Protein AF-A0A182YNG9-F1 (afdb_monomer)

Sequence (936 aa):
MVVNIVKRPISIPPRRCTACRLWKGPTIVCRMPEPAGVVHKLYMERELPPKVAEVARMQGEDPDRKSLMIEELRDMIYEKGDCIPHRVDDDYLIKFLRARFWNVLHAYNLMVRYYSFRESNPEFYENVNPMSLRSLGDDDIISISPYRDQEGRRVICFKFGKWRPNKIPIVDLFRATMLLLEVGSLEPQSQVLGGVGIMDLEGLTLNHAWNLTPTVAQKMLALLATSMPLRTSQIHIVNQGWVFDTVFQIFKPLLTEKMRQRLFFHGTDRASLHKYIDPEALPERYGGTKPEYPYTYWLEHLSRVEQVVDELQQLGSDDLFLCRFLYCCDWDVQEAYGRIVKLIKLKEANPEWFFHKPIATYGELLNRNVKFALKHRDKRGRRVFVTRLGAIDFSNMAVTDLANLDDIWFELLLDELETLENGVTCLIDLSGYSLKSFRFLTPNNIRIGSAKTDLLPLKNIEFHVVNSSVFMNAAIAILYPMLSKKIKDQVRFHYSNWDSLHEYIQPEILPEEYGGTAGKQFDFESIHAQVLDRPNEFDRLLTNDSTPLNSPRKIFGKTATLDNNAMLEYEMNKNLDVKFREKADKELGETGGELTYTKIRQLRQQLNIYNENHQRALGCRRDDSFLLRFLRAKKFDVEKAFKMMQKYYKMKEEYPEIFKVSPPSEMKFMLEMQIQTMLPKKDEHGRQIYLFRVEKCDPYKIPVDYVFRSNVLALEDAVRSPETQIGGLVVLLDMAGLGFAHARYLSPHLAKKTVEVVQEAFPLRFKAFHVLHEPFYFDAILAVLKPFLKDKIRRRIHLHGNSISSLHKYVSKDLLPAEYGGNLGPFDNTEWRQTILDNEQYFIDLETYNHLSESCYQLGPSNGGDGDAESIDSLQFGDTETEDSEFDEDDRRVLSPKRNARSIQNIEEIFLKNGYDGMALSVSGTDLEKEVEELK

Foldseek 3Di:
DLPPPDDDPDPDPDDPDPVVPQPCDPDDDDDDDDPPPQDLDQQLDPDDDPLLVVLLVLLVPDPVCLVVLLVVLVLCCLLVVLADDLDSDSLVLVLLCLLRSNPSLSSNLLQSLQRVLCVVCVLLQAPLRLVVLLVCLVLPQKAWQSFAFPSRATEIEGALLSDDCVVDPVSSVSNVLVLVLLSLSSRPSQSNPFHEYEYECANPDVVSLVNLALVNLVSVCCSQPRHGSGHHQAYEYEQDDPVVVSNVVSNVVVDDPVNLVRYHYQRHNLVSVCVPGPLCRDDVVSVHDDHGDGRVVSSVVLVVDVVSVVSSVSSNDDPLVLCLLCLLVVNPSVNSSVLVVLLLVLCVVCVLLEQADFLVVCVVVLVLVQWFWFPDAFPQLAIEIEGEQLSDPLPPDDLSSVSHVVNLHLVLLSVDPSCQVRNHEYEYECPNHDPSCVVCVDLVNLVSVLSNVVSRSHNDYAYEYEQDDPVVVVVCVVSVVSHDPRHNVRYDYDYPPLVVVCVIGPQCRDAVVSVHDVYHDDPSVVGCCSRVVPRVVVVVVNVPDSDPSPPLPPSDDDDVPVSVLLVVLVVLVVPPDPVLCVLLCVPQVNPDPVLLVVLLSLLVSVLSVVLVVDPFRQLADRRSSVLSLLSLLRSSPSVLSNQLQVLQLVCCVVPVLQQAQDQLVVLVVVLVLLQWAFQPDAFPLLAIEIEGACLSVPLVVDPLSSVRNVVNLVLVVQSSRSSNSSSFYEYEYECVNVDPSCCVCQDLVNLLSVQCCVNRHRSTHYQAYEYEQDDPCVVVSCVSNVVNDDPNHVVRYHYQRHPLVSVCVPGPLCRDEVVSVHDPYHRDRVVVSVVSNVCSVVSVVRSVSSVVSPVVPPPDDDDDDDDDDDDDDDDDDDDDDDDDDDDDDSVPPPDDDDDDPPSPVVVVVVVVVPDDDDDDDDDDDDDPVPVVVVVD

Mean predicted aligned error: 20.25 Å

Structure (mmCIF, N/CA/C/O backbone):
data_AF-A0A182YNG9-F1
#
_entry.id   AF-A0A182YNG9-F1
#
loop_
_atom_site.group_PDB
_atom_site.id
_atom_site.type_symbol
_atom_site.label_atom_id
_atom_site.label_alt_id
_atom_site.label_comp_id
_atom_site.label_asym_id
_atom_site.label_entity_id
_atom_site.label_seq_id
_atom_site.pdbx_PDB_ins_code
_atom_site.Cartn_x
_atom_site.Cartn_y
_atom_site.Cartn_z
_atom_site.occupancy
_atom_site.B_iso_or_equiv
_atom_site.auth_seq_id
_atom_site.auth_comp_id
_atom_site.auth_asym_id
_atom_site.auth_atom_id
_atom_site.pdbx_PDB_model_num
ATOM 1 N N . MET A 1 1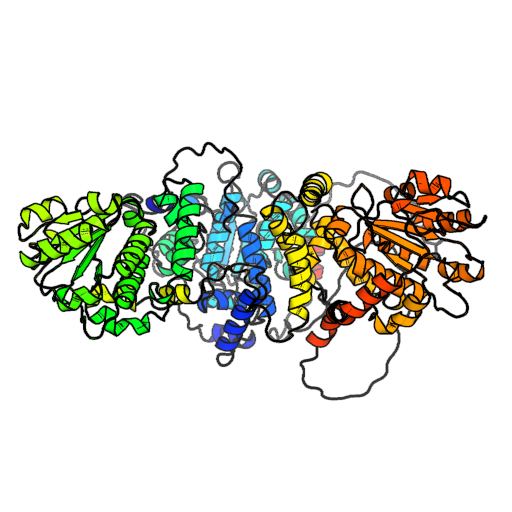 ? -12.418 -0.463 -0.986 1.00 29.84 1 MET A N 1
ATOM 2 C CA . MET A 1 1 ? -12.750 -1.423 0.089 1.00 29.84 1 MET A CA 1
ATOM 3 C C . MET A 1 1 ? -14.038 -2.225 -0.130 1.00 29.84 1 MET A C 1
ATOM 5 O O . MET A 1 1 ? -14.119 -3.318 0.400 1.00 29.84 1 MET A O 1
ATOM 9 N N . VAL A 1 2 ? -15.007 -1.807 -0.962 1.00 24.53 2 VAL A N 1
ATOM 10 C CA . VAL A 1 2 ? -16.306 -2.518 -1.081 1.00 24.53 2 VAL A CA 1
ATOM 11 C C . VAL A 1 2 ? -16.378 -3.631 -2.154 1.00 24.53 2 VAL A C 1
ATOM 13 O O . VAL A 1 2 ? -17.450 -3.955 -2.651 1.00 24.53 2 VAL A O 1
ATOM 16 N N . VAL A 1 3 ? -15.246 -4.226 -2.547 1.00 23.05 3 VAL A N 1
ATOM 17 C CA . VAL A 1 3 ? -15.197 -5.278 -3.595 1.00 23.05 3 VAL A CA 1
ATOM 18 C C . VAL A 1 3 ? -14.594 -6.603 -3.088 1.00 23.05 3 VAL A C 1
ATOM 20 O O . VAL A 1 3 ? -14.726 -7.628 -3.750 1.00 23.05 3 VAL A O 1
ATOM 23 N N . ASN A 1 4 ? -14.041 -6.641 -1.872 1.00 29.25 4 ASN A N 1
ATOM 24 C CA . ASN A 1 4 ? -13.097 -7.692 -1.462 1.00 29.25 4 ASN A CA 1
ATOM 25 C C . ASN A 1 4 ? -13.706 -8.898 -0.706 1.00 29.25 4 ASN A C 1
ATOM 27 O O . ASN A 1 4 ? -12.969 -9.749 -0.226 1.00 29.25 4 ASN A O 1
ATOM 31 N N . ILE A 1 5 ? -15.038 -9.027 -0.591 1.00 30.75 5 ILE A N 1
ATOM 32 C CA . ILE A 1 5 ? -15.673 -10.134 0.177 1.00 30.75 5 ILE A CA 1
ATOM 33 C C . ILE A 1 5 ? -16.412 -11.145 -0.724 1.00 30.75 5 ILE A C 1
ATOM 35 O O . ILE A 1 5 ? -17.148 -12.006 -0.254 1.00 30.75 5 ILE A O 1
ATOM 39 N N . VAL A 1 6 ? -16.240 -11.117 -2.049 1.00 29.89 6 VAL A N 1
ATOM 40 C CA . VAL A 1 6 ? -17.023 -12.012 -2.922 1.00 29.89 6 VAL A CA 1
ATOM 41 C C . VAL A 1 6 ? -16.148 -12.677 -3.972 1.00 29.89 6 VAL A C 1
ATOM 43 O O . VAL A 1 6 ? -15.907 -12.086 -5.020 1.00 29.89 6 VAL A O 1
ATOM 46 N N . LYS A 1 7 ? -15.723 -13.926 -3.697 1.00 27.70 7 LYS A N 1
ATOM 47 C CA . LYS A 1 7 ? -15.691 -15.068 -4.651 1.00 27.70 7 LYS A CA 1
ATOM 48 C C . LYS A 1 7 ? -14.935 -16.296 -4.109 1.00 27.70 7 LYS A C 1
ATOM 50 O O . LYS A 1 7 ? -13.948 -16.731 -4.689 1.00 27.70 7 LYS A O 1
ATOM 55 N N . ARG A 1 8 ? -15.447 -16.940 -3.057 1.00 24.31 8 ARG A N 1
ATOM 56 C CA . ARG A 1 8 ? -15.381 -18.409 -2.888 1.00 24.31 8 ARG A CA 1
ATOM 57 C C . ARG A 1 8 ? -16.640 -18.850 -2.136 1.00 24.31 8 ARG A C 1
ATOM 59 O O . ARG A 1 8 ? -16.998 -18.167 -1.180 1.00 24.31 8 ARG A O 1
ATOM 66 N N . PRO A 1 9 ? -17.317 -19.949 -2.515 1.00 24.89 9 PRO A N 1
ATOM 67 C CA . PRO A 1 9 ? -18.336 -20.544 -1.663 1.00 24.89 9 PRO A CA 1
ATOM 68 C C . PRO A 1 9 ? -17.604 -21.187 -0.483 1.00 24.89 9 PRO A C 1
ATOM 70 O O . PRO A 1 9 ? -17.240 -22.359 -0.517 1.00 24.89 9 PRO A O 1
ATOM 73 N N . ILE A 1 10 ? -17.290 -20.387 0.532 1.00 25.64 10 ILE A N 1
ATOM 74 C CA . ILE A 1 10 ? -16.818 -20.899 1.811 1.00 25.64 10 ILE A CA 1
ATOM 75 C C . ILE A 1 10 ? -18.084 -21.161 2.612 1.00 25.64 10 ILE A C 1
ATOM 77 O O . ILE A 1 10 ? -18.797 -20.237 2.990 1.00 25.64 10 ILE A O 1
ATOM 81 N N . SER A 1 11 ? -18.382 -22.434 2.848 1.00 23.53 11 SER A N 1
ATOM 82 C CA . SER A 1 11 ? -19.302 -22.836 3.904 1.00 23.53 11 SER A CA 1
ATOM 83 C C . SER A 1 11 ? -18.689 -22.413 5.243 1.00 23.53 11 SER A C 1
ATOM 85 O O . SER A 1 11 ? -17.934 -23.171 5.853 1.00 23.53 11 SER A O 1
ATOM 87 N N . ILE A 1 12 ? -18.941 -21.178 5.669 1.00 27.12 12 ILE A N 1
ATOM 88 C CA . ILE A 1 12 ? -18.580 -20.707 7.005 1.00 27.12 12 ILE A CA 1
ATOM 89 C C . ILE A 1 12 ? -19.693 -21.206 7.937 1.00 27.12 12 ILE A C 1
ATOM 91 O O . ILE A 1 12 ? -20.836 -20.770 7.795 1.00 27.12 12 ILE A O 1
ATOM 95 N N . PRO A 1 13 ? -19.430 -22.151 8.860 1.00 23.25 13 PRO A N 1
ATOM 96 C CA . PRO A 1 13 ? -20.416 -22.494 9.875 1.00 23.25 13 PRO A CA 1
ATOM 97 C C . PRO A 1 13 ? -20.643 -21.270 10.778 1.00 23.25 13 PRO A C 1
ATOM 99 O O . PRO A 1 13 ? -19.710 -20.488 10.972 1.00 23.25 13 PRO A O 1
ATOM 102 N N . PRO A 1 14 ? -21.840 -21.101 11.366 1.00 25.50 14 PRO A N 1
ATOM 103 C CA . PRO A 1 14 ? -22.202 -19.913 12.132 1.00 25.50 14 PRO A CA 1
ATOM 104 C C . PRO A 1 14 ? -21.339 -19.825 13.395 1.00 25.50 14 PRO A C 1
ATOM 106 O O . PRO A 1 14 ? -21.654 -20.411 14.432 1.00 25.50 14 PRO A O 1
ATOM 109 N N . ARG A 1 15 ? -20.211 -19.115 13.322 1.00 29.69 15 ARG A N 1
ATOM 110 C CA . ARG A 1 15 ? -19.395 -18.777 14.487 1.00 29.69 15 ARG A CA 1
ATOM 111 C C . ARG A 1 15 ? -19.736 -17.353 14.898 1.00 29.69 15 ARG A C 1
ATOM 113 O O . ARG A 1 15 ? -19.457 -16.395 14.191 1.00 29.69 15 ARG A O 1
ATOM 120 N N . ARG A 1 16 ? -20.414 -17.269 16.046 1.00 30.42 16 ARG A N 1
ATOM 121 C CA . ARG A 1 16 ? -20.733 -16.048 16.793 1.00 30.42 16 ARG A CA 1
ATOM 122 C C . ARG A 1 16 ? -19.498 -15.146 16.885 1.00 30.42 16 ARG A C 1
ATOM 124 O O . ARG A 1 16 ? -18.426 -15.654 17.201 1.00 30.42 16 ARG A O 1
ATOM 131 N N . CYS A 1 17 ? -19.694 -13.843 16.670 1.00 32.06 17 CYS A N 1
ATOM 132 C CA . CYS A 1 17 ? -18.722 -12.784 16.944 1.00 32.06 17 CYS A CA 1
ATOM 133 C C . CYS A 1 17 ? -17.983 -13.064 18.264 1.00 32.06 17 CYS A C 1
ATOM 135 O O . CYS A 1 17 ? -18.598 -13.141 19.334 1.00 32.06 17 CYS A O 1
ATOM 137 N N . THR A 1 18 ? -16.672 -13.287 18.178 1.00 36.84 18 THR A N 1
ATOM 138 C CA . THR A 1 18 ? -15.826 -13.639 19.320 1.00 36.84 18 THR A CA 1
ATOM 139 C C . THR A 1 18 ? -15.627 -12.448 20.259 1.00 36.84 18 THR A C 1
ATOM 141 O O . THR A 1 18 ? -15.507 -12.679 21.458 1.00 36.84 18 THR A O 1
ATOM 144 N N . ALA A 1 19 ? -15.723 -11.196 19.783 1.00 34.38 19 ALA A N 1
ATOM 145 C CA . ALA A 1 19 ? -15.534 -9.975 20.584 1.00 34.38 19 ALA A CA 1
ATOM 146 C C . ALA A 1 19 ? -16.368 -9.947 21.886 1.00 34.38 19 ALA A C 1
ATOM 148 O O . ALA A 1 19 ? -15.853 -9.600 22.947 1.00 34.38 19 ALA A O 1
ATOM 149 N N . CYS A 1 20 ? -17.625 -10.411 21.856 1.00 32.03 20 CYS A N 1
ATOM 150 C CA . CYS A 1 20 ? -18.547 -10.307 22.998 1.00 32.03 20 CYS A CA 1
ATOM 151 C C . CYS A 1 20 ? -18.305 -11.297 24.151 1.00 32.03 20 CYS A C 1
ATOM 153 O O . CYS A 1 20 ? -18.803 -11.076 25.254 1.00 32.03 20 CYS A O 1
ATOM 155 N N . ARG A 1 21 ? -17.599 -12.417 23.938 1.00 28.55 21 ARG A N 1
ATOM 156 C CA . ARG A 1 21 ? -17.377 -13.428 25.000 1.00 28.55 21 ARG A CA 1
ATOM 157 C C . ARG A 1 21 ? -16.018 -13.314 25.689 1.00 28.55 21 ARG A C 1
ATOM 159 O O . ARG A 1 21 ? -15.783 -14.033 26.655 1.00 28.55 21 ARG A O 1
ATOM 166 N N . LEU A 1 22 ? -15.127 -12.448 25.208 1.00 36.59 22 LEU A N 1
ATOM 167 C CA . LEU A 1 22 ? -13.686 -12.599 25.436 1.00 36.59 22 LEU A CA 1
ATOM 168 C C . LEU A 1 22 ? -13.155 -12.155 26.809 1.00 36.59 22 LEU A C 1
ATOM 170 O O . LEU A 1 22 ? -12.019 -12.508 27.114 1.00 36.59 22 LEU A O 1
ATOM 174 N N . TRP A 1 23 ? -13.950 -11.485 27.659 1.00 36.72 23 TRP A N 1
ATOM 175 C CA . TRP A 1 23 ? -13.466 -11.002 28.971 1.00 36.72 23 TRP A CA 1
ATOM 176 C C . TRP A 1 23 ? -14.405 -11.178 30.171 1.00 36.72 23 TRP A C 1
ATOM 178 O O . TRP A 1 23 ? -13.985 -10.966 31.307 1.00 36.72 23 TRP A O 1
ATOM 188 N N . LYS A 1 24 ? -15.638 -11.665 29.981 1.00 29.47 24 LYS A N 1
ATOM 189 C CA . LYS A 1 24 ? -16.451 -12.180 31.100 1.00 29.47 24 LYS A CA 1
ATOM 190 C C . LYS A 1 24 ? -16.098 -13.651 31.357 1.00 29.47 24 LYS A C 1
ATOM 192 O O . LYS A 1 24 ? -16.909 -14.546 31.137 1.00 29.47 24 LYS A O 1
ATOM 197 N N . GLY A 1 25 ? -14.858 -13.902 31.781 1.00 26.81 25 GLY A N 1
ATOM 198 C CA . GLY A 1 25 ? -14.504 -15.142 32.481 1.00 26.81 25 GLY A CA 1
ATOM 199 C C . GLY A 1 25 ? -15.162 -15.168 33.868 1.00 26.81 25 GLY A C 1
ATOM 200 O O . GLY A 1 25 ? -15.510 -14.101 34.381 1.00 26.81 25 GLY A O 1
ATOM 201 N N . PRO A 1 26 ? -15.391 -16.353 34.463 1.00 25.14 26 PRO A N 1
ATOM 202 C CA . PRO A 1 26 ? -16.179 -16.487 35.680 1.00 25.14 26 PRO A CA 1
ATOM 203 C C . PRO A 1 26 ? -15.590 -15.613 36.786 1.00 25.14 26 PRO A C 1
ATOM 205 O O . PRO A 1 26 ? -14.388 -15.619 37.049 1.00 25.14 26 PRO A O 1
ATOM 208 N N . THR A 1 27 ? -16.472 -14.855 37.429 1.00 30.27 27 THR A N 1
ATOM 209 C CA . THR A 1 27 ? -16.233 -14.239 38.729 1.00 30.27 27 THR A CA 1
ATOM 210 C C . THR A 1 27 ? -15.546 -15.280 39.621 1.00 30.27 27 THR A C 1
ATOM 212 O O . THR A 1 27 ? -16.015 -16.413 39.675 1.00 30.27 27 THR A O 1
ATOM 215 N N . ILE A 1 28 ? -14.461 -14.879 40.295 1.00 30.25 28 ILE A N 1
ATOM 216 C CA . ILE A 1 28 ? -13.488 -15.678 41.078 1.00 30.25 28 ILE A CA 1
ATOM 217 C C . ILE A 1 28 ? -12.159 -15.896 40.319 1.00 30.25 28 ILE A C 1
ATOM 219 O O . ILE A 1 28 ? -11.772 -17.005 39.964 1.00 30.25 28 ILE A O 1
ATOM 223 N N . VAL A 1 29 ? -11.399 -14.810 40.136 1.00 31.89 29 VAL A N 1
ATOM 224 C CA . VAL A 1 29 ? -9.932 -14.897 40.046 1.00 31.89 29 VAL A CA 1
ATOM 225 C C . VAL A 1 29 ? -9.408 -14.805 41.479 1.00 31.89 29 VAL A C 1
ATOM 227 O O . VAL A 1 29 ? -9.686 -13.824 42.174 1.00 31.89 29 VAL A O 1
ATOM 230 N N . CYS A 1 30 ? -8.698 -15.834 41.949 1.00 31.09 30 CYS A N 1
ATOM 231 C CA . CYS A 1 30 ? -7.940 -15.763 43.198 1.00 31.09 30 CYS A CA 1
ATOM 232 C C . CYS A 1 30 ? -6.981 -14.571 43.119 1.00 31.09 30 CYS A C 1
ATOM 234 O O . CYS A 1 30 ? -6.041 -14.585 42.331 1.00 31.09 30 CYS A O 1
ATOM 236 N N . ARG A 1 31 ? -7.239 -13.537 43.927 1.00 39.44 31 ARG A N 1
ATOM 237 C CA . ARG A 1 31 ? -6.380 -12.357 44.058 1.00 39.44 31 ARG A CA 1
ATOM 238 C C . ARG A 1 31 ? -5.012 -12.814 44.567 1.00 39.44 31 ARG A C 1
ATOM 240 O O . ARG A 1 31 ? -4.895 -13.152 45.743 1.00 39.44 31 ARG A O 1
ATOM 247 N N . MET A 1 32 ? -3.990 -12.839 43.713 1.00 43.56 32 MET A N 1
ATOM 248 C CA . MET A 1 32 ? -2.617 -12.924 44.207 1.00 43.56 32 MET A CA 1
ATOM 249 C C . MET A 1 32 ? -2.262 -11.548 44.787 1.00 43.56 32 MET A C 1
ATOM 251 O O . MET A 1 32 ? -2.434 -10.549 44.087 1.00 43.56 32 MET A O 1
ATOM 255 N N . PRO A 1 33 ? -1.842 -11.443 46.059 1.00 48.72 33 PRO A N 1
ATOM 256 C CA . PRO A 1 33 ? -1.437 -10.161 46.620 1.00 48.72 33 PRO A CA 1
ATOM 257 C C . PRO A 1 33 ? -0.265 -9.589 45.810 1.00 48.72 33 PRO A C 1
ATOM 259 O O . PRO A 1 33 ? 0.671 -10.317 45.465 1.00 48.72 33 PRO A O 1
ATOM 262 N N . GLU A 1 34 ? -0.341 -8.298 45.472 1.00 53.59 34 GLU A N 1
ATOM 263 C CA . GLU A 1 34 ? 0.772 -7.591 44.839 1.00 53.59 34 GLU A CA 1
ATOM 264 C C . GLU A 1 34 ? 1.970 -7.583 45.808 1.00 53.59 34 GLU A C 1
ATOM 266 O O . GLU A 1 34 ? 1.801 -7.270 46.992 1.00 53.59 34 GLU A O 1
ATOM 271 N N . PRO A 1 35 ? 3.177 -7.949 45.347 1.00 55.41 35 PRO A N 1
ATOM 272 C CA . PRO A 1 35 ? 4.380 -7.891 46.165 1.00 55.41 35 PRO A CA 1
ATOM 273 C C . PRO A 1 35 ? 4.626 -6.456 46.646 1.00 55.41 35 PRO A C 1
ATOM 275 O O . PRO A 1 35 ? 4.629 -5.516 45.848 1.00 55.41 35 PRO A O 1
ATOM 278 N N . ALA A 1 36 ? 4.853 -6.276 47.948 1.00 50.25 36 ALA A N 1
ATOM 279 C CA . ALA A 1 36 ? 5.094 -4.958 48.526 1.00 50.25 36 ALA A CA 1
ATOM 280 C C . ALA A 1 36 ? 6.293 -4.265 47.845 1.00 50.25 36 ALA A C 1
ATOM 282 O O . ALA A 1 36 ? 7.410 -4.778 47.864 1.00 50.25 36 ALA A O 1
ATOM 283 N N . GLY A 1 37 ? 6.054 -3.092 47.248 1.00 53.91 37 GLY A N 1
ATOM 284 C CA . GLY A 1 37 ? 7.093 -2.256 46.634 1.00 53.91 37 GLY A CA 1
ATOM 285 C C . GLY A 1 37 ? 7.400 -2.528 45.155 1.00 53.91 37 GLY A C 1
ATOM 286 O O . GLY A 1 37 ? 8.284 -1.867 44.611 1.00 53.91 37 GLY A O 1
ATOM 287 N N . VAL A 1 38 ? 6.690 -3.441 44.480 1.00 55.53 38 VAL A N 1
ATOM 288 C CA . VAL A 1 38 ? 6.876 -3.701 43.039 1.00 55.53 38 VAL A CA 1
ATOM 289 C C . VAL A 1 38 ? 5.636 -3.301 42.255 1.00 55.53 38 VAL A C 1
ATOM 291 O O . VAL A 1 38 ? 4.613 -3.974 42.298 1.00 55.53 38 VAL A O 1
ATOM 294 N N . VAL A 1 39 ? 5.742 -2.204 41.502 1.00 55.56 39 VAL A N 1
ATOM 295 C CA . VAL A 1 39 ? 4.630 -1.667 40.713 1.00 55.56 39 VAL A CA 1
ATOM 296 C C . VAL A 1 39 ? 4.897 -1.899 39.229 1.00 55.56 39 VAL A C 1
ATOM 298 O O . VAL A 1 39 ? 5.771 -1.268 38.638 1.00 55.56 39 VAL A O 1
ATOM 301 N N . HIS A 1 40 ? 4.102 -2.759 38.593 1.00 62.50 40 HIS A N 1
ATOM 302 C CA . HIS A 1 40 ? 4.078 -2.919 37.134 1.00 62.50 40 HIS A CA 1
ATOM 303 C C . HIS A 1 40 ? 3.325 -1.746 36.465 1.00 62.50 40 HIS A C 1
ATOM 305 O O . HIS A 1 40 ? 2.454 -1.963 35.631 1.00 62.50 40 HIS A O 1
ATOM 311 N N . LYS A 1 41 ? 3.616 -0.489 36.846 1.00 64.88 41 LYS A N 1
ATOM 312 C CA . LYS A 1 41 ? 2.898 0.697 36.342 1.00 64.88 41 LYS A CA 1
ATOM 313 C C . LYS A 1 41 ? 3.355 1.007 34.920 1.00 64.88 41 LYS A C 1
ATOM 315 O O . LYS A 1 41 ? 4.551 1.225 34.711 1.00 64.88 41 LYS A O 1
ATOM 320 N N . LEU A 1 42 ? 2.433 1.066 33.961 1.00 69.38 42 LEU A N 1
ATOM 321 C CA . LEU A 1 42 ? 2.672 1.755 32.690 1.00 69.38 42 LEU A CA 1
ATOM 322 C C . LEU A 1 42 ? 2.596 3.263 32.930 1.00 69.38 42 LEU A C 1
ATOM 324 O O . LEU A 1 42 ? 1.625 3.761 33.501 1.00 69.38 42 LEU A O 1
ATOM 328 N N . TYR A 1 43 ? 3.635 3.990 32.538 1.00 72.38 43 TYR A N 1
ATOM 329 C CA . TYR A 1 43 ? 3.650 5.441 32.650 1.00 72.38 43 TYR A CA 1
ATOM 330 C C . TYR A 1 43 ? 2.887 6.046 31.468 1.00 72.38 43 TYR A C 1
ATOM 332 O O . TYR A 1 43 ? 3.445 6.240 30.395 1.00 72.38 43 TYR A O 1
ATOM 340 N N . MET A 1 44 ? 1.593 6.295 31.658 1.00 74.19 44 MET A N 1
ATOM 341 C CA . MET A 1 44 ? 0.692 6.806 30.611 1.00 74.19 44 MET A CA 1
ATOM 342 C C . MET A 1 44 ? 0.502 8.331 30.672 1.00 74.19 44 MET A C 1
ATOM 344 O O . MET A 1 44 ? -0.274 8.894 29.905 1.00 74.19 44 MET A O 1
ATOM 348 N N . GLU A 1 45 ? 1.186 9.013 31.595 1.00 75.94 45 GLU A N 1
ATOM 349 C CA . GLU A 1 45 ? 1.148 10.473 31.700 1.00 75.94 45 GLU A CA 1
ATOM 350 C C . GLU A 1 45 ? 1.814 11.104 30.465 1.00 75.94 45 GLU A C 1
ATOM 352 O O . GLU A 1 45 ? 2.879 10.668 30.024 1.00 75.94 45 GLU A O 1
ATOM 357 N N . ARG A 1 46 ? 1.173 12.134 29.892 1.00 74.12 46 ARG A N 1
ATOM 358 C CA . ARG A 1 46 ? 1.664 12.820 28.683 1.00 74.12 46 ARG A CA 1
ATOM 359 C C . ARG A 1 46 ? 2.961 13.595 28.923 1.00 74.12 46 ARG A C 1
ATOM 361 O O . ARG A 1 46 ? 3.772 13.720 28.003 1.00 74.12 46 ARG A O 1
ATOM 368 N N . GLU A 1 47 ? 3.142 14.129 30.128 1.00 81.69 47 GLU A N 1
ATOM 369 C CA . GLU A 1 47 ? 4.360 14.838 30.511 1.00 81.69 47 GLU A CA 1
ATOM 370 C C . GLU A 1 47 ? 5.510 13.852 30.702 1.00 81.69 47 GLU A C 1
ATOM 372 O O . GLU A 1 47 ? 5.369 12.829 31.360 1.00 81.69 47 GLU A O 1
ATOM 377 N N . LEU A 1 48 ? 6.663 14.141 30.103 1.00 88.00 48 LEU A N 1
ATOM 378 C CA . LEU A 1 48 ? 7.838 13.286 30.234 1.00 88.00 48 LEU A CA 1
ATOM 379 C C . LEU A 1 48 ? 8.595 13.621 31.527 1.00 88.00 48 LEU A C 1
ATOM 381 O O . LEU A 1 48 ? 8.760 14.804 31.838 1.00 88.00 48 LEU A O 1
ATOM 385 N N . PRO A 1 49 ? 9.166 12.622 32.233 1.00 88.94 49 PRO A N 1
ATOM 386 C CA . PRO A 1 49 ? 10.077 12.891 33.339 1.00 88.94 49 PRO A CA 1
ATOM 387 C C . PRO A 1 49 ? 11.224 13.817 32.891 1.00 88.94 49 PRO A C 1
ATOM 389 O O . PRO A 1 49 ? 11.704 13.653 31.767 1.00 88.94 49 PRO A O 1
ATOM 392 N N . PRO A 1 50 ? 11.740 14.733 33.734 1.00 90.12 50 PRO A N 1
ATOM 393 C CA . PRO A 1 50 ? 12.666 15.786 33.295 1.00 90.12 50 PRO A CA 1
ATOM 394 C C . PRO A 1 50 ? 13.890 15.294 32.504 1.00 90.12 50 PRO A C 1
ATOM 396 O O . PRO A 1 50 ? 14.211 15.852 31.457 1.00 90.12 50 PRO A O 1
ATOM 399 N N . LYS A 1 51 ? 14.531 14.199 32.947 1.00 89.06 51 LYS A N 1
ATOM 400 C CA . LYS A 1 51 ? 15.667 13.578 32.234 1.00 89.06 51 LYS A CA 1
ATOM 401 C C . LYS A 1 51 ? 15.260 13.063 30.844 1.00 89.06 51 LYS A C 1
ATOM 403 O O . LYS A 1 51 ? 16.032 13.155 29.900 1.00 89.06 51 LYS A O 1
ATOM 408 N N . VAL A 1 52 ? 14.046 12.533 30.713 1.00 91.25 52 VAL A N 1
ATOM 409 C CA . VAL A 1 52 ? 13.511 11.984 29.458 1.00 91.25 52 VAL A CA 1
ATOM 410 C C . VAL A 1 52 ? 13.059 13.100 28.522 1.00 91.25 52 VAL A C 1
ATOM 412 O O . VAL A 1 52 ? 13.296 13.013 27.322 1.00 91.25 52 VAL A O 1
ATOM 415 N N . ALA A 1 53 ? 12.465 14.165 29.062 1.00 90.56 53 ALA A N 1
ATOM 416 C CA . ALA A 1 53 ? 12.101 15.356 28.302 1.00 90.56 53 ALA A CA 1
ATOM 417 C C . ALA A 1 53 ? 13.331 16.004 27.647 1.00 90.56 53 ALA A C 1
ATOM 419 O O . ALA A 1 53 ? 13.258 16.430 26.500 1.00 90.56 53 ALA A O 1
ATOM 420 N N . GLU A 1 54 ? 14.470 16.033 28.344 1.00 90.88 54 GLU A N 1
ATOM 421 C CA . GLU A 1 54 ? 15.729 16.527 27.776 1.00 90.88 54 GLU A CA 1
ATOM 422 C C . GLU A 1 54 ? 16.212 15.658 26.607 1.00 90.88 54 GLU A C 1
ATOM 424 O O . GLU A 1 54 ? 16.569 16.169 25.548 1.00 90.88 54 GLU A O 1
ATOM 429 N N . VAL A 1 55 ? 16.146 14.331 26.758 1.00 91.31 55 VAL A N 1
ATOM 430 C CA . VAL A 1 55 ? 16.465 13.395 25.670 1.00 91.31 55 VAL A CA 1
ATOM 431 C C . VAL A 1 55 ? 15.522 13.579 24.480 1.00 91.31 55 VAL A C 1
ATOM 433 O O . VAL A 1 55 ? 15.980 13.557 23.341 1.00 91.31 55 VAL A O 1
ATOM 436 N N . ALA A 1 56 ? 14.228 13.798 24.725 1.00 90.56 56 ALA A N 1
ATOM 437 C CA . ALA A 1 56 ? 13.253 14.073 23.675 1.00 90.56 56 ALA A CA 1
ATOM 438 C C . ALA A 1 56 ? 13.591 15.363 22.910 1.00 90.56 56 ALA A C 1
ATOM 440 O O . ALA A 1 56 ? 13.582 15.355 21.680 1.00 90.56 56 ALA A O 1
ATOM 441 N N . ARG A 1 57 ? 13.974 16.440 23.613 1.00 88.62 57 ARG A N 1
ATOM 442 C CA . ARG A 1 57 ? 14.410 17.702 22.988 1.00 88.62 57 ARG A CA 1
ATOM 443 C C . ARG A 1 57 ? 15.663 17.521 22.134 1.00 88.62 57 ARG A C 1
ATOM 445 O O . ARG A 1 57 ? 15.692 17.984 20.999 1.00 88.62 57 ARG A O 1
ATOM 452 N N . MET A 1 58 ? 16.664 16.786 22.626 1.00 85.75 58 MET A N 1
ATOM 453 C CA . MET A 1 58 ? 17.860 16.444 21.835 1.00 85.75 58 MET A CA 1
ATOM 454 C C . MET A 1 58 ? 17.532 15.604 20.590 1.00 85.75 58 MET A C 1
ATOM 456 O O . MET A 1 58 ? 18.272 15.630 19.613 1.00 85.75 58 MET A O 1
ATOM 460 N N . GLN A 1 59 ? 16.420 14.870 20.620 1.00 88.19 59 GLN A N 1
ATOM 461 C CA . GLN A 1 59 ? 15.886 14.081 19.510 1.00 88.19 59 GLN A CA 1
ATOM 462 C C . GLN A 1 59 ? 14.908 14.867 18.618 1.00 88.19 59 GLN A C 1
ATOM 464 O O . GLN A 1 59 ? 14.197 14.256 17.822 1.00 88.19 59 GLN A O 1
ATOM 469 N N . GLY A 1 60 ? 14.840 16.194 18.756 1.00 84.62 60 GLY A N 1
ATOM 470 C CA . GLY A 1 60 ? 14.018 17.058 17.909 1.00 84.62 60 GLY A CA 1
ATOM 471 C C . GLY A 1 60 ? 12.585 17.290 18.394 1.00 84.62 60 GLY A C 1
ATOM 472 O O . GLY A 1 60 ? 11.808 17.890 17.657 1.00 84.62 60 GLY A O 1
ATOM 473 N N . GLU A 1 61 ? 12.209 16.854 19.606 1.00 89.25 61 GLU A N 1
ATOM 474 C CA . GLU A 1 61 ? 10.906 17.210 20.189 1.00 89.25 61 GLU A CA 1
ATOM 475 C C . GLU A 1 61 ? 10.904 18.681 20.620 1.00 89.25 61 GLU A C 1
ATOM 477 O O . GLU A 1 61 ? 11.300 19.021 21.737 1.00 89.25 61 GLU A O 1
ATOM 482 N N . ASP A 1 62 ? 10.452 19.544 19.716 1.00 82.75 62 ASP A N 1
ATOM 483 C CA . ASP A 1 62 ? 10.285 20.978 19.932 1.00 82.75 62 ASP A CA 1
ATOM 484 C C . ASP A 1 62 ? 8.804 21.303 20.221 1.00 82.75 62 ASP A C 1
ATOM 486 O O . ASP A 1 62 ? 7.958 21.106 19.340 1.00 82.75 62 ASP A O 1
ATOM 490 N N . PRO A 1 63 ? 8.458 21.791 21.430 1.00 78.81 63 PRO A N 1
ATOM 491 C CA . PRO A 1 63 ? 7.087 22.152 21.787 1.00 78.81 63 PRO A CA 1
ATOM 492 C C . PRO A 1 63 ? 6.424 23.139 20.819 1.00 78.81 63 PRO A C 1
ATOM 494 O O . PRO A 1 63 ? 5.223 23.015 20.581 1.00 78.81 63 PRO A O 1
ATOM 497 N N . ASP A 1 64 ? 7.189 24.061 20.230 1.00 78.38 64 ASP A N 1
ATOM 498 C CA . ASP A 1 64 ? 6.651 25.114 19.361 1.00 78.38 64 ASP A CA 1
ATOM 499 C C . ASP A 1 64 ? 6.334 24.593 17.951 1.00 78.38 64 ASP A C 1
ATOM 501 O O . ASP A 1 64 ? 5.455 25.112 17.262 1.00 78.38 64 ASP A O 1
ATOM 505 N N . ARG A 1 65 ? 7.024 23.531 17.518 1.00 73.75 65 ARG A N 1
ATOM 506 C CA . ARG A 1 65 ? 6.851 22.912 16.190 1.00 73.75 65 ARG A CA 1
ATOM 507 C C . ARG A 1 65 ? 6.034 21.628 16.222 1.00 73.75 65 ARG A C 1
ATOM 509 O O . ARG A 1 65 ? 5.616 21.147 15.172 1.00 73.75 65 ARG A O 1
ATOM 516 N N . LYS A 1 66 ? 5.772 21.086 17.410 1.00 81.88 66 LYS A N 1
ATOM 517 C CA . LYS A 1 66 ? 5.077 19.813 17.620 1.00 81.88 66 LYS A CA 1
ATOM 518 C C . LYS A 1 66 ? 3.768 19.706 16.841 1.00 81.88 66 LYS A C 1
ATOM 520 O O . LYS A 1 66 ? 3.604 18.753 16.085 1.00 81.88 66 LYS A O 1
ATOM 525 N N . SER A 1 67 ? 2.871 20.681 16.987 1.00 73.38 67 SER A N 1
ATOM 526 C CA . SER A 1 67 ? 1.575 20.666 16.297 1.00 73.38 67 SER A CA 1
ATOM 527 C C . SER A 1 67 ? 1.735 20.718 14.778 1.00 73.38 67 SER A C 1
ATOM 529 O O . SER A 1 67 ? 1.078 19.960 14.076 1.00 73.38 67 SER A O 1
ATOM 531 N N . LEU A 1 68 ? 2.663 21.541 14.274 1.00 69.44 68 LEU A N 1
ATOM 532 C CA . LEU A 1 68 ? 2.947 21.641 12.841 1.00 69.44 68 LEU A CA 1
ATOM 533 C C . LEU A 1 68 ? 3.408 20.295 12.265 1.00 69.44 68 LEU A C 1
ATOM 535 O O . LEU A 1 68 ? 2.889 19.856 11.251 1.00 69.44 68 LEU A O 1
ATOM 539 N N . MET A 1 69 ? 4.337 19.610 12.930 1.00 71.88 69 MET A N 1
ATOM 540 C CA . MET A 1 69 ? 4.893 18.340 12.439 1.00 71.88 69 MET A CA 1
ATOM 541 C C . MET A 1 69 ? 3.885 17.183 12.503 1.00 71.88 69 MET A C 1
ATOM 543 O O . MET A 1 69 ? 3.958 16.246 11.708 1.00 71.88 69 MET A O 1
ATOM 547 N N . ILE A 1 70 ? 2.944 17.238 13.451 1.00 76.62 70 ILE A N 1
ATOM 548 C CA . ILE A 1 70 ? 1.817 16.301 13.523 1.00 76.62 70 ILE A CA 1
ATOM 549 C C . ILE A 1 70 ? 0.865 16.530 12.346 1.00 76.62 70 ILE A C 1
ATOM 551 O O . ILE A 1 70 ? 0.493 15.556 11.690 1.00 76.62 70 ILE A O 1
ATOM 555 N N . GLU A 1 71 ? 0.515 17.788 12.052 1.00 68.38 71 GLU A N 1
ATOM 556 C CA . GLU A 1 71 ? -0.288 18.127 10.869 1.00 68.38 71 GLU A CA 1
ATOM 557 C C . GLU A 1 71 ? 0.427 17.724 9.577 1.00 68.38 71 GLU A C 1
ATOM 559 O O . GLU A 1 71 ? -0.163 17.031 8.761 1.00 68.38 71 GLU A O 1
ATOM 564 N N . GLU A 1 72 ? 1.723 18.016 9.425 1.00 69.88 72 GLU A N 1
ATOM 565 C CA . GLU A 1 72 ? 2.504 17.605 8.247 1.00 69.88 72 GLU A CA 1
ATOM 566 C C . GLU A 1 72 ? 2.506 16.079 8.050 1.00 69.88 72 GLU A C 1
ATOM 568 O O . GLU A 1 72 ? 2.419 15.589 6.922 1.00 69.88 72 GLU A O 1
ATOM 573 N N . LEU A 1 73 ? 2.590 15.297 9.134 1.00 79.50 73 LEU A N 1
ATOM 574 C CA . LEU A 1 73 ? 2.475 13.840 9.050 1.00 79.50 73 LEU A CA 1
ATOM 575 C C . LEU A 1 73 ? 1.064 13.417 8.625 1.00 79.50 73 LEU A C 1
ATOM 577 O O . LEU A 1 73 ? 0.922 12.504 7.811 1.00 79.50 73 LEU A O 1
ATOM 581 N N . ARG A 1 74 ? 0.028 14.064 9.163 1.00 81.56 74 ARG A N 1
ATOM 582 C CA . ARG A 1 74 ? -1.373 13.795 8.816 1.00 81.56 74 ARG A CA 1
ATOM 583 C C . ARG A 1 74 ? -1.661 14.119 7.352 1.00 81.56 74 ARG A C 1
ATOM 585 O O . ARG A 1 74 ? -2.244 13.284 6.660 1.00 81.56 74 ARG A O 1
ATOM 592 N N . ASP A 1 75 ? -1.185 15.261 6.877 1.00 62.50 75 ASP A N 1
ATOM 593 C CA . ASP A 1 75 ? -1.264 15.677 5.480 1.00 62.50 75 ASP A CA 1
ATOM 594 C C . ASP A 1 75 ? -0.533 14.672 4.592 1.00 62.50 75 ASP A C 1
ATOM 596 O O . ASP A 1 75 ? -1.103 14.182 3.624 1.00 62.50 75 ASP A O 1
ATOM 600 N N . MET A 1 76 ? 0.673 14.236 4.972 1.00 69.25 76 MET A N 1
ATOM 601 C CA . MET A 1 76 ? 1.417 13.236 4.204 1.00 69.25 76 MET A CA 1
ATOM 602 C C . MET A 1 76 ? 0.696 11.881 4.128 1.00 69.25 76 MET A C 1
ATOM 604 O O . MET A 1 76 ? 0.726 11.233 3.079 1.00 69.25 76 MET A O 1
ATOM 608 N N . ILE A 1 77 ? 0.039 11.450 5.212 1.00 71.19 77 ILE A N 1
ATOM 609 C CA . ILE A 1 77 ? -0.814 10.250 5.227 1.00 71.19 77 ILE A CA 1
ATOM 610 C C . ILE A 1 77 ? -1.949 10.395 4.214 1.00 71.19 77 ILE A C 1
ATOM 612 O O . ILE A 1 77 ? -2.194 9.471 3.435 1.00 71.19 77 ILE A O 1
ATOM 616 N N . TYR A 1 78 ? -2.609 11.551 4.207 1.00 57.00 78 TYR A N 1
ATOM 617 C CA . TYR A 1 78 ? -3.729 11.839 3.319 1.00 57.00 78 TYR A CA 1
ATOM 618 C C . TYR A 1 78 ? -3.302 11.957 1.848 1.00 57.00 78 TYR A C 1
ATOM 620 O O . TYR A 1 78 ? -3.875 11.292 0.987 1.00 57.00 78 TYR A O 1
ATOM 628 N N . GLU A 1 79 ? -2.279 12.761 1.561 1.00 53.88 79 GLU A N 1
ATOM 629 C CA . GLU A 1 79 ? -1.806 13.069 0.208 1.00 53.88 79 GLU A CA 1
ATOM 630 C C . GLU A 1 79 ? -1.242 11.842 -0.508 1.00 53.88 79 GLU A C 1
ATOM 632 O O . GLU A 1 79 ? -1.488 11.640 -1.698 1.00 53.88 79 GLU A O 1
ATOM 637 N N . LYS A 1 80 ? -0.465 11.013 0.200 1.00 62.03 80 LYS A N 1
ATOM 638 C CA . LYS A 1 80 ? 0.212 9.866 -0.417 1.00 62.03 80 LYS A CA 1
ATOM 639 C C . LYS A 1 80 ? -0.643 8.603 -0.430 1.00 62.03 80 LYS A C 1
ATOM 641 O O . LYS A 1 80 ? -0.553 7.829 -1.380 1.00 62.03 80 LYS A O 1
ATOM 646 N N . GLY A 1 81 ? -1.450 8.368 0.607 1.00 58.06 81 GLY A N 1
ATOM 647 C CA . GLY A 1 81 ? -2.385 7.240 0.661 1.00 58.06 81 GLY A CA 1
ATOM 648 C C . GLY A 1 81 ? -1.748 5.841 0.588 1.00 58.06 81 GLY A C 1
ATOM 649 O O . GLY A 1 81 ? -2.422 4.884 0.194 1.00 58.06 81 GLY A O 1
ATOM 650 N N . ASP A 1 82 ? -0.464 5.683 0.946 1.00 64.38 82 ASP A N 1
ATOM 651 C CA . ASP A 1 82 ? 0.217 4.374 0.882 1.00 64.38 82 ASP A CA 1
ATOM 652 C C . ASP A 1 82 ? -0.196 3.427 2.015 1.00 64.38 82 ASP A C 1
ATOM 654 O O . ASP A 1 82 ? 0.004 2.216 1.918 1.00 64.38 82 ASP A O 1
ATOM 658 N N . CYS A 1 83 ? -0.786 3.962 3.081 1.00 64.88 83 CYS A N 1
ATOM 659 C CA . CYS A 1 83 ? -1.433 3.202 4.141 1.00 64.88 83 CYS A CA 1
ATOM 660 C C . CYS A 1 83 ? -2.758 3.864 4.531 1.00 64.88 83 CYS A C 1
ATOM 662 O O . CYS A 1 83 ? -2.988 5.036 4.243 1.00 64.88 83 CYS A O 1
ATOM 664 N N . ILE A 1 84 ? -3.639 3.097 5.178 1.00 68.25 84 ILE A N 1
ATOM 665 C CA . ILE A 1 84 ? -4.893 3.610 5.741 1.00 68.25 84 ILE A CA 1
ATOM 666 C C . ILE A 1 84 ? -4.835 3.364 7.246 1.00 68.25 84 ILE A C 1
ATOM 668 O O . ILE A 1 84 ? -5.154 2.260 7.697 1.00 68.25 84 ILE A O 1
ATOM 672 N N . PRO A 1 85 ? -4.364 4.348 8.030 1.00 72.44 85 PRO A N 1
ATOM 673 C CA . PRO A 1 85 ? -4.304 4.185 9.463 1.00 72.44 85 PRO A CA 1
ATOM 674 C C . PRO A 1 85 ? -5.691 4.063 10.089 1.00 72.44 85 PRO A C 1
ATOM 676 O O . PRO A 1 85 ? -6.604 4.798 9.730 1.00 72.44 85 PRO A O 1
ATOM 679 N N . HIS A 1 86 ? -5.838 3.176 11.075 1.00 67.25 86 HIS A N 1
ATOM 680 C CA . HIS A 1 86 ? -7.068 3.088 11.874 1.00 67.25 86 HIS A CA 1
ATOM 681 C C . HIS A 1 86 ? -7.226 4.290 12.823 1.00 67.25 86 HIS A C 1
ATOM 683 O O . HIS A 1 86 ? -8.324 4.564 13.300 1.00 67.25 86 HIS A O 1
ATOM 689 N N . ARG A 1 87 ? -6.135 5.027 13.077 1.00 71.38 87 ARG A N 1
ATOM 690 C CA . ARG A 1 87 ? -6.091 6.247 13.887 1.00 71.38 87 ARG A CA 1
ATOM 691 C C . ARG A 1 87 ? -5.118 7.264 13.303 1.00 71.38 87 ARG A C 1
ATOM 693 O O . ARG A 1 87 ? -4.063 6.894 12.793 1.00 71.38 87 ARG A O 1
ATOM 700 N N . VAL A 1 88 ? -5.466 8.543 13.439 1.00 74.81 88 VAL A N 1
ATOM 701 C CA . VAL A 1 88 ? -4.647 9.701 13.021 1.00 74.81 88 VAL A CA 1
ATOM 702 C C . VAL A 1 88 ? -4.714 10.866 14.022 1.00 74.81 88 VAL A C 1
ATOM 704 O O . VAL A 1 88 ? -4.435 12.017 13.680 1.00 74.81 88 VAL A O 1
ATOM 707 N N . ASP A 1 89 ? -5.118 10.594 15.265 1.00 83.06 89 ASP A N 1
ATOM 708 C CA . ASP A 1 89 ? -5.030 11.583 16.343 1.00 83.06 89 ASP A CA 1
ATOM 709 C C . ASP A 1 89 ? -3.592 11.788 16.824 1.00 83.06 89 ASP A C 1
ATOM 711 O O . ASP A 1 89 ? -2.722 10.943 16.612 1.00 83.06 89 ASP A O 1
ATOM 715 N N . ASP A 1 90 ? -3.359 12.921 17.482 1.00 85.75 90 ASP A N 1
ATOM 716 C CA . ASP A 1 90 ? -2.030 13.392 17.866 1.00 85.75 90 ASP A CA 1
ATOM 717 C C . ASP A 1 90 ? -1.244 12.360 18.678 1.00 85.75 90 ASP A C 1
ATOM 719 O O . ASP A 1 90 ? -0.099 12.071 18.339 1.00 85.75 90 ASP A O 1
ATOM 723 N N . ASP A 1 91 ? -1.849 11.750 19.702 1.00 84.25 91 ASP A N 1
ATOM 724 C CA . ASP A 1 91 ? -1.170 10.757 20.545 1.00 84.25 91 ASP A CA 1
ATOM 725 C C . ASP A 1 91 ? -0.716 9.543 19.716 1.00 84.25 91 ASP A C 1
ATOM 727 O O . ASP A 1 91 ? 0.393 9.028 19.901 1.00 84.25 91 ASP A O 1
ATOM 731 N N . TYR A 1 92 ? -1.542 9.119 18.754 1.00 86.88 92 TYR A N 1
ATOM 732 C CA . TYR A 1 92 ? -1.209 8.030 17.841 1.00 86.88 92 TYR A CA 1
ATOM 733 C C . TYR A 1 92 ? -0.131 8.415 16.822 1.00 86.88 92 TYR A C 1
ATOM 735 O O . TYR A 1 92 ? 0.726 7.595 16.504 1.00 86.88 92 TYR A O 1
ATOM 743 N N . LEU A 1 93 ? -0.126 9.643 16.305 1.00 91.38 93 LEU A N 1
ATOM 744 C CA . LEU A 1 93 ? 0.895 10.106 15.357 1.00 91.38 93 LEU A CA 1
ATOM 745 C C . LEU A 1 93 ? 2.248 10.347 16.049 1.00 91.38 93 LEU A C 1
ATOM 747 O O . LEU A 1 93 ? 3.305 9.998 15.510 1.00 91.38 93 LEU A O 1
ATOM 751 N N . ILE A 1 94 ? 2.227 10.856 17.283 1.00 93.62 94 ILE A N 1
ATOM 752 C CA . ILE A 1 94 ? 3.417 11.161 18.087 1.00 93.62 94 ILE A CA 1
ATOM 753 C C . ILE A 1 94 ? 4.300 9.928 18.301 1.00 93.62 94 ILE A C 1
ATOM 755 O O . ILE A 1 94 ? 5.523 10.066 18.248 1.00 93.62 94 ILE A O 1
ATOM 759 N N . LYS A 1 95 ? 3.747 8.719 18.494 1.00 93.19 95 LYS A N 1
ATOM 760 C CA . LYS A 1 95 ? 4.597 7.521 18.672 1.00 93.19 95 LYS A CA 1
ATOM 761 C C . LYS A 1 95 ? 5.458 7.225 17.439 1.00 93.19 95 LYS A C 1
ATOM 763 O O . LYS A 1 95 ? 6.605 6.807 17.588 1.00 93.19 95 LYS A O 1
ATOM 768 N N . PHE A 1 96 ? 4.963 7.509 16.232 1.00 95.25 96 PHE A N 1
ATOM 769 C CA . PHE A 1 96 ? 5.743 7.359 14.998 1.00 95.25 96 PHE A CA 1
ATOM 770 C C . PHE A 1 96 ? 6.783 8.472 14.848 1.00 95.25 96 PHE A C 1
ATOM 772 O O . PHE A 1 96 ? 7.929 8.181 14.499 1.00 95.25 96 PHE A O 1
ATOM 779 N N . LEU A 1 97 ? 6.415 9.717 15.173 1.00 94.94 97 LEU A N 1
ATOM 780 C CA . LEU A 1 97 ? 7.330 10.865 15.161 1.00 94.94 97 LEU A CA 1
ATOM 781 C C . LEU A 1 97 ? 8.486 10.670 16.147 1.00 94.94 97 LEU A C 1
ATOM 783 O O . LEU A 1 97 ? 9.648 10.722 15.750 1.00 94.94 97 LEU A O 1
ATOM 787 N N . ARG A 1 98 ? 8.200 10.342 17.410 1.00 94.69 98 ARG A N 1
ATOM 788 C CA . ARG A 1 98 ? 9.226 10.064 18.431 1.00 94.69 98 ARG A CA 1
ATOM 789 C C . ARG A 1 98 ? 10.118 8.887 18.051 1.00 94.69 98 ARG A C 1
ATOM 791 O O . ARG A 1 98 ? 11.337 8.967 18.196 1.00 94.69 98 ARG A O 1
ATOM 798 N N . ALA A 1 99 ? 9.547 7.822 17.484 1.00 92.31 99 ALA A N 1
ATOM 799 C CA . ALA A 1 99 ? 10.325 6.682 17.000 1.00 92.31 99 ALA A CA 1
ATOM 800 C C . ALA A 1 99 ? 11.285 7.041 15.848 1.00 92.31 99 ALA A C 1
ATOM 802 O O . ALA A 1 99 ? 12.169 6.239 15.523 1.00 92.31 99 ALA A O 1
ATOM 803 N N . ARG A 1 100 ? 11.120 8.211 15.219 1.00 92.44 100 ARG A N 1
ATOM 804 C CA . ARG A 1 100 ? 11.939 8.717 14.110 1.00 92.44 100 ARG A CA 1
ATOM 805 C C . ARG A 1 100 ? 12.472 10.128 14.344 1.00 92.44 100 ARG A C 1
ATOM 807 O O . ARG A 1 100 ? 12.748 10.828 13.377 1.00 92.44 100 ARG A O 1
ATOM 814 N N . PHE A 1 101 ? 12.673 10.507 15.607 1.00 91.38 101 PHE A N 1
ATOM 815 C CA . PHE A 1 101 ? 13.323 11.772 15.980 1.00 91.38 101 PHE A CA 1
ATOM 816 C C . PHE A 1 101 ? 12.663 12.992 15.340 1.00 91.38 101 PHE A C 1
ATOM 818 O O . PHE A 1 101 ? 13.326 13.886 14.824 1.00 91.38 101 PHE A O 1
ATOM 825 N N . TRP A 1 102 ? 11.332 12.961 15.290 1.00 89.19 102 TRP A N 1
ATOM 826 C CA . TRP A 1 102 ? 10.509 13.994 14.677 1.00 89.19 102 TRP A CA 1
ATOM 827 C C . TRP A 1 102 ? 10.776 14.208 13.180 1.00 89.19 102 TRP A C 1
ATOM 829 O O . TRP A 1 102 ? 10.254 15.139 12.591 1.00 89.19 102 TRP A O 1
ATOM 839 N N . ASN A 1 103 ? 11.485 13.313 12.489 1.00 88.44 103 ASN A N 1
ATOM 840 C CA . ASN A 1 103 ? 11.540 13.352 11.031 1.00 88.44 103 ASN A CA 1
ATOM 841 C C . ASN A 1 103 ? 10.206 12.851 10.448 1.00 88.44 103 ASN A C 1
ATOM 843 O O . ASN A 1 103 ? 9.918 11.651 10.467 1.00 88.44 103 ASN A O 1
ATOM 847 N N . VAL A 1 104 ? 9.399 13.780 9.925 1.00 79.75 104 VAL A N 1
ATOM 848 C CA . VAL A 1 104 ? 8.039 13.525 9.419 1.00 79.75 104 VAL A CA 1
ATOM 849 C C . VAL A 1 104 ? 8.028 12.474 8.307 1.00 79.75 104 VAL A C 1
ATOM 851 O O . VAL A 1 104 ? 7.240 11.529 8.359 1.00 79.75 104 VAL A O 1
ATOM 854 N N . LEU A 1 105 ? 8.941 12.572 7.335 1.00 79.31 105 LEU A N 1
ATOM 855 C CA . LEU A 1 105 ? 9.019 11.618 6.227 1.00 79.31 105 LEU A CA 1
ATOM 856 C C . LEU A 1 105 ? 9.366 10.207 6.720 1.00 79.31 105 LEU A C 1
ATOM 858 O O . LEU A 1 105 ? 8.743 9.227 6.311 1.00 79.31 105 LEU A O 1
ATOM 862 N N . HIS A 1 106 ? 10.333 10.086 7.629 1.00 85.75 106 HIS A N 1
ATOM 863 C CA . HIS A 1 106 ? 10.700 8.797 8.211 1.00 85.75 106 HIS A CA 1
ATOM 864 C C . HIS A 1 106 ? 9.591 8.223 9.100 1.00 85.75 106 HIS A C 1
ATOM 866 O O . HIS A 1 106 ? 9.414 7.001 9.131 1.00 85.75 106 HIS A O 1
ATOM 872 N N . ALA A 1 107 ? 8.839 9.071 9.806 1.00 89.81 107 ALA A N 1
ATOM 873 C CA . ALA A 1 107 ? 7.677 8.669 10.595 1.00 89.81 107 ALA A CA 1
ATOM 874 C C . ALA A 1 107 ? 6.549 8.134 9.702 1.00 89.81 107 ALA A C 1
ATOM 876 O O . ALA A 1 107 ? 6.025 7.051 9.974 1.00 89.81 107 ALA A O 1
ATOM 877 N N . TYR A 1 108 ? 6.248 8.819 8.595 1.00 88.25 108 TYR A N 1
ATOM 878 C CA . TYR A 1 108 ? 5.318 8.346 7.565 1.00 88.25 108 TYR A CA 1
ATOM 879 C C . TYR A 1 108 ? 5.744 6.979 7.016 1.00 88.25 108 TYR A C 1
ATOM 881 O O . TYR A 1 108 ? 4.977 6.019 7.029 1.00 88.25 108 TYR A O 1
ATOM 889 N N . ASN A 1 109 ? 7.008 6.851 6.622 1.00 84.56 109 ASN A N 1
ATOM 890 C CA . ASN A 1 109 ? 7.581 5.609 6.109 1.00 84.56 109 ASN A CA 1
ATOM 891 C C . ASN A 1 109 ? 7.509 4.448 7.120 1.00 84.56 109 ASN A C 1
ATOM 893 O O . ASN A 1 109 ? 7.177 3.310 6.776 1.00 84.56 109 ASN A O 1
ATOM 897 N N . LEU A 1 110 ? 7.787 4.718 8.401 1.00 90.81 110 LEU A N 1
ATOM 898 C CA . LEU A 1 110 ? 7.568 3.751 9.478 1.00 90.81 110 LEU A CA 1
ATOM 899 C C . LEU A 1 110 ? 6.095 3.345 9.577 1.00 90.81 110 LEU A C 1
ATOM 901 O O . LEU A 1 110 ? 5.812 2.157 9.707 1.00 90.81 110 LEU A O 1
ATOM 905 N N . MET A 1 111 ? 5.169 4.298 9.483 1.00 91.94 111 MET A N 1
ATOM 906 C CA . MET A 1 111 ? 3.737 4.018 9.524 1.00 91.94 111 MET A CA 1
ATOM 907 C C . MET A 1 111 ? 3.298 3.130 8.357 1.00 91.94 111 MET A C 1
ATOM 909 O O . MET A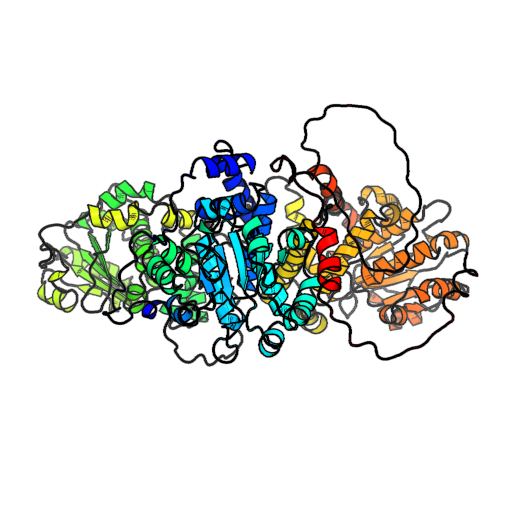 1 111 ? 2.612 2.133 8.574 1.00 91.94 111 MET A O 1
ATOM 913 N N . VAL A 1 112 ? 3.757 3.411 7.136 1.00 83.25 112 VAL A N 1
ATOM 914 C CA . VAL A 1 112 ? 3.490 2.567 5.960 1.00 83.25 112 VAL A CA 1
ATOM 915 C C . VAL A 1 112 ? 3.993 1.141 6.180 1.00 83.25 112 VAL A C 1
ATOM 917 O O . VAL A 1 112 ? 3.252 0.186 5.933 1.00 83.25 112 VAL A O 1
ATOM 920 N N . ARG A 1 113 ? 5.220 0.969 6.692 1.00 86.69 113 ARG A N 1
ATOM 921 C CA . ARG A 1 113 ? 5.766 -0.362 7.014 1.00 86.69 113 ARG A CA 1
ATOM 922 C C . ARG A 1 113 ? 4.962 -1.076 8.092 1.00 86.69 113 ARG A C 1
ATOM 924 O O . ARG A 1 113 ? 4.662 -2.252 7.917 1.00 86.69 113 ARG A O 1
ATOM 931 N N . TYR A 1 114 ? 4.599 -0.374 9.160 1.00 90.62 114 TYR A N 1
ATOM 932 C CA . TYR A 1 114 ? 3.789 -0.903 10.255 1.00 90.62 114 TYR A CA 1
ATOM 933 C C . TYR A 1 114 ? 2.443 -1.445 9.749 1.00 90.62 114 TYR A C 1
ATOM 935 O O . TYR A 1 114 ? 2.123 -2.612 9.976 1.00 90.62 114 TYR A O 1
ATOM 943 N N . TYR A 1 115 ? 1.692 -0.651 8.978 1.00 83.19 115 TYR A N 1
ATOM 944 C CA . TYR A 1 115 ? 0.404 -1.092 8.432 1.00 83.19 115 TYR A CA 1
ATOM 945 C C . TYR A 1 115 ? 0.551 -2.188 7.380 1.00 83.19 115 TYR A C 1
ATOM 947 O O . TYR A 1 115 ? -0.218 -3.143 7.394 1.00 83.19 115 TYR A O 1
ATOM 955 N N . SER A 1 116 ? 1.575 -2.125 6.528 1.00 82.81 116 SER A N 1
ATOM 956 C CA . SER A 1 116 ? 1.840 -3.192 5.555 1.00 82.81 116 SER A CA 1
ATOM 957 C C . SER A 1 116 ? 2.204 -4.514 6.239 1.00 82.81 116 SER A C 1
ATOM 959 O O . SER A 1 116 ? 1.783 -5.585 5.795 1.00 82.81 116 SER A O 1
ATOM 961 N N . PHE A 1 117 ? 2.981 -4.458 7.328 1.00 85.38 117 PHE A N 1
ATOM 962 C CA . PHE A 1 117 ? 3.305 -5.625 8.145 1.00 85.38 117 PHE A CA 1
ATOM 963 C C . PHE A 1 117 ? 2.041 -6.199 8.784 1.00 85.38 117 PHE A C 1
ATOM 965 O O . PHE A 1 117 ? 1.839 -7.410 8.728 1.00 85.38 117 PHE A O 1
ATOM 972 N N . ARG A 1 118 ? 1.159 -5.349 9.313 1.00 82.06 118 ARG A N 1
ATOM 973 C CA . ARG A 1 118 ? -0.130 -5.771 9.868 1.00 82.06 118 ARG A CA 1
ATOM 974 C C . ARG A 1 118 ? -1.036 -6.430 8.826 1.00 82.06 118 ARG A C 1
ATOM 976 O O . ARG A 1 118 ? -1.497 -7.543 9.052 1.00 82.06 118 ARG A O 1
ATOM 983 N N . GLU A 1 119 ? -1.222 -5.798 7.667 1.00 77.94 119 GLU A N 1
ATOM 984 C CA . GLU A 1 119 ? -2.025 -6.329 6.552 1.00 77.94 119 GLU A CA 1
ATOM 985 C C . GLU A 1 119 ? -1.478 -7.666 6.020 1.00 77.94 119 GLU A C 1
ATOM 987 O O . GLU A 1 119 ? -2.243 -8.543 5.627 1.00 77.94 119 GLU A O 1
ATOM 992 N N . SER A 1 120 ? -0.152 -7.843 6.018 1.00 80.62 120 SER A N 1
ATOM 993 C CA . SER A 1 120 ? 0.500 -9.066 5.521 1.00 80.62 120 SER A CA 1
ATOM 994 C C . SER A 1 120 ? 0.577 -10.195 6.553 1.00 80.62 120 SER A C 1
ATOM 996 O O . SER A 1 120 ? 0.956 -11.310 6.196 1.00 80.62 120 SER A O 1
ATOM 998 N N . ASN A 1 121 ? 0.274 -9.912 7.823 1.00 81.88 121 ASN A N 1
ATOM 999 C CA . ASN A 1 121 ? 0.341 -10.873 8.925 1.00 81.88 121 ASN A CA 1
ATOM 1000 C C . ASN A 1 121 ? -0.912 -10.785 9.818 1.00 81.88 121 ASN A C 1
ATOM 1002 O O . ASN A 1 121 ? -0.780 -10.596 11.034 1.00 81.88 121 ASN A O 1
ATOM 1006 N N . PRO A 1 122 ? -2.129 -10.898 9.249 1.00 76.50 122 PRO A N 1
ATOM 1007 C CA . PRO A 1 122 ? -3.371 -10.739 10.005 1.00 76.50 122 PRO A CA 1
ATOM 1008 C C . PRO A 1 122 ? -3.473 -11.735 11.166 1.00 76.50 122 PRO A C 1
ATOM 1010 O O . PRO A 1 122 ? -4.043 -11.417 12.209 1.00 76.50 122 PRO A O 1
ATOM 1013 N N . GLU A 1 123 ? -2.823 -12.900 11.065 1.00 76.81 123 GLU A N 1
ATOM 1014 C CA . GLU A 1 123 ? -2.795 -13.913 12.116 1.00 76.81 123 GLU A CA 1
ATOM 1015 C C . GLU A 1 123 ? -2.179 -13.425 13.436 1.00 76.81 123 GLU A C 1
ATOM 1017 O O . GLU A 1 123 ? -2.429 -14.037 14.477 1.00 76.81 123 GLU A O 1
ATOM 1022 N N . PHE A 1 124 ? -1.397 -12.340 13.419 1.00 81.56 124 PHE A N 1
ATOM 1023 C CA . PHE A 1 124 ? -0.814 -11.728 14.617 1.00 81.56 124 PHE A CA 1
ATOM 1024 C C . PHE A 1 124 ? -1.756 -10.764 15.341 1.00 81.56 124 PHE A C 1
ATOM 1026 O O . PHE A 1 124 ? -1.462 -10.419 16.482 1.00 81.56 124 PHE A O 1
ATOM 1033 N N . TYR A 1 125 ? -2.859 -10.357 14.708 1.00 70.56 125 TYR A N 1
ATOM 1034 C CA . TYR A 1 125 ? -3.785 -9.329 15.202 1.00 70.56 125 TYR A CA 1
ATOM 1035 C C . TYR A 1 125 ? -5.217 -9.865 15.357 1.00 70.56 125 TYR A C 1
ATOM 1037 O O . TYR A 1 125 ? -5.934 -9.471 16.276 1.00 70.56 125 TYR A O 1
ATOM 1045 N N . GLU A 1 126 ? -5.633 -10.812 14.514 1.00 58.56 126 GLU A N 1
ATOM 1046 C CA . GLU A 1 126 ? -6.956 -11.429 14.583 1.00 58.56 126 GLU A CA 1
ATOM 1047 C C . GLU A 1 126 ? -7.125 -12.292 15.842 1.00 58.56 126 GLU A C 1
ATOM 1049 O O . GLU A 1 126 ? -6.337 -13.202 16.113 1.00 58.56 126 GLU A O 1
ATOM 1054 N N . ASN A 1 127 ? -8.219 -12.060 16.578 1.00 50.94 127 ASN A N 1
ATOM 1055 C CA . ASN A 1 127 ? -8.612 -12.835 17.762 1.00 50.94 127 ASN A CA 1
ATOM 1056 C C . ASN A 1 127 ? -7.534 -12.901 18.867 1.00 50.94 127 ASN A C 1
ATOM 1058 O O . ASN A 1 127 ? -7.505 -13.862 19.643 1.00 50.94 127 ASN A O 1
ATOM 1062 N N . VAL A 1 128 ? -6.653 -11.898 18.960 1.00 55.34 128 VAL A N 1
ATOM 1063 C CA . VAL A 1 128 ? -5.651 -11.826 20.031 1.00 55.34 128 VAL A CA 1
ATOM 1064 C C . VAL A 1 128 ? -6.351 -11.573 21.362 1.00 55.34 128 VAL A C 1
ATOM 1066 O O . VAL A 1 128 ? -6.882 -10.495 21.614 1.00 55.34 128 VAL A O 1
ATOM 1069 N N . ASN A 1 129 ? -6.338 -12.578 22.234 1.00 57.34 129 ASN A N 1
ATOM 1070 C CA . ASN A 1 129 ? -6.811 -12.458 23.604 1.00 57.34 129 ASN A CA 1
ATOM 1071 C C . ASN A 1 129 ? -5.606 -12.495 24.564 1.00 57.34 129 ASN A C 1
ATOM 1073 O O . ASN A 1 129 ? -4.963 -13.538 24.689 1.00 57.34 129 ASN A O 1
ATOM 1077 N N . PRO A 1 130 ? -5.302 -11.407 25.293 1.00 60.69 130 PRO A N 1
ATOM 1078 C CA . PRO A 1 130 ? -4.262 -11.404 26.324 1.00 60.69 130 PRO A CA 1
ATOM 1079 C C . PRO A 1 130 ? -4.378 -12.564 27.331 1.00 60.69 130 PRO A C 1
ATOM 1081 O O . PRO A 1 130 ? -3.366 -13.127 27.741 1.00 60.69 130 PRO A O 1
ATOM 1084 N N . MET A 1 131 ? -5.598 -13.006 27.663 1.00 58.19 131 MET A N 1
ATOM 1085 C CA . MET A 1 131 ? -5.829 -14.169 28.528 1.00 58.19 131 MET A CA 1
ATOM 1086 C C . MET A 1 131 ? -5.537 -15.506 27.841 1.00 58.19 131 MET A C 1
ATOM 1088 O O . MET A 1 131 ? -5.103 -16.439 28.515 1.00 58.19 131 MET A O 1
ATOM 1092 N N . SER A 1 132 ? -5.724 -15.627 26.520 1.00 58.84 132 SER A N 1
ATOM 1093 C CA . SER A 1 132 ? -5.311 -16.840 25.791 1.00 58.84 132 SER A CA 1
ATOM 1094 C C . SER A 1 132 ? -3.792 -16.947 25.660 1.00 58.84 132 SER A C 1
ATOM 1096 O O . SER A 1 132 ? -3.280 -18.028 25.395 1.00 58.84 132 SER A O 1
ATOM 1098 N N . LEU A 1 133 ? -3.074 -15.843 25.875 1.00 65.50 133 LEU A N 1
ATOM 1099 C CA . LEU A 1 133 ? -1.613 -15.780 25.894 1.00 65.50 133 LEU A CA 1
ATOM 1100 C C . LEU A 1 133 ? -1.026 -15.980 27.301 1.00 65.50 133 LEU A C 1
ATOM 1102 O O . LEU A 1 133 ? 0.193 -16.007 27.453 1.00 65.50 133 LEU A O 1
ATOM 1106 N N . ARG A 1 134 ? -1.864 -16.186 28.330 1.00 69.25 134 ARG A N 1
ATOM 1107 C CA . ARG A 1 134 ? -1.426 -16.417 29.717 1.00 69.25 134 ARG A CA 1
ATOM 1108 C C . ARG A 1 134 ? -0.431 -17.573 29.834 1.00 69.25 134 ARG A C 1
ATOM 1110 O O . ARG A 1 134 ? 0.543 -17.456 30.571 1.00 69.25 134 ARG A O 1
ATOM 1117 N N . SER A 1 135 ? -0.624 -18.640 29.056 1.00 69.81 135 SER A N 1
ATOM 1118 C CA . SER A 1 135 ? 0.250 -19.818 29.075 1.00 69.81 135 SER A CA 1
ATOM 1119 C C . SER A 1 135 ? 1.707 -19.504 28.727 1.00 69.81 135 SER A C 1
ATOM 1121 O O . SER A 1 135 ? 2.593 -20.215 29.182 1.00 69.81 135 SER A O 1
ATOM 1123 N N . LEU A 1 136 ? 1.977 -18.445 27.953 1.00 73.00 136 LEU A N 1
ATOM 1124 C CA . LEU A 1 136 ? 3.344 -17.994 27.657 1.00 73.00 136 LEU A CA 1
ATOM 1125 C C . LEU A 1 136 ? 4.045 -17.419 28.891 1.00 73.00 136 LEU A C 1
ATOM 1127 O O . LEU A 1 136 ? 5.258 -17.568 29.033 1.00 73.00 136 LEU A O 1
ATOM 1131 N N . GLY A 1 137 ? 3.278 -16.772 29.769 1.00 67.81 137 GLY A N 1
ATOM 1132 C CA . GLY A 1 137 ? 3.750 -16.294 31.063 1.00 67.81 137 GLY A CA 1
ATOM 1133 C C . GLY A 1 137 ? 3.852 -17.403 32.099 1.00 67.81 137 GLY A C 1
ATOM 1134 O O . GLY A 1 137 ? 4.849 -17.466 32.808 1.00 67.81 137 GLY A O 1
ATOM 1135 N N . ASP A 1 138 ? 2.851 -18.287 32.163 1.00 74.19 138 ASP A N 1
ATOM 1136 C CA . ASP A 1 138 ? 2.851 -19.433 33.084 1.00 74.19 138 ASP A CA 1
ATOM 1137 C C . ASP A 1 138 ? 4.026 -20.390 32.790 1.00 74.19 138 ASP A C 1
ATOM 1139 O O . ASP A 1 138 ? 4.640 -20.919 33.715 1.00 74.19 138 ASP A O 1
ATOM 1143 N N . ASP A 1 139 ? 4.380 -20.575 31.511 1.00 82.12 139 ASP A N 1
ATOM 1144 C CA . ASP A 1 139 ? 5.541 -21.371 31.082 1.00 82.12 139 ASP A CA 1
ATOM 1145 C C . ASP A 1 139 ? 6.875 -20.581 31.143 1.00 82.12 139 ASP A C 1
ATOM 1147 O O . ASP A 1 139 ? 7.922 -21.115 30.766 1.00 82.12 139 ASP A O 1
ATOM 1151 N N . ASP A 1 140 ? 6.858 -19.328 31.621 1.00 83.00 140 ASP A N 1
ATOM 1152 C CA . ASP A 1 140 ? 8.019 -18.434 31.768 1.00 83.00 140 ASP A CA 1
ATOM 1153 C C . ASP A 1 140 ? 8.822 -18.250 30.464 1.00 83.00 140 ASP A C 1
ATOM 1155 O O . ASP A 1 140 ? 10.052 -18.284 30.455 1.00 83.00 140 ASP A O 1
ATOM 1159 N N . ILE A 1 141 ? 8.130 -18.106 29.327 1.00 88.50 141 ILE A N 1
ATOM 1160 C CA . ILE A 1 141 ? 8.765 -17.939 28.007 1.00 88.50 141 ILE A CA 1
ATOM 1161 C C . ILE A 1 141 ? 9.082 -16.469 27.735 1.00 88.50 141 ILE A C 1
ATOM 1163 O O . ILE A 1 141 ? 10.123 -16.156 27.158 1.00 88.50 141 ILE A O 1
ATOM 1167 N N . ILE A 1 142 ? 8.189 -15.567 28.142 1.00 87.19 142 ILE A N 1
ATOM 1168 C CA . ILE A 1 142 ? 8.373 -14.122 28.019 1.00 87.19 142 ILE A CA 1
ATOM 1169 C C . ILE A 1 142 ? 8.103 -13.486 29.375 1.00 87.19 142 ILE A C 1
ATOM 1171 O O . ILE A 1 142 ? 7.082 -13.766 30.000 1.00 87.19 142 ILE A O 1
ATOM 1175 N N . SER A 1 143 ? 8.994 -12.601 29.808 1.00 84.00 143 SER A N 1
ATOM 1176 C CA . SER A 1 143 ? 8.826 -11.826 31.036 1.00 84.00 143 SER A CA 1
ATOM 1177 C C . SER A 1 143 ? 9.162 -10.363 30.790 1.00 84.00 143 SER A C 1
ATOM 1179 O O . SER A 1 143 ? 10.158 -10.050 30.137 1.00 84.00 143 SER A O 1
ATOM 1181 N N . ILE A 1 144 ? 8.363 -9.463 31.355 1.00 81.88 144 ILE A N 1
ATOM 1182 C CA . ILE A 1 144 ? 8.678 -8.036 31.378 1.00 81.88 144 ILE A CA 1
ATOM 1183 C C . ILE A 1 144 ? 9.175 -7.701 32.767 1.00 81.88 144 ILE A C 1
ATOM 1185 O O . ILE A 1 144 ? 8.474 -7.944 33.749 1.00 81.88 144 ILE A O 1
ATOM 1189 N N . SER A 1 145 ? 10.367 -7.124 32.842 1.00 83.19 145 SER A N 1
ATOM 1190 C CA . SER A 1 145 ? 10.874 -6.639 34.113 1.00 83.19 145 SER A CA 1
ATOM 1191 C C . SER A 1 145 ? 9.986 -5.486 34.606 1.00 83.19 145 SER A C 1
ATOM 1193 O O . SER A 1 145 ? 9.769 -4.518 33.863 1.00 83.19 145 SER A O 1
ATOM 1195 N N . PRO A 1 146 ? 9.480 -5.527 35.853 1.00 77.75 146 PRO A N 1
ATOM 1196 C CA . PRO A 1 146 ? 8.875 -4.344 36.463 1.00 77.75 146 PRO A CA 1
ATOM 1197 C C . PRO A 1 146 ? 9.913 -3.236 36.676 1.00 77.75 146 PRO A C 1
ATOM 1199 O O . PRO A 1 146 ? 9.555 -2.075 36.864 1.00 77.75 146 PRO A O 1
ATOM 1202 N N . TYR A 1 147 ? 11.195 -3.596 36.624 1.00 83.38 147 TYR A N 1
ATOM 1203 C CA . TYR A 1 147 ? 12.326 -2.704 36.761 1.00 83.38 147 TYR A CA 1
ATOM 1204 C C . TYR A 1 147 ? 12.748 -2.156 35.402 1.00 83.38 147 TYR A C 1
ATOM 1206 O O . TYR A 1 147 ? 12.662 -2.821 34.367 1.00 83.38 147 TYR A O 1
ATOM 1214 N N . ARG A 1 148 ? 13.215 -0.914 35.424 1.00 87.31 148 ARG A N 1
ATOM 1215 C CA . ARG A 1 148 ? 13.854 -0.275 34.279 1.00 87.31 148 ARG A CA 1
ATOM 1216 C C . ARG A 1 148 ? 15.356 -0.350 34.454 1.00 87.31 148 ARG A C 1
ATOM 1218 O O . ARG A 1 148 ? 15.834 -0.421 35.584 1.00 87.31 148 ARG A O 1
ATOM 1225 N N . ASP A 1 149 ? 16.077 -0.300 33.347 1.00 91.00 149 ASP A N 1
ATOM 1226 C CA . ASP A 1 149 ? 17.522 -0.129 33.415 1.00 91.00 149 ASP A CA 1
ATOM 1227 C C . ASP A 1 149 ? 17.913 1.275 33.908 1.00 91.00 149 ASP A C 1
ATOM 1229 O O . ASP A 1 149 ? 17.063 2.141 34.138 1.00 91.00 149 ASP A O 1
ATOM 1233 N N . GLN A 1 150 ? 19.214 1.509 34.049 1.00 91.12 150 GLN A N 1
ATOM 1234 C CA . GLN A 1 150 ? 19.772 2.766 34.547 1.00 91.12 150 GLN A CA 1
ATOM 1235 C C . GLN A 1 150 ? 19.431 4.001 33.686 1.00 91.12 150 GLN A C 1
ATOM 1237 O O . GLN A 1 150 ? 19.518 5.133 34.165 1.00 91.12 150 GLN A O 1
ATOM 1242 N N . GLU A 1 151 ? 18.999 3.808 32.435 1.00 89.50 151 GLU A N 1
ATOM 1243 C CA . GLU A 1 151 ? 18.528 4.890 31.563 1.00 89.50 151 GLU A CA 1
ATOM 1244 C C . GLU A 1 151 ? 17.005 5.046 31.569 1.00 89.50 151 GLU A C 1
ATOM 1246 O O . GLU A 1 151 ? 16.477 5.974 30.961 1.00 89.50 151 GLU A O 1
ATOM 1251 N N . GLY A 1 152 ? 16.280 4.187 32.287 1.00 88.88 152 GLY A N 1
ATOM 1252 C CA . GLY A 1 152 ? 14.824 4.208 32.357 1.00 88.88 152 GLY A CA 1
ATOM 1253 C C . GLY A 1 152 ? 14.141 3.414 31.239 1.00 88.88 152 GLY A C 1
ATOM 1254 O O . GLY A 1 152 ? 12.936 3.578 31.023 1.00 88.88 152 GLY A O 1
ATOM 1255 N N . ARG A 1 153 ? 14.863 2.552 30.519 1.00 91.31 153 ARG A N 1
ATOM 1256 C CA . ARG A 1 153 ? 14.314 1.719 29.436 1.00 91.31 153 ARG A CA 1
ATOM 1257 C C . ARG A 1 153 ? 13.645 0.470 30.001 1.00 91.31 153 ARG A C 1
ATOM 1259 O O . ARG A 1 153 ? 14.071 -0.079 31.018 1.00 91.31 153 ARG A O 1
ATOM 1266 N N . ARG A 1 154 ? 12.587 0.008 29.332 1.00 88.88 154 ARG A N 1
ATOM 1267 C CA . ARG A 1 154 ? 11.931 -1.268 29.662 1.00 88.88 154 ARG A CA 1
ATOM 1268 C C . ARG A 1 154 ? 12.832 -2.433 29.274 1.00 88.88 154 ARG A C 1
ATOM 1270 O O . ARG A 1 154 ? 13.365 -2.440 28.166 1.00 88.88 154 ARG A O 1
ATOM 1277 N N . VAL A 1 155 ? 12.936 -3.425 30.155 1.00 90.00 155 VAL A N 1
ATOM 1278 C CA . VAL A 1 155 ? 13.664 -4.671 29.893 1.00 90.00 155 VAL A CA 1
ATOM 1279 C C . VAL A 1 155 ? 12.662 -5.797 29.644 1.00 90.00 155 VAL A C 1
ATOM 1281 O O . VAL A 1 155 ? 11.839 -6.109 30.508 1.00 90.00 155 VAL A O 1
ATOM 1284 N N . ILE A 1 156 ? 12.727 -6.396 28.456 1.00 89.62 156 ILE A N 1
ATOM 1285 C CA . ILE A 1 156 ? 11.914 -7.549 28.054 1.00 89.62 156 ILE A CA 1
ATOM 1286 C C . ILE A 1 156 ? 12.842 -8.748 27.908 1.00 89.62 156 ILE A C 1
ATOM 1288 O O . ILE A 1 156 ? 13.826 -8.676 27.174 1.00 89.62 156 ILE A O 1
ATOM 1292 N N . CYS A 1 157 ? 12.523 -9.856 28.570 1.00 91.19 157 CYS A N 1
ATOM 1293 C CA . CYS A 1 157 ? 13.306 -11.083 28.485 1.00 91.19 157 CYS A CA 1
ATOM 1294 C C . CYS A 1 157 ? 12.531 -12.167 27.730 1.00 91.19 157 CYS A C 1
ATOM 1296 O O . CYS A 1 157 ? 11.368 -12.437 28.037 1.00 91.19 157 CYS A O 1
ATOM 1298 N N . PHE A 1 158 ? 13.202 -12.814 26.781 1.00 92.06 158 PHE A N 1
ATOM 1299 C CA . PHE A 1 158 ? 12.715 -13.956 26.014 1.00 92.06 158 PHE A CA 1
ATOM 1300 C C . PHE A 1 158 ? 13.555 -15.184 26.361 1.00 92.06 158 PHE A C 1
ATOM 1302 O O . PHE A 1 158 ? 14.766 -15.182 26.154 1.00 92.06 158 PHE A O 1
ATOM 1309 N N . LYS A 1 159 ? 12.918 -16.240 26.865 1.00 92.88 159 LYS A N 1
ATOM 1310 C CA . LYS A 1 159 ? 13.561 -17.477 27.332 1.00 92.88 159 LYS A CA 1
ATOM 1311 C C . LYS A 1 159 ? 13.242 -18.619 26.374 1.00 92.88 159 LYS A C 1
ATOM 1313 O O . LYS A 1 159 ? 12.357 -19.445 26.610 1.00 92.88 159 LYS A O 1
ATOM 1318 N N . PHE A 1 160 ? 13.963 -18.678 25.258 1.00 90.81 160 PHE A N 1
ATOM 1319 C CA . PHE A 1 160 ? 13.618 -19.574 24.148 1.00 90.81 160 PHE A CA 1
ATOM 1320 C C . PHE A 1 160 ? 13.741 -21.063 24.487 1.00 90.81 160 PHE A C 1
ATOM 1322 O O . PHE A 1 160 ? 13.029 -21.872 23.899 1.00 90.81 160 PHE A O 1
ATOM 1329 N N . GLY A 1 161 ? 14.580 -21.463 25.447 1.00 89.62 161 GLY A N 1
ATOM 1330 C CA . GLY A 1 161 ? 14.653 -22.869 25.860 1.00 89.62 161 GLY A CA 1
ATOM 1331 C C . GLY A 1 161 ? 13.462 -23.360 26.686 1.00 89.62 161 GLY A C 1
ATOM 1332 O O . GLY A 1 161 ? 13.283 -24.574 26.841 1.00 89.62 161 GLY A O 1
ATOM 1333 N N . LYS A 1 162 ? 12.621 -22.450 27.196 1.00 91.00 162 LYS A N 1
ATOM 1334 C CA . LYS A 1 162 ? 11.349 -22.779 27.863 1.00 91.00 162 LYS A CA 1
ATOM 1335 C C . LYS A 1 162 ? 10.211 -22.983 26.870 1.00 91.00 162 LYS A C 1
ATOM 1337 O O . LYS A 1 162 ? 9.264 -23.706 27.169 1.00 91.00 162 LYS A O 1
ATOM 1342 N N . TRP A 1 163 ? 10.331 -22.420 25.670 1.00 91.50 163 TRP A N 1
ATOM 1343 C CA . TRP A 1 163 ? 9.356 -22.621 24.612 1.00 91.50 163 TRP A CA 1
ATOM 1344 C C . TRP A 1 163 ? 9.291 -24.098 24.201 1.00 91.50 163 TRP A C 1
ATOM 1346 O O . TRP A 1 163 ? 10.292 -24.811 24.121 1.00 91.50 163 TRP A O 1
ATOM 1356 N N . ARG A 1 164 ? 8.072 -24.591 23.985 1.00 89.56 164 ARG A N 1
ATOM 1357 C CA . ARG A 1 164 ? 7.797 -25.953 23.521 1.00 89.56 164 ARG A CA 1
ATOM 1358 C C . ARG A 1 164 ? 6.976 -25.847 22.234 1.00 89.56 164 ARG A C 1
ATOM 1360 O O . ARG A 1 164 ? 5.754 -25.731 22.339 1.00 89.56 164 ARG A O 1
ATOM 1367 N N . PRO A 1 165 ? 7.602 -25.910 21.040 1.00 87.25 165 PRO A N 1
ATOM 1368 C CA . PRO A 1 165 ? 6.920 -25.666 19.761 1.00 87.25 165 PRO A CA 1
ATOM 1369 C C . PRO A 1 165 ? 5.678 -26.536 19.522 1.00 87.25 165 PRO A C 1
ATOM 1371 O O . PRO A 1 165 ? 4.714 -26.090 18.913 1.00 87.25 165 PRO A O 1
ATOM 1374 N N . ASN A 1 166 ? 5.668 -27.762 20.059 1.00 85.19 166 ASN A N 1
ATOM 1375 C CA . ASN A 1 166 ? 4.538 -28.691 19.936 1.00 85.19 166 ASN A CA 1
ATOM 1376 C C . ASN A 1 166 ? 3.324 -28.304 20.804 1.00 85.19 166 ASN A C 1
ATOM 1378 O O . ASN A 1 166 ? 2.223 -28.781 20.550 1.00 85.19 166 ASN A O 1
ATOM 1382 N N . LYS A 1 167 ? 3.527 -27.493 21.851 1.00 86.12 167 LYS A N 1
ATOM 1383 C CA . LYS A 1 167 ? 2.472 -27.005 22.758 1.00 86.12 167 LYS A CA 1
ATOM 1384 C C . LYS A 1 167 ? 2.036 -25.592 22.378 1.00 86.12 167 LYS A C 1
ATOM 1386 O O . LYS A 1 167 ? 0.853 -25.286 22.429 1.00 86.12 167 LYS A O 1
ATOM 1391 N N . ILE A 1 168 ? 3.002 -24.746 22.028 1.00 85.56 168 ILE A N 1
ATOM 1392 C CA . ILE A 1 168 ? 2.800 -23.327 21.745 1.00 85.56 168 ILE A CA 1
ATOM 1393 C C . ILE A 1 168 ? 3.341 -23.048 20.341 1.00 85.56 168 ILE A C 1
ATOM 1395 O O . ILE A 1 168 ? 4.561 -23.017 20.159 1.00 85.56 168 ILE A O 1
ATOM 1399 N N . PRO A 1 169 ? 2.466 -22.851 19.344 1.00 87.75 169 PRO A N 1
ATOM 1400 C CA . PRO A 1 169 ? 2.874 -22.465 18.002 1.00 87.75 169 PRO A CA 1
ATOM 1401 C C . PRO A 1 169 ? 3.670 -21.157 18.001 1.00 87.75 169 PRO A C 1
ATOM 1403 O O . PRO A 1 169 ? 3.401 -20.243 18.778 1.00 87.75 169 PRO A O 1
ATOM 1406 N N . ILE A 1 170 ? 4.608 -21.016 17.062 1.00 88.56 170 ILE A N 1
ATOM 1407 C CA . ILE A 1 170 ? 5.408 -19.788 16.933 1.00 88.56 170 ILE A CA 1
ATOM 1408 C C . ILE A 1 170 ? 4.552 -18.539 16.667 1.00 88.56 170 ILE A C 1
ATOM 1410 O O . ILE A 1 170 ? 4.924 -17.435 17.054 1.00 88.56 170 ILE A O 1
ATOM 1414 N N . VAL A 1 171 ? 3.375 -18.710 16.054 1.00 86.62 171 VAL A N 1
ATOM 1415 C CA . VAL A 1 171 ? 2.417 -17.620 15.829 1.00 86.62 171 VAL A CA 1
ATOM 1416 C C . VAL A 1 171 ? 1.966 -16.983 17.148 1.00 86.62 171 VAL A C 1
ATOM 1418 O O . VAL A 1 171 ? 1.783 -15.773 17.203 1.00 86.62 171 VAL A O 1
ATOM 1421 N N . ASP A 1 172 ? 1.859 -17.764 18.227 1.00 85.00 172 ASP A N 1
ATOM 1422 C CA . ASP A 1 172 ? 1.442 -17.256 19.535 1.00 85.00 172 ASP A CA 1
ATOM 1423 C C . ASP A 1 172 ? 2.571 -16.473 20.215 1.00 85.00 172 ASP A C 1
ATOM 1425 O O . ASP A 1 172 ? 2.303 -15.489 20.904 1.00 85.00 172 ASP A O 1
ATOM 1429 N N . LEU A 1 173 ? 3.839 -16.820 19.944 1.00 87.31 173 LEU A N 1
ATOM 1430 C CA . LEU A 1 173 ? 4.982 -15.984 20.331 1.00 87.31 173 LEU A CA 1
ATOM 1431 C C . LEU A 1 173 ? 4.953 -14.636 19.614 1.00 87.31 173 LEU A C 1
ATOM 1433 O O . LEU A 1 173 ? 5.205 -13.609 20.244 1.00 87.31 173 LEU A O 1
ATOM 1437 N N . PHE A 1 174 ? 4.619 -14.620 18.320 1.00 89.00 174 PHE A N 1
ATOM 1438 C CA . PHE A 1 174 ? 4.450 -13.373 17.577 1.00 89.00 174 PHE A CA 1
ATOM 1439 C C . PHE A 1 174 ? 3.278 -12.549 18.106 1.00 89.00 174 PHE A C 1
ATOM 1441 O O . PHE A 1 174 ? 3.470 -11.366 18.352 1.00 89.00 174 PHE A O 1
ATOM 1448 N N . ARG A 1 175 ? 2.111 -13.153 18.366 1.00 84.06 175 ARG A N 1
ATOM 1449 C CA . ARG A 1 175 ? 0.951 -12.467 18.970 1.00 84.06 175 ARG A CA 1
ATOM 1450 C C . ARG A 1 175 ? 1.290 -11.832 20.312 1.00 84.06 175 ARG A C 1
ATOM 1452 O O . ARG A 1 175 ? 0.970 -10.669 20.536 1.00 84.06 175 ARG A O 1
ATOM 1459 N N . ALA A 1 176 ? 1.968 -12.569 21.190 1.00 81.00 176 ALA A N 1
ATOM 1460 C CA . ALA A 1 176 ? 2.394 -12.025 22.472 1.00 81.00 176 ALA A CA 1
ATOM 1461 C C . ALA A 1 176 ? 3.427 -10.919 22.298 1.00 81.00 176 ALA A C 1
ATOM 1463 O O . ALA A 1 176 ? 3.249 -9.843 22.850 1.00 81.00 176 ALA A O 1
ATOM 1464 N N . THR A 1 177 ? 4.458 -11.127 21.478 1.00 86.56 177 THR A N 1
ATOM 1465 C CA . THR A 1 177 ? 5.461 -10.089 21.193 1.00 86.56 177 THR A CA 1
ATOM 1466 C C . THR A 1 177 ? 4.812 -8.832 20.626 1.00 86.56 177 THR A C 1
ATOM 1468 O O . THR A 1 177 ? 5.155 -7.722 21.020 1.00 86.56 177 THR A O 1
ATOM 1471 N N . MET A 1 178 ? 3.828 -9.000 19.749 1.00 85.00 178 MET A N 1
ATOM 1472 C CA . MET A 1 178 ? 3.088 -7.901 19.157 1.00 85.00 178 MET A CA 1
ATOM 1473 C C . MET A 1 178 ? 2.291 -7.126 20.193 1.00 85.00 178 MET A C 1
ATOM 1475 O O . MET A 1 178 ? 2.464 -5.917 20.304 1.00 85.00 178 MET A O 1
ATOM 1479 N N . LEU A 1 179 ? 1.510 -7.828 21.013 1.00 79.44 179 LEU A N 1
ATOM 1480 C CA . LEU A 1 179 ? 0.790 -7.245 22.141 1.00 79.44 179 LEU A CA 1
ATOM 1481 C C . LEU A 1 179 ? 1.730 -6.447 23.063 1.00 79.44 179 LEU A C 1
ATOM 1483 O O . LEU A 1 179 ? 1.422 -5.317 23.431 1.00 79.44 179 LEU A O 1
ATOM 1487 N N . LEU A 1 180 ? 2.894 -7.008 23.407 1.00 81.88 180 LEU A N 1
ATOM 1488 C CA . LEU A 1 180 ? 3.894 -6.354 24.259 1.00 81.88 180 LEU A CA 1
ATOM 1489 C C . LEU A 1 180 ? 4.390 -5.039 23.663 1.00 81.88 180 LEU A C 1
ATOM 1491 O O . LEU A 1 180 ? 4.488 -4.035 24.367 1.00 81.88 180 LEU A O 1
ATOM 1495 N N . LEU A 1 181 ? 4.728 -5.059 22.376 1.00 87.12 181 LEU A N 1
ATOM 1496 C CA . LEU A 1 181 ? 5.281 -3.906 21.679 1.00 87.12 181 LEU A CA 1
ATOM 1497 C C . LEU A 1 181 ? 4.211 -2.838 21.417 1.00 87.12 181 LEU A C 1
ATOM 1499 O O . LEU A 1 181 ? 4.512 -1.657 21.548 1.00 87.12 181 LEU A O 1
ATOM 1503 N N . GLU A 1 182 ? 2.965 -3.217 21.126 1.00 83.50 182 GLU A N 1
ATOM 1504 C CA . GLU A 1 182 ? 1.854 -2.262 21.001 1.00 83.50 182 GLU A CA 1
ATOM 1505 C C . GLU A 1 182 ? 1.616 -1.523 22.312 1.00 83.50 182 GLU A C 1
ATOM 1507 O O . GLU A 1 182 ? 1.661 -0.295 22.345 1.00 83.50 182 GLU A O 1
ATOM 1512 N N . VAL A 1 183 ? 1.477 -2.265 23.410 1.00 80.62 183 VAL A N 1
ATOM 1513 C CA . VAL A 1 183 ? 1.280 -1.691 24.745 1.00 80.62 183 VAL A CA 1
ATOM 1514 C C . VAL A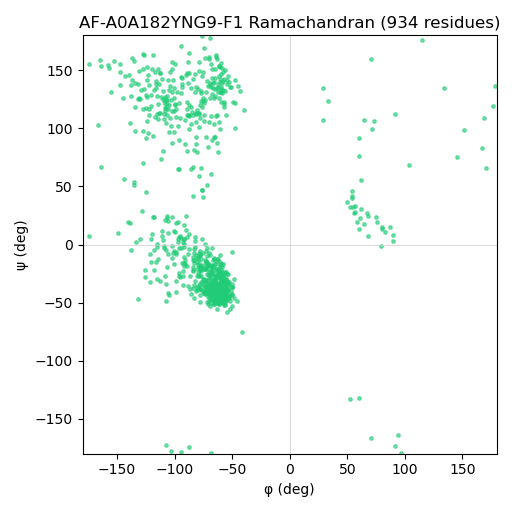 1 183 ? 2.482 -0.848 25.165 1.00 80.62 183 VAL A C 1
ATOM 1516 O O . VAL A 1 183 ? 2.321 0.262 25.667 1.00 80.62 183 VAL A O 1
ATOM 1519 N N . GLY A 1 184 ? 3.700 -1.340 24.923 1.00 84.25 184 GLY A N 1
ATOM 1520 C CA . GLY A 1 184 ? 4.923 -0.587 25.189 1.00 84.25 184 GLY A CA 1
ATOM 1521 C C . GLY A 1 184 ? 4.996 0.721 24.397 1.00 84.25 184 GLY A C 1
ATOM 1522 O O . GLY A 1 184 ? 5.536 1.703 24.901 1.00 84.25 184 GLY A O 1
ATOM 1523 N N . SER A 1 185 ? 4.424 0.760 23.187 1.00 88.44 185 SER A N 1
ATOM 1524 C CA . SER A 1 185 ? 4.404 1.955 22.334 1.00 88.44 185 SER A CA 1
ATOM 1525 C C . SER A 1 185 ? 3.471 3.048 22.844 1.00 88.44 185 SER A C 1
ATOM 1527 O O . SER A 1 185 ? 3.603 4.192 22.416 1.00 88.44 185 SER A O 1
ATOM 1529 N N . LEU A 1 186 ? 2.563 2.731 23.771 1.00 84.69 186 LEU A N 1
ATOM 1530 C CA . LEU A 1 186 ? 1.668 3.715 24.380 1.00 84.69 186 LEU A CA 1
ATOM 1531 C C . LEU A 1 186 ? 2.356 4.552 25.461 1.00 84.69 186 LEU A C 1
ATOM 1533 O O . LEU A 1 186 ? 1.903 5.650 25.756 1.00 84.69 186 LEU A O 1
ATOM 1537 N N . GLU A 1 187 ? 3.456 4.060 26.034 1.00 87.38 187 GLU A N 1
ATOM 1538 C CA . GLU A 1 187 ? 4.177 4.728 27.117 1.00 87.38 187 GLU A CA 1
ATOM 1539 C C . GLU A 1 187 ? 5.111 5.821 26.553 1.00 87.38 187 GLU A C 1
ATOM 1541 O O . GLU A 1 187 ? 6.117 5.485 25.915 1.00 87.38 187 GLU A O 1
ATOM 1546 N N . PRO A 1 188 ? 4.862 7.125 26.814 1.00 90.31 188 PRO A N 1
ATOM 1547 C CA . PRO A 1 188 ? 5.654 8.229 26.257 1.00 90.31 188 PRO A CA 1
ATOM 1548 C C . PRO A 1 188 ? 7.156 8.107 26.520 1.00 90.31 188 PRO A C 1
ATOM 1550 O O . PRO A 1 188 ? 7.977 8.347 25.635 1.00 90.31 188 PRO A O 1
ATOM 1553 N N . GLN A 1 189 ? 7.530 7.653 27.717 1.00 90.81 189 GLN A N 1
ATOM 1554 C CA . GLN A 1 189 ? 8.927 7.407 28.062 1.00 90.81 189 GLN A CA 1
ATOM 1555 C C . GLN A 1 189 ? 9.568 6.324 27.175 1.00 90.81 189 GLN A C 1
ATOM 1557 O O . GLN A 1 189 ? 10.715 6.475 26.758 1.00 90.81 189 GLN A O 1
ATOM 1562 N N . SER A 1 190 ? 8.840 5.253 26.852 1.00 91.12 190 SER A N 1
ATOM 1563 C CA . SER A 1 190 ? 9.333 4.172 25.987 1.00 91.12 190 SER A CA 1
ATOM 1564 C C . SER A 1 190 ? 9.392 4.587 24.513 1.00 91.12 190 SER A C 1
ATOM 1566 O O . SER A 1 190 ? 10.306 4.166 23.805 1.00 91.12 190 SER A O 1
ATOM 1568 N N . GLN A 1 191 ? 8.504 5.479 24.058 1.00 93.44 191 GLN A N 1
ATOM 1569 C CA . GLN A 1 191 ? 8.595 6.094 22.724 1.00 93.44 191 GLN A CA 1
ATOM 1570 C C . GLN A 1 191 ? 9.916 6.872 22.553 1.00 93.44 191 GLN A C 1
ATOM 1572 O O . GLN A 1 191 ? 10.550 6.803 21.498 1.00 93.44 191 GLN A O 1
ATOM 1577 N N . VAL A 1 192 ? 10.354 7.573 23.608 1.00 92.69 192 VAL A N 1
ATOM 1578 C CA . VAL A 1 192 ? 11.577 8.395 23.612 1.00 92.69 192 VAL A CA 1
ATOM 1579 C C . VAL A 1 192 ? 12.840 7.590 23.898 1.00 92.69 192 VAL A C 1
ATOM 1581 O O . VAL A 1 192 ? 13.873 7.887 23.317 1.00 92.69 192 VAL A O 1
ATOM 1584 N N . LEU A 1 193 ? 12.823 6.590 24.778 1.00 92.44 193 LEU A N 1
ATOM 1585 C CA . LEU A 1 193 ? 14.050 5.880 25.185 1.00 92.44 193 LEU A CA 1
ATOM 1586 C C . LEU A 1 193 ? 14.249 4.526 24.493 1.00 92.44 193 LEU A C 1
ATOM 1588 O O . LEU A 1 193 ? 15.355 3.975 24.509 1.00 92.44 193 LEU A O 1
ATOM 1592 N N . GLY A 1 194 ? 13.188 3.981 23.898 1.00 91.31 194 GLY A N 1
ATOM 1593 C CA . GLY A 1 194 ? 13.168 2.619 23.384 1.00 91.31 194 GLY A CA 1
ATOM 1594 C C . GLY A 1 194 ? 13.173 1.550 24.483 1.00 91.31 194 GLY A C 1
ATOM 1595 O O . GLY A 1 194 ? 12.953 1.826 25.665 1.00 91.31 194 GLY A O 1
ATOM 1596 N N . GLY A 1 195 ? 13.434 0.308 24.078 1.00 91.56 195 GLY A N 1
ATOM 1597 C CA . GLY A 1 195 ? 13.473 -0.865 24.955 1.00 91.56 195 GLY A CA 1
ATOM 1598 C C . GLY A 1 195 ? 14.770 -1.668 24.854 1.00 91.56 195 GLY A C 1
ATOM 1599 O O . GLY A 1 195 ? 15.537 -1.533 23.898 1.00 91.56 195 GLY A O 1
ATOM 1600 N N . VAL A 1 196 ? 15.001 -2.518 25.852 1.00 93.88 196 VAL A N 1
ATOM 1601 C CA . VAL A 1 196 ? 16.118 -3.466 25.926 1.00 93.88 196 VAL A CA 1
ATOM 1602 C C . VAL A 1 196 ? 15.564 -4.889 25.888 1.00 93.88 196 VAL A C 1
ATOM 1604 O O . VAL A 1 196 ? 14.672 -5.233 26.663 1.00 93.88 196 VAL A O 1
ATOM 1607 N N . GLY A 1 197 ? 16.087 -5.714 24.984 1.00 93.69 197 GLY A N 1
ATOM 1608 C CA . GLY A 1 197 ? 15.750 -7.133 24.888 1.00 93.69 197 GLY A CA 1
ATOM 1609 C C . GLY A 1 197 ? 16.842 -8.008 25.494 1.00 93.69 197 GLY A C 1
ATOM 1610 O O . GLY A 1 197 ? 18.007 -7.852 25.144 1.00 93.69 197 GLY A O 1
ATOM 1611 N N . ILE A 1 198 ? 16.487 -8.959 26.354 1.00 95.19 198 ILE A N 1
ATOM 1612 C CA . ILE A 1 198 ? 17.375 -10.038 26.800 1.00 95.19 198 ILE A CA 1
ATOM 1613 C C . ILE A 1 198 ? 16.890 -11.336 26.157 1.00 95.19 198 ILE A C 1
ATOM 1615 O O . ILE A 1 198 ? 15.773 -11.781 26.404 1.00 95.19 198 ILE A O 1
ATOM 1619 N N . MET A 1 199 ? 17.726 -11.939 25.323 1.00 94.69 199 MET A N 1
ATOM 1620 C CA . MET A 1 199 ? 17.480 -13.213 24.660 1.00 94.69 199 MET A CA 1
ATOM 1621 C C . MET A 1 199 ? 18.245 -14.298 25.417 1.00 94.69 199 MET A C 1
ATOM 1623 O O . MET A 1 199 ? 19.448 -14.484 25.228 1.00 94.69 199 MET A O 1
ATOM 1627 N N . ASP A 1 200 ? 17.543 -14.990 26.304 1.00 95.06 200 ASP A N 1
ATOM 1628 C CA . ASP A 1 200 ? 18.068 -16.110 27.070 1.00 95.06 200 ASP A CA 1
ATOM 1629 C C . ASP A 1 200 ? 17.904 -17.409 26.281 1.00 95.06 200 ASP A C 1
ATOM 1631 O O . ASP A 1 200 ? 16.792 -17.891 26.024 1.00 95.06 200 ASP A O 1
ATOM 1635 N N . LEU A 1 201 ? 19.042 -17.951 25.855 1.00 94.31 201 LEU A N 1
ATOM 1636 C CA . LEU A 1 201 ? 19.127 -19.139 25.013 1.00 94.31 201 LEU A CA 1
ATOM 1637 C C . LEU A 1 201 ? 19.468 -20.405 25.809 1.00 94.31 201 LEU A C 1
ATOM 1639 O O . LEU A 1 201 ? 19.726 -21.452 25.208 1.00 94.31 201 LEU A O 1
ATOM 1643 N N . GLU A 1 202 ? 19.414 -20.349 27.144 1.00 94.31 202 GLU A N 1
ATOM 1644 C CA . GLU A 1 202 ? 19.561 -21.534 27.986 1.00 94.31 202 GLU A CA 1
ATOM 1645 C C . GLU A 1 202 ? 18.504 -22.581 27.607 1.00 94.31 202 GLU A C 1
ATOM 1647 O O . GLU A 1 202 ? 17.305 -22.308 27.632 1.00 94.31 202 GLU A O 1
ATOM 1652 N N . GLY A 1 203 ? 18.938 -23.793 27.245 1.00 92.19 203 GLY A N 1
ATOM 1653 C CA . GLY A 1 203 ? 18.043 -24.880 26.834 1.00 92.19 203 GLY A CA 1
ATOM 1654 C C . GLY A 1 203 ? 17.545 -24.800 25.383 1.00 92.19 203 GLY A C 1
ATOM 1655 O O . GLY A 1 203 ? 16.585 -25.490 25.030 1.00 92.19 203 GLY A O 1
ATOM 1656 N N . LEU A 1 204 ? 18.161 -23.976 24.527 1.00 90.44 204 LEU A N 1
ATOM 1657 C CA . LEU A 1 204 ? 17.885 -23.974 23.089 1.00 90.44 204 LEU A CA 1
ATOM 1658 C C . LEU A 1 204 ? 18.272 -25.328 22.453 1.00 90.44 204 LEU A C 1
ATOM 1660 O O . LEU A 1 204 ? 19.347 -25.862 22.708 1.00 90.44 204 LEU A O 1
ATOM 1664 N N . THR A 1 205 ? 17.401 -25.885 21.605 1.00 90.44 205 THR A N 1
ATOM 1665 C CA . THR A 1 205 ? 17.598 -27.193 20.954 1.00 90.44 205 THR A CA 1
ATOM 1666 C C . THR A 1 205 ? 17.435 -27.084 19.439 1.00 90.44 205 THR A C 1
ATOM 1668 O O . THR A 1 205 ? 16.838 -26.126 18.945 1.00 90.44 205 THR A O 1
ATOM 1671 N N . LEU A 1 206 ? 17.897 -28.091 18.687 1.00 86.12 206 LEU A N 1
ATOM 1672 C CA . LEU A 1 206 ? 17.684 -28.158 17.233 1.00 86.12 206 LEU A CA 1
ATOM 1673 C C . LEU A 1 206 ? 16.197 -28.125 16.840 1.00 86.12 206 LEU A C 1
ATOM 1675 O O . LEU A 1 206 ? 15.858 -27.602 15.783 1.00 86.12 206 LEU A O 1
ATOM 1679 N N . ASN A 1 207 ? 15.296 -28.612 17.701 1.00 86.69 207 ASN A N 1
ATOM 1680 C CA . ASN A 1 207 ? 13.856 -28.510 17.458 1.00 86.69 207 ASN A CA 1
ATOM 1681 C C . ASN A 1 207 ? 13.381 -27.044 17.430 1.00 86.69 207 ASN A C 1
ATOM 1683 O O . ASN A 1 207 ? 12.510 -26.690 16.640 1.00 86.69 207 ASN A O 1
ATOM 1687 N N . HIS A 1 208 ? 13.974 -26.167 18.248 1.00 88.88 208 HIS A N 1
ATOM 1688 C CA . HIS A 1 208 ? 13.700 -24.728 18.172 1.00 88.88 208 HIS A CA 1
ATOM 1689 C C . HIS A 1 208 ? 14.231 -24.144 16.858 1.00 88.88 208 HIS A C 1
ATOM 1691 O O . HIS A 1 208 ? 13.496 -23.435 16.175 1.00 88.88 208 HIS A O 1
ATOM 1697 N N . ALA A 1 209 ? 15.461 -24.500 16.466 1.00 84.31 209 ALA A N 1
ATOM 1698 C CA . ALA A 1 209 ? 16.070 -24.044 15.214 1.00 84.31 209 ALA A CA 1
ATOM 1699 C C . ALA A 1 209 ? 15.242 -24.436 13.977 1.00 84.31 209 ALA A C 1
ATOM 1701 O O . ALA A 1 209 ? 15.064 -23.621 13.078 1.00 84.31 209 ALA A O 1
ATOM 1702 N N . TRP A 1 210 ? 14.645 -25.634 13.965 1.00 84.12 210 TRP A N 1
ATOM 1703 C CA . TRP A 1 210 ? 13.785 -26.099 12.868 1.00 84.12 210 TRP A CA 1
ATOM 1704 C C . TRP A 1 210 ? 12.527 -25.240 12.655 1.00 84.12 210 TRP A C 1
ATOM 1706 O O . TRP A 1 210 ? 11.986 -25.180 11.554 1.00 84.12 210 TRP A O 1
ATOM 1716 N N . ASN A 1 211 ? 12.068 -24.544 13.699 1.00 85.50 211 ASN A N 1
ATOM 1717 C CA . ASN A 1 211 ? 10.932 -23.625 13.619 1.00 85.50 211 ASN A CA 1
ATOM 1718 C C . ASN A 1 211 ? 11.346 -22.187 13.229 1.00 85.50 211 ASN A C 1
ATOM 1720 O O . ASN A 1 211 ? 10.480 -21.360 12.941 1.00 85.50 211 ASN A O 1
ATOM 1724 N N . LEU A 1 212 ? 12.648 -21.878 13.178 1.00 85.06 212 LEU A N 1
ATOM 1725 C CA . LEU A 1 212 ? 13.201 -20.565 12.821 1.00 85.06 212 LEU A CA 1
ATOM 1726 C C . LEU A 1 212 ? 13.586 -20.505 11.336 1.00 85.06 212 LEU A C 1
ATOM 1728 O O . LEU A 1 212 ? 14.748 -20.361 10.974 1.00 85.06 212 LEU A O 1
ATOM 1732 N N . THR A 1 213 ? 12.593 -20.611 10.455 1.00 87.00 213 THR A N 1
ATOM 1733 C CA . THR A 1 213 ? 12.798 -20.449 9.002 1.00 87.00 213 THR A CA 1
ATOM 1734 C C . THR A 1 213 ? 13.266 -19.025 8.639 1.00 87.00 213 THR A C 1
ATOM 1736 O O . THR A 1 213 ? 13.016 -18.093 9.407 1.00 87.00 213 THR A O 1
ATOM 1739 N N . PRO A 1 214 ? 13.858 -18.791 7.449 1.00 84.00 214 PRO A N 1
ATOM 1740 C CA . PRO A 1 214 ? 14.219 -17.440 7.004 1.00 84.00 214 PRO A CA 1
ATOM 1741 C C . PRO A 1 214 ? 13.051 -16.444 7.047 1.00 84.00 214 PRO A C 1
ATOM 1743 O O . PRO A 1 214 ? 13.225 -15.309 7.481 1.00 84.00 214 PRO A O 1
ATOM 1746 N N . THR A 1 215 ? 11.836 -16.875 6.689 1.00 86.00 215 THR A N 1
ATOM 1747 C CA . THR A 1 215 ? 10.623 -16.047 6.784 1.00 86.00 215 THR A CA 1
ATOM 1748 C C . THR A 1 215 ? 10.314 -15.656 8.229 1.00 86.00 215 THR A C 1
ATOM 1750 O O . THR A 1 215 ? 9.977 -14.508 8.506 1.00 86.00 215 THR A O 1
ATOM 1753 N N . VAL A 1 216 ? 10.448 -16.590 9.174 1.00 89.62 216 VAL A N 1
ATOM 1754 C CA . VAL A 1 216 ? 10.275 -16.312 10.608 1.00 89.62 216 VAL A CA 1
ATOM 1755 C C . VAL A 1 216 ? 11.343 -15.335 11.101 1.00 89.62 216 VAL A C 1
ATOM 1757 O O . VAL A 1 216 ? 11.003 -14.364 11.773 1.00 89.62 216 VAL A O 1
ATOM 1760 N N . ALA A 1 217 ? 12.609 -15.542 10.729 1.00 86.94 217 ALA A N 1
ATOM 1761 C CA . ALA A 1 217 ? 13.710 -14.653 11.094 1.00 86.94 217 ALA A CA 1
ATOM 1762 C C . ALA A 1 217 ? 13.500 -13.226 10.556 1.00 86.94 217 ALA A C 1
ATOM 1764 O O . ALA A 1 217 ? 13.692 -12.258 11.292 1.00 86.94 217 ALA A O 1
ATOM 1765 N N . GLN A 1 218 ? 13.013 -13.084 9.318 1.00 87.44 218 GLN A N 1
ATOM 1766 C CA . GLN A 1 218 ? 12.629 -11.791 8.741 1.00 87.44 218 GLN A CA 1
ATOM 1767 C C . GLN A 1 218 ? 11.501 -11.118 9.530 1.00 87.44 218 GLN A C 1
ATOM 1769 O O . GLN A 1 218 ? 11.607 -9.931 9.831 1.00 87.44 218 GLN A O 1
ATOM 1774 N N . LYS A 1 219 ? 10.448 -11.856 9.916 1.00 91.31 219 LYS A N 1
ATOM 1775 C CA . LYS A 1 219 ? 9.360 -11.311 10.751 1.00 91.31 219 LYS A CA 1
ATOM 1776 C C . LYS A 1 219 ? 9.870 -10.877 12.132 1.00 91.31 219 LYS A C 1
ATOM 1778 O O . LYS A 1 219 ? 9.509 -9.800 12.597 1.00 91.31 219 LYS A O 1
ATOM 1783 N N . MET A 1 220 ? 10.743 -11.662 12.772 1.00 90.06 220 MET A N 1
ATOM 1784 C CA . MET A 1 220 ? 11.371 -11.286 14.049 1.00 90.06 220 MET A CA 1
ATOM 1785 C C . MET A 1 220 ? 12.203 -10.007 13.911 1.00 90.06 220 MET A C 1
ATOM 1787 O O . MET A 1 220 ? 12.060 -9.090 14.717 1.00 90.06 220 MET A O 1
ATOM 1791 N N . LEU A 1 221 ? 13.026 -9.910 12.863 1.00 86.62 221 LEU A N 1
ATOM 1792 C CA . LEU A 1 221 ? 13.822 -8.715 12.597 1.00 86.62 221 LEU A CA 1
ATOM 1793 C C . LEU A 1 221 ? 12.935 -7.499 12.308 1.00 86.62 221 LEU A C 1
ATOM 1795 O O . LEU A 1 221 ? 13.214 -6.410 12.802 1.00 86.62 221 LEU A O 1
ATOM 1799 N N . ALA A 1 222 ? 11.844 -7.684 11.564 1.00 86.81 222 ALA A N 1
ATOM 1800 C CA . ALA A 1 222 ? 10.888 -6.623 11.278 1.00 86.81 222 ALA A CA 1
ATOM 1801 C C . ALA A 1 222 ? 10.307 -6.019 12.566 1.00 86.81 222 ALA A C 1
ATOM 1803 O O . ALA A 1 222 ? 10.303 -4.794 12.710 1.00 86.81 222 ALA A O 1
ATOM 1804 N N . LEU A 1 223 ? 9.910 -6.857 13.533 1.00 87.50 223 LEU A N 1
ATOM 1805 C CA . LEU A 1 223 ? 9.416 -6.406 14.841 1.00 87.50 223 LEU A CA 1
ATOM 1806 C C . LEU A 1 223 ? 10.484 -5.698 15.679 1.00 87.50 223 LEU A C 1
ATOM 1808 O O . LEU A 1 223 ? 10.181 -4.717 16.353 1.00 87.50 223 LEU A O 1
ATOM 1812 N N . LEU A 1 224 ? 11.732 -6.168 15.625 1.00 83.50 224 LEU A N 1
ATOM 1813 C CA . LEU A 1 224 ? 12.840 -5.596 16.396 1.00 83.50 224 LEU A CA 1
ATOM 1814 C C . LEU A 1 224 ? 13.401 -4.297 15.799 1.00 83.50 224 LEU A C 1
ATOM 1816 O O . LEU A 1 224 ? 14.088 -3.563 16.511 1.00 83.50 224 LEU A O 1
ATOM 1820 N N . ALA A 1 225 ? 13.175 -4.028 14.509 1.00 76.56 225 ALA A N 1
ATOM 1821 C CA . ALA A 1 225 ? 13.969 -3.049 13.766 1.00 76.56 225 ALA A CA 1
ATOM 1822 C C . ALA A 1 225 ? 13.165 -2.038 12.943 1.00 76.56 225 ALA A C 1
ATOM 1824 O O . ALA A 1 225 ? 13.483 -0.847 12.960 1.00 76.56 225 ALA A O 1
ATOM 1825 N N . THR A 1 226 ? 12.177 -2.495 12.169 1.00 81.12 226 THR A N 1
ATOM 1826 C CA . THR A 1 226 ? 11.672 -1.714 11.023 1.00 81.12 226 THR A CA 1
ATOM 1827 C C . THR A 1 226 ? 10.175 -1.465 11.033 1.00 81.12 226 THR A C 1
ATOM 1829 O O . THR A 1 226 ? 9.740 -0.519 10.383 1.00 81.12 226 THR A O 1
ATOM 1832 N N . SER A 1 227 ? 9.396 -2.280 11.744 1.00 86.81 227 SER A N 1
ATOM 1833 C CA . SER A 1 227 ? 7.936 -2.304 11.601 1.00 86.81 227 SER A CA 1
ATOM 1834 C C . SER A 1 227 ? 7.180 -1.864 12.847 1.00 86.81 227 SER A C 1
ATOM 1836 O O . SER A 1 227 ? 5.966 -1.793 12.774 1.00 86.81 227 SER A O 1
ATOM 1838 N N . MET A 1 228 ? 7.854 -1.532 13.956 1.00 90.44 228 MET A N 1
ATOM 1839 C CA . MET A 1 228 ? 7.202 -1.064 15.186 1.00 90.44 228 MET A CA 1
ATOM 1840 C C . MET A 1 228 ? 7.479 0.414 15.486 1.00 90.44 228 MET A C 1
ATOM 1842 O O . MET A 1 228 ? 8.621 0.856 15.324 1.00 90.44 228 MET A O 1
ATOM 1846 N N . PRO A 1 229 ? 6.490 1.175 16.006 1.00 91.50 229 PRO A N 1
ATOM 1847 C CA . PRO A 1 229 ? 6.674 2.533 16.531 1.00 91.50 229 PRO A CA 1
ATOM 1848 C C . PRO A 1 229 ? 7.364 2.535 17.910 1.00 91.50 229 PRO A C 1
ATOM 1850 O O . PRO A 1 229 ? 7.004 3.277 18.818 1.00 91.50 229 PRO A O 1
ATOM 1853 N N . LEU A 1 230 ? 8.371 1.677 18.065 1.00 88.62 230 LEU A N 1
ATOM 1854 C CA . LEU A 1 230 ? 9.258 1.569 19.213 1.00 88.62 230 LEU A CA 1
ATOM 1855 C C . LEU A 1 230 ? 10.674 1.327 18.709 1.00 88.62 230 LEU A C 1
ATOM 1857 O O . LEU A 1 230 ? 10.894 0.646 17.707 1.00 88.62 230 LEU A O 1
ATOM 1861 N N . ARG A 1 231 ? 11.654 1.870 19.426 1.00 88.38 231 ARG A N 1
ATOM 1862 C CA . ARG A 1 231 ? 13.065 1.655 19.113 1.00 88.38 231 ARG A CA 1
ATOM 1863 C C . ARG A 1 231 ? 13.623 0.550 19.998 1.00 88.38 231 ARG A C 1
ATOM 1865 O O . ARG A 1 231 ? 13.470 0.598 21.214 1.00 88.38 231 ARG A O 1
ATOM 1872 N N . THR A 1 232 ? 14.321 -0.409 19.402 1.00 89.62 232 THR A N 1
ATOM 1873 C CA . THR A 1 232 ? 15.151 -1.345 20.166 1.00 89.62 232 THR A CA 1
ATOM 1874 C C . THR A 1 232 ? 16.515 -0.712 20.397 1.00 89.62 232 THR A C 1
ATOM 1876 O O . THR A 1 232 ? 17.258 -0.459 19.445 1.00 89.62 232 THR A O 1
ATOM 1879 N N . SER A 1 233 ? 16.821 -0.428 21.659 1.00 91.44 233 SER A N 1
ATOM 1880 C CA . SER A 1 233 ? 18.046 0.249 22.078 1.00 91.44 233 SER A CA 1
ATOM 1881 C C . SER A 1 233 ? 19.208 -0.731 22.202 1.00 91.44 233 SER A C 1
ATOM 1883 O O . SER A 1 233 ? 20.290 -0.439 21.700 1.00 91.44 233 SER A O 1
ATOM 1885 N N . GLN A 1 234 ? 18.996 -1.889 22.835 1.00 93.31 234 GLN A N 1
ATOM 1886 C CA . GLN A 1 234 ? 20.009 -2.943 22.997 1.00 93.31 234 GLN A CA 1
ATOM 1887 C C . GLN A 1 234 ? 19.352 -4.331 22.998 1.00 93.31 234 GLN A C 1
ATOM 1889 O O . GLN A 1 234 ? 18.214 -4.483 23.448 1.00 93.31 234 GLN A O 1
ATOM 1894 N N . ILE A 1 235 ? 20.069 -5.336 22.498 1.00 94.81 235 ILE A N 1
ATOM 1895 C CA . ILE A 1 235 ? 19.697 -6.752 22.522 1.00 94.81 235 ILE A CA 1
ATOM 1896 C C . ILE A 1 235 ? 20.865 -7.537 23.124 1.00 94.81 235 ILE A C 1
ATOM 1898 O O . ILE A 1 235 ? 21.948 -7.591 22.547 1.00 94.81 235 ILE A O 1
ATOM 1902 N N . HIS A 1 236 ? 20.639 -8.176 24.265 1.00 96.69 236 HIS A N 1
ATOM 1903 C CA . HIS A 1 236 ? 21.634 -8.968 24.982 1.00 96.69 236 HIS A CA 1
ATOM 1904 C C . HIS A 1 236 ? 21.340 -10.451 24.823 1.00 96.69 236 HIS A C 1
ATOM 1906 O O . HIS A 1 236 ? 20.277 -10.916 25.220 1.00 96.69 236 HIS A O 1
ATOM 1912 N N . ILE A 1 237 ? 22.281 -11.204 24.270 1.00 95.88 237 ILE A N 1
ATOM 1913 C CA . ILE A 1 237 ? 22.196 -12.654 24.114 1.00 95.88 237 ILE A CA 1
ATOM 1914 C C . ILE A 1 237 ? 22.997 -13.298 25.244 1.00 95.88 237 ILE A C 1
ATOM 1916 O O . ILE A 1 237 ? 24.201 -13.061 25.392 1.00 95.88 237 ILE A O 1
ATOM 1920 N N . VAL A 1 238 ? 22.306 -14.094 26.057 1.00 96.50 238 VAL A N 1
ATOM 1921 C CA . VAL A 1 238 ? 22.864 -14.782 27.225 1.00 96.50 238 VAL A CA 1
ATOM 1922 C C . VAL A 1 238 ? 22.616 -16.281 27.115 1.00 96.50 238 VAL A C 1
ATOM 1924 O O . VAL A 1 238 ? 21.649 -16.729 26.499 1.00 96.50 238 VAL A O 1
ATOM 1927 N N . ASN A 1 239 ? 23.492 -17.062 27.740 1.00 95.12 239 ASN A N 1
ATOM 1928 C CA . ASN A 1 239 ? 23.419 -18.522 27.808 1.00 95.12 239 ASN A CA 1
ATOM 1929 C C . ASN A 1 239 ? 23.364 -19.215 26.437 1.00 95.12 239 ASN A C 1
ATOM 1931 O O . ASN A 1 239 ? 22.811 -20.308 26.316 1.00 95.12 239 ASN A O 1
ATOM 1935 N N . GLN A 1 240 ? 23.929 -18.601 25.396 1.00 91.69 240 GLN A N 1
ATOM 1936 C CA . GLN A 1 240 ? 23.996 -19.225 24.082 1.00 91.69 240 GLN A CA 1
ATOM 1937 C C . GLN A 1 240 ? 24.963 -20.420 24.082 1.00 91.69 240 GLN A C 1
ATOM 1939 O O . GLN A 1 240 ? 26.113 -20.296 24.497 1.00 91.69 240 GLN A O 1
ATOM 1944 N N . GLY A 1 241 ? 24.474 -21.584 23.644 1.00 87.94 241 GLY A N 1
ATOM 1945 C CA . GLY A 1 241 ? 25.264 -22.807 23.440 1.00 87.94 241 GLY A CA 1
ATOM 1946 C C . GLY A 1 241 ? 25.481 -23.113 21.955 1.00 87.94 241 GLY A C 1
ATOM 1947 O O . GLY A 1 241 ? 25.073 -22.333 21.106 1.00 87.94 241 GLY A O 1
ATOM 1948 N N . TRP A 1 242 ? 26.044 -24.278 21.621 1.00 84.25 242 TRP A N 1
ATOM 1949 C CA . TRP A 1 242 ? 26.425 -24.640 20.239 1.00 84.25 242 TRP A CA 1
ATOM 1950 C C . TRP A 1 242 ? 25.284 -24.555 19.198 1.00 84.25 242 TRP A C 1
ATOM 1952 O O . TRP A 1 242 ? 25.516 -24.259 18.030 1.00 84.25 242 TRP A O 1
ATOM 1962 N N . VAL A 1 243 ? 24.025 -24.780 19.603 1.00 85.75 243 VAL A N 1
ATOM 1963 C CA . VAL A 1 243 ? 22.854 -24.677 18.704 1.00 85.75 243 VAL A CA 1
ATOM 1964 C C . VAL A 1 243 ? 22.656 -23.244 18.194 1.00 85.75 243 VAL A C 1
ATOM 1966 O O . VAL A 1 243 ? 22.100 -23.043 17.112 1.00 85.75 243 VAL A O 1
ATOM 1969 N N . PHE A 1 244 ? 23.105 -22.243 18.956 1.00 87.94 244 PHE A N 1
ATOM 1970 C CA . PHE A 1 244 ? 22.994 -20.839 18.577 1.00 87.94 244 PHE A CA 1
ATOM 1971 C C . PHE A 1 244 ? 23.656 -20.561 17.232 1.00 87.94 244 PHE A C 1
ATOM 1973 O O . PHE A 1 244 ? 23.066 -19.836 16.443 1.00 87.94 244 PHE A O 1
ATOM 1980 N N . ASP A 1 245 ? 24.797 -21.179 16.927 1.00 83.88 245 ASP A N 1
ATOM 1981 C CA . ASP A 1 245 ? 25.504 -20.931 15.668 1.00 83.88 245 ASP A CA 1
ATOM 1982 C C . ASP A 1 245 ? 24.632 -21.293 14.464 1.00 83.88 245 ASP A C 1
ATOM 1984 O O . ASP A 1 245 ? 24.535 -20.527 13.508 1.00 83.88 245 ASP A O 1
ATOM 1988 N N . THR A 1 246 ? 23.888 -22.401 14.552 1.00 80.12 246 THR A N 1
ATOM 1989 C CA . THR A 1 246 ? 22.933 -22.809 13.508 1.00 80.12 246 THR A CA 1
ATOM 1990 C C . THR A 1 246 ? 21.838 -21.760 13.310 1.00 80.12 246 THR A C 1
ATOM 1992 O O . THR A 1 246 ? 21.499 -21.419 12.180 1.00 80.12 246 THR A O 1
ATOM 1995 N N . VAL A 1 247 ? 21.294 -21.220 14.403 1.00 83.56 247 VAL A N 1
ATOM 1996 C CA . VAL A 1 247 ? 20.257 -20.180 14.349 1.00 83.56 247 VAL A CA 1
ATOM 1997 C C . VAL A 1 247 ? 20.835 -18.858 13.844 1.00 83.56 247 VAL A C 1
ATOM 1999 O O . VAL A 1 247 ? 20.229 -18.195 13.005 1.00 83.56 247 VAL A O 1
ATOM 2002 N N . PHE A 1 248 ? 22.019 -18.474 14.311 1.00 86.06 248 PHE A N 1
ATOM 2003 C CA . PHE A 1 248 ? 22.640 -17.200 13.987 1.00 86.06 248 PHE A CA 1
ATOM 2004 C C . PHE A 1 248 ? 23.011 -17.098 12.512 1.00 86.06 248 PHE A C 1
ATOM 2006 O O . PHE A 1 248 ? 22.848 -16.023 11.947 1.00 86.06 248 PHE A O 1
ATOM 2013 N N . GLN A 1 249 ? 23.405 -18.191 11.850 1.00 83.06 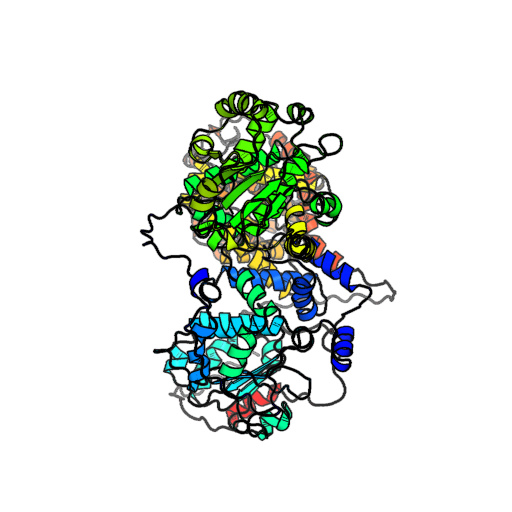249 GLN A N 1
ATOM 2014 C CA . GLN A 1 249 ? 23.649 -18.181 10.399 1.00 83.06 249 GLN A CA 1
ATOM 2015 C C . GLN A 1 249 ? 22.405 -17.805 9.578 1.00 83.06 249 GLN A C 1
ATOM 2017 O O . GLN A 1 249 ? 22.540 -17.238 8.498 1.00 83.06 249 GLN A O 1
ATOM 2022 N N . ILE A 1 250 ? 21.195 -18.051 10.093 1.00 83.25 250 ILE A N 1
ATOM 2023 C CA . ILE A 1 250 ? 19.938 -17.632 9.447 1.00 83.25 250 ILE A CA 1
ATOM 2024 C C . ILE A 1 250 ? 19.736 -16.117 9.596 1.00 83.25 250 ILE A C 1
ATOM 2026 O O . ILE A 1 250 ? 19.281 -15.455 8.666 1.00 83.25 250 ILE A O 1
ATOM 2030 N N . PHE A 1 251 ? 20.095 -15.556 10.755 1.00 81.88 251 PHE A N 1
ATOM 2031 C CA . PHE A 1 251 ? 19.968 -14.122 11.029 1.00 81.88 251 PHE A CA 1
ATOM 2032 C C . PHE A 1 251 ? 21.097 -13.294 10.413 1.00 81.88 251 PHE A C 1
ATOM 2034 O O . PHE A 1 251 ? 20.831 -12.204 9.921 1.00 81.88 251 PHE A O 1
ATOM 2041 N N . LYS A 1 252 ? 22.336 -13.797 10.402 1.00 83.62 252 LYS A N 1
ATOM 2042 C CA . LYS A 1 252 ? 23.550 -13.100 9.950 1.00 83.62 252 LYS A CA 1
ATOM 2043 C C . LYS A 1 252 ? 23.388 -12.351 8.615 1.00 83.62 252 LYS A C 1
ATOM 2045 O O . LYS A 1 252 ? 23.730 -11.167 8.603 1.00 83.62 252 LYS A O 1
ATOM 2050 N N . PRO A 1 253 ? 22.836 -12.943 7.533 1.00 83.69 253 PRO A N 1
ATOM 2051 C CA . PRO A 1 253 ? 22.654 -12.229 6.264 1.00 83.69 253 PRO A CA 1
ATOM 2052 C C . PRO A 1 253 ? 21.566 -11.144 6.314 1.00 83.69 253 PRO A C 1
ATOM 2054 O O . PRO A 1 253 ? 21.522 -10.285 5.442 1.00 83.69 253 PRO A O 1
ATOM 2057 N N . LEU A 1 254 ? 20.686 -11.165 7.318 1.00 79.06 254 LEU A N 1
ATOM 2058 C CA . LEU A 1 254 ? 19.599 -10.198 7.491 1.00 79.06 254 LEU A CA 1
ATOM 2059 C C . LEU A 1 254 ? 19.995 -9.016 8.398 1.00 79.06 254 LEU A C 1
ATOM 2061 O O . LEU A 1 254 ? 19.294 -8.006 8.426 1.00 79.06 254 LEU A O 1
ATOM 2065 N N . LEU A 1 255 ? 21.083 -9.127 9.171 1.00 79.81 255 LEU A N 1
ATOM 2066 C CA . LEU A 1 255 ? 21.491 -8.113 10.150 1.00 79.81 255 LEU A CA 1
ATOM 2067 C C . LEU A 1 255 ? 22.226 -6.941 9.490 1.00 79.81 255 LEU A C 1
ATOM 2069 O O . LEU A 1 255 ? 23.358 -7.095 9.027 1.00 79.81 255 LEU A O 1
ATOM 2073 N N . THR A 1 256 ? 21.620 -5.754 9.559 1.00 77.94 256 THR A N 1
ATOM 2074 C CA . THR A 1 256 ? 22.265 -4.479 9.212 1.00 77.94 256 THR A CA 1
ATOM 2075 C C . THR A 1 256 ? 23.338 -4.097 10.233 1.00 77.94 256 THR A C 1
ATOM 2077 O O . THR A 1 256 ? 23.290 -4.540 11.383 1.00 77.94 256 THR A O 1
ATOM 2080 N N . GLU A 1 257 ? 24.269 -3.219 9.858 1.00 78.06 257 GLU A N 1
ATOM 2081 C CA . GLU A 1 257 ? 25.336 -2.757 10.759 1.00 78.06 257 GLU A CA 1
ATOM 2082 C C . GLU A 1 257 ? 24.778 -2.110 12.038 1.00 78.06 257 GLU A C 1
ATOM 2084 O O . GLU A 1 257 ? 25.144 -2.477 13.154 1.00 78.06 257 GLU A O 1
ATOM 2089 N N . LYS A 1 258 ? 23.750 -1.264 11.900 1.00 72.62 258 LYS A N 1
ATOM 2090 C CA . LYS A 1 258 ? 23.026 -0.677 13.038 1.00 72.62 258 LYS A CA 1
ATOM 2091 C C . LYS A 1 258 ? 22.422 -1.729 13.974 1.00 72.62 258 LYS A C 1
ATOM 2093 O O . LYS A 1 258 ? 22.336 -1.497 15.178 1.00 72.62 258 LYS A O 1
ATOM 2098 N N . MET A 1 259 ? 21.982 -2.874 13.447 1.00 80.88 259 MET A N 1
ATOM 2099 C CA . MET A 1 259 ? 21.489 -3.973 14.280 1.00 80.88 259 MET A CA 1
ATOM 2100 C C . MET A 1 259 ? 22.637 -4.720 14.964 1.00 80.88 259 MET A C 1
ATOM 2102 O O . MET A 1 259 ? 22.525 -5.043 16.144 1.00 80.88 259 MET A O 1
ATOM 2106 N N . ARG A 1 260 ? 23.756 -4.949 14.265 1.00 84.12 260 ARG A N 1
ATOM 2107 C CA . ARG A 1 260 ? 24.958 -5.582 14.838 1.00 84.12 260 ARG A CA 1
ATOM 2108 C C . ARG A 1 260 ? 25.510 -4.776 16.011 1.00 84.12 260 ARG A C 1
ATOM 2110 O O . ARG A 1 260 ? 25.806 -5.355 17.048 1.00 84.12 260 ARG A O 1
ATOM 2117 N N . GLN A 1 261 ? 25.525 -3.449 15.905 1.00 86.31 261 GLN A N 1
ATOM 2118 C CA . GLN A 1 261 ? 25.950 -2.545 16.983 1.00 86.31 261 GLN A CA 1
ATOM 2119 C C . GLN A 1 261 ? 25.048 -2.581 18.226 1.00 86.31 261 GLN A C 1
ATOM 2121 O O . GLN A 1 261 ? 25.444 -2.120 19.296 1.00 86.31 261 GLN A O 1
ATOM 2126 N N . ARG A 1 262 ? 23.832 -3.122 18.100 1.00 89.31 262 ARG A N 1
ATOM 2127 C CA . ARG A 1 262 ? 22.873 -3.277 19.203 1.00 89.31 262 ARG A CA 1
ATOM 2128 C C . ARG A 1 262 ? 22.881 -4.680 19.802 1.00 89.31 262 ARG A C 1
ATOM 2130 O O . ARG A 1 262 ? 22.211 -4.878 20.810 1.00 89.31 262 ARG A O 1
ATOM 2137 N N . LEU A 1 263 ? 23.586 -5.635 19.193 1.00 92.31 263 LEU A N 1
ATOM 2138 C CA . LEU A 1 263 ? 23.649 -7.029 19.625 1.00 92.31 263 LEU A CA 1
ATOM 2139 C C . LEU A 1 263 ? 24.889 -7.263 20.492 1.00 92.31 263 LEU A C 1
ATOM 2141 O O . LEU A 1 263 ? 26.020 -7.081 20.048 1.00 92.31 263 LEU A O 1
ATOM 2145 N N . PHE A 1 264 ? 24.675 -7.719 21.723 1.00 94.56 264 PHE A N 1
ATOM 2146 C CA . PHE A 1 264 ? 25.735 -8.002 22.688 1.00 94.56 264 PHE A CA 1
ATOM 2147 C C . PHE A 1 264 ? 25.689 -9.467 23.112 1.00 94.56 264 PHE A C 1
ATOM 2149 O O . PHE A 1 264 ? 24.644 -9.972 23.513 1.00 94.56 264 PHE A O 1
ATOM 2156 N N . PHE A 1 265 ? 26.828 -10.152 23.034 1.00 94.31 265 PHE A N 1
ATOM 2157 C CA . PHE A 1 265 ? 26.951 -11.576 23.342 1.00 94.31 265 PHE A CA 1
ATOM 2158 C C . PHE A 1 265 ? 27.685 -11.770 24.662 1.00 94.31 265 PHE A C 1
ATOM 2160 O O . PHE A 1 265 ? 28.812 -11.302 24.823 1.00 94.31 265 PHE A O 1
ATOM 2167 N N . HIS A 1 266 ? 27.064 -12.486 25.597 1.00 95.12 266 HIS A N 1
ATOM 2168 C CA . HIS A 1 266 ? 27.608 -12.638 26.949 1.00 95.12 266 HIS A CA 1
ATOM 2169 C C . HIS A 1 266 ? 27.948 -14.084 27.313 1.00 95.12 266 HIS A C 1
ATOM 2171 O O . HIS A 1 266 ? 28.757 -14.311 28.209 1.00 95.12 266 HIS A O 1
ATOM 2177 N N . GLY A 1 267 ? 27.360 -15.079 26.639 1.00 91.88 267 GLY A N 1
ATOM 2178 C CA . GLY A 1 267 ? 27.532 -16.471 27.047 1.00 91.88 267 GLY A CA 1
ATOM 2179 C C . GLY A 1 267 ? 27.003 -16.648 28.468 1.00 91.88 267 GLY A C 1
ATOM 2180 O O . GLY A 1 267 ? 25.920 -16.165 28.808 1.00 91.88 267 GLY A O 1
ATOM 2181 N N . THR A 1 268 ? 27.785 -17.294 29.324 1.00 92.31 268 THR A N 1
ATOM 2182 C CA . THR A 1 268 ? 27.475 -17.443 30.754 1.00 92.31 268 THR A CA 1
ATOM 2183 C C . THR A 1 268 ? 28.081 -16.336 31.630 1.00 92.31 268 THR A C 1
ATOM 2185 O O . THR A 1 268 ? 27.814 -16.305 32.830 1.00 92.31 268 THR A O 1
ATOM 2188 N N . ASP A 1 269 ? 28.839 -15.390 31.060 1.00 93.44 269 ASP A N 1
ATOM 2189 C CA . ASP A 1 269 ? 29.494 -14.309 31.806 1.00 93.44 269 ASP A CA 1
ATOM 2190 C C . ASP A 1 269 ? 28.508 -13.183 32.162 1.00 93.44 269 ASP A C 1
ATOM 2192 O O . ASP A 1 269 ? 28.185 -12.308 31.352 1.00 93.44 269 ASP A O 1
ATOM 2196 N N . ARG A 1 270 ? 28.038 -13.177 33.414 1.00 93.94 270 ARG A N 1
ATOM 2197 C CA . ARG A 1 270 ? 27.157 -12.119 33.936 1.00 93.94 270 ARG A CA 1
ATOM 2198 C C . ARG A 1 270 ? 27.871 -10.789 34.133 1.00 93.94 270 ARG A C 1
ATOM 2200 O O . ARG A 1 270 ? 27.248 -9.756 33.914 1.00 93.94 270 ARG A O 1
ATOM 2207 N N . ALA A 1 271 ? 29.170 -10.789 34.433 1.00 94.31 271 ALA A N 1
ATOM 2208 C CA . ALA A 1 271 ? 29.929 -9.547 34.551 1.00 94.31 271 ALA A CA 1
ATOM 2209 C C . ALA A 1 271 ? 30.001 -8.809 33.204 1.00 94.31 271 ALA A C 1
ATOM 2211 O O . ALA A 1 271 ? 30.025 -7.580 33.172 1.00 94.31 271 ALA A O 1
ATOM 2212 N N . SER A 1 272 ? 29.986 -9.538 32.080 1.00 96.06 272 SER A N 1
ATOM 2213 C CA . SER A 1 272 ? 29.837 -8.952 30.742 1.00 96.06 272 SER A CA 1
ATOM 2214 C C . SER A 1 272 ? 28.483 -8.258 30.559 1.00 96.06 272 SER A C 1
ATOM 2216 O O . SER A 1 272 ? 28.453 -7.124 30.085 1.00 96.06 272 SER A O 1
ATOM 2218 N N . LEU A 1 273 ? 27.378 -8.889 30.975 1.00 95.31 273 LEU A N 1
ATOM 2219 C CA . LEU A 1 273 ? 26.038 -8.286 30.925 1.00 95.31 273 LEU A CA 1
ATOM 2220 C C . LEU A 1 273 ? 25.945 -7.038 31.818 1.00 95.31 273 LEU A C 1
ATOM 2222 O O . LEU A 1 273 ? 25.415 -6.010 31.395 1.00 95.31 273 LEU A O 1
ATOM 2226 N N . HIS A 1 274 ? 26.530 -7.093 33.017 1.00 95.25 274 HIS A N 1
ATOM 2227 C CA . HIS A 1 274 ? 26.501 -6.002 34.002 1.00 95.25 274 HIS A CA 1
ATOM 2228 C C . HIS A 1 274 ? 27.264 -4.743 33.579 1.00 95.25 274 HIS A C 1
ATOM 2230 O O . HIS A 1 274 ? 27.075 -3.682 34.164 1.00 95.25 274 HIS A O 1
ATOM 2236 N N . LYS A 1 275 ? 28.090 -4.815 32.527 1.00 94.88 275 LYS A N 1
ATOM 2237 C CA . LYS A 1 275 ? 28.679 -3.617 31.898 1.00 94.88 275 LYS A CA 1
ATOM 2238 C C . LYS A 1 275 ? 27.637 -2.756 31.183 1.00 94.88 275 LYS A C 1
ATOM 2240 O O . LYS A 1 275 ? 27.905 -1.582 30.940 1.00 94.88 275 LYS A O 1
ATOM 2245 N N . TYR A 1 276 ? 26.500 -3.345 30.812 1.00 94.12 276 TYR A N 1
ATOM 2246 C CA . TYR A 1 276 ? 25.456 -2.701 30.018 1.00 94.12 276 TYR A CA 1
ATOM 2247 C C . TYR A 1 276 ? 24.164 -2.474 30.795 1.00 94.12 276 TYR A C 1
ATOM 2249 O O . TYR A 1 276 ? 23.476 -1.495 30.516 1.00 94.12 276 TYR A O 1
ATOM 2257 N N . ILE A 1 277 ? 23.830 -3.347 31.748 1.00 93.88 277 ILE A N 1
ATOM 2258 C CA . ILE A 1 277 ? 22.622 -3.236 32.572 1.00 93.88 277 ILE A CA 1
ATOM 2259 C C . ILE A 1 277 ? 23.015 -3.377 34.040 1.00 93.88 277 ILE A C 1
ATOM 2261 O O . ILE A 1 277 ? 23.631 -4.373 34.415 1.00 93.88 277 ILE A O 1
ATOM 2265 N N . ASP A 1 278 ? 22.641 -2.399 34.864 1.00 92.94 278 ASP A N 1
ATOM 2266 C CA . ASP A 1 278 ? 22.916 -2.431 36.303 1.00 92.94 278 ASP A CA 1
ATOM 2267 C C . ASP A 1 278 ? 22.292 -3.686 36.962 1.00 92.94 278 ASP A C 1
ATOM 2269 O O . ASP A 1 278 ? 21.117 -3.981 36.709 1.00 92.94 278 ASP A O 1
ATOM 2273 N N . PRO A 1 279 ? 23.028 -4.432 37.813 1.00 92.81 279 PRO A N 1
ATOM 2274 C CA . PRO A 1 279 ? 22.470 -5.522 38.614 1.00 92.81 279 PRO A CA 1
ATOM 2275 C C . PRO A 1 279 ? 21.179 -5.169 39.373 1.00 92.81 279 PRO A C 1
ATOM 2277 O O . PRO A 1 279 ? 20.335 -6.045 39.568 1.00 92.81 279 PRO A O 1
ATOM 2280 N N . GLU A 1 280 ? 20.972 -3.911 39.775 1.00 88.81 280 GLU A N 1
ATOM 2281 C CA . GLU A 1 280 ? 19.727 -3.472 40.426 1.00 88.81 280 GLU A CA 1
ATOM 2282 C C . GLU A 1 280 ? 18.496 -3.469 39.507 1.00 88.81 280 GLU A C 1
ATOM 2284 O O . GLU A 1 280 ? 17.363 -3.480 39.997 1.00 88.81 280 GLU A O 1
ATOM 2289 N N . ALA A 1 281 ? 18.698 -3.477 38.190 1.00 86.25 281 ALA A N 1
ATOM 2290 C CA . ALA A 1 281 ? 17.642 -3.543 37.181 1.00 86.25 281 ALA A CA 1
ATOM 2291 C C . ALA A 1 281 ? 17.352 -4.975 36.697 1.00 86.25 281 ALA A C 1
ATOM 2293 O O . ALA A 1 281 ? 16.450 -5.184 35.877 1.00 86.25 281 ALA A O 1
ATOM 2294 N N . LEU A 1 282 ? 18.111 -5.962 37.184 1.00 89.75 282 LEU A N 1
ATOM 2295 C CA . LEU A 1 282 ? 18.058 -7.345 36.725 1.00 89.75 282 LEU A CA 1
ATOM 2296 C C . LEU A 1 282 ? 17.518 -8.307 37.799 1.00 89.75 282 LEU A C 1
ATOM 2298 O O . LEU A 1 282 ? 17.787 -8.142 38.992 1.00 89.75 282 LEU A O 1
ATOM 2302 N N . PRO A 1 283 ? 16.813 -9.369 37.373 1.00 88.44 283 PRO A N 1
ATOM 2303 C CA . PRO A 1 283 ? 16.540 -10.527 38.213 1.00 88.44 283 PRO A CA 1
ATOM 2304 C C . PRO A 1 283 ? 17.810 -11.263 38.675 1.00 88.44 283 PRO A C 1
ATOM 2306 O O . PRO A 1 283 ? 18.811 -11.300 37.951 1.00 88.44 283 PRO A O 1
ATOM 2309 N N . GLU A 1 284 ? 17.735 -11.958 39.815 1.00 89.44 284 GLU A N 1
ATOM 2310 C CA . GLU A 1 284 ? 18.819 -12.806 40.359 1.00 89.44 284 GLU A CA 1
ATOM 2311 C C . GLU A 1 284 ? 19.398 -13.799 39.334 1.00 89.44 284 GLU A C 1
ATOM 2313 O O . GLU A 1 284 ? 20.610 -13.997 39.264 1.00 89.44 284 GLU A O 1
ATOM 2318 N N . ARG A 1 285 ? 18.558 -14.367 38.456 1.00 88.69 285 ARG A N 1
ATOM 2319 C CA . ARG A 1 285 ? 18.972 -15.286 37.375 1.00 88.69 285 ARG A CA 1
ATOM 2320 C C . ARG A 1 285 ? 20.030 -14.691 36.436 1.00 88.69 285 ARG A C 1
ATOM 2322 O O . ARG A 1 285 ? 20.903 -15.400 35.925 1.00 88.69 285 ARG A O 1
ATOM 2329 N N . TYR A 1 286 ? 19.965 -13.384 36.205 1.00 92.19 286 TYR A N 1
ATOM 2330 C CA . TYR A 1 286 ? 20.919 -12.648 35.376 1.00 92.19 286 TYR A CA 1
ATOM 2331 C C . TYR A 1 286 ? 22.009 -11.974 36.223 1.00 92.19 286 TYR A C 1
ATOM 2333 O O . TYR A 1 286 ? 22.694 -11.070 35.752 1.00 92.19 286 TYR A O 1
ATOM 2341 N N . GLY A 1 287 ? 22.205 -12.441 37.462 1.00 90.38 287 GLY A N 1
ATOM 2342 C CA . GLY A 1 287 ? 23.182 -11.920 38.416 1.00 90.38 287 GLY A CA 1
ATOM 2343 C C . GLY A 1 287 ? 22.771 -10.594 39.059 1.00 90.38 287 GLY A C 1
ATOM 2344 O O . GLY A 1 287 ? 23.641 -9.867 39.524 1.00 90.38 287 GLY A O 1
ATOM 2345 N N . GLY A 1 288 ? 21.482 -10.248 39.020 1.00 90.50 288 GLY A N 1
ATOM 2346 C CA . GLY A 1 288 ? 20.955 -9.030 39.626 1.00 90.50 288 GLY A CA 1
ATOM 2347 C C . GLY A 1 288 ? 20.555 -9.183 41.094 1.00 90.50 288 GLY A C 1
ATOM 2348 O O . GLY A 1 288 ? 20.770 -10.227 41.708 1.00 90.50 288 GLY A O 1
ATOM 2349 N N . THR A 1 289 ? 19.964 -8.130 41.659 1.00 86.56 289 THR A N 1
ATOM 2350 C CA . THR A 1 289 ? 19.575 -8.060 43.084 1.00 86.56 289 THR A CA 1
ATOM 2351 C C . THR A 1 289 ? 18.066 -8.113 43.313 1.00 86.56 289 THR A C 1
ATOM 2353 O O . THR A 1 289 ? 17.611 -8.046 44.457 1.00 86.56 289 THR A O 1
ATOM 2356 N N . LYS A 1 290 ? 17.268 -8.190 42.241 1.00 80.31 290 LYS A N 1
ATOM 2357 C CA . LYS A 1 290 ? 15.806 -8.160 42.322 1.00 80.31 290 LYS A CA 1
ATOM 2358 C C . LYS A 1 290 ? 15.184 -9.546 42.122 1.00 80.31 290 LYS A C 1
ATOM 2360 O O . LYS A 1 290 ? 15.698 -10.343 41.336 1.00 80.31 290 LYS A O 1
ATOM 2365 N N . PRO A 1 291 ? 14.040 -9.830 42.767 1.00 77.94 291 PRO A N 1
ATOM 2366 C CA . PRO A 1 291 ? 13.282 -11.045 42.495 1.00 77.94 291 PRO A CA 1
ATOM 2367 C C . PRO A 1 291 ? 12.669 -11.024 41.088 1.00 77.94 291 PRO A C 1
ATOM 2369 O O . PRO A 1 291 ? 12.340 -9.973 40.533 1.00 77.94 291 PRO A O 1
ATOM 2372 N N . GLU A 1 292 ? 12.505 -12.213 40.515 1.00 75.31 292 GLU A N 1
ATOM 2373 C CA . GLU A 1 292 ? 11.822 -12.422 39.240 1.00 75.31 292 GLU A CA 1
ATOM 2374 C C . GLU A 1 292 ? 10.301 -12.447 39.451 1.00 75.31 292 GLU A C 1
ATOM 2376 O O . GLU A 1 292 ? 9.814 -13.089 40.384 1.00 75.31 292 GLU A O 1
ATOM 2381 N N . TYR A 1 293 ? 9.546 -11.766 38.582 1.00 73.62 293 TYR A N 1
ATOM 2382 C CA . TYR A 1 293 ? 8.083 -11.750 38.645 1.00 73.62 293 TYR A CA 1
ATOM 2383 C C . TYR A 1 293 ? 7.455 -12.449 37.444 1.00 73.62 293 TYR A C 1
ATOM 2385 O O . TYR A 1 293 ? 7.884 -12.219 36.310 1.00 73.62 293 TYR A O 1
ATOM 2393 N N . PRO A 1 294 ? 6.404 -13.258 37.670 1.00 66.75 294 PRO A N 1
ATOM 2394 C CA . PRO A 1 294 ? 5.627 -13.831 36.587 1.00 66.75 294 PRO A CA 1
ATOM 2395 C C . PRO A 1 294 ? 4.989 -12.747 35.720 1.00 66.75 294 PRO A C 1
ATOM 2397 O O . PRO A 1 294 ? 4.404 -11.782 36.218 1.00 66.75 294 PRO A O 1
ATOM 2400 N N . TYR A 1 295 ? 5.005 -12.975 34.410 1.00 69.06 295 TYR A N 1
ATOM 2401 C CA . TYR A 1 295 ? 4.345 -12.124 33.420 1.00 69.06 295 TYR A CA 1
ATOM 2402 C C . TYR A 1 295 ? 2.838 -11.931 33.674 1.00 69.06 295 TYR A C 1
ATOM 2404 O O . TYR A 1 295 ? 2.261 -10.920 33.274 1.00 69.06 295 TYR A O 1
ATOM 2412 N N . THR A 1 296 ? 2.191 -12.859 34.386 1.00 63.78 296 THR A N 1
ATOM 2413 C CA . THR A 1 296 ? 0.764 -12.781 34.730 1.00 63.78 296 THR A CA 1
ATOM 2414 C C . THR A 1 296 ? 0.403 -11.528 35.523 1.00 63.78 296 THR A C 1
ATOM 2416 O O . THR A 1 296 ? -0.677 -10.990 35.307 1.00 63.78 296 THR A O 1
ATOM 2419 N N . TYR A 1 297 ? 1.298 -11.011 36.373 1.00 68.44 297 TYR A N 1
ATOM 2420 C CA . TYR A 1 297 ? 1.065 -9.748 37.085 1.00 68.44 297 TYR A CA 1
ATOM 2421 C C . TYR A 1 297 ? 0.939 -8.569 36.121 1.00 68.44 297 TYR A C 1
ATOM 2423 O O . TYR A 1 297 ? 0.075 -7.710 36.286 1.00 68.44 297 TYR A O 1
ATOM 2431 N N . TRP A 1 298 ? 1.776 -8.552 35.085 1.00 70.75 298 TRP A N 1
ATOM 2432 C CA . TRP A 1 298 ? 1.718 -7.528 34.054 1.00 70.75 298 TRP A CA 1
ATOM 2433 C C . TRP A 1 298 ? 0.445 -7.658 33.209 1.00 70.75 298 TRP A C 1
ATOM 2435 O O . TRP A 1 298 ? -0.253 -6.665 33.029 1.00 70.75 298 TRP A O 1
ATOM 2445 N N . LEU A 1 299 ? 0.080 -8.872 32.774 1.00 64.62 299 LEU A N 1
ATOM 2446 C CA . LEU A 1 299 ? -1.180 -9.127 32.054 1.00 64.62 299 LEU A CA 1
ATOM 2447 C C . LEU A 1 299 ? -2.423 -8.721 32.857 1.00 64.62 299 LEU A C 1
ATOM 2449 O O . LEU A 1 299 ? -3.326 -8.080 32.318 1.00 64.62 299 LEU A O 1
ATOM 2453 N N . GLU A 1 300 ? -2.481 -9.084 34.140 1.00 65.31 300 GLU A N 1
ATOM 2454 C CA . GLU A 1 300 ? -3.590 -8.700 35.017 1.00 65.31 300 GLU A CA 1
ATOM 2455 C C . GLU A 1 300 ? -3.667 -7.184 35.179 1.00 65.31 300 GLU A C 1
ATOM 2457 O O . GLU A 1 300 ? -4.764 -6.629 35.154 1.00 65.31 300 GLU A O 1
ATOM 2462 N N . HIS A 1 301 ? -2.527 -6.500 35.299 1.00 66.94 301 HIS A N 1
ATOM 2463 C CA . HIS A 1 301 ? -2.500 -5.043 35.341 1.00 66.94 301 HIS A CA 1
ATOM 2464 C C . HIS A 1 301 ? -3.012 -4.429 34.032 1.00 66.94 301 HIS A C 1
ATOM 2466 O O . HIS A 1 301 ? -3.881 -3.563 34.082 1.00 66.94 301 HIS A O 1
ATOM 2472 N N . LEU A 1 302 ? -2.558 -4.915 32.870 1.00 63.75 302 LEU A N 1
ATOM 2473 C CA . LEU A 1 302 ? -3.031 -4.428 31.569 1.00 63.75 302 LEU A CA 1
ATOM 2474 C C . LEU A 1 302 ? -4.542 -4.527 31.411 1.00 63.75 302 LEU A C 1
ATOM 2476 O O . LEU A 1 302 ? -5.167 -3.591 30.924 1.00 63.75 302 LEU A O 1
ATOM 2480 N N . SER A 1 303 ? -5.132 -5.640 31.855 1.00 58.62 303 SER A N 1
ATOM 2481 C CA . SER A 1 303 ? -6.582 -5.846 31.778 1.00 58.62 303 SER A CA 1
ATOM 2482 C C . SER A 1 303 ? -7.396 -4.829 32.591 1.00 58.62 303 SER A C 1
ATOM 2484 O O . SER A 1 303 ? -8.610 -4.749 32.427 1.00 58.62 303 SER A O 1
ATOM 2486 N N . ARG A 1 304 ? -6.741 -4.055 33.468 1.00 61.06 304 ARG A N 1
ATOM 2487 C CA . ARG A 1 304 ? -7.349 -3.013 34.307 1.00 61.06 304 ARG A CA 1
ATOM 2488 C C . ARG A 1 304 ? -7.126 -1.594 33.768 1.00 61.06 304 ARG A C 1
ATOM 2490 O O . ARG A 1 304 ? -7.687 -0.664 34.336 1.00 61.06 304 ARG A O 1
ATOM 2497 N N . VAL A 1 305 ? -6.313 -1.407 32.722 1.00 59.75 305 VAL A N 1
ATOM 2498 C CA . VAL A 1 305 ? -6.030 -0.087 32.134 1.00 59.75 305 VAL A CA 1
ATOM 2499 C C . VAL A 1 305 ? -6.943 0.131 30.926 1.00 59.75 305 VAL A C 1
ATOM 2501 O O . VAL A 1 305 ? -6.675 -0.387 29.847 1.00 59.75 305 VAL A O 1
ATOM 2504 N N . GLU A 1 306 ? -8.008 0.913 31.109 1.00 60.88 306 GLU A N 1
ATOM 2505 C CA . GLU A 1 306 ? -9.048 1.175 30.095 1.00 60.88 306 GLU A CA 1
ATOM 2506 C C . GLU A 1 306 ? -8.461 1.646 28.755 1.00 60.88 306 GLU A C 1
ATOM 2508 O O . GLU A 1 306 ? -8.691 1.012 27.734 1.00 60.88 306 GLU A O 1
ATOM 2513 N N . GLN A 1 307 ? -7.548 2.623 28.775 1.00 63.03 307 GLN A N 1
ATOM 2514 C CA . GLN A 1 307 ? -6.872 3.125 27.570 1.00 63.03 307 GLN A CA 1
ATOM 2515 C C . GLN A 1 307 ? -6.115 2.038 26.779 1.00 63.03 307 GLN A C 1
ATOM 2517 O O . GLN A 1 307 ? -6.037 2.098 25.554 1.00 63.03 307 GLN A O 1
ATOM 2522 N N . VAL A 1 308 ? -5.532 1.049 27.467 1.00 63.59 308 VAL A N 1
ATOM 2523 C CA . VAL A 1 308 ? -4.841 -0.079 26.820 1.00 63.59 308 VAL A CA 1
ATOM 2524 C C . VAL A 1 308 ? -5.860 -1.032 26.200 1.00 63.59 308 VAL A C 1
ATOM 2526 O O . VAL A 1 308 ? -5.643 -1.533 25.099 1.00 63.59 308 VAL A O 1
ATOM 2529 N N . VAL A 1 309 ? -6.971 -1.280 26.894 1.00 57.81 309 VAL A N 1
ATOM 2530 C CA . VAL A 1 309 ? -8.067 -2.119 26.396 1.00 57.81 309 VAL A CA 1
ATOM 2531 C C . VAL A 1 309 ? -8.691 -1.498 25.145 1.00 57.81 309 VAL A C 1
ATOM 2533 O O . VAL A 1 309 ? -8.867 -2.209 24.156 1.00 57.81 309 VAL A O 1
ATOM 2536 N N . ASP A 1 310 ? -8.942 -0.191 25.156 1.00 60.28 310 ASP A N 1
ATOM 2537 C CA . ASP A 1 310 ? -9.518 0.541 24.026 1.00 60.28 310 ASP A CA 1
ATOM 2538 C C . ASP A 1 310 ? -8.588 0.526 22.806 1.00 60.28 310 ASP A C 1
ATOM 2540 O O . ASP A 1 310 ? -9.035 0.244 21.694 1.00 60.28 310 ASP A O 1
ATOM 2544 N N . GLU A 1 311 ? -7.280 0.742 23.000 1.00 63.97 311 GLU A N 1
ATOM 2545 C CA . GLU A 1 311 ? -6.300 0.650 21.906 1.00 63.97 311 GLU A CA 1
ATOM 2546 C C . GLU A 1 311 ? -6.269 -0.745 21.279 1.00 63.97 311 GLU A C 1
ATOM 2548 O O . GLU A 1 311 ? -6.298 -0.900 20.060 1.00 63.97 311 GLU A O 1
ATOM 2553 N N . LEU A 1 312 ? -6.250 -1.791 22.105 1.00 59.19 312 LEU A N 1
ATOM 2554 C CA . LEU A 1 312 ? -6.211 -3.166 21.608 1.00 59.19 312 LEU A CA 1
ATOM 2555 C C . LEU A 1 312 ? -7.499 -3.563 20.878 1.00 59.19 312 LEU A C 1
ATOM 2557 O O . LEU A 1 312 ? -7.436 -4.348 19.932 1.00 59.19 312 LEU A O 1
ATOM 2561 N N . GLN A 1 313 ? -8.650 -3.010 21.269 1.00 56.94 313 GLN A N 1
ATOM 2562 C CA . GLN A 1 313 ? -9.906 -3.192 20.538 1.00 56.94 313 GLN A CA 1
ATOM 2563 C C . GLN A 1 313 ? -9.870 -2.502 19.170 1.00 56.94 313 GLN A C 1
ATOM 2565 O O . GLN A 1 313 ? -10.267 -3.108 18.178 1.00 56.94 313 GLN A O 1
ATOM 2570 N N . GLN A 1 314 ? -9.333 -1.282 19.090 1.00 56.25 314 GLN A N 1
ATOM 2571 C CA . GLN A 1 314 ? -9.207 -0.529 17.833 1.00 56.25 314 GLN A CA 1
ATOM 2572 C C . GLN A 1 314 ? -8.157 -1.131 16.874 1.00 56.25 314 GLN A C 1
ATOM 2574 O O . GLN A 1 314 ? -8.246 -0.970 15.653 1.00 56.25 314 GLN A O 1
ATOM 2579 N N . LEU A 1 315 ? -7.184 -1.882 17.403 1.00 54.16 315 LEU A N 1
ATOM 2580 C CA . LEU A 1 315 ? -6.198 -2.645 16.629 1.00 54.16 315 LEU A CA 1
ATOM 2581 C C . LEU A 1 315 ? -6.771 -3.922 15.985 1.00 54.16 315 LEU A C 1
ATOM 2583 O O . LEU A 1 315 ? -6.203 -4.418 15.009 1.00 54.16 315 LEU A O 1
ATOM 2587 N N . GLY A 1 316 ? -7.890 -4.451 16.485 1.00 48.38 316 GLY A N 1
ATOM 2588 C CA . GLY A 1 316 ? -8.622 -5.567 15.885 1.00 48.38 316 GLY A CA 1
ATOM 2589 C C . GLY A 1 316 ? -9.499 -5.082 14.735 1.00 48.38 316 GLY A C 1
ATOM 2590 O O . GLY A 1 316 ? -10.692 -4.869 14.908 1.00 48.38 316 GLY A O 1
ATOM 2591 N N . SER A 1 317 ? -8.900 -4.866 13.563 1.00 41.88 317 SER A N 1
ATOM 2592 C CA . SER A 1 317 ? -9.612 -4.450 12.349 1.00 41.88 317 SER A CA 1
ATOM 2593 C C . SER A 1 317 ? -10.540 -5.543 11.836 1.00 41.88 317 SER A C 1
ATOM 2595 O O . SER A 1 317 ? -10.158 -6.312 10.959 1.00 41.88 317 SER A O 1
ATOM 2597 N N . ASP A 1 318 ? -11.772 -5.528 12.309 1.00 43.94 318 ASP A N 1
ATOM 2598 C CA . ASP A 1 318 ? -12.897 -5.656 11.403 1.00 43.94 318 ASP A CA 1
ATOM 2599 C C . ASP A 1 318 ? -13.525 -4.260 11.327 1.00 43.94 318 ASP A C 1
ATOM 2601 O O . ASP A 1 318 ? -13.811 -3.673 12.369 1.00 43.94 318 ASP A O 1
ATOM 2605 N N . ASP A 1 319 ? -13.663 -3.682 10.126 1.00 54.72 319 ASP A N 1
ATOM 2606 C CA . ASP A 1 319 ? -14.298 -2.371 9.916 1.00 54.72 319 ASP A CA 1
ATOM 2607 C C . ASP A 1 319 ? -15.630 -2.334 10.683 1.00 54.72 319 ASP A C 1
ATOM 2609 O O . ASP A 1 319 ? -16.625 -2.886 10.211 1.00 54.72 319 ASP A O 1
ATOM 2613 N N . LEU A 1 320 ? -15.667 -1.701 11.863 1.00 51.31 320 LEU A N 1
ATOM 2614 C CA . LEU A 1 320 ? -16.842 -1.705 12.743 1.00 51.31 320 LEU A CA 1
ATOM 2615 C C . LEU A 1 320 ? -18.073 -1.207 11.982 1.00 51.31 320 LEU A C 1
ATOM 2617 O O . LEU A 1 320 ? -19.152 -1.790 12.069 1.00 51.31 320 LEU A O 1
ATOM 2621 N N . PHE A 1 321 ? -17.864 -0.211 11.120 1.00 58.31 321 PHE A N 1
ATOM 2622 C CA . PHE A 1 321 ? -18.837 0.256 10.145 1.00 58.31 321 PHE A CA 1
ATOM 2623 C C . PHE A 1 321 ? -19.401 -0.883 9.277 1.00 58.31 321 PHE A C 1
ATOM 2625 O O . PHE A 1 321 ? -20.611 -1.088 9.254 1.00 58.31 321 PHE A O 1
ATOM 2632 N N . LEU A 1 322 ? -18.553 -1.657 8.592 1.00 54.00 322 LEU A N 1
ATOM 2633 C CA . LEU A 1 322 ? -18.977 -2.757 7.720 1.00 54.00 322 LEU A CA 1
ATOM 2634 C C . LEU A 1 322 ? -19.621 -3.901 8.516 1.00 54.00 322 LEU A C 1
ATOM 2636 O O . LEU A 1 322 ? -20.634 -4.458 8.086 1.00 54.00 322 LEU A O 1
ATOM 2640 N N . CYS A 1 323 ? -19.077 -4.216 9.691 1.00 57.12 323 CYS A N 1
ATOM 2641 C CA . CYS A 1 323 ? -19.612 -5.227 10.595 1.00 57.12 323 CYS A CA 1
ATOM 2642 C C . CYS A 1 323 ? -21.026 -4.904 11.060 1.00 57.12 323 CYS A C 1
ATOM 2644 O O . CYS A 1 323 ? -21.850 -5.816 11.087 1.00 57.12 323 CYS A O 1
ATOM 2646 N N . ARG A 1 324 ? -21.353 -3.636 11.348 1.00 70.75 324 ARG A N 1
ATOM 2647 C CA . ARG A 1 324 ? -22.729 -3.222 11.678 1.00 70.75 324 ARG A CA 1
ATOM 2648 C C . ARG A 1 324 ? -23.701 -3.636 10.557 1.00 70.75 324 ARG A C 1
ATOM 2650 O O . ARG A 1 324 ? -24.740 -4.245 10.822 1.00 70.75 324 ARG A O 1
ATOM 2657 N N . PHE A 1 325 ? -23.346 -3.384 9.291 1.00 73.19 325 PHE A N 1
ATOM 2658 C CA . PHE A 1 325 ? -24.190 -3.737 8.138 1.00 73.19 325 PHE A CA 1
ATOM 2659 C C . PHE A 1 325 ? -24.252 -5.241 7.870 1.00 73.19 325 PHE A C 1
ATOM 2661 O O . PHE A 1 325 ? -25.346 -5.766 7.667 1.00 73.19 325 PHE A O 1
ATOM 2668 N N . LEU A 1 326 ? -23.117 -5.942 7.905 1.00 66.12 326 LEU A N 1
ATOM 2669 C CA . LEU A 1 326 ? -23.078 -7.397 7.738 1.00 66.12 326 LEU A CA 1
ATOM 2670 C C . LEU A 1 326 ? -23.891 -8.091 8.828 1.00 66.12 326 LEU A C 1
ATOM 2672 O O . LEU A 1 326 ? -24.714 -8.949 8.531 1.00 66.12 326 LEU A O 1
ATOM 2676 N N . TYR A 1 327 ? -23.732 -7.670 10.079 1.00 69.25 327 TYR A N 1
ATOM 2677 C CA . TYR A 1 327 ? -24.461 -8.239 11.200 1.00 69.25 327 TYR A CA 1
ATOM 2678 C C . TYR A 1 327 ? -25.976 -8.060 11.047 1.00 69.25 327 TYR A C 1
ATOM 2680 O O . TYR A 1 327 ? -26.725 -9.014 11.257 1.00 69.25 327 TYR A O 1
ATOM 2688 N N . CYS A 1 328 ? -26.443 -6.867 10.652 1.00 75.50 328 CYS A N 1
ATOM 2689 C CA . CYS A 1 328 ? -27.878 -6.608 10.497 1.00 75.50 328 CYS A CA 1
ATOM 2690 C C . CYS A 1 328 ? -28.516 -7.307 9.285 1.00 75.50 328 CYS A C 1
ATOM 2692 O O . CYS A 1 328 ? -29.733 -7.469 9.271 1.00 75.50 328 CYS A O 1
ATOM 2694 N N . CYS A 1 329 ? -27.710 -7.732 8.308 1.00 76.81 329 CYS A N 1
ATOM 2695 C CA . CYS A 1 329 ? -28.151 -8.477 7.125 1.00 76.81 329 CYS A CA 1
ATOM 2696 C C . CYS A 1 329 ? -27.851 -9.983 7.246 1.00 76.81 329 CYS A C 1
ATOM 2698 O O . CYS A 1 329 ? -27.673 -10.652 6.238 1.00 76.81 329 CYS A O 1
ATOM 2700 N N . ASP A 1 330 ? -27.709 -10.511 8.469 1.00 75.44 330 ASP A N 1
ATOM 2701 C CA . ASP A 1 330 ? -27.385 -11.923 8.737 1.00 75.44 330 ASP A CA 1
ATOM 2702 C C . ASP A 1 330 ? -26.171 -12.445 7.940 1.00 75.44 330 ASP A C 1
ATOM 2704 O O . ASP A 1 330 ? -26.105 -13.604 7.533 1.00 75.44 330 ASP A O 1
ATOM 2708 N N . TRP A 1 331 ? -25.177 -11.572 7.770 1.00 69.00 331 TRP A N 1
ATOM 2709 C CA . TRP A 1 331 ? -23.950 -11.773 6.999 1.00 69.00 331 TRP A CA 1
ATOM 2710 C C . TRP A 1 331 ? -24.158 -11.974 5.489 1.00 69.00 331 TRP A C 1
ATOM 2712 O O . TRP A 1 331 ? -23.231 -12.393 4.792 1.00 69.00 331 TRP A O 1
ATOM 2722 N N . ASP A 1 332 ? -25.324 -11.607 4.950 1.00 70.88 332 ASP A N 1
ATOM 2723 C CA . ASP A 1 332 ? -25.531 -11.460 3.511 1.00 70.88 332 ASP A CA 1
ATOM 2724 C C . ASP A 1 332 ? -24.772 -10.228 2.996 1.00 70.88 332 ASP A C 1
ATOM 2726 O O . ASP A 1 332 ? -25.146 -9.068 3.194 1.00 70.88 332 ASP A O 1
ATOM 2730 N N . VAL A 1 333 ? -23.664 -10.504 2.314 1.00 56.09 333 VAL A N 1
ATOM 2731 C CA . VAL A 1 333 ? -22.747 -9.497 1.776 1.00 56.09 333 VAL A CA 1
ATOM 2732 C C . VAL A 1 333 ? -23.406 -8.640 0.691 1.00 56.09 333 VAL A C 1
ATOM 2734 O O . VAL A 1 333 ? -23.115 -7.448 0.597 1.00 56.09 333 VAL A O 1
ATOM 2737 N N . GLN A 1 334 ? -24.282 -9.216 -0.139 1.00 63.88 334 GLN A N 1
ATOM 2738 C CA . GLN A 1 334 ? -24.937 -8.481 -1.228 1.00 63.88 334 GLN A CA 1
ATOM 2739 C C . GLN A 1 334 ? -26.009 -7.543 -0.684 1.00 63.88 334 GLN A C 1
ATOM 2741 O O . GLN A 1 334 ? -26.109 -6.395 -1.124 1.00 63.88 334 GLN A O 1
ATOM 2746 N N . GLU A 1 335 ? -26.776 -8.006 0.300 1.00 77.94 335 GLU A N 1
ATOM 2747 C CA . GLU A 1 335 ? -27.761 -7.179 0.988 1.00 77.94 335 GLU A CA 1
ATOM 2748 C C . GLU A 1 335 ? -27.085 -6.038 1.758 1.00 77.94 335 GLU A C 1
ATOM 2750 O O . GLU A 1 335 ? -27.456 -4.872 1.576 1.00 77.94 335 GLU A O 1
ATOM 2755 N N . ALA A 1 336 ? -26.036 -6.345 2.530 1.00 68.31 336 ALA A N 1
ATOM 2756 C CA . ALA A 1 336 ? -25.251 -5.352 3.260 1.00 68.31 336 ALA A CA 1
ATOM 2757 C C . ALA A 1 336 ? -24.654 -4.300 2.314 1.00 68.31 336 ALA A C 1
ATOM 2759 O O . ALA A 1 336 ? -24.808 -3.098 2.544 1.00 68.31 336 ALA A O 1
ATOM 2760 N N . TYR A 1 337 ? -24.052 -4.730 1.199 1.00 65.50 337 TYR A N 1
ATOM 2761 C CA . TYR A 1 337 ? -23.529 -3.822 0.179 1.00 65.50 337 TYR A CA 1
ATOM 2762 C C . TYR A 1 337 ? -24.619 -2.929 -0.417 1.00 65.50 337 TYR A C 1
ATOM 2764 O O . TYR A 1 337 ? -24.468 -1.706 -0.483 1.00 65.50 337 TYR A O 1
ATOM 2772 N N . GLY A 1 338 ? -25.743 -3.524 -0.820 1.00 73.62 338 GLY A N 1
ATOM 2773 C CA . GLY A 1 338 ? -26.874 -2.793 -1.380 1.00 73.62 338 GLY A CA 1
ATOM 2774 C C . GLY A 1 338 ? -27.428 -1.745 -0.414 1.00 73.62 338 GLY A C 1
ATOM 2775 O O . GLY A 1 338 ? -27.803 -0.650 -0.844 1.00 73.62 338 GLY A O 1
ATOM 2776 N N . ARG A 1 339 ? -27.450 -2.045 0.888 1.00 83.75 339 ARG A N 1
ATOM 2777 C CA . ARG A 1 339 ? -27.875 -1.118 1.946 1.00 83.75 339 ARG A CA 1
ATOM 2778 C C . ARG A 1 339 ? -26.889 0.036 2.125 1.00 83.75 339 ARG A C 1
ATOM 2780 O O . ARG A 1 339 ? -27.323 1.186 2.129 1.00 83.75 339 ARG A O 1
ATOM 2787 N N . ILE A 1 340 ? -25.585 -0.249 2.165 1.00 76.50 340 ILE A N 1
ATOM 2788 C CA . ILE A 1 340 ? -24.520 0.767 2.250 1.00 76.50 340 ILE A CA 1
ATOM 2789 C C . ILE A 1 340 ? -24.587 1.725 1.056 1.00 76.50 340 ILE A C 1
ATOM 2791 O O . ILE A 1 340 ? -24.617 2.940 1.236 1.00 76.50 340 ILE A O 1
ATOM 2795 N N . VAL A 1 341 ? -24.681 1.201 -0.170 1.00 68.75 341 VAL A N 1
ATOM 2796 C CA . VAL A 1 341 ? -24.765 2.029 -1.387 1.00 68.75 341 VAL A CA 1
ATOM 2797 C C . VAL A 1 341 ? -26.000 2.931 -1.365 1.00 68.75 341 VAL A C 1
ATOM 2799 O O . VAL A 1 341 ? -25.919 4.095 -1.757 1.00 68.75 341 VAL A O 1
ATOM 2802 N N . LYS A 1 342 ? -27.150 2.422 -0.906 1.00 82.50 342 LYS A N 1
ATOM 2803 C CA . LYS A 1 342 ? -28.372 3.230 -0.761 1.00 82.50 342 LYS A CA 1
ATOM 2804 C C . LYS A 1 342 ? -28.203 4.333 0.282 1.00 82.50 342 LYS A C 1
ATOM 2806 O O . LYS A 1 342 ? -28.660 5.444 0.034 1.00 82.50 342 LYS A O 1
ATOM 2811 N N . LEU A 1 343 ? -27.538 4.048 1.402 1.00 81.88 343 LEU A N 1
ATOM 2812 C CA . LEU A 1 343 ? -27.276 5.032 2.453 1.00 81.88 343 LEU A CA 1
ATOM 2813 C C . LEU A 1 343 ? -26.344 6.146 1.965 1.00 81.88 343 LEU A C 1
ATOM 2815 O O . LEU A 1 343 ? -26.651 7.317 2.165 1.00 81.88 343 LEU A O 1
ATOM 2819 N N . ILE A 1 344 ? -25.267 5.794 1.257 1.00 72.25 344 ILE A N 1
ATOM 2820 C CA . ILE A 1 344 ? -24.333 6.767 0.667 1.00 72.25 344 ILE A CA 1
ATOM 2821 C C . ILE A 1 344 ? -25.062 7.674 -0.327 1.00 72.25 344 ILE A C 1
ATOM 2823 O O . ILE A 1 344 ? -24.998 8.891 -0.198 1.00 72.25 344 ILE A O 1
ATOM 2827 N N . LYS A 1 345 ? -25.837 7.102 -1.258 1.00 76.75 345 LYS A N 1
ATOM 2828 C CA . LYS A 1 345 ? -26.623 7.891 -2.224 1.00 76.75 345 LYS A CA 1
ATOM 2829 C C . LYS A 1 345 ? -27.656 8.794 -1.549 1.00 76.75 345 LYS A C 1
ATOM 2831 O O . LYS A 1 345 ? -27.909 9.897 -2.024 1.00 76.75 345 LYS A O 1
ATOM 2836 N N . LEU A 1 346 ? -28.274 8.329 -0.459 1.00 84.38 346 LEU A N 1
ATOM 2837 C CA . LEU A 1 346 ? -29.219 9.134 0.315 1.00 84.38 346 LEU A CA 1
ATOM 2838 C C . LEU A 1 346 ? -28.515 10.325 0.981 1.00 84.38 346 LEU A C 1
ATOM 2840 O O . LEU A 1 346 ? -29.064 11.426 0.950 1.00 84.38 346 LEU A O 1
ATOM 2844 N N . LYS A 1 347 ? -27.307 10.107 1.522 1.00 82.00 347 LYS A N 1
ATOM 2845 C CA . LYS A 1 347 ? -26.451 11.144 2.116 1.00 82.00 347 LYS A CA 1
ATOM 2846 C C . LYS A 1 347 ? -25.977 12.162 1.086 1.00 82.00 347 LYS A C 1
ATOM 2848 O O . LYS A 1 347 ? -26.145 13.352 1.312 1.00 82.00 347 LYS A O 1
ATOM 2853 N N . GLU A 1 348 ? -25.476 11.714 -0.063 1.00 75.44 348 GLU A N 1
ATOM 2854 C CA . GLU A 1 348 ? -25.053 12.596 -1.162 1.00 75.44 348 GLU A CA 1
ATOM 2855 C C . GLU A 1 348 ? -26.194 13.490 -1.666 1.00 75.44 348 GLU A C 1
ATOM 2857 O O . GLU A 1 348 ? -25.981 14.661 -1.967 1.00 75.44 348 GLU A O 1
ATOM 2862 N N . ALA A 1 349 ? -27.414 12.951 -1.748 1.00 85.00 349 ALA A N 1
ATOM 2863 C CA . ALA A 1 349 ? -28.571 13.694 -2.235 1.00 85.00 349 ALA A CA 1
ATOM 2864 C C . ALA A 1 349 ? -29.190 14.651 -1.197 1.00 85.00 349 ALA A C 1
ATOM 2866 O O . ALA A 1 349 ? -29.950 15.530 -1.595 1.00 85.00 349 ALA A O 1
ATOM 2867 N N . ASN A 1 350 ? -28.927 14.459 0.103 1.00 87.94 350 ASN A N 1
ATOM 2868 C CA . ASN A 1 350 ? -29.548 15.223 1.198 1.00 87.94 350 ASN A CA 1
ATOM 2869 C C . ASN A 1 350 ? -28.542 15.467 2.348 1.00 87.94 350 ASN A C 1
ATOM 2871 O O . ASN A 1 350 ? -28.792 15.031 3.475 1.00 87.94 350 ASN A O 1
ATOM 2875 N N . PRO A 1 351 ? -27.375 16.087 2.098 1.00 83.75 351 PRO A N 1
ATOM 2876 C CA . PRO A 1 351 ? -26.285 16.176 3.075 1.00 83.75 351 PRO A CA 1
ATOM 2877 C C . PRO A 1 351 ? -26.688 16.868 4.386 1.00 83.75 351 PRO A C 1
ATOM 2879 O O . PRO A 1 351 ? -26.237 16.471 5.456 1.00 83.75 351 PRO A O 1
ATOM 2882 N N . GLU A 1 352 ? -27.594 17.843 4.331 1.00 87.62 352 GLU A N 1
ATOM 2883 C CA . GLU A 1 352 ? -28.123 18.568 5.488 1.00 87.62 352 GLU A CA 1
ATOM 2884 C C . GLU A 1 352 ? -28.916 17.677 6.459 1.00 87.62 352 GLU A C 1
ATOM 2886 O O . GLU A 1 352 ? -29.017 17.988 7.644 1.00 87.62 352 GLU A O 1
ATOM 2891 N N . TRP A 1 353 ? -29.447 16.544 5.985 1.00 89.94 353 TRP A N 1
ATOM 2892 C CA . TRP A 1 353 ? -30.153 15.564 6.816 1.00 89.94 353 TRP A CA 1
ATOM 2893 C C . TRP A 1 353 ? -29.219 14.679 7.638 1.00 89.94 353 TRP A C 1
ATOM 2895 O O . TRP A 1 353 ? -29.713 13.927 8.480 1.00 89.94 353 TRP A O 1
ATOM 2905 N N . PHE A 1 354 ? -27.906 14.739 7.405 1.00 87.06 354 PHE A N 1
ATOM 2906 C CA . PHE A 1 354 ? -26.898 13.930 8.090 1.00 87.06 354 PHE A CA 1
ATOM 2907 C C . PHE A 1 354 ? -25.970 14.801 8.932 1.00 87.06 354 PHE A C 1
ATOM 2909 O O . PHE A 1 354 ? -25.780 15.974 8.620 1.00 87.06 354 PHE A O 1
ATOM 2916 N N . PHE A 1 355 ? -25.420 14.261 10.019 1.00 81.44 355 PHE A N 1
ATOM 2917 C CA . PHE A 1 355 ? -24.421 14.944 10.852 1.00 81.44 355 PHE A CA 1
ATOM 2918 C C . PHE A 1 355 ? -23.279 15.532 9.995 1.00 81.44 355 PHE A C 1
ATOM 2920 O O . PHE A 1 355 ? -22.652 14.808 9.219 1.00 81.44 355 PHE A O 1
ATOM 2927 N N . HIS A 1 356 ? -23.060 16.850 10.091 1.00 76.62 356 HIS A N 1
ATOM 2928 C CA . HIS A 1 356 ? -22.193 17.605 9.166 1.00 76.62 356 HIS A CA 1
ATOM 2929 C C . HIS A 1 356 ? -21.482 18.818 9.801 1.00 76.62 356 HIS A C 1
ATOM 2931 O O . HIS A 1 356 ? -20.903 19.637 9.087 1.00 76.62 356 HIS A O 1
ATOM 2937 N N . LYS A 1 357 ? -21.527 18.968 11.131 1.00 78.19 357 LYS A N 1
ATOM 2938 C CA . LYS A 1 357 ? -20.827 20.026 11.882 1.00 78.19 357 LYS A CA 1
ATOM 2939 C C . LYS A 1 357 ? -20.156 19.439 13.125 1.00 78.19 357 LYS A C 1
ATOM 2941 O O . LYS A 1 357 ? -20.622 18.402 13.586 1.00 78.19 357 LYS A O 1
ATOM 2946 N N . PRO A 1 358 ? -19.125 20.091 13.697 1.00 76.69 358 PRO A N 1
ATOM 2947 C CA . PRO A 1 358 ? -18.499 19.632 14.934 1.00 76.69 358 PRO A CA 1
ATOM 2948 C C . PRO A 1 358 ? -19.524 19.409 16.043 1.00 76.69 358 PRO A C 1
ATOM 2950 O O . PRO A 1 358 ? -20.448 20.215 16.190 1.00 76.69 358 PRO A O 1
ATOM 2953 N N . ILE A 1 359 ? -19.377 18.353 16.839 1.00 79.00 359 ILE A N 1
ATOM 2954 C CA . ILE A 1 359 ? -20.360 17.968 17.864 1.00 79.00 359 ILE A CA 1
ATOM 2955 C C . ILE A 1 359 ? -20.601 19.082 18.886 1.00 79.00 359 ILE A C 1
ATOM 2957 O O . ILE A 1 359 ? -21.735 19.297 19.316 1.00 79.00 359 ILE A O 1
ATOM 2961 N N . ALA A 1 360 ? -19.573 19.886 19.173 1.00 76.94 360 ALA A N 1
ATOM 2962 C CA . ALA A 1 360 ? -19.673 21.077 20.014 1.00 76.94 360 ALA A CA 1
ATOM 2963 C C . ALA A 1 360 ? -20.737 22.082 19.521 1.00 76.94 360 ALA A C 1
ATOM 2965 O O . ALA A 1 360 ? -21.363 22.770 20.326 1.00 76.94 360 ALA A O 1
ATOM 2966 N N . THR A 1 361 ? -21.004 22.139 18.211 1.00 81.00 361 THR A N 1
ATOM 2967 C CA . THR A 1 361 ? -22.033 23.023 17.631 1.00 81.00 361 THR A CA 1
ATOM 2968 C C . THR A 1 361 ? -23.463 22.576 17.945 1.00 81.00 361 THR A C 1
ATOM 2970 O O . THR A 1 361 ? -24.383 23.388 17.866 1.00 81.00 361 THR A O 1
ATOM 2973 N N . TYR A 1 362 ? -23.661 21.318 18.351 1.00 82.44 362 TYR A N 1
ATOM 2974 C CA . TYR A 1 362 ? -24.966 20.762 18.717 1.00 82.44 362 TYR A CA 1
ATOM 2975 C C . TYR A 1 362 ? -25.269 20.872 20.218 1.00 82.44 362 TYR A C 1
ATOM 2977 O O . TYR A 1 362 ? -26.342 20.448 20.644 1.00 82.44 362 TYR A O 1
ATOM 2985 N N . GLY A 1 363 ? -24.385 21.469 21.028 1.00 82.69 363 GLY A N 1
ATOM 2986 C CA . GLY A 1 363 ? -24.565 21.576 22.483 1.00 82.69 363 GLY A CA 1
ATOM 2987 C C . GLY A 1 363 ? -25.887 22.237 22.895 1.00 82.69 363 GLY A C 1
ATOM 2988 O O . GLY A 1 363 ? -26.585 21.731 23.772 1.00 82.69 363 GLY A O 1
ATOM 2989 N N . GLU A 1 364 ? -26.298 23.317 22.217 1.00 81.81 364 GLU A N 1
ATOM 2990 C CA . GLU A 1 364 ? -27.598 23.958 22.481 1.00 81.81 364 GLU A CA 1
ATOM 2991 C C . GLU A 1 364 ? -28.780 23.035 22.131 1.00 81.81 364 GLU A C 1
ATOM 2993 O O . GLU A 1 364 ? -29.782 23.009 22.844 1.00 81.81 364 GLU A O 1
ATOM 2998 N N . LEU A 1 365 ? -28.662 22.249 21.055 1.00 83.25 365 LEU A N 1
ATOM 2999 C CA . LEU A 1 365 ? -29.698 21.310 20.616 1.00 83.25 365 LEU A CA 1
ATOM 3000 C C . LEU A 1 365 ? -29.821 20.113 21.569 1.00 83.25 365 LEU A C 1
ATOM 3002 O O . LEU A 1 365 ? -30.939 19.700 21.879 1.00 83.25 365 LEU A O 1
ATOM 3006 N N . LEU A 1 366 ? -28.698 19.591 22.067 1.00 84.69 366 LEU A N 1
ATOM 3007 C CA . LEU A 1 366 ? -28.663 18.523 23.071 1.00 84.69 366 LEU A CA 1
ATOM 3008 C C . LEU A 1 366 ? -29.291 18.994 24.389 1.00 84.69 366 LEU A C 1
ATOM 3010 O O . LEU A 1 366 ? -30.182 18.326 24.906 1.00 84.69 366 LEU A O 1
ATOM 3014 N N . ASN A 1 367 ? -28.959 20.208 24.846 1.00 85.44 367 ASN A N 1
ATOM 3015 C CA . ASN A 1 367 ? -29.502 20.805 26.075 1.00 85.44 367 ASN A CA 1
ATOM 3016 C C . ASN A 1 367 ? -31.028 21.002 26.079 1.00 85.44 367 ASN A C 1
ATOM 3018 O O . ASN A 1 367 ? -31.622 21.215 27.136 1.00 85.44 367 ASN A O 1
ATOM 3022 N N . ARG A 1 368 ? -31.685 20.915 24.917 1.00 85.69 368 ARG A N 1
ATOM 3023 C CA . ARG A 1 368 ? -33.152 20.951 24.811 1.00 85.69 368 ARG A CA 1
ATOM 3024 C C . ARG A 1 368 ? -33.812 19.616 25.155 1.00 85.69 368 ARG A C 1
ATOM 3026 O O . ARG A 1 368 ? -35.034 19.573 25.257 1.00 85.69 368 ARG A O 1
ATOM 3033 N N . ASN A 1 369 ? -33.040 18.543 25.356 1.00 88.12 369 ASN A N 1
ATOM 3034 C CA . ASN A 1 369 ? -33.527 17.232 25.800 1.00 88.12 369 ASN A CA 1
ATOM 3035 C C . ASN A 1 369 ? -34.613 16.642 24.884 1.00 88.12 369 ASN A C 1
ATOM 3037 O O . ASN A 1 369 ? -35.549 15.979 25.337 1.00 88.12 369 ASN A O 1
ATOM 3041 N N . VAL A 1 370 ? -34.513 16.921 23.581 1.00 90.00 370 VAL A N 1
ATOM 3042 C CA . VAL A 1 370 ? -35.501 16.492 22.580 1.00 90.00 370 VAL A CA 1
ATOM 3043 C C . VAL A 1 370 ? -35.377 15.000 22.293 1.00 90.00 370 VAL A C 1
ATOM 3045 O O . VAL A 1 370 ? -36.386 14.310 22.149 1.00 90.00 370 VAL A O 1
ATOM 3048 N N . LYS A 1 371 ? -34.141 14.507 22.193 1.00 92.06 371 LYS A N 1
ATOM 3049 C CA . LYS A 1 371 ? -33.816 13.108 21.919 1.00 92.06 371 LYS A CA 1
ATOM 3050 C C . LYS A 1 371 ? -32.671 12.668 22.810 1.00 92.06 371 LYS A C 1
ATOM 3052 O O . LYS A 1 371 ? -31.725 13.437 22.970 1.00 92.06 371 LYS A O 1
ATOM 3057 N N . PHE A 1 372 ? -32.767 11.471 23.376 1.00 91.88 372 PHE A N 1
ATOM 3058 C CA . PHE A 1 372 ? -31.730 10.888 24.228 1.00 91.88 372 PHE A CA 1
ATOM 3059 C C . PHE A 1 372 ? -31.945 9.387 24.437 1.00 91.88 372 PHE A C 1
ATOM 3061 O O . PHE A 1 372 ? -33.056 8.882 24.283 1.00 91.88 372 PHE A O 1
ATOM 3068 N N . ALA A 1 373 ? -30.891 8.662 24.814 1.00 90.50 373 ALA A N 1
ATOM 3069 C CA . ALA A 1 373 ? -30.968 7.241 25.151 1.00 90.50 373 ALA A CA 1
ATOM 3070 C C . ALA A 1 373 ? -30.904 7.010 26.669 1.00 90.50 373 ALA A C 1
ATOM 3072 O O . ALA A 1 373 ? -30.082 7.602 27.369 1.00 90.50 373 ALA A O 1
ATOM 3073 N N . LEU A 1 374 ? -31.753 6.120 27.189 1.00 88.56 374 LEU A N 1
ATOM 3074 C CA . LEU A 1 374 ? -31.701 5.704 28.593 1.00 88.56 374 LEU A CA 1
ATOM 3075 C C . LEU A 1 374 ? -30.554 4.728 28.819 1.00 88.56 374 LEU A C 1
ATOM 3077 O O . LEU A 1 374 ? -30.305 3.868 27.982 1.00 88.56 374 LEU A O 1
ATOM 3081 N N . LYS A 1 375 ? -29.919 4.795 29.997 1.00 83.19 375 LYS A N 1
ATOM 3082 C CA . LYS A 1 375 ? -28.809 3.909 30.389 1.00 83.19 375 LYS A CA 1
ATOM 3083 C C . LYS A 1 375 ? -29.208 2.433 30.513 1.00 83.19 375 LYS A C 1
ATOM 3085 O O . LYS A 1 375 ? -28.365 1.560 30.319 1.00 83.19 375 LYS A O 1
ATOM 3090 N N . HIS A 1 376 ? -30.462 2.142 30.830 1.00 86.00 376 HIS A N 1
ATOM 3091 C CA . HIS A 1 376 ? -30.941 0.778 31.030 1.00 86.00 376 HIS A CA 1
ATOM 3092 C C . HIS A 1 376 ? -31.724 0.268 29.810 1.00 86.00 376 HIS A C 1
ATOM 3094 O O . HIS A 1 376 ? -32.211 1.045 28.991 1.00 86.00 376 HIS A O 1
ATOM 3100 N N . ARG A 1 377 ? -31.791 -1.058 29.667 1.00 90.81 377 ARG A N 1
ATOM 3101 C CA . ARG A 1 377 ? -32.376 -1.754 28.512 1.00 90.81 377 ARG A CA 1
ATOM 3102 C C . ARG A 1 377 ? -33.761 -2.291 28.836 1.00 90.81 377 ARG A C 1
ATOM 3104 O O . ARG A 1 377 ? -34.006 -2.655 29.982 1.00 90.81 377 ARG A O 1
ATOM 3111 N N . ASP A 1 378 ? -34.618 -2.399 27.827 1.00 91.81 378 ASP A N 1
ATOM 3112 C CA . ASP A 1 378 ? -35.957 -2.973 27.975 1.00 91.81 378 ASP A CA 1
ATOM 3113 C C . ASP A 1 378 ? -35.944 -4.492 28.259 1.00 91.81 378 ASP A C 1
ATOM 3115 O O . ASP A 1 378 ? -34.888 -5.133 28.312 1.00 91.81 378 ASP A O 1
ATOM 3119 N N . LYS A 1 379 ? -37.133 -5.097 28.395 1.00 88.38 379 LYS A N 1
ATOM 3120 C CA . LYS A 1 379 ? -37.309 -6.528 28.709 1.00 88.38 379 LYS A CA 1
ATOM 3121 C C . LYS A 1 379 ? -36.679 -7.480 27.689 1.00 88.38 379 LYS A C 1
ATOM 3123 O O . LYS A 1 379 ? -36.475 -8.653 27.994 1.00 88.38 379 LYS A O 1
ATOM 3128 N N . ARG A 1 380 ? -36.399 -7.001 26.475 1.00 88.19 380 ARG A N 1
ATOM 3129 C CA . ARG A 1 380 ? -35.806 -7.767 25.371 1.00 88.19 380 ARG A CA 1
ATOM 3130 C C . ARG A 1 380 ? -34.336 -7.406 25.141 1.00 88.19 380 ARG A C 1
ATOM 3132 O O . ARG A 1 380 ? -33.769 -7.837 24.145 1.00 88.19 380 ARG A O 1
ATOM 3139 N N . GLY A 1 381 ? -33.717 -6.635 26.038 1.00 87.38 381 GLY A N 1
ATOM 3140 C CA . GLY A 1 381 ? -32.310 -6.241 25.940 1.00 87.38 381 GLY A CA 1
ATOM 3141 C C . GLY A 1 381 ? -32.045 -5.075 24.982 1.00 87.38 381 GLY A C 1
ATOM 3142 O O . GLY A 1 381 ? -30.892 -4.809 24.634 1.00 87.38 381 GLY A O 1
ATOM 3143 N N . ARG A 1 382 ? -33.078 -4.349 24.549 1.00 91.81 382 ARG A N 1
ATOM 3144 C CA . ARG A 1 382 ? -32.939 -3.232 23.602 1.00 91.81 382 ARG A CA 1
ATOM 3145 C C . ARG A 1 382 ? -32.654 -1.927 24.314 1.00 91.81 382 ARG A C 1
ATOM 3147 O O . ARG A 1 382 ? -33.158 -1.695 25.414 1.00 91.81 382 ARG A O 1
ATOM 3154 N N . ARG A 1 383 ? -31.887 -1.044 23.673 1.00 92.06 383 ARG A N 1
ATOM 3155 C CA . ARG A 1 383 ? -31.733 0.333 24.168 1.00 92.06 383 ARG A CA 1
ATOM 3156 C C . ARG A 1 383 ? -33.025 1.099 24.002 1.00 92.06 383 ARG A C 1
ATOM 3158 O O . ARG A 1 383 ? -33.671 0.987 22.965 1.00 92.06 383 ARG A O 1
ATOM 3165 N N . VAL A 1 384 ? -33.371 1.891 25.012 1.00 93.06 384 VAL A N 1
ATOM 3166 C CA . VAL A 1 384 ? -34.551 2.752 24.968 1.00 93.06 384 VAL A CA 1
ATOM 3167 C C . VAL A 1 384 ? -34.121 4.142 24.512 1.00 93.06 384 VAL A C 1
ATOM 3169 O O . VAL A 1 384 ? -33.447 4.862 25.245 1.00 93.06 384 VAL A O 1
ATOM 3172 N N . PHE A 1 385 ? -34.499 4.503 23.290 1.00 94.38 385 PHE A N 1
ATOM 3173 C CA . PHE A 1 385 ? -34.280 5.817 22.698 1.00 94.38 385 PHE A CA 1
ATOM 3174 C C . PHE A 1 385 ? -35.552 6.652 22.827 1.00 94.38 385 PHE A C 1
ATOM 3176 O O . PHE A 1 385 ? -36.594 6.292 22.286 1.00 94.38 385 PHE A O 1
ATOM 3183 N N . VAL A 1 386 ? -35.488 7.757 23.559 1.00 92.88 386 VAL A N 1
ATOM 3184 C CA . VAL A 1 386 ? -36.638 8.610 23.864 1.00 92.88 386 VAL A CA 1
ATOM 3185 C C . VAL A 1 386 ? -36.638 9.822 22.942 1.00 92.88 386 VAL A C 1
ATOM 3187 O O . VAL A 1 386 ? -35.613 10.469 22.750 1.00 92.88 386 VAL A O 1
ATOM 3190 N N . THR A 1 387 ? -37.799 10.146 22.378 1.00 92.69 387 THR A N 1
ATOM 3191 C CA . THR A 1 387 ? -38.042 11.365 21.599 1.00 92.69 387 THR A CA 1
ATOM 3192 C C . THR A 1 387 ? -39.221 12.122 22.199 1.00 92.69 387 THR A C 1
ATOM 3194 O O . THR A 1 387 ? -40.343 11.621 22.192 1.00 92.69 387 THR A O 1
ATOM 3197 N N . ARG A 1 388 ? -38.986 13.344 22.682 1.00 90.56 388 ARG A N 1
ATOM 3198 C CA . ARG A 1 388 ? -40.000 14.214 23.296 1.00 90.56 388 ARG A CA 1
ATOM 3199 C C . ARG A 1 388 ? -40.428 15.295 22.317 1.00 90.56 388 ARG A C 1
ATOM 3201 O O . ARG A 1 388 ? -39.722 16.287 22.134 1.00 90.56 388 ARG A O 1
ATOM 3208 N N . LEU A 1 389 ? -41.592 15.143 21.685 1.00 85.62 389 LEU A N 1
ATOM 3209 C CA . LEU A 1 389 ? -42.017 16.113 20.669 1.00 85.62 389 LEU A CA 1
ATOM 3210 C C . LEU A 1 389 ? -42.441 17.465 21.255 1.00 85.62 389 LEU A C 1
ATOM 3212 O O . LEU A 1 389 ? -42.331 18.474 20.562 1.00 85.62 389 LEU A O 1
ATOM 3216 N N . GLY A 1 390 ? -42.878 17.515 22.516 1.00 83.00 390 GLY A N 1
ATOM 3217 C CA . GLY A 1 390 ? -43.180 18.772 23.211 1.00 83.00 390 GLY A CA 1
ATOM 3218 C C . GLY A 1 390 ? -41.955 19.636 23.514 1.00 83.00 390 GLY A C 1
ATOM 3219 O O . GLY A 1 390 ? -42.099 20.838 23.715 1.00 83.00 390 GLY A O 1
ATOM 3220 N N . ALA A 1 391 ? -40.752 19.053 23.507 1.00 86.62 391 ALA A N 1
ATOM 3221 C CA . ALA A 1 391 ? -39.497 19.780 23.698 1.00 86.62 391 ALA A CA 1
ATOM 3222 C C . ALA A 1 391 ? -38.974 20.432 22.400 1.00 86.62 391 ALA A C 1
ATOM 3224 O O . ALA A 1 391 ? -38.000 21.184 22.429 1.00 86.62 391 ALA A O 1
ATOM 3225 N N . ILE A 1 392 ? -39.608 20.158 21.253 1.00 85.88 392 ILE A N 1
ATOM 3226 C CA . ILE A 1 392 ? -39.202 20.714 19.959 1.00 85.88 392 ILE A CA 1
ATOM 3227 C C . ILE A 1 392 ? -39.681 22.160 19.842 1.00 85.88 392 ILE A C 1
ATOM 3229 O O . ILE A 1 392 ? -40.882 22.441 19.804 1.00 85.88 392 ILE A O 1
ATOM 3233 N N . ASP A 1 393 ? -38.739 23.083 19.662 1.00 85.50 393 ASP A N 1
ATOM 3234 C CA . ASP A 1 393 ? -39.058 24.447 19.254 1.00 85.50 393 ASP A CA 1
ATOM 3235 C C . ASP A 1 393 ? -39.259 24.506 17.737 1.00 85.50 393 ASP A C 1
ATOM 3237 O O . ASP A 1 393 ? -38.353 24.817 16.965 1.00 85.50 393 ASP A O 1
ATOM 3241 N N . PHE A 1 394 ? -40.489 24.230 17.303 1.00 80.38 394 PHE A N 1
ATOM 3242 C CA . PHE A 1 394 ? -40.855 24.248 15.885 1.00 80.38 394 PHE A CA 1
ATOM 3243 C C . PHE A 1 394 ? -40.609 25.596 15.198 1.00 80.38 394 PHE A C 1
ATOM 3245 O O . PHE A 1 394 ? -40.633 25.634 13.971 1.00 80.38 394 PHE A O 1
ATOM 3252 N N . SER A 1 395 ? -40.432 26.695 15.942 1.00 80.94 395 SER A N 1
ATOM 3253 C CA . SER A 1 395 ? -40.219 28.029 15.368 1.00 80.94 395 SER A CA 1
ATOM 3254 C C . SER A 1 395 ? -38.767 28.267 14.966 1.00 80.94 395 SER A C 1
ATOM 3256 O O . SER A 1 395 ? -38.547 28.975 13.989 1.00 80.94 395 SER A O 1
ATOM 3258 N N . ASN A 1 396 ? -37.820 27.658 15.684 1.00 81.75 396 ASN A N 1
ATOM 3259 C CA . ASN A 1 396 ? -36.389 27.934 15.543 1.00 81.75 396 ASN A CA 1
ATOM 3260 C C . ASN A 1 396 ? -35.552 26.711 15.144 1.00 81.75 396 ASN A C 1
ATOM 3262 O O . ASN A 1 396 ? -34.416 26.882 14.722 1.00 81.75 396 ASN A O 1
ATOM 3266 N N . MET A 1 397 ? -36.093 25.495 15.251 1.00 86.31 397 MET A N 1
ATOM 3267 C CA . MET A 1 397 ? -35.417 24.274 14.806 1.00 86.31 397 MET A CA 1
ATOM 3268 C C . MET A 1 397 ? -35.833 23.908 13.381 1.00 86.31 397 MET A C 1
ATOM 3270 O O . MET A 1 397 ? -36.999 24.049 13.008 1.00 86.31 397 MET A O 1
ATOM 3274 N N . ALA A 1 398 ? -34.904 23.380 12.594 1.00 88.50 398 ALA A N 1
ATOM 3275 C CA . ALA A 1 398 ? -35.193 22.720 11.331 1.00 88.50 398 ALA A CA 1
ATOM 3276 C C . ALA A 1 398 ? -35.474 21.222 11.545 1.00 88.50 398 ALA A C 1
ATOM 3278 O O . ALA A 1 398 ? -35.019 20.602 12.506 1.00 88.50 398 ALA A O 1
ATOM 3279 N N . VAL A 1 399 ? -36.199 20.597 10.611 1.00 87.38 399 VAL A N 1
ATOM 3280 C CA . VAL A 1 399 ? -36.396 19.132 10.622 1.00 87.38 399 VAL A CA 1
ATOM 3281 C C . VAL A 1 399 ? -35.064 18.377 10.500 1.00 87.38 399 VAL A C 1
ATOM 3283 O O . VAL A 1 399 ? -34.915 17.284 11.039 1.00 87.38 399 VAL A O 1
ATOM 3286 N N . THR A 1 400 ? -34.083 18.987 9.835 1.00 90.00 400 THR A N 1
ATOM 3287 C CA . THR A 1 400 ? -32.719 18.476 9.682 1.00 90.00 400 THR A CA 1
ATOM 3288 C C . THR A 1 400 ? -31.976 18.437 11.011 1.00 90.00 400 THR A C 1
ATOM 3290 O O . THR A 1 400 ? -31.305 17.448 11.275 1.00 90.00 400 THR A O 1
ATOM 3293 N N . ASP A 1 401 ? -32.193 19.409 11.905 1.00 89.62 401 ASP A N 1
ATOM 3294 C CA . ASP A 1 401 ? -31.583 19.408 13.243 1.00 89.62 401 ASP A CA 1
ATOM 3295 C C . ASP A 1 401 ? -32.043 18.184 14.049 1.00 89.62 401 ASP A C 1
ATOM 3297 O O . ASP A 1 401 ? -31.251 17.525 14.722 1.00 89.62 401 ASP A O 1
ATOM 3301 N N . LEU A 1 402 ? -33.325 17.819 13.922 1.00 88.75 402 LEU A N 1
ATOM 3302 C CA . LEU A 1 402 ? -33.879 16.611 14.542 1.00 88.75 402 LEU A CA 1
ATOM 3303 C C . LEU A 1 402 ? -33.279 15.332 13.952 1.00 88.75 402 LEU A C 1
ATOM 3305 O O . LEU A 1 402 ? -33.117 14.354 14.683 1.00 88.75 402 LEU A O 1
ATOM 3309 N N . ALA A 1 403 ? -32.979 15.332 12.651 1.00 89.88 403 ALA A N 1
ATOM 3310 C CA . ALA A 1 403 ? -32.330 14.218 11.969 1.00 89.88 403 ALA A CA 1
ATOM 3311 C C . ALA A 1 403 ? -30.837 14.118 12.324 1.00 89.88 403 ALA A C 1
ATOM 3313 O O . ALA A 1 403 ? -30.308 13.011 12.383 1.00 89.88 403 ALA A O 1
ATOM 3314 N N . ASN A 1 404 ? -30.161 15.238 12.595 1.00 89.56 404 ASN A N 1
ATOM 3315 C CA . ASN A 1 404 ? -28.776 15.250 13.068 1.00 89.56 404 ASN A CA 1
ATOM 3316 C C . ASN A 1 404 ? -28.667 14.721 14.502 1.00 89.56 404 ASN A C 1
ATOM 3318 O O . ASN A 1 404 ? -27.755 13.954 14.791 1.00 89.56 404 ASN A O 1
ATOM 3322 N N . LEU A 1 405 ? -29.620 15.069 15.377 1.00 89.75 405 LEU A N 1
ATOM 3323 C CA . LEU A 1 405 ? -29.699 14.484 16.720 1.00 89.75 405 LEU A CA 1
ATOM 3324 C C . LEU A 1 405 ? -29.876 12.960 16.670 1.00 89.75 405 LEU A C 1
ATOM 3326 O O . LEU A 1 405 ? -29.302 12.270 17.506 1.00 89.75 405 LEU A O 1
ATOM 3330 N N . ASP A 1 406 ? -30.626 12.428 15.695 1.00 89.69 406 ASP A N 1
ATOM 3331 C CA . ASP A 1 406 ? -30.695 10.974 15.498 1.00 89.69 406 ASP A CA 1
ATOM 3332 C C . ASP A 1 406 ? -29.315 10.391 15.192 1.00 89.69 406 ASP A C 1
ATOM 3334 O O . ASP A 1 406 ? -28.924 9.434 15.843 1.00 89.69 406 ASP A O 1
ATOM 3338 N N . ASP A 1 407 ? -28.555 10.967 14.256 1.00 87.56 407 ASP A N 1
ATOM 3339 C CA . ASP A 1 407 ? -27.231 10.432 13.900 1.00 87.56 407 ASP A CA 1
ATOM 3340 C C . ASP A 1 407 ? -26.284 10.389 15.093 1.00 87.56 407 ASP A C 1
ATOM 3342 O O . ASP A 1 407 ? -25.626 9.378 15.306 1.00 87.56 407 ASP A O 1
ATOM 3346 N N . ILE A 1 408 ? -26.253 11.460 15.890 1.00 86.69 408 ILE A N 1
ATOM 3347 C CA . ILE A 1 408 ? -25.395 11.555 17.076 1.00 86.69 408 ILE A CA 1
ATOM 3348 C C . ILE A 1 408 ? -25.711 10.415 18.049 1.00 86.69 408 ILE A C 1
ATOM 3350 O O . ILE A 1 408 ? -24.819 9.701 18.500 1.00 86.69 408 ILE A O 1
ATOM 3354 N N . TRP A 1 409 ? -26.990 10.213 18.362 1.00 89.00 409 TRP A N 1
ATOM 3355 C CA . TRP A 1 409 ? -27.377 9.171 19.304 1.00 89.00 409 TRP A CA 1
ATOM 3356 C C . TRP A 1 409 ? -27.239 7.770 18.718 1.00 89.00 409 TRP A C 1
ATOM 3358 O O . TRP A 1 409 ? -26.765 6.872 19.407 1.00 89.00 409 TRP A O 1
ATOM 3368 N N . PHE A 1 410 ? -27.632 7.559 17.463 1.00 88.06 410 PHE A N 1
ATOM 3369 C CA . PHE A 1 410 ? -27.529 6.245 16.838 1.00 88.06 410 PHE A CA 1
ATOM 3370 C C . PHE A 1 410 ? -26.084 5.831 16.591 1.00 88.06 410 PHE A C 1
ATOM 3372 O O . PHE A 1 410 ? -25.819 4.637 16.652 1.00 88.06 410 PHE A O 1
ATOM 3379 N N . GLU A 1 411 ? -25.151 6.761 16.398 1.00 81.25 411 GLU A N 1
ATOM 3380 C CA . GLU A 1 411 ? -23.733 6.417 16.324 1.00 81.25 411 GLU A CA 1
ATOM 3381 C C . GLU A 1 411 ? -23.252 5.760 17.626 1.00 81.25 411 GLU A C 1
ATOM 3383 O O . GLU A 1 411 ? -22.724 4.652 17.576 1.00 81.25 411 GLU A O 1
ATOM 3388 N N . LEU A 1 412 ? -23.575 6.344 18.790 1.00 78.56 412 LEU A N 1
ATOM 3389 C CA . LEU A 1 412 ? -23.271 5.734 20.096 1.00 78.56 412 LEU A CA 1
ATOM 3390 C C . LEU A 1 412 ? -23.962 4.386 20.284 1.00 78.56 412 LEU A C 1
ATOM 3392 O O . LEU A 1 412 ? -23.373 3.426 20.772 1.00 78.56 412 LEU A O 1
ATOM 3396 N N . LEU A 1 413 ? -25.241 4.309 19.914 1.00 83.81 413 LEU A N 1
ATOM 3397 C CA . LEU A 1 413 ? -26.024 3.088 20.077 1.00 83.81 413 LEU A CA 1
ATOM 3398 C C . LEU A 1 413 ? -25.499 1.947 19.196 1.00 83.81 413 LEU A C 1
ATOM 3400 O O . LEU A 1 413 ? -25.619 0.786 19.578 1.00 83.81 413 LEU A O 1
ATOM 3404 N N . LEU A 1 414 ? -24.935 2.257 18.028 1.00 76.12 414 LEU A N 1
ATOM 3405 C CA . LEU A 1 414 ? -24.408 1.279 17.075 1.00 76.12 414 LEU A CA 1
ATOM 3406 C C . LEU A 1 414 ? -23.006 0.764 17.431 1.00 76.12 414 LEU A C 1
ATOM 3408 O O . LEU A 1 414 ? -22.586 -0.242 16.855 1.00 76.12 414 LEU A O 1
ATOM 3412 N N . ASP A 1 415 ? -22.319 1.390 18.387 1.00 66.62 415 ASP A N 1
ATOM 3413 C CA . ASP A 1 415 ? -21.107 0.844 19.017 1.00 66.62 415 ASP A CA 1
ATOM 3414 C C . ASP A 1 415 ? -21.420 -0.228 20.069 1.00 66.62 415 ASP A C 1
ATOM 3416 O O . ASP A 1 415 ? -20.578 -1.059 20.415 1.00 66.62 415 ASP A O 1
ATOM 3420 N N . GLU A 1 416 ? -22.658 -0.273 20.560 1.00 71.75 416 GLU A N 1
ATOM 3421 C CA . GLU A 1 416 ? -23.072 -1.255 21.550 1.00 71.75 416 GLU A CA 1
ATOM 3422 C C . GLU A 1 416 ? -23.473 -2.587 20.885 1.00 71.75 416 GLU A C 1
ATOM 3424 O O . GLU A 1 416 ? -24.529 -2.716 20.261 1.00 71.75 416 GLU A O 1
ATOM 3429 N N . LEU A 1 417 ? -22.679 -3.642 21.096 1.00 62.38 417 LEU A N 1
ATOM 3430 C CA . LEU A 1 417 ? -22.933 -4.985 20.540 1.00 62.38 417 LEU A CA 1
ATOM 3431 C C . LEU A 1 417 ? -24.321 -5.545 20.896 1.00 62.38 417 LEU A C 1
ATOM 3433 O O . LEU A 1 417 ? -25.006 -6.117 20.051 1.00 62.38 417 LEU A O 1
ATOM 3437 N N . GLU A 1 418 ? -24.762 -5.344 22.137 1.00 72.94 418 GLU A N 1
ATOM 3438 C CA . GLU A 1 418 ? -26.088 -5.764 22.611 1.00 72.94 418 GLU A CA 1
ATOM 3439 C C . GLU A 1 418 ? -27.2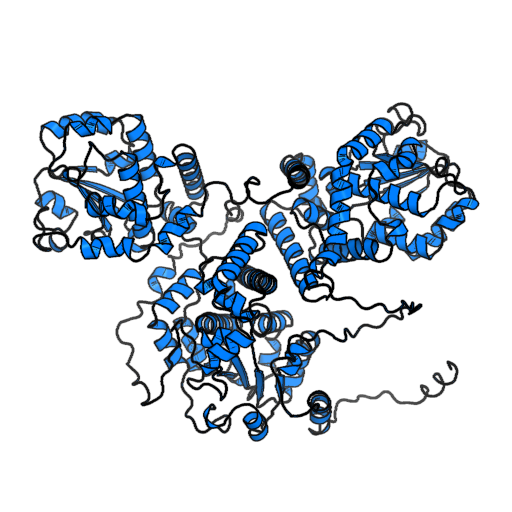24 -5.024 21.883 1.00 72.94 418 GLU A C 1
ATOM 3441 O O . GLU A 1 418 ? -28.329 -5.553 21.752 1.00 72.94 418 GLU A O 1
ATOM 3446 N N . THR A 1 419 ? -26.965 -3.810 21.394 1.00 81.62 419 THR A N 1
ATOM 3447 C CA . THR A 1 419 ? -27.912 -3.009 20.609 1.00 81.62 419 THR A CA 1
ATOM 3448 C C . THR A 1 419 ? -27.949 -3.457 19.156 1.00 81.62 419 THR A C 1
ATOM 3450 O O . THR A 1 419 ? -29.031 -3.530 18.577 1.00 81.62 419 THR A O 1
ATOM 3453 N N . LEU A 1 420 ? -26.812 -3.859 18.583 1.00 72.81 420 LEU A N 1
ATOM 3454 C CA . LEU A 1 420 ? -26.785 -4.532 17.280 1.00 72.81 420 LEU A CA 1
ATOM 3455 C C . LEU A 1 420 ? -27.552 -5.864 17.319 1.00 72.81 420 LEU A C 1
ATOM 3457 O O . LEU A 1 420 ? -28.295 -6.168 16.383 1.00 72.81 420 LEU A O 1
ATOM 3461 N N . GLU A 1 421 ? -27.408 -6.632 18.407 1.00 75.75 421 GLU A N 1
ATOM 3462 C CA . GLU A 1 421 ? -28.069 -7.929 18.611 1.00 75.75 421 GLU A CA 1
ATOM 3463 C C . GLU A 1 421 ? -29.580 -7.800 18.823 1.00 75.75 421 GLU A C 1
ATOM 3465 O O . GLU A 1 421 ? -30.362 -8.447 18.122 1.00 75.75 421 GLU A O 1
ATOM 3470 N N . ASN A 1 422 ? -29.998 -6.959 19.770 1.00 84.69 422 ASN A N 1
ATOM 3471 C CA . ASN A 1 422 ? -31.391 -6.913 20.214 1.00 84.69 422 ASN A CA 1
ATOM 3472 C C . ASN A 1 422 ? -32.205 -5.812 19.520 1.00 84.69 422 ASN A C 1
ATOM 3474 O O . ASN A 1 422 ? -33.429 -5.930 19.397 1.00 84.69 422 ASN A O 1
ATOM 3478 N N . GLY A 1 423 ? -31.544 -4.758 19.039 1.00 89.44 423 GLY A N 1
ATOM 3479 C CA . GLY A 1 423 ? -32.163 -3.591 18.421 1.00 89.44 423 GLY A CA 1
ATOM 3480 C C . GLY A 1 423 ? -32.429 -2.434 19.386 1.00 89.44 423 GLY A C 1
ATOM 3481 O O . GLY A 1 423 ? -31.904 -2.371 20.502 1.00 89.44 423 GLY A O 1
ATOM 3482 N N . VAL A 1 424 ? -33.277 -1.510 18.936 1.00 93.25 424 VAL A N 1
ATOM 3483 C CA . VAL A 1 424 ? -33.633 -0.278 19.657 1.00 93.25 424 VAL A CA 1
ATOM 3484 C C . VAL A 1 424 ? -35.146 -0.186 19.852 1.00 93.25 424 VAL A C 1
ATOM 3486 O O . VAL A 1 424 ? -35.932 -0.537 18.973 1.00 93.25 424 VAL A O 1
ATOM 3489 N N . THR A 1 425 ? -35.549 0.308 21.014 1.00 94.44 425 THR A N 1
ATOM 3490 C CA . THR A 1 425 ? -36.928 0.648 21.361 1.00 94.44 425 THR A CA 1
ATOM 3491 C C . THR A 1 425 ? -37.053 2.164 21.376 1.00 94.44 425 THR A C 1
ATOM 3493 O O . THR A 1 425 ? -36.482 2.832 22.232 1.00 94.44 425 THR A O 1
ATOM 3496 N N . CYS A 1 426 ? -37.787 2.721 20.423 1.00 94.06 426 CYS A N 1
ATOM 3497 C CA . CYS A 1 426 ? -38.032 4.149 20.301 1.00 94.06 426 CYS A CA 1
ATOM 3498 C C . CYS A 1 426 ? -39.309 4.538 21.054 1.00 94.06 426 CYS A C 1
ATOM 3500 O O . CYS A 1 426 ? -40.411 4.259 20.586 1.00 94.06 426 CYS A O 1
ATOM 3502 N N . LEU A 1 427 ? -39.173 5.205 22.197 1.00 93.38 427 LEU A N 1
ATOM 3503 C CA . LEU A 1 427 ? -40.289 5.781 22.947 1.00 93.38 427 LEU A CA 1
ATOM 3504 C C . LEU A 1 427 ? -40.554 7.209 22.451 1.00 93.38 427 LEU A C 1
ATOM 3506 O O . LEU A 1 427 ? -39.742 8.107 22.659 1.00 93.38 427 LEU A O 1
ATOM 3510 N N . ILE A 1 428 ? -41.684 7.422 21.782 1.00 91.12 428 ILE A N 1
ATOM 3511 C CA . ILE A 1 428 ? -42.085 8.717 21.225 1.00 91.12 428 ILE A CA 1
ATOM 3512 C C . ILE A 1 428 ? -43.164 9.323 22.120 1.00 91.12 428 ILE A C 1
ATOM 3514 O O . ILE A 1 428 ? -44.309 8.869 22.126 1.00 91.12 428 ILE A O 1
ATOM 3518 N N . ASP A 1 429 ? -42.801 10.375 22.843 1.00 89.56 429 ASP A N 1
ATOM 3519 C CA . ASP A 1 429 ? -43.714 11.152 23.669 1.00 89.56 429 ASP A CA 1
ATOM 3520 C C . ASP A 1 429 ? -44.351 12.288 22.859 1.00 89.56 429 ASP A C 1
ATOM 3522 O O . ASP A 1 429 ? -43.671 13.201 22.377 1.00 89.56 429 ASP A O 1
ATOM 3526 N N . LEU A 1 430 ? -45.677 12.222 22.710 1.00 85.19 430 LEU A N 1
ATOM 3527 C CA . LEU A 1 430 ? -46.486 13.238 22.032 1.00 85.19 430 LEU A CA 1
ATOM 3528 C C . LEU A 1 430 ? -47.031 14.316 22.983 1.00 85.19 430 LEU A C 1
ATOM 3530 O O . LEU A 1 430 ? -47.781 15.192 22.535 1.00 85.19 430 LEU A O 1
ATOM 3534 N N . SER A 1 431 ? -46.655 14.300 24.266 1.00 83.25 431 SER A N 1
ATOM 3535 C CA . SER A 1 431 ? -47.005 15.373 25.197 1.00 83.25 431 SER A CA 1
ATOM 3536 C C . SER A 1 431 ? -46.487 16.729 24.689 1.00 83.25 431 SER A C 1
ATOM 3538 O O . SER A 1 431 ? -45.422 16.824 24.079 1.00 83.25 431 SER A O 1
ATOM 3540 N N . GLY A 1 432 ? -47.278 17.795 24.857 1.00 77.44 432 GLY A N 1
ATOM 3541 C CA . GLY A 1 432 ? -46.898 19.150 24.424 1.00 77.44 432 GLY A CA 1
ATOM 3542 C C . GLY A 1 432 ? -46.796 19.369 22.904 1.00 77.44 432 GLY A C 1
ATOM 3543 O O . GLY A 1 432 ? -46.365 20.438 22.474 1.00 77.44 432 GLY A O 1
ATOM 3544 N N . TYR A 1 433 ? -47.198 18.399 22.076 1.00 73.31 433 TYR A N 1
ATOM 3545 C CA . TYR A 1 433 ? -47.133 18.509 20.617 1.00 73.31 433 TYR A CA 1
ATOM 3546 C C . TYR A 1 433 ? -47.954 19.687 20.067 1.00 73.31 433 TYR A C 1
ATOM 3548 O O . TYR A 1 433 ? -49.138 19.852 20.369 1.00 73.31 433 TYR A O 1
ATOM 3556 N N . SER A 1 434 ? -47.336 20.491 19.197 1.00 72.75 434 SER A N 1
ATOM 3557 C CA . SER A 1 434 ? -47.954 21.677 18.593 1.00 72.75 434 SER A CA 1
ATOM 3558 C C . SER A 1 434 ? -48.422 21.420 17.161 1.00 72.75 434 SER A C 1
ATOM 3560 O O . SER A 1 434 ? -47.676 20.848 16.373 1.00 72.75 434 SER A O 1
ATOM 3562 N N . LEU A 1 435 ? -49.579 21.966 16.753 1.00 71.25 435 LEU A N 1
ATOM 3563 C CA . LEU A 1 435 ? -50.025 21.992 15.343 1.00 71.25 435 LEU A CA 1
ATOM 3564 C C . LEU A 1 435 ? -49.038 22.724 14.409 1.00 71.25 435 LEU A C 1
ATOM 3566 O O . LEU A 1 435 ? -49.073 22.551 13.194 1.00 71.25 435 LEU A O 1
ATOM 3570 N N . LYS A 1 436 ? -48.108 23.520 14.951 1.00 71.19 436 LYS A N 1
ATOM 3571 C CA . LYS A 1 436 ? -47.029 24.146 14.170 1.00 71.19 436 LYS A CA 1
ATOM 3572 C C . LYS A 1 436 ? -46.095 23.121 13.510 1.00 71.19 436 LYS A C 1
ATOM 3574 O O . LYS A 1 436 ? -45.443 23.465 12.526 1.00 71.19 436 LYS A O 1
ATOM 3579 N N . SER A 1 437 ? -46.061 21.891 14.014 1.00 70.00 437 SER A N 1
ATOM 3580 C CA . SER A 1 437 ? -45.287 20.756 13.496 1.00 70.00 437 SER A CA 1
ATOM 3581 C C . SER A 1 437 ? -45.733 20.247 12.122 1.00 70.00 437 SER A C 1
ATOM 3583 O O . SER A 1 437 ? -44.928 19.619 11.436 1.00 70.00 437 SER A O 1
ATOM 3585 N N . PHE A 1 438 ? -46.959 20.561 11.671 1.00 71.81 438 PHE A N 1
ATOM 3586 C CA . PHE A 1 438 ? -47.447 20.185 10.335 1.00 71.81 438 PHE A CA 1
ATOM 3587 C C . PHE A 1 438 ? -46.510 20.665 9.218 1.00 71.81 438 PHE A C 1
ATOM 3589 O O . PHE A 1 438 ? -46.418 20.025 8.175 1.00 71.81 438 PHE A O 1
ATOM 3596 N N . ARG A 1 439 ? -45.738 21.735 9.462 1.00 73.62 439 ARG A N 1
ATOM 3597 C CA . ARG A 1 439 ? -44.698 22.225 8.545 1.00 73.62 439 ARG A CA 1
ATOM 3598 C C . ARG A 1 439 ? -43.573 21.206 8.286 1.00 73.62 439 ARG A C 1
ATOM 3600 O O . ARG A 1 439 ? -42.945 21.262 7.237 1.00 73.62 439 ARG A O 1
ATOM 3607 N N . PHE A 1 440 ? -43.296 20.299 9.228 1.00 76.62 440 PHE A N 1
ATOM 3608 C CA . PHE A 1 440 ? -42.276 19.251 9.083 1.00 76.62 440 PHE A CA 1
ATOM 3609 C C . PHE A 1 440 ? -42.835 17.972 8.455 1.00 76.62 440 PHE A C 1
ATOM 3611 O O . PHE A 1 440 ? -42.062 17.188 7.911 1.00 76.62 440 PHE A O 1
ATOM 3618 N N . LEU A 1 441 ? -44.158 17.789 8.461 1.00 74.50 441 LEU A N 1
ATOM 3619 C CA . LEU A 1 441 ? -44.868 16.615 7.946 1.00 74.50 441 LEU A CA 1
ATOM 3620 C C . LEU A 1 441 ? -45.119 16.682 6.428 1.00 74.50 441 LEU A C 1
ATOM 3622 O O . LEU A 1 441 ? -46.200 16.352 5.942 1.00 74.50 441 LEU A O 1
ATOM 3626 N N . THR A 1 442 ? -44.124 17.128 5.660 1.00 82.69 442 THR A N 1
ATOM 3627 C CA . THR A 1 442 ? -44.214 17.107 4.195 1.00 82.69 442 THR A CA 1
ATOM 3628 C C . THR A 1 442 ? -43.935 15.693 3.669 1.00 82.69 442 THR A C 1
ATOM 3630 O O . THR A 1 442 ? -43.126 14.970 4.261 1.00 82.69 442 THR A O 1
ATOM 3633 N N . PRO A 1 443 ? -44.526 15.280 2.529 1.00 79.38 443 PRO A N 1
ATOM 3634 C CA . PRO A 1 443 ? -44.248 13.967 1.944 1.00 79.38 443 PRO A CA 1
ATOM 3635 C C . PRO A 1 443 ? -42.755 13.723 1.686 1.00 79.38 443 PRO A C 1
ATOM 3637 O O . PRO A 1 443 ? -42.268 12.609 1.862 1.00 79.38 443 PRO A O 1
ATOM 3640 N N . ASN A 1 444 ? -42.012 14.771 1.306 1.00 84.12 444 ASN A N 1
ATOM 3641 C CA . ASN A 1 444 ? -40.575 14.672 1.068 1.00 84.12 444 ASN A CA 1
ATOM 3642 C C . ASN A 1 444 ? -39.798 14.398 2.364 1.00 84.12 444 ASN A C 1
ATOM 3644 O O . ASN A 1 444 ? -38.986 13.477 2.401 1.00 84.12 444 ASN A O 1
ATOM 3648 N N . ASN A 1 445 ? -40.098 15.136 3.437 1.00 87.25 445 ASN A N 1
ATOM 3649 C CA . ASN A 1 445 ? -39.449 14.952 4.735 1.00 87.25 445 ASN A CA 1
ATOM 3650 C C . ASN A 1 445 ? -39.719 13.558 5.308 1.00 87.25 445 ASN A C 1
ATOM 3652 O O . ASN A 1 445 ? -38.801 12.892 5.780 1.00 87.25 445 ASN A O 1
ATOM 3656 N N . ILE A 1 446 ? -40.968 13.092 5.217 1.00 80.94 446 ILE A N 1
ATOM 3657 C CA . ILE A 1 446 ? -41.365 11.753 5.673 1.00 80.94 446 ILE A CA 1
ATOM 3658 C C . ILE A 1 446 ? -40.617 10.679 4.877 1.00 80.94 446 ILE A C 1
ATOM 3660 O O . ILE A 1 446 ? -40.123 9.716 5.459 1.00 80.94 446 ILE A O 1
ATOM 3664 N N . ARG A 1 447 ? -40.476 10.859 3.557 1.00 83.69 447 ARG A N 1
ATOM 3665 C CA . ARG A 1 447 ? -39.747 9.920 2.696 1.00 83.69 447 ARG A CA 1
ATOM 3666 C C . ARG A 1 447 ? -38.263 9.843 3.053 1.00 83.69 447 ARG A C 1
ATOM 3668 O O . ARG A 1 447 ? -37.736 8.738 3.147 1.00 83.69 447 ARG A O 1
ATOM 3675 N N . ILE A 1 448 ? -37.598 10.985 3.243 1.00 86.44 448 ILE A N 1
ATOM 3676 C CA . ILE A 1 448 ? -36.166 11.028 3.583 1.00 86.44 448 ILE A CA 1
ATOM 3677 C C . ILE A 1 448 ? -35.938 10.445 4.981 1.00 86.44 448 ILE A C 1
ATOM 3679 O O . ILE A 1 448 ? -35.104 9.554 5.131 1.00 86.44 448 ILE A O 1
ATOM 3683 N N . GLY A 1 449 ? -36.728 10.866 5.975 1.00 85.44 449 GLY A N 1
ATOM 3684 C CA . GLY A 1 449 ? -36.653 10.339 7.340 1.00 85.44 449 GLY A CA 1
ATOM 3685 C C . GLY A 1 449 ? -36.886 8.827 7.400 1.00 85.44 449 GLY A C 1
ATOM 3686 O O . GLY A 1 449 ? -36.072 8.107 7.969 1.00 85.44 449 GLY A O 1
ATOM 3687 N N . SER A 1 450 ? -37.931 8.323 6.731 1.00 83.88 450 SER A N 1
ATOM 3688 C CA . SER A 1 450 ? -38.209 6.880 6.652 1.00 83.88 450 SER A CA 1
ATOM 3689 C C . SER A 1 450 ? -37.072 6.113 5.980 1.00 83.88 450 SER A C 1
ATOM 3691 O O . SER A 1 450 ? -36.677 5.063 6.476 1.00 83.88 450 SER A O 1
ATOM 3693 N N . ALA A 1 451 ? -36.527 6.626 4.871 1.00 86.50 451 ALA A N 1
ATOM 3694 C CA . ALA A 1 451 ? -35.411 5.985 4.180 1.00 86.50 451 ALA A CA 1
ATOM 3695 C C . ALA A 1 451 ? -34.155 5.933 5.060 1.00 86.50 451 ALA A C 1
ATOM 3697 O O . ALA A 1 451 ? -33.461 4.920 5.074 1.00 86.50 451 ALA A O 1
ATOM 3698 N N . LYS A 1 452 ? -33.885 6.994 5.826 1.00 88.19 452 LYS A N 1
ATOM 3699 C CA . LYS A 1 452 ? -32.762 7.051 6.765 1.00 88.19 452 LYS A CA 1
ATOM 3700 C C . LYS A 1 452 ? -32.897 5.980 7.850 1.00 88.19 452 LYS A C 1
ATOM 3702 O O . LYS A 1 452 ? -31.978 5.186 8.031 1.00 88.19 452 LYS A O 1
ATOM 3707 N N . THR A 1 453 ? -34.062 5.888 8.493 1.00 86.06 453 THR A N 1
ATOM 3708 C CA . THR A 1 453 ? -34.357 4.860 9.506 1.00 86.06 453 THR A CA 1
ATOM 3709 C C . THR A 1 453 ? -34.279 3.440 8.941 1.00 86.06 453 THR A C 1
ATOM 3711 O O . THR A 1 453 ? -33.675 2.569 9.562 1.00 86.06 453 THR A O 1
ATOM 3714 N N . ASP A 1 454 ? -34.836 3.196 7.751 1.00 84.81 454 ASP A N 1
ATOM 3715 C CA . ASP A 1 454 ? -34.819 1.873 7.114 1.00 84.81 454 ASP A CA 1
ATOM 3716 C C . ASP A 1 454 ? -33.393 1.410 6.767 1.00 84.81 454 ASP A C 1
ATOM 3718 O O . ASP A 1 454 ? -33.125 0.207 6.726 1.00 84.81 454 ASP A O 1
ATOM 3722 N N . LEU A 1 455 ? -32.467 2.343 6.533 1.00 87.56 455 LEU A N 1
ATOM 3723 C CA . LEU A 1 455 ? -31.088 2.046 6.155 1.00 87.56 455 LEU A CA 1
ATOM 3724 C C . LEU A 1 455 ? -30.127 1.924 7.345 1.00 87.56 455 LEU A C 1
ATOM 3726 O O . LEU A 1 455 ? -29.059 1.346 7.146 1.00 87.56 455 LEU A O 1
ATOM 3730 N N . LEU A 1 456 ? -30.504 2.350 8.559 1.00 86.88 456 LEU A N 1
ATOM 3731 C CA . LEU A 1 456 ? -29.688 2.173 9.772 1.00 86.88 456 LEU A CA 1
ATOM 3732 C C . LEU A 1 456 ? -29.308 0.698 9.978 1.00 86.88 456 LEU A C 1
ATOM 3734 O O . LEU A 1 456 ? -30.176 -0.161 9.813 1.00 86.88 456 LEU A O 1
ATOM 3738 N N . PRO A 1 457 ? -28.063 0.370 10.365 1.00 85.38 457 PRO A N 1
ATOM 3739 C CA . PRO A 1 457 ? -27.602 -1.012 10.491 1.00 85.38 457 PRO A CA 1
ATOM 3740 C C . PRO A 1 457 ? -28.082 -1.690 11.791 1.00 85.38 457 PRO A C 1
ATOM 3742 O O . PRO A 1 457 ? -27.299 -2.156 12.610 1.00 85.38 457 PRO A O 1
ATOM 3745 N N . LEU A 1 458 ? -29.402 -1.760 11.973 1.00 85.31 458 LEU A N 1
ATOM 3746 C CA . LEU A 1 458 ? -30.075 -2.415 13.095 1.00 85.31 458 LEU A CA 1
ATOM 3747 C C . LEU A 1 458 ? -30.924 -3.588 12.602 1.00 85.31 458 LEU A C 1
ATOM 3749 O O . LEU A 1 458 ? -31.608 -3.488 11.575 1.00 85.31 458 LEU A O 1
ATOM 3753 N N . LYS A 1 459 ? -30.920 -4.687 13.370 1.00 77.31 459 LYS A N 1
ATOM 3754 C CA . LYS A 1 459 ? -31.805 -5.839 13.134 1.00 77.31 459 LYS A CA 1
ATOM 3755 C C . LYS A 1 459 ? -33.264 -5.506 13.424 1.00 77.31 459 LYS A C 1
ATOM 3757 O O . LYS A 1 459 ? -34.141 -5.841 12.630 1.00 77.31 459 LYS A O 1
ATOM 3762 N N . ASN A 1 460 ? -33.522 -4.834 14.546 1.00 83.75 460 ASN A N 1
ATOM 3763 C CA . ASN A 1 460 ? -34.872 -4.502 14.984 1.00 83.75 460 ASN A CA 1
ATOM 3764 C C . ASN A 1 460 ? -34.966 -3.066 15.509 1.00 83.75 460 ASN A C 1
ATOM 3766 O O . ASN A 1 460 ? -34.073 -2.583 16.204 1.00 83.75 460 ASN A O 1
ATOM 3770 N N . ILE A 1 461 ? -36.078 -2.410 15.197 1.00 89.44 461 ILE A N 1
ATOM 3771 C CA . ILE A 1 461 ? -36.473 -1.129 15.772 1.00 89.44 461 ILE A CA 1
ATOM 3772 C C . ILE A 1 461 ? -37.974 -1.206 16.053 1.00 89.44 461 ILE A C 1
ATOM 3774 O O . ILE A 1 461 ? -38.738 -1.608 15.180 1.00 89.44 461 ILE A O 1
ATOM 3778 N N . GLU A 1 462 ? -38.403 -0.900 17.273 1.00 91.00 462 GLU A N 1
ATOM 3779 C CA . GLU A 1 462 ? -39.829 -0.853 17.627 1.00 91.00 462 GLU A CA 1
ATOM 3780 C C . GLU A 1 462 ? -40.182 0.525 18.164 1.00 91.00 462 GLU A C 1
ATOM 3782 O O . GLU A 1 462 ? -39.432 1.102 18.946 1.00 91.00 462 GLU A O 1
ATOM 3787 N N . PHE A 1 463 ? -41.327 1.054 17.744 1.00 91.25 463 PHE A N 1
ATOM 3788 C CA . PHE A 1 463 ? -41.774 2.394 18.104 1.00 91.25 463 PHE A CA 1
ATOM 3789 C C . PHE A 1 463 ? -42.956 2.304 19.063 1.00 91.25 463 PHE A C 1
ATOM 3791 O O . PHE A 1 463 ? -43.986 1.729 18.724 1.00 91.25 463 PHE A O 1
ATOM 3798 N N . HIS A 1 464 ? -42.834 2.921 20.231 1.00 91.69 464 HIS A N 1
ATOM 3799 C CA . HIS A 1 464 ? -43.883 3.017 21.239 1.00 91.69 464 HIS A CA 1
ATOM 3800 C C . HIS A 1 464 ? -44.297 4.476 21.372 1.00 91.69 464 HIS A C 1
ATOM 3802 O O . HIS A 1 464 ? -43.512 5.312 21.806 1.00 91.69 464 HIS A O 1
ATOM 3808 N N . VAL A 1 465 ? -45.522 4.797 20.975 1.00 89.25 465 VAL A N 1
ATOM 3809 C CA . VAL A 1 465 ? -46.046 6.165 20.992 1.00 89.25 465 VAL A CA 1
ATOM 3810 C C . VAL A 1 465 ? -46.918 6.353 22.228 1.00 89.25 465 VAL A C 1
ATOM 3812 O O . VAL A 1 465 ? -47.919 5.654 22.375 1.00 89.25 465 VAL A O 1
ATOM 3815 N N . VAL A 1 466 ? -46.568 7.304 23.093 1.00 88.88 466 VAL A N 1
ATOM 3816 C CA . VAL A 1 466 ? -47.265 7.592 24.361 1.00 88.88 466 VAL A CA 1
ATOM 3817 C C . VAL A 1 466 ? -47.819 9.015 24.390 1.00 88.88 466 VAL A C 1
ATOM 3819 O O . VAL A 1 466 ? -47.430 9.862 23.582 1.00 88.88 466 VAL A O 1
ATOM 3822 N N . ASN A 1 467 ? -48.755 9.280 25.306 1.00 84.69 467 ASN A N 1
ATOM 3823 C CA . ASN A 1 467 ? -49.341 10.606 25.548 1.00 84.69 467 ASN A CA 1
ATOM 3824 C C . ASN A 1 467 ? -49.957 11.264 24.299 1.00 84.69 467 ASN A C 1
ATOM 3826 O O . ASN A 1 467 ? -49.952 12.486 24.141 1.00 84.69 467 ASN A O 1
ATOM 3830 N N . SER A 1 468 ? -50.496 10.456 23.383 1.00 76.94 468 SER A N 1
ATOM 3831 C CA . SER A 1 468 ? -51.133 10.958 22.163 1.00 76.94 468 SER A CA 1
ATOM 3832 C C . SER A 1 468 ? -52.563 11.451 22.433 1.00 76.94 468 SER A C 1
ATOM 3834 O O . SER A 1 468 ? -53.340 10.786 23.118 1.00 76.94 468 SER A O 1
ATOM 3836 N N . SER A 1 469 ? -52.923 12.630 21.911 1.00 71.75 469 SER A N 1
ATOM 3837 C CA . SER A 1 469 ? -54.267 13.210 22.066 1.00 71.75 469 SER A CA 1
ATOM 3838 C C . SER A 1 469 ? -55.239 12.739 20.973 1.00 71.75 469 SER A C 1
ATOM 3840 O O . SER A 1 469 ? -54.832 12.257 19.917 1.00 71.75 469 SER A O 1
ATOM 3842 N N . VAL A 1 470 ? -56.549 12.935 21.173 1.00 63.56 470 VAL A N 1
ATOM 3843 C CA . VAL A 1 470 ? -57.584 12.562 20.183 1.00 63.56 470 VAL A CA 1
ATOM 3844 C C . VAL A 1 470 ? -57.367 13.258 18.828 1.00 63.56 470 VAL A C 1
ATOM 3846 O O . VAL A 1 470 ? -57.575 12.649 17.782 1.00 63.56 470 VAL A O 1
ATOM 3849 N N . PHE A 1 471 ? -56.867 14.499 18.831 1.00 58.97 471 PHE A N 1
ATOM 3850 C CA . PHE A 1 471 ? -56.527 15.245 17.613 1.00 58.97 471 PHE A CA 1
ATOM 3851 C C . PHE A 1 471 ? -55.303 14.666 16.876 1.00 58.97 471 PHE A C 1
ATOM 3853 O O . PHE A 1 471 ? -55.208 14.789 15.655 1.00 58.97 471 PHE A O 1
ATOM 3860 N N . MET A 1 472 ? -54.398 13.978 17.582 1.00 63.72 472 MET A N 1
ATOM 3861 C CA . MET A 1 472 ? -53.224 13.327 16.988 1.00 63.72 472 MET A CA 1
ATOM 3862 C C . MET A 1 472 ? -53.560 12.052 16.220 1.00 63.72 472 MET A C 1
ATOM 3864 O O . MET A 1 472 ? -52.898 11.772 15.224 1.00 63.72 472 MET A O 1
ATOM 3868 N N . ASN A 1 473 ? -54.615 11.323 16.599 1.00 64.25 473 ASN A N 1
ATOM 3869 C CA . ASN A 1 473 ? -55.069 10.150 15.842 1.00 64.25 473 ASN A CA 1
ATOM 3870 C C . ASN A 1 473 ? -55.412 10.499 14.380 1.00 64.25 473 ASN A C 1
ATOM 3872 O O . ASN A 1 473 ? -55.182 9.687 13.488 1.00 64.25 473 ASN A O 1
ATOM 3876 N N . ALA A 1 474 ? -55.885 11.724 14.113 1.00 61.88 474 ALA A N 1
ATOM 3877 C CA . ALA A 1 474 ? -56.156 12.203 12.757 1.00 61.88 474 ALA A CA 1
ATOM 3878 C C . ALA A 1 474 ? -54.869 12.495 11.960 1.00 61.88 474 ALA A C 1
ATOM 3880 O O . ALA A 1 474 ? -54.770 12.116 10.795 1.00 61.88 474 ALA A O 1
ATOM 3881 N N . ALA A 1 475 ? -53.857 13.112 12.582 1.00 63.56 475 ALA A N 1
ATOM 3882 C CA . ALA A 1 475 ? -52.554 13.332 11.947 1.00 63.56 475 ALA A CA 1
ATOM 3883 C C . ALA A 1 475 ? -51.823 12.002 11.692 1.00 63.56 475 ALA A C 1
ATOM 3885 O O . ALA A 1 475 ? -51.293 11.780 10.606 1.00 63.56 475 ALA A O 1
ATOM 3886 N N . ILE A 1 476 ? -51.870 11.076 12.653 1.00 67.19 476 ILE A N 1
ATOM 3887 C CA . ILE A 1 476 ? -51.347 9.713 12.509 1.00 67.19 476 ILE A CA 1
ATOM 3888 C C . ILE A 1 476 ? -52.057 8.992 11.360 1.00 67.19 476 ILE A C 1
ATOM 3890 O O . ILE A 1 476 ? -51.378 8.389 10.542 1.00 67.19 476 ILE A O 1
ATOM 3894 N N . ALA A 1 477 ? -53.380 9.109 11.212 1.00 67.88 477 ALA A N 1
ATOM 3895 C CA . ALA A 1 477 ? -54.107 8.506 10.089 1.00 67.88 477 ALA A CA 1
ATOM 3896 C C . ALA A 1 477 ? -53.690 9.057 8.708 1.00 67.88 477 ALA A C 1
ATOM 3898 O O . ALA A 1 477 ? -53.788 8.337 7.717 1.00 67.88 477 ALA A O 1
ATOM 3899 N N . ILE A 1 478 ? -53.192 10.298 8.634 1.00 66.31 478 ILE A N 1
ATOM 3900 C CA . ILE A 1 478 ? -52.657 10.906 7.400 1.00 66.31 478 ILE A CA 1
ATOM 3901 C C . ILE A 1 478 ? -51.220 10.437 7.125 1.00 66.31 478 ILE A C 1
ATOM 3903 O O . ILE A 1 478 ? -50.862 10.170 5.978 1.00 66.31 478 ILE A O 1
ATOM 3907 N N . LEU A 1 479 ? -50.397 10.315 8.170 1.00 69.25 479 LEU A N 1
ATOM 3908 C CA . LEU A 1 479 ? -48.989 9.916 8.067 1.00 69.25 479 LEU A CA 1
ATOM 3909 C C . LEU A 1 479 ? -48.810 8.412 7.876 1.00 69.25 479 LEU A C 1
ATOM 3911 O O . LEU A 1 479 ? -47.936 7.979 7.128 1.00 69.25 479 LEU A O 1
ATOM 3915 N N . TYR A 1 480 ? -49.643 7.613 8.540 1.00 74.44 480 TYR A N 1
ATOM 3916 C CA . TYR A 1 480 ? -49.538 6.161 8.577 1.00 74.44 480 TYR A CA 1
ATOM 3917 C C . TYR A 1 480 ? -49.516 5.555 7.168 1.00 74.44 480 TYR A C 1
ATOM 3919 O O . TYR A 1 480 ? -48.613 4.765 6.911 1.00 74.44 480 TYR A O 1
ATOM 3927 N N . PRO A 1 481 ? -50.368 5.952 6.198 1.00 79.44 481 PRO A N 1
ATOM 3928 C CA . PRO A 1 481 ? -50.281 5.474 4.817 1.00 79.44 481 PRO A CA 1
ATOM 3929 C C . PRO A 1 481 ? -48.906 5.656 4.162 1.00 79.44 481 PRO A C 1
ATOM 3931 O O . PRO A 1 481 ? -48.502 4.774 3.405 1.00 79.44 481 PRO A O 1
ATOM 3934 N N . MET A 1 482 ? -48.177 6.728 4.492 1.00 70.38 482 MET A N 1
ATOM 3935 C CA . MET A 1 482 ? -46.872 7.075 3.910 1.00 70.38 482 MET A CA 1
ATOM 3936 C C . MET A 1 482 ? -45.691 6.291 4.503 1.00 70.38 482 MET A C 1
ATOM 3938 O O . MET A 1 482 ? -44.606 6.317 3.926 1.00 70.38 482 MET A O 1
ATOM 3942 N N . LEU A 1 483 ? -45.881 5.584 5.622 1.00 71.62 483 LEU A N 1
ATOM 3943 C CA . LEU A 1 483 ? -44.835 4.765 6.241 1.00 71.62 483 LEU A CA 1
ATOM 3944 C C . LEU A 1 483 ? -44.598 3.460 5.465 1.00 71.62 483 LEU A C 1
ATOM 3946 O O . LEU A 1 483 ? -45.530 2.872 4.893 1.00 71.62 483 LEU A O 1
ATOM 3950 N N . SER A 1 484 ? -43.354 2.972 5.491 1.00 76.44 484 SER A N 1
ATOM 3951 C CA . SER A 1 484 ? -43.003 1.664 4.934 1.00 76.44 484 SER A CA 1
ATOM 3952 C C . SER A 1 484 ? -43.778 0.545 5.647 1.00 76.44 484 SER A C 1
ATOM 3954 O O . SER A 1 484 ? -44.170 0.674 6.810 1.00 76.44 484 SER A O 1
ATOM 3956 N N . LYS A 1 485 ? -44.027 -0.576 4.952 1.00 80.50 485 LYS A N 1
ATOM 3957 C CA . LYS A 1 485 ? -44.710 -1.741 5.552 1.00 80.50 485 LYS A CA 1
ATOM 3958 C C . LYS A 1 485 ? -43.991 -2.211 6.825 1.00 80.50 485 LYS A C 1
ATOM 3960 O O . LYS A 1 485 ? -44.638 -2.492 7.822 1.00 80.50 485 LYS A O 1
ATOM 3965 N N . LYS A 1 486 ? -42.655 -2.203 6.791 1.00 77.69 486 LYS A N 1
ATOM 3966 C CA . LYS A 1 486 ? -41.788 -2.576 7.910 1.00 77.69 486 LYS A CA 1
ATOM 3967 C C . LYS A 1 486 ? -42.053 -1.720 9.154 1.00 77.69 486 LYS A C 1
ATOM 3969 O O . LYS A 1 486 ? -42.300 -2.272 10.219 1.00 77.69 486 LYS A O 1
ATOM 3974 N N . ILE A 1 487 ? -42.083 -0.392 9.005 1.00 75.88 487 ILE A N 1
ATOM 3975 C CA . ILE A 1 487 ? -42.338 0.526 10.126 1.00 75.88 487 ILE A CA 1
ATOM 3976 C C . ILE A 1 487 ? -43.763 0.344 10.666 1.00 75.88 487 ILE A C 1
ATOM 3978 O O . ILE A 1 487 ? -43.959 0.316 11.878 1.00 75.88 487 ILE A O 1
ATOM 3982 N N . LYS A 1 488 ? -44.765 0.164 9.795 1.00 80.94 488 LYS A N 1
ATOM 3983 C CA . LYS A 1 488 ? -46.168 -0.043 10.210 1.00 80.94 488 LYS A CA 1
ATOM 3984 C C . LYS A 1 488 ? -46.339 -1.229 11.160 1.00 80.94 488 LYS A C 1
ATOM 3986 O O . LYS A 1 488 ? -47.073 -1.107 12.139 1.00 80.94 488 LYS A O 1
ATOM 3991 N N . ASP A 1 489 ? -45.639 -2.330 10.898 1.00 83.88 489 ASP A N 1
ATOM 3992 C CA . ASP A 1 489 ? -45.705 -3.551 11.709 1.00 83.88 489 ASP A CA 1
ATOM 3993 C C . ASP A 1 489 ? -45.012 -3.386 13.083 1.00 83.88 489 ASP A C 1
ATOM 3995 O O . ASP A 1 489 ? -45.328 -4.104 14.040 1.00 83.88 489 ASP A O 1
ATOM 3999 N N . GLN A 1 490 ? -44.115 -2.399 13.202 1.00 85.50 490 GLN A N 1
ATOM 4000 C CA . GLN A 1 490 ? -43.242 -2.134 14.353 1.00 85.50 490 GLN A CA 1
ATOM 4001 C C . GLN A 1 490 ? -43.728 -1.009 15.286 1.00 85.50 490 GLN A C 1
ATOM 4003 O O . GLN A 1 490 ? -43.117 -0.784 16.330 1.00 85.50 490 GLN A O 1
ATOM 4008 N N . VAL A 1 491 ? -44.811 -0.301 14.945 1.00 87.12 491 VAL A N 1
ATOM 4009 C CA . VAL A 1 491 ? -45.360 0.795 15.767 1.00 87.12 491 VAL A CA 1
ATOM 4010 C C . VAL A 1 491 ? -46.458 0.278 16.706 1.00 87.12 491 VAL A C 1
ATOM 4012 O O . VAL A 1 491 ? -47.316 -0.519 16.316 1.00 87.12 491 VAL A O 1
ATOM 4015 N N . ARG A 1 492 ? -46.447 0.744 17.957 1.00 88.06 492 ARG A N 1
ATOM 4016 C CA . ARG A 1 492 ? -47.425 0.460 19.015 1.00 88.06 492 ARG A CA 1
ATOM 4017 C C . ARG A 1 492 ? -47.861 1.769 19.672 1.00 88.06 492 ARG A C 1
ATOM 4019 O O . ARG A 1 492 ? -47.039 2.646 19.923 1.00 88.06 492 ARG A O 1
ATOM 4026 N N . PHE A 1 493 ? -49.156 1.909 19.943 1.00 86.94 493 PHE A N 1
ATOM 4027 C CA . PHE A 1 493 ? -49.730 3.111 20.551 1.00 86.94 493 PHE A CA 1
ATOM 4028 C C . PHE A 1 493 ? -50.191 2.811 21.978 1.00 86.94 493 PHE A C 1
ATOM 4030 O O . PHE A 1 493 ? -51.004 1.917 22.199 1.00 86.94 493 PHE A O 1
ATOM 4037 N N . HIS A 1 494 ? -49.694 3.595 22.930 1.00 87.19 494 HIS A N 1
ATOM 4038 C CA . HIS A 1 494 ? -49.926 3.467 24.366 1.00 87.19 494 HIS A CA 1
ATOM 4039 C C . HIS A 1 494 ? -50.410 4.812 24.916 1.00 87.19 494 HIS A C 1
ATOM 4041 O O . HIS A 1 494 ? -49.677 5.517 25.596 1.00 87.19 494 HIS A O 1
ATOM 4047 N N . TYR A 1 495 ? -51.642 5.195 24.569 1.00 78.50 495 TYR A N 1
ATOM 4048 C CA . TYR A 1 495 ? -52.243 6.502 24.876 1.00 78.50 495 TYR A CA 1
ATOM 4049 C C . TYR A 1 495 ? -51.942 7.012 26.298 1.00 78.50 495 TYR A C 1
ATOM 4051 O O . TYR A 1 495 ? -51.106 7.892 26.472 1.00 78.50 495 TYR A O 1
ATOM 4059 N N . SER A 1 496 ? -52.598 6.437 27.304 1.00 72.12 496 SER A N 1
ATOM 4060 C CA . SER A 1 496 ? -52.342 6.687 28.734 1.00 72.12 496 SER A CA 1
ATOM 4061 C C . SER A 1 496 ? -52.387 5.383 29.538 1.00 72.12 496 SER A C 1
ATOM 4063 O O . SER A 1 496 ? -52.600 5.385 30.746 1.00 72.12 496 SER A O 1
ATOM 4065 N N . ASN A 1 497 ? -52.257 4.252 28.841 1.00 82.06 497 ASN A N 1
ATOM 4066 C CA . ASN A 1 497 ? -52.266 2.924 29.432 1.00 82.06 497 ASN A CA 1
ATOM 4067 C C . ASN A 1 497 ? -50.817 2.477 29.650 1.00 82.06 497 ASN A C 1
ATOM 4069 O O . ASN A 1 497 ? -50.203 1.888 28.756 1.00 82.06 497 ASN A O 1
ATOM 4073 N N . TRP A 1 498 ? -50.287 2.792 30.830 1.00 87.81 498 TRP A N 1
ATOM 4074 C CA . TRP A 1 498 ? -48.926 2.423 31.211 1.00 87.81 498 TRP A CA 1
ATOM 4075 C C . TRP A 1 498 ? -48.754 0.916 31.343 1.00 87.81 498 TRP A C 1
ATOM 4077 O O . TRP A 1 498 ? -47.707 0.417 30.959 1.00 87.81 498 TRP A O 1
ATOM 4087 N N . ASP A 1 499 ? -49.785 0.171 31.750 1.00 86.50 499 ASP A N 1
ATOM 4088 C CA . ASP A 1 499 ? -49.717 -1.294 31.820 1.00 86.50 499 ASP A CA 1
ATOM 4089 C C . ASP A 1 499 ? -49.395 -1.902 30.449 1.00 86.50 499 ASP A C 1
ATOM 4091 O O . ASP A 1 499 ? -48.543 -2.781 30.335 1.00 86.50 499 ASP A O 1
ATOM 4095 N N . SER A 1 500 ? -49.991 -1.356 29.385 1.00 90.19 500 SER A N 1
ATOM 4096 C CA . SER A 1 500 ? -49.689 -1.760 28.009 1.00 90.19 500 SER A CA 1
ATOM 4097 C C . SER A 1 500 ? -48.263 -1.396 27.577 1.00 90.19 500 SER A C 1
ATOM 4099 O O . SER A 1 500 ? -47.651 -2.152 26.827 1.00 90.19 500 SER A O 1
ATOM 4101 N N . LEU A 1 501 ? -47.711 -0.265 28.031 1.00 90.94 501 LEU A N 1
ATOM 4102 C CA . LEU A 1 501 ? -46.301 0.069 27.789 1.00 90.94 501 LEU A CA 1
ATOM 4103 C C . LEU A 1 501 ? -45.376 -0.868 28.581 1.00 90.94 501 LEU A C 1
ATOM 4105 O O . LEU A 1 501 ? -44.354 -1.323 28.061 1.00 90.94 501 LEU A O 1
ATOM 4109 N N . HIS A 1 502 ? -45.771 -1.203 29.810 1.00 92.31 502 HIS A N 1
ATOM 4110 C CA . HIS A 1 502 ? -45.025 -2.047 30.733 1.00 92.31 502 HIS A CA 1
ATOM 4111 C C . HIS A 1 502 ? -44.896 -3.493 30.268 1.00 92.31 502 HIS A C 1
ATOM 4113 O O . HIS A 1 502 ? -43.977 -4.188 30.700 1.00 92.31 502 HIS A O 1
ATOM 4119 N N . GLU A 1 503 ? -45.735 -3.963 29.344 1.00 90.00 503 GLU A N 1
ATOM 4120 C CA . GLU A 1 503 ? -45.521 -5.238 28.648 1.00 90.00 503 GLU A CA 1
ATOM 4121 C C . GLU A 1 503 ? -44.189 -5.264 27.881 1.00 90.00 503 GLU A C 1
ATOM 4123 O O . GLU A 1 503 ? -43.548 -6.314 27.808 1.00 90.00 503 GLU A O 1
ATOM 4128 N N . TYR A 1 504 ? -43.734 -4.109 27.389 1.00 90.81 504 TYR A N 1
ATOM 4129 C CA . TYR A 1 504 ? -42.540 -3.971 26.554 1.00 90.81 504 TYR A CA 1
ATOM 4130 C C . TYR A 1 504 ? -41.351 -3.362 27.305 1.00 90.81 504 TYR A C 1
ATOM 4132 O O . TYR A 1 504 ? -40.228 -3.850 27.167 1.00 90.81 504 TYR A O 1
ATOM 4140 N N . ILE A 1 505 ? -41.590 -2.332 28.122 1.00 92.50 505 ILE A N 1
ATOM 4141 C CA . ILE A 1 505 ? -40.552 -1.590 28.851 1.00 92.50 505 ILE A CA 1
ATOM 4142 C C . ILE A 1 505 ? -40.848 -1.649 30.348 1.00 92.50 505 ILE A C 1
ATOM 4144 O O . ILE A 1 505 ? -41.871 -1.152 30.797 1.00 92.50 505 ILE A O 1
ATOM 4148 N N . GLN A 1 506 ? -39.972 -2.263 31.135 1.00 92.69 506 GLN A N 1
ATOM 4149 C CA . GLN A 1 506 ? -40.218 -2.471 32.559 1.00 92.69 506 GLN A CA 1
ATOM 4150 C C . GLN A 1 506 ? -40.230 -1.147 33.362 1.00 92.69 506 GLN A C 1
ATOM 4152 O O . GLN A 1 506 ? -39.445 -0.246 33.052 1.00 92.69 506 GLN A O 1
ATOM 4157 N N . PRO A 1 507 ? -41.090 -1.007 34.391 1.00 90.44 507 PRO A N 1
ATOM 4158 C CA . PRO A 1 507 ? -41.234 0.245 35.139 1.00 90.44 507 PRO A CA 1
ATOM 4159 C C . PRO A 1 507 ? -39.933 0.729 35.790 1.00 90.44 507 PRO A C 1
ATOM 4161 O O . PRO A 1 507 ? -39.711 1.929 35.913 1.00 90.44 507 PRO A O 1
ATOM 4164 N N . GLU A 1 508 ? -39.035 -0.179 36.172 1.00 89.31 508 GLU A N 1
ATOM 4165 C CA . GLU A 1 508 ? -37.834 0.133 36.957 1.00 89.31 508 GLU A CA 1
ATOM 4166 C C . GLU A 1 508 ? -36.810 0.983 36.203 1.00 89.31 508 GLU A C 1
ATOM 4168 O O . GLU A 1 508 ? -35.930 1.576 36.822 1.00 89.31 508 GLU A O 1
ATOM 4173 N N . ILE A 1 509 ? -36.910 1.037 34.873 1.00 87.12 509 ILE A N 1
ATOM 4174 C CA . ILE A 1 509 ? -36.002 1.813 34.020 1.00 87.12 509 ILE A CA 1
ATOM 4175 C C . ILE A 1 509 ? -36.648 3.083 33.466 1.00 87.12 509 ILE A C 1
ATOM 4177 O O . ILE A 1 509 ? -35.966 3.887 32.830 1.00 87.12 509 ILE A O 1
ATOM 4181 N N . LEU A 1 510 ? -37.957 3.240 33.665 1.00 87.56 510 LEU A N 1
ATOM 4182 C CA . LEU A 1 510 ? -38.716 4.390 33.207 1.00 87.56 510 LEU A CA 1
ATOM 4183 C C . LEU A 1 510 ? -38.795 5.448 34.326 1.00 87.56 510 LEU A C 1
ATOM 4185 O O . LEU A 1 510 ? -38.924 5.106 35.505 1.00 87.56 510 LEU A O 1
ATOM 4189 N N . PRO A 1 511 ? -38.742 6.742 33.983 1.00 84.50 511 PRO A N 1
ATOM 4190 C CA . PRO A 1 511 ? -39.105 7.815 34.906 1.00 84.50 511 PRO A CA 1
ATOM 4191 C C . PRO A 1 511 ? -40.578 7.750 35.329 1.00 84.50 511 PRO A C 1
ATOM 4193 O O . PRO A 1 511 ? -41.418 7.225 34.592 1.00 84.50 511 PRO A O 1
ATOM 4196 N N . GLU A 1 512 ? -40.912 8.388 36.457 1.00 83.56 512 GLU A N 1
ATOM 4197 C CA . GLU A 1 512 ? -42.302 8.516 36.936 1.00 83.56 512 GLU A CA 1
ATOM 4198 C C . GLU A 1 512 ? -43.248 9.114 35.873 1.00 83.56 512 GLU A C 1
ATOM 4200 O O . GLU A 1 512 ? -44.396 8.687 35.759 1.00 83.56 512 GLU A O 1
ATOM 4205 N N . GLU A 1 513 ? -42.766 10.046 35.037 1.00 83.62 513 GLU A N 1
ATOM 4206 C CA . GLU A 1 513 ? -43.565 10.672 33.967 1.00 83.62 513 GLU A CA 1
ATOM 4207 C C . GLU A 1 513 ? -43.996 9.712 32.835 1.00 83.62 513 GLU A C 1
ATOM 4209 O O . GLU A 1 513 ? -44.901 10.051 32.073 1.00 83.62 513 GLU A O 1
ATOM 4214 N N . TYR A 1 514 ? -43.426 8.502 32.764 1.00 86.69 514 TYR A N 1
ATOM 4215 C CA . TYR A 1 514 ? -43.859 7.422 31.860 1.00 86.69 514 TYR A CA 1
ATOM 4216 C C . TYR A 1 514 ? -44.343 6.176 32.616 1.00 86.69 514 TYR A C 1
ATOM 4218 O O . TYR A 1 514 ? -44.298 5.072 32.079 1.00 86.69 514 TYR A O 1
ATOM 4226 N N . GLY A 1 515 ? -44.785 6.341 33.869 1.00 84.44 515 GLY A N 1
ATOM 4227 C CA . GLY A 1 515 ? -45.328 5.255 34.692 1.00 84.44 515 GLY A CA 1
ATOM 4228 C C . GLY A 1 515 ? -44.281 4.386 35.398 1.00 84.44 515 GLY A C 1
ATOM 4229 O O . GLY A 1 515 ? -44.642 3.350 35.954 1.00 84.44 515 GLY A O 1
ATOM 4230 N N . GLY A 1 516 ? -43.007 4.790 35.395 1.00 85.88 516 GLY A N 1
ATOM 4231 C CA . GLY A 1 516 ? -41.916 4.021 35.985 1.00 85.88 516 GLY A CA 1
ATOM 4232 C C . GLY A 1 516 ? -41.545 4.385 37.425 1.00 85.88 516 GLY A C 1
ATOM 4233 O O . GLY A 1 516 ? -42.149 5.250 38.055 1.00 85.88 516 GLY A O 1
ATOM 4234 N N . THR A 1 517 ? -40.527 3.704 37.956 1.00 86.12 517 THR A N 1
ATOM 4235 C CA . THR A 1 517 ? -40.060 3.824 39.349 1.00 86.12 517 THR A CA 1
ATOM 4236 C C . THR A 1 517 ? -38.604 4.291 39.466 1.00 86.12 517 THR A C 1
ATOM 4238 O O . THR A 1 517 ? -38.045 4.259 40.561 1.00 86.12 517 THR A O 1
ATOM 4241 N N . ALA A 1 518 ? -37.968 4.723 38.368 1.00 76.75 518 ALA A N 1
ATOM 4242 C CA . ALA A 1 518 ? -36.553 5.122 38.333 1.00 76.75 518 ALA A CA 1
ATOM 4243 C C . ALA A 1 518 ? -36.259 6.515 38.942 1.00 76.75 518 ALA A C 1
ATOM 4245 O O . ALA A 1 518 ? -35.124 6.983 38.887 1.00 76.75 518 ALA A O 1
ATOM 4246 N N . GLY A 1 519 ? -37.263 7.184 39.523 1.00 73.19 519 GLY A N 1
ATOM 4247 C CA . GLY A 1 519 ? -37.170 8.530 40.102 1.00 73.19 519 GLY A CA 1
ATOM 4248 C C . GLY A 1 519 ? -38.014 9.583 39.366 1.00 73.19 519 GLY A C 1
ATOM 4249 O O . GLY A 1 519 ? -38.649 9.301 38.347 1.00 73.19 519 GLY A O 1
ATOM 4250 N N . LYS A 1 520 ? -38.023 10.814 39.905 1.00 63.12 520 LYS A N 1
ATOM 4251 C CA . LYS A 1 520 ? -38.933 11.903 39.490 1.00 63.12 520 LYS A CA 1
ATOM 4252 C C . LYS A 1 520 ? -38.551 12.642 38.205 1.00 63.12 520 LYS A C 1
ATOM 4254 O O . LYS A 1 520 ? -39.440 13.203 37.572 1.00 63.12 520 LYS A O 1
ATOM 4259 N N . GLN A 1 521 ? -37.269 12.705 37.839 1.00 69.25 521 GLN A N 1
ATOM 4260 C CA . GLN A 1 521 ? -36.783 13.447 36.665 1.00 69.25 521 GLN A CA 1
ATOM 4261 C C . GLN A 1 521 ? -35.566 12.761 36.034 1.00 69.25 521 GLN A C 1
ATOM 4263 O O . GLN A 1 521 ? -34.844 12.026 36.704 1.00 69.25 521 GLN A O 1
ATOM 4268 N N . PHE A 1 522 ? -35.350 13.010 34.742 1.00 78.75 522 PHE A N 1
ATOM 4269 C CA . PHE A 1 522 ? -34.171 12.550 34.012 1.00 78.75 522 PHE A CA 1
ATOM 4270 C C . PHE A 1 522 ? -32.886 13.228 34.503 1.00 78.75 522 PHE A C 1
ATOM 4272 O O . PHE A 1 522 ? -32.854 14.443 34.689 1.00 78.75 522 PHE A O 1
ATOM 4279 N N . ASP A 1 523 ? -31.810 12.449 34.619 1.00 81.25 523 ASP A N 1
ATOM 4280 C CA . ASP A 1 523 ? -30.451 12.952 34.831 1.00 81.25 523 ASP A CA 1
ATOM 4281 C C . ASP A 1 523 ? -29.822 13.346 33.485 1.00 81.25 523 ASP A C 1
ATOM 4283 O O . ASP A 1 523 ? -29.099 12.574 32.851 1.00 81.25 523 ASP A O 1
ATOM 4287 N N . PHE A 1 524 ? -30.163 14.544 33.006 1.00 84.44 524 PHE A N 1
ATOM 4288 C CA . PHE A 1 524 ? -29.670 15.037 31.719 1.00 84.44 524 PHE A CA 1
ATOM 4289 C C . PHE A 1 524 ? -28.169 15.328 31.717 1.00 84.44 524 PHE A C 1
ATOM 4291 O O . PHE A 1 524 ? -27.547 15.260 30.662 1.00 84.44 524 PHE A O 1
ATOM 4298 N N . GLU A 1 525 ? -27.572 15.588 32.879 1.00 78.94 525 GLU A N 1
ATOM 4299 C CA . GLU A 1 525 ? -26.129 15.792 33.000 1.00 78.94 525 GLU A CA 1
ATOM 4300 C C . GLU A 1 525 ? -25.384 14.493 32.666 1.00 78.94 525 GLU A C 1
ATOM 4302 O O . GLU A 1 525 ? -24.554 14.471 31.754 1.00 78.94 525 GLU A O 1
ATOM 4307 N N . SER A 1 526 ? -25.773 13.372 33.287 1.00 78.62 526 SER A N 1
ATOM 4308 C CA . SER A 1 526 ? -25.209 12.055 32.959 1.00 78.62 526 SER A CA 1
ATOM 4309 C C . SER A 1 526 ? -25.561 11.586 31.541 1.00 78.62 526 SER A C 1
ATOM 4311 O O . SER A 1 526 ? -24.788 10.859 30.911 1.00 78.62 526 SER A O 1
ATOM 4313 N N . ILE A 1 527 ? -26.719 11.985 31.010 1.00 81.50 527 ILE A N 1
ATOM 4314 C CA . ILE A 1 527 ? -27.111 11.670 29.631 1.00 81.50 527 ILE A CA 1
ATOM 4315 C C . ILE A 1 527 ? -26.231 12.425 28.631 1.00 81.50 527 ILE A C 1
ATOM 4317 O O . ILE A 1 527 ? -25.719 11.808 27.701 1.00 81.50 527 ILE A O 1
ATOM 4321 N N . HIS A 1 528 ? -26.005 13.726 28.815 1.00 79.94 528 HIS A N 1
ATOM 4322 C CA . HIS A 1 528 ? -25.216 14.534 27.879 1.00 79.94 528 HIS A CA 1
ATOM 4323 C C . HIS A 1 528 ? -23.724 14.222 27.927 1.00 79.94 528 HIS A C 1
ATOM 4325 O O . HIS A 1 528 ? -23.083 14.249 26.876 1.00 79.94 528 HIS A O 1
ATOM 4331 N N . ALA A 1 529 ? -23.192 13.848 29.094 1.00 77.94 529 ALA A N 1
ATOM 4332 C CA . ALA A 1 529 ? -21.812 13.384 29.247 1.00 77.94 529 ALA A CA 1
ATOM 4333 C C . ALA A 1 529 ? -21.466 12.228 28.285 1.00 77.94 529 ALA A C 1
ATOM 4335 O O . ALA A 1 529 ? -20.355 12.159 27.767 1.00 77.94 529 ALA A O 1
ATOM 4336 N N . GLN A 1 530 ? -22.438 11.368 27.941 1.00 74.88 530 GLN A N 1
ATOM 4337 C CA . GLN A 1 530 ? -22.235 10.268 26.980 1.00 74.88 530 GLN A CA 1
ATOM 4338 C C . GLN A 1 530 ? -21.837 10.746 25.573 1.00 74.88 530 GLN A C 1
ATOM 4340 O O . GLN A 1 530 ? -21.217 9.989 24.833 1.00 74.88 530 GLN A O 1
ATOM 4345 N N . VAL A 1 531 ? -22.194 11.980 25.205 1.00 76.62 531 VAL A N 1
ATOM 4346 C CA . VAL A 1 531 ? -21.909 12.581 23.892 1.00 76.62 531 VAL A CA 1
ATOM 4347 C C . VAL A 1 531 ? -20.820 13.652 24.005 1.00 76.62 531 VAL A C 1
ATOM 4349 O O . VAL A 1 531 ? -19.874 13.666 23.221 1.00 76.62 531 VAL A O 1
ATOM 4352 N N . LEU A 1 532 ? -20.952 14.567 24.970 1.00 75.38 532 LEU A N 1
ATOM 4353 C CA . LEU A 1 532 ? -20.136 15.781 25.056 1.00 75.38 532 LEU A CA 1
ATOM 4354 C C . LEU A 1 532 ? -18.722 15.544 25.599 1.00 75.38 532 LEU A C 1
ATOM 4356 O O . LEU A 1 532 ? -17.832 16.325 25.271 1.00 75.38 532 LEU A O 1
ATOM 4360 N N . ASP A 1 533 ? -18.486 14.460 26.344 1.00 73.62 533 ASP A N 1
ATOM 4361 C CA . ASP A 1 533 ? -17.151 14.131 26.867 1.00 73.62 533 ASP A CA 1
ATOM 4362 C C . ASP A 1 533 ? -16.265 13.422 25.826 1.00 73.62 533 ASP A C 1
ATOM 4364 O O . ASP A 1 533 ? -15.099 13.124 26.088 1.00 73.62 533 ASP A O 1
ATOM 4368 N N . ARG A 1 534 ? -16.798 13.161 24.621 1.00 64.31 534 ARG A N 1
ATOM 4369 C CA . ARG A 1 534 ? -16.120 12.424 23.541 1.00 64.31 534 ARG A CA 1
ATOM 4370 C C . ARG A 1 534 ? -16.053 13.196 22.212 1.00 64.31 534 ARG A C 1
ATOM 4372 O O . ARG A 1 534 ? -16.303 12.612 21.156 1.00 64.31 534 ARG A O 1
ATOM 4379 N N . PRO A 1 535 ? -15.701 14.498 22.190 1.00 55.25 535 PRO A N 1
ATOM 4380 C CA . PRO A 1 535 ? -15.881 15.324 20.998 1.00 55.25 535 PRO A CA 1
ATOM 4381 C C . PRO A 1 535 ? -15.058 14.849 19.792 1.00 55.25 535 PRO A C 1
ATOM 4383 O O . PRO A 1 535 ? -15.534 14.834 18.659 1.00 55.25 535 PRO A O 1
ATOM 4386 N N . ASN A 1 536 ? -13.851 14.349 20.061 1.00 45.16 536 ASN A N 1
ATOM 4387 C CA . ASN A 1 536 ? -12.936 13.846 19.043 1.00 45.16 536 ASN A CA 1
ATOM 4388 C C . ASN A 1 536 ? -13.435 12.569 18.348 1.00 45.16 536 ASN A C 1
ATOM 4390 O O . ASN A 1 536 ? -12.995 12.293 17.237 1.00 45.16 536 ASN A O 1
ATOM 4394 N N . GLU A 1 537 ? -14.306 11.771 18.974 1.00 55.59 537 GLU A N 1
ATOM 4395 C CA . GLU A 1 537 ? -14.852 10.548 18.364 1.00 55.59 537 GLU A CA 1
ATOM 4396 C C . GLU A 1 537 ? -15.873 10.889 17.273 1.00 55.59 537 GLU A C 1
ATOM 4398 O O . GLU A 1 537 ? -15.816 10.336 16.176 1.00 55.59 537 GLU A O 1
ATOM 4403 N N . PHE A 1 538 ? -16.740 11.871 17.529 1.00 58.16 538 PHE A N 1
ATOM 4404 C CA . PHE A 1 538 ? -17.746 12.332 16.571 1.00 58.16 538 PHE A CA 1
ATOM 4405 C C . PHE A 1 538 ? -17.165 13.222 15.476 1.00 58.16 538 PHE A C 1
ATOM 4407 O O . PHE A 1 538 ? -17.547 13.096 14.314 1.00 58.16 538 PHE A O 1
ATOM 4414 N N . ASP A 1 539 ? -16.217 14.100 15.809 1.00 56.31 539 ASP A N 1
ATOM 4415 C CA . ASP A 1 539 ? -15.647 15.035 14.834 1.00 56.31 539 ASP A CA 1
ATOM 4416 C C . ASP A 1 539 ? -14.822 14.312 13.749 1.00 56.31 539 ASP A C 1
ATOM 4418 O O . ASP A 1 539 ? -14.745 14.778 12.610 1.00 56.31 539 ASP A O 1
ATOM 4422 N N . ARG A 1 540 ? -14.319 13.100 14.032 1.00 49.47 540 ARG A N 1
ATOM 4423 C CA . ARG A 1 540 ? -13.729 12.183 13.031 1.00 49.47 540 ARG A CA 1
ATOM 4424 C C . ARG A 1 540 ? -14.724 11.716 11.960 1.00 49.47 540 ARG A C 1
ATOM 4426 O O . ARG A 1 540 ? -14.313 11.287 10.887 1.00 49.47 540 ARG A O 1
ATOM 4433 N N . LEU A 1 541 ? -16.032 11.786 12.211 1.00 50.12 541 LEU A N 1
ATOM 4434 C CA . LEU A 1 541 ? -17.066 11.418 11.232 1.00 50.12 541 LEU A CA 1
ATOM 4435 C C . LEU A 1 541 ? -17.322 12.535 10.210 1.00 50.12 541 LEU A C 1
ATOM 4437 O O . LEU A 1 541 ? -17.921 12.283 9.163 1.00 50.12 541 LEU A O 1
ATOM 4441 N N . LEU A 1 542 ? -16.849 13.751 10.499 1.00 48.88 542 LEU A N 1
ATOM 4442 C CA . LEU A 1 542 ? -16.937 14.929 9.629 1.00 48.88 542 LEU A CA 1
ATOM 4443 C C . LEU A 1 542 ? -15.773 15.015 8.648 1.00 48.88 542 LEU A C 1
ATOM 4445 O O . LEU A 1 542 ? -15.919 15.586 7.572 1.00 48.88 542 LEU A O 1
ATOM 4449 N N . THR A 1 543 ? -14.623 14.444 9.012 1.00 40.66 543 THR A N 1
ATOM 4450 C CA . THR A 1 543 ? -13.437 14.377 8.149 1.00 40.66 543 THR A CA 1
ATOM 4451 C C . THR A 1 543 ? -13.565 13.299 7.068 1.00 40.66 543 THR A C 1
ATOM 4453 O O . THR A 1 543 ? -12.840 13.335 6.076 1.00 40.66 543 THR A O 1
ATOM 4456 N N . ASN A 1 544 ? -14.557 12.408 7.188 1.00 39.00 544 ASN A N 1
ATOM 4457 C CA . ASN A 1 544 ? -15.019 11.525 6.118 1.00 39.00 544 ASN A CA 1
ATOM 4458 C C . ASN A 1 544 ? -16.033 12.250 5.216 1.00 39.00 544 ASN A C 1
ATOM 4460 O O . ASN A 1 544 ? -17.221 11.906 5.165 1.00 39.00 544 ASN A O 1
ATOM 4464 N N . ASP A 1 545 ? -15.544 13.261 4.494 1.00 31.62 545 ASP A N 1
ATOM 4465 C CA . ASP A 1 545 ? -16.219 13.838 3.331 1.00 31.62 545 ASP A CA 1
ATOM 4466 C C . ASP A 1 545 ? -16.673 12.672 2.434 1.00 31.62 545 ASP A C 1
ATOM 4468 O O . ASP A 1 545 ? -15.866 11.845 2.004 1.00 31.62 545 ASP A O 1
ATOM 4472 N N . SER A 1 546 ? -17.978 12.580 2.174 1.00 33.97 546 SER A N 1
ATOM 4473 C CA . SER A 1 546 ? -18.645 11.567 1.344 1.00 33.97 546 SER A CA 1
ATOM 4474 C C . SER A 1 546 ? -18.357 11.752 -0.148 1.00 33.97 546 SER A C 1
ATOM 4476 O O . SER A 1 546 ? -19.247 11.781 -0.991 1.00 33.97 546 SER A O 1
ATOM 4478 N N . THR A 1 547 ? -17.080 11.856 -0.467 1.00 26.91 547 THR A N 1
ATOM 4479 C CA . THR A 1 547 ? -16.504 11.508 -1.754 1.00 26.91 547 THR A CA 1
ATOM 4480 C C . THR A 1 547 ? -15.764 10.193 -1.530 1.00 26.91 547 THR A C 1
ATOM 4482 O O . THR A 1 547 ? -15.148 10.027 -0.477 1.00 26.91 547 THR A O 1
ATOM 4485 N N . PRO A 1 548 ? -15.782 9.232 -2.471 1.00 24.98 548 PRO A N 1
ATOM 4486 C CA . PRO A 1 548 ? -14.860 8.107 -2.388 1.00 24.98 548 PRO A CA 1
ATOM 4487 C C . PRO A 1 548 ? -13.457 8.660 -2.113 1.00 24.98 548 PRO A C 1
ATOM 4489 O O . PRO A 1 548 ? -13.095 9.664 -2.727 1.00 24.98 548 PRO A O 1
ATOM 4492 N N . LEU A 1 549 ? -12.654 7.992 -1.278 1.00 29.58 549 LEU A N 1
ATOM 4493 C CA . LEU A 1 549 ? -11.224 8.300 -1.073 1.00 29.58 549 LEU A CA 1
ATOM 4494 C C . LEU A 1 549 ? -10.413 8.412 -2.394 1.00 29.58 549 LEU A C 1
ATOM 4496 O O . LEU A 1 549 ? -9.257 8.804 -2.377 1.00 29.58 549 LEU A O 1
ATOM 4500 N N . ASN A 1 550 ? -11.033 8.092 -3.536 1.00 28.91 550 ASN A N 1
ATOM 4501 C CA . ASN A 1 550 ? -10.509 8.211 -4.891 1.00 28.91 550 ASN A CA 1
ATOM 4502 C C . ASN A 1 550 ? -11.162 9.345 -5.715 1.00 28.91 550 ASN A C 1
ATOM 4504 O O . ASN A 1 550 ? -11.161 9.273 -6.942 1.00 28.91 550 ASN A O 1
ATOM 4508 N N . SER A 1 551 ? -11.779 10.358 -5.098 1.00 25.94 551 SER A N 1
ATOM 4509 C CA . SER A 1 551 ? -12.185 11.569 -5.822 1.00 25.94 551 SER A CA 1
ATOM 4510 C C . SER A 1 551 ? -10.956 12.468 -6.016 1.00 25.94 551 SER A C 1
ATOM 4512 O O . SER A 1 551 ? -10.461 13.024 -5.036 1.00 25.94 551 SER A O 1
ATOM 4514 N N . PRO A 1 552 ? -10.473 12.668 -7.255 1.00 28.50 552 PRO A N 1
ATOM 4515 C CA . PRO A 1 552 ? -9.198 13.343 -7.534 1.00 28.50 552 PRO A CA 1
ATOM 4516 C C . PRO A 1 552 ? -9.162 14.828 -7.144 1.00 28.50 552 PRO A C 1
ATOM 4518 O O . PRO A 1 552 ? -8.107 15.446 -7.122 1.00 28.50 552 PRO A O 1
ATOM 4521 N N . ARG A 1 553 ? -10.309 15.437 -6.816 1.00 27.12 553 ARG A N 1
ATOM 4522 C CA . ARG A 1 553 ? -10.455 16.901 -6.733 1.00 27.12 553 ARG A CA 1
ATOM 4523 C C . ARG A 1 553 ? -9.782 17.594 -5.542 1.00 27.12 553 ARG A C 1
ATOM 4525 O O . ARG A 1 553 ? -9.849 18.819 -5.481 1.00 27.12 553 ARG A O 1
ATOM 4532 N N . LYS A 1 554 ? -9.158 16.874 -4.608 1.00 26.95 554 LYS A N 1
ATOM 4533 C CA . LYS A 1 554 ? -8.468 17.487 -3.454 1.00 26.95 554 LYS A CA 1
ATOM 4534 C C . LYS A 1 554 ? -7.064 16.931 -3.169 1.00 26.95 554 LYS A C 1
ATOM 4536 O O . LYS A 1 554 ? -6.441 17.397 -2.226 1.00 26.95 554 LYS A O 1
ATOM 4541 N N . ILE A 1 555 ? -6.550 15.992 -3.972 1.00 33.50 555 ILE A N 1
ATOM 4542 C CA . ILE A 1 555 ? -5.282 15.293 -3.674 1.00 33.50 555 ILE A CA 1
ATOM 4543 C C . ILE A 1 555 ? -4.042 16.128 -4.058 1.00 33.50 555 ILE A C 1
ATOM 4545 O O . ILE A 1 555 ? -2.975 15.927 -3.494 1.00 33.50 555 ILE A O 1
ATOM 4549 N N . PHE A 1 556 ? -4.157 17.112 -4.960 1.00 32.16 556 PHE A N 1
ATOM 4550 C CA . PHE A 1 556 ? -2.983 17.825 -5.478 1.00 32.16 556 PHE A CA 1
ATOM 4551 C C . PHE A 1 556 ? -3.111 19.345 -5.356 1.00 32.16 556 PHE A C 1
ATOM 4553 O O . PHE A 1 556 ? -3.688 20.036 -6.200 1.00 32.16 556 PHE A O 1
ATOM 4560 N N . GLY A 1 557 ? -2.518 19.888 -4.295 1.00 26.55 557 GLY A N 1
ATOM 4561 C CA . GLY A 1 557 ? -2.226 21.310 -4.189 1.00 26.55 557 GLY A CA 1
ATOM 4562 C C . GLY A 1 557 ? -1.237 21.747 -5.274 1.00 26.55 557 GLY A C 1
ATOM 4563 O O . GLY A 1 557 ? -0.062 21.413 -5.231 1.00 26.55 557 GLY A O 1
ATOM 4564 N N . LYS A 1 558 ? -1.731 22.553 -6.222 1.00 29.91 558 LYS A N 1
ATOM 4565 C CA . LYS A 1 558 ? -0.982 23.410 -7.164 1.00 29.91 558 LYS A CA 1
ATOM 4566 C C . LYS A 1 558 ? -0.002 22.714 -8.127 1.00 29.91 558 LYS A C 1
ATOM 4568 O O . LYS A 1 558 ? 1.204 22.912 -8.057 1.00 29.91 558 LYS A O 1
ATOM 4573 N N . THR A 1 559 ? -0.546 22.082 -9.168 1.00 30.58 559 THR A N 1
ATOM 4574 C CA . THR A 1 559 ? -0.116 22.297 -10.573 1.00 30.58 559 THR A CA 1
ATOM 4575 C C . THR A 1 559 ? -1.157 21.685 -11.520 1.00 30.58 559 THR A C 1
ATOM 4577 O O . THR A 1 559 ? -1.245 20.476 -11.695 1.00 30.58 559 THR A O 1
ATOM 4580 N N . ALA A 1 560 ? -1.999 22.531 -12.115 1.00 32.97 560 ALA A N 1
ATOM 4581 C CA . ALA A 1 560 ? -3.236 22.137 -12.802 1.00 32.97 560 ALA A CA 1
ATOM 4582 C C . ALA A 1 560 ? -3.069 21.316 -14.107 1.00 32.97 560 ALA A C 1
ATOM 4584 O O . ALA A 1 560 ? -4.066 20.921 -14.705 1.00 32.97 560 ALA A O 1
ATOM 4585 N N . THR A 1 561 ? -1.845 21.056 -14.573 1.00 39.56 561 THR A N 1
ATOM 4586 C CA . THR A 1 561 ? -1.548 20.250 -15.775 1.00 39.56 561 THR A CA 1
ATOM 4587 C C . THR A 1 561 ? -1.154 18.803 -15.459 1.00 39.56 561 THR A C 1
ATOM 4589 O O . THR A 1 561 ? -1.494 17.903 -16.227 1.00 39.56 561 THR A O 1
ATOM 4592 N N . LEU A 1 562 ? -0.508 18.571 -14.312 1.00 40.25 562 LEU A N 1
ATOM 4593 C CA . LEU A 1 562 ? 0.002 17.266 -13.866 1.00 40.25 562 LEU A CA 1
ATOM 4594 C C . LEU A 1 562 ? -1.125 16.284 -13.494 1.00 40.25 562 LEU A C 1
ATOM 4596 O O . LEU A 1 562 ? -1.047 15.096 -13.808 1.00 40.25 562 LEU A O 1
ATOM 4600 N N . ASP A 1 563 ? -2.211 16.798 -12.914 1.00 50.91 563 ASP A N 1
ATOM 4601 C CA . ASP A 1 563 ? -3.412 16.032 -12.549 1.00 50.91 563 ASP A CA 1
ATOM 4602 C C . ASP A 1 563 ? -4.110 15.445 -13.795 1.00 50.91 563 ASP A C 1
ATOM 4604 O O . ASP A 1 563 ? -4.518 14.286 -13.825 1.00 50.91 563 ASP A O 1
ATOM 4608 N N . ASN A 1 564 ? -4.133 16.188 -14.907 1.00 55.16 564 ASN A N 1
ATOM 4609 C CA . ASN A 1 564 ? -4.875 15.784 -16.104 1.00 55.16 564 ASN A CA 1
ATOM 4610 C C . ASN A 1 564 ? -4.275 14.557 -16.808 1.00 55.16 564 ASN A C 1
ATOM 4612 O O . ASN A 1 564 ? -5.025 13.690 -17.244 1.00 55.16 564 ASN A O 1
ATOM 4616 N N . ASN A 1 565 ? -2.946 14.438 -16.917 1.00 61.88 565 ASN A N 1
ATOM 4617 C CA . ASN A 1 565 ? -2.311 13.323 -17.639 1.00 61.88 565 ASN A CA 1
ATOM 4618 C C . ASN A 1 565 ? -2.381 11.996 -16.870 1.00 61.88 565 ASN A C 1
ATOM 4620 O O . ASN A 1 565 ? -2.659 10.951 -17.465 1.00 61.88 565 ASN A O 1
ATOM 4624 N N . ALA A 1 566 ? -2.174 12.029 -15.551 1.00 61.44 566 ALA A N 1
ATOM 4625 C CA . ALA A 1 566 ? -2.362 10.857 -14.698 1.00 61.44 566 ALA A CA 1
ATOM 4626 C C . ALA A 1 566 ? -3.836 10.415 -14.684 1.00 61.44 566 ALA A C 1
ATOM 4628 O O . ALA A 1 566 ? -4.124 9.219 -14.797 1.00 61.44 566 ALA A O 1
ATOM 4629 N N . MET A 1 567 ? -4.767 11.377 -14.647 1.00 62.38 567 MET A N 1
ATOM 4630 C CA . MET A 1 567 ? -6.206 11.130 -14.756 1.00 62.38 567 MET A CA 1
ATOM 4631 C C . MET A 1 567 ? -6.624 10.574 -16.118 1.00 62.38 567 MET A C 1
ATOM 4633 O O . MET A 1 567 ? -7.446 9.660 -16.171 1.00 62.38 567 MET A O 1
ATOM 4637 N N . LEU A 1 568 ? -6.046 11.061 -17.219 1.00 68.38 568 LEU A N 1
ATOM 4638 C CA . LEU A 1 568 ? -6.287 10.522 -18.560 1.00 68.38 568 LEU A CA 1
ATOM 4639 C C . LEU A 1 568 ? -5.847 9.059 -18.648 1.00 68.38 568 LEU A C 1
ATOM 4641 O O . LEU A 1 568 ? -6.625 8.210 -19.075 1.00 68.38 568 LEU A O 1
ATOM 4645 N N . GLU A 1 569 ? -4.638 8.733 -18.189 1.00 72.12 569 GLU A N 1
ATOM 4646 C CA . GLU A 1 569 ? -4.150 7.349 -18.173 1.00 72.12 569 GLU A CA 1
ATOM 4647 C C . GLU A 1 569 ? -4.988 6.454 -17.250 1.00 72.12 569 GLU A C 1
ATOM 4649 O O . GLU A 1 569 ? -5.256 5.295 -17.577 1.00 72.12 569 GLU A O 1
ATOM 4654 N N . TYR A 1 570 ? -5.448 6.984 -16.116 1.00 70.75 570 TYR A N 1
ATOM 4655 C CA . TYR A 1 570 ? -6.370 6.287 -15.223 1.00 70.75 570 TYR A CA 1
ATOM 4656 C C . TYR A 1 570 ? -7.712 5.989 -15.910 1.00 70.75 570 TYR A C 1
ATOM 4658 O O . TYR A 1 570 ? -8.175 4.846 -15.903 1.00 70.75 570 TYR A O 1
ATOM 4666 N N . GLU A 1 571 ? -8.318 6.978 -16.570 1.00 69.19 571 GLU A N 1
ATOM 4667 C CA . GLU A 1 571 ? -9.571 6.801 -17.309 1.00 69.19 571 GLU A CA 1
ATOM 4668 C C . GLU A 1 571 ? -9.401 5.848 -18.502 1.00 69.19 571 GLU A C 1
ATOM 4670 O O . GLU A 1 571 ? -10.276 5.019 -18.752 1.00 69.19 571 GLU A O 1
ATOM 4675 N N . MET A 1 572 ? -8.258 5.868 -19.196 1.00 79.44 572 MET A N 1
ATOM 4676 C CA . MET A 1 572 ? -7.936 4.882 -20.240 1.00 79.44 572 MET A CA 1
ATOM 4677 C C . MET A 1 572 ? -7.882 3.454 -19.680 1.00 79.44 572 MET A C 1
ATOM 4679 O O . MET A 1 572 ? -8.364 2.519 -20.317 1.00 79.44 572 MET A O 1
ATOM 4683 N N . ASN A 1 573 ? -7.315 3.269 -18.485 1.00 79.44 573 ASN A N 1
ATOM 4684 C CA . ASN A 1 573 ? -7.280 1.971 -17.806 1.00 79.44 573 ASN A CA 1
ATOM 4685 C C . ASN A 1 573 ? -8.672 1.508 -17.362 1.00 79.44 573 ASN A C 1
ATOM 4687 O O . ASN A 1 573 ? -9.016 0.334 -17.498 1.00 79.44 573 ASN A O 1
ATOM 4691 N N . LYS A 1 574 ? -9.483 2.431 -16.848 1.00 74.44 574 LYS A N 1
ATOM 4692 C CA . LYS A 1 574 ? -10.851 2.170 -16.388 1.00 74.44 574 LYS A CA 1
ATOM 4693 C C . LYS A 1 574 ? -11.792 1.810 -17.538 1.00 74.44 574 LYS A C 1
ATOM 4695 O O . LYS A 1 574 ? -12.607 0.898 -17.399 1.00 74.44 574 LYS A O 1
ATOM 4700 N N . ASN A 1 575 ? -11.642 2.481 -18.678 1.00 79.81 575 ASN A N 1
ATOM 4701 C CA . ASN A 1 575 ? -12.464 2.293 -19.874 1.00 79.81 575 ASN A CA 1
ATOM 4702 C C . ASN A 1 575 ? -11.878 1.262 -20.856 1.00 79.81 575 ASN A C 1
ATOM 4704 O O . ASN A 1 575 ? -12.285 1.206 -22.015 1.00 79.81 575 ASN A O 1
ATOM 4708 N N . LEU A 1 576 ? -10.932 0.434 -20.403 1.00 85.06 576 LEU A N 1
ATOM 4709 C CA . LEU A 1 576 ? -10.285 -0.579 -21.226 1.00 85.06 576 LEU A CA 1
ATOM 4710 C C . LEU A 1 576 ? -11.300 -1.597 -21.778 1.00 85.06 576 LEU A C 1
ATOM 4712 O O . LEU A 1 576 ? -12.100 -2.173 -21.032 1.00 85.06 576 LEU A O 1
ATOM 4716 N N . ASP A 1 577 ? -11.232 -1.858 -23.086 1.00 88.06 577 ASP A N 1
ATOM 4717 C CA . ASP A 1 577 ? -12.091 -2.830 -23.772 1.00 88.06 577 ASP A CA 1
ATOM 4718 C C . ASP A 1 577 ? -12.013 -4.214 -23.088 1.00 88.06 577 ASP A C 1
ATOM 4720 O O . ASP A 1 577 ? -10.958 -4.663 -22.622 1.00 88.06 577 ASP A O 1
ATOM 4724 N N . VAL A 1 578 ? -13.157 -4.900 -23.016 1.00 86.44 578 VAL A N 1
ATOM 4725 C CA . VAL A 1 578 ? -13.319 -6.230 -22.410 1.00 86.44 578 VAL A CA 1
ATOM 4726 C C . VAL A 1 578 ? -12.276 -7.209 -22.949 1.00 86.44 578 VAL A C 1
ATOM 4728 O O . VAL A 1 578 ? -11.622 -7.881 -22.154 1.00 86.44 578 VAL A O 1
ATOM 4731 N N . LYS A 1 579 ? -12.020 -7.210 -24.264 1.00 91.25 579 LYS A N 1
ATOM 4732 C CA . LYS A 1 579 ? -11.040 -8.121 -24.885 1.00 91.25 579 LYS A CA 1
ATOM 4733 C C . LYS A 1 579 ? -9.621 -7.955 -24.326 1.00 91.25 579 LYS A C 1
ATOM 4735 O O . LYS A 1 579 ? -8.877 -8.926 -24.204 1.00 91.25 579 LYS A O 1
ATOM 4740 N N . PHE A 1 580 ? -9.227 -6.727 -23.979 1.00 91.56 580 PHE A N 1
ATOM 4741 C CA . PHE A 1 580 ? -7.908 -6.453 -23.411 1.00 91.56 580 PHE A CA 1
ATOM 4742 C C . PHE A 1 580 ? -7.856 -6.813 -21.930 1.00 91.56 580 PHE A C 1
ATOM 4744 O O . PHE A 1 580 ? -6.836 -7.334 -21.488 1.00 91.56 580 PHE A O 1
ATOM 4751 N N . ARG A 1 581 ? -8.949 -6.628 -21.182 1.00 88.00 581 ARG A N 1
ATOM 4752 C CA . ARG A 1 581 ? -9.049 -7.099 -19.790 1.00 88.00 581 ARG A CA 1
ATOM 4753 C C . ARG A 1 581 ? -8.936 -8.620 -19.699 1.00 88.00 581 ARG A C 1
ATOM 4755 O O . ARG A 1 581 ? -8.128 -9.120 -18.925 1.00 88.00 581 ARG A O 1
ATOM 4762 N N . GLU A 1 582 ? -9.653 -9.350 -20.550 1.00 88.94 582 GLU A N 1
ATOM 4763 C CA . GLU A 1 582 ? -9.565 -10.816 -20.630 1.00 88.94 582 GLU A CA 1
ATOM 4764 C C . GLU A 1 582 ? -8.161 -11.289 -21.025 1.00 88.94 582 GLU A C 1
ATOM 4766 O O . GLU A 1 582 ? -7.629 -12.258 -20.481 1.00 88.94 582 GLU A O 1
ATOM 4771 N N . LYS A 1 583 ? -7.523 -10.581 -21.962 1.00 93.06 583 LYS A N 1
ATOM 4772 C CA . LYS A 1 583 ? -6.142 -10.863 -22.357 1.00 93.06 583 LYS A CA 1
ATOM 4773 C C . LYS A 1 583 ? -5.148 -10.589 -21.226 1.00 93.06 583 LYS A C 1
ATOM 4775 O O . LYS A 1 583 ? -4.213 -11.371 -21.058 1.00 93.06 583 LYS A O 1
ATOM 4780 N N . ALA A 1 584 ? -5.322 -9.503 -20.475 1.00 91.31 584 ALA A N 1
ATOM 4781 C CA . ALA A 1 584 ? -4.472 -9.158 -19.339 1.00 91.31 584 ALA A CA 1
ATOM 4782 C C . ALA A 1 584 ? -4.586 -10.199 -18.221 1.00 91.31 584 ALA A C 1
ATOM 4784 O O . ALA A 1 584 ? -3.565 -10.682 -17.733 1.00 91.31 584 ALA A O 1
ATOM 4785 N N . ASP A 1 585 ? -5.807 -10.617 -17.900 1.00 89.44 585 ASP A N 1
ATOM 4786 C CA . ASP A 1 585 ? -6.078 -11.714 -16.973 1.00 89.44 585 ASP A CA 1
ATOM 4787 C C . ASP A 1 585 ? -5.332 -12.989 -17.417 1.00 89.44 585 ASP A C 1
ATOM 4789 O O . ASP A 1 585 ? -4.415 -13.470 -16.745 1.00 89.44 585 ASP A O 1
ATOM 4793 N N . LYS A 1 586 ? -5.592 -13.450 -18.647 1.00 90.25 586 LYS A N 1
ATOM 4794 C CA . LYS A 1 586 ? -5.039 -14.705 -19.178 1.00 90.25 586 LYS A CA 1
ATOM 4795 C C . LYS A 1 586 ? -3.517 -14.708 -19.361 1.00 90.25 586 LYS A C 1
ATOM 4797 O O . LYS A 1 586 ? -2.872 -15.731 -19.136 1.00 90.25 586 LYS A O 1
ATOM 4802 N N . GLU A 1 587 ? -2.925 -13.618 -19.854 1.00 91.88 587 GLU A N 1
ATOM 4803 C CA . GLU A 1 587 ? -1.497 -13.584 -20.212 1.00 91.88 587 GLU A CA 1
ATOM 4804 C C . GLU A 1 587 ? -0.584 -13.007 -19.125 1.00 91.88 587 GLU A C 1
ATOM 4806 O O . GLU A 1 587 ? 0.625 -13.301 -19.132 1.00 91.88 587 GLU A O 1
ATOM 4811 N N . LEU A 1 588 ? -1.121 -12.132 -18.271 1.00 91.56 588 LEU A N 1
ATOM 4812 C CA . LEU A 1 588 ? -0.361 -11.347 -17.295 1.00 91.56 588 LEU A CA 1
ATOM 4813 C C . LEU A 1 588 ? -0.721 -11.689 -15.849 1.00 91.56 588 LEU A C 1
ATOM 4815 O O . LEU A 1 588 ? 0.050 -11.314 -14.973 1.00 91.56 588 LEU A O 1
ATOM 4819 N N . GLY A 1 589 ? -1.833 -12.386 -15.599 1.00 84.69 589 GLY A N 1
ATOM 4820 C CA . GLY A 1 589 ? -2.328 -12.625 -14.244 1.00 84.69 589 GLY A CA 1
ATOM 4821 C C . GLY A 1 589 ? -2.971 -11.387 -13.613 1.00 84.69 589 GLY A C 1
ATOM 4822 O O . GLY A 1 589 ? -3.006 -11.279 -12.391 1.00 84.69 589 GLY A O 1
ATOM 4823 N N . GLU A 1 590 ? -3.456 -10.444 -14.428 1.00 86.19 590 GLU A N 1
ATOM 4824 C CA . GLU A 1 590 ? -4.205 -9.262 -13.975 1.00 86.19 590 GLU A CA 1
ATOM 4825 C C . GLU A 1 590 ? -5.653 -9.654 -13.614 1.00 86.19 590 GLU A C 1
ATOM 4827 O O . GLU A 1 590 ? -6.607 -9.298 -14.306 1.00 86.19 590 GLU A O 1
ATOM 4832 N N . THR A 1 591 ? -5.825 -10.465 -12.565 1.00 74.12 591 THR A N 1
ATOM 4833 C CA . THR A 1 591 ? -7.132 -11.020 -12.175 1.00 74.12 591 THR A CA 1
ATOM 4834 C C . THR A 1 591 ? -7.886 -10.065 -11.241 1.00 74.12 591 THR A C 1
ATOM 4836 O O . THR A 1 591 ? -7.661 -10.064 -10.029 1.00 74.12 591 THR A O 1
ATOM 4839 N N . GLY A 1 592 ? -8.834 -9.291 -11.774 1.00 57.56 592 GLY A N 1
ATOM 4840 C CA . GLY A 1 592 ? -9.728 -8.441 -10.973 1.00 57.56 592 GLY A CA 1
ATOM 4841 C C . GLY A 1 592 ? -9.055 -7.219 -10.323 1.00 57.56 592 GLY A C 1
ATOM 4842 O O . GLY A 1 592 ? -7.842 -7.151 -10.159 1.00 57.56 592 GLY A O 1
ATOM 4843 N N . GLY A 1 593 ? -9.858 -6.215 -9.951 1.00 55.53 593 GLY A N 1
ATOM 4844 C CA . GLY A 1 593 ? -9.338 -4.929 -9.458 1.00 55.53 593 GLY A CA 1
ATOM 4845 C C . GLY A 1 593 ? -8.555 -5.012 -8.139 1.00 55.53 593 GLY A C 1
ATOM 4846 O O . GLY A 1 593 ? -7.641 -4.222 -7.923 1.00 55.53 593 GLY A O 1
ATOM 4847 N N . GLU A 1 594 ? -8.876 -5.982 -7.278 1.00 46.44 594 GLU A N 1
ATOM 4848 C CA . GLU A 1 594 ? -8.246 -6.148 -5.963 1.00 46.44 594 GLU A CA 1
ATOM 4849 C C . GLU A 1 594 ? -6.795 -6.634 -6.062 1.00 46.44 594 GLU A C 1
ATOM 4851 O O . GLU A 1 594 ? -5.908 -5.985 -5.514 1.00 46.44 594 GLU A O 1
ATOM 4856 N N . LEU A 1 595 ? -6.525 -7.715 -6.812 1.00 55.00 595 LEU A N 1
ATOM 4857 C CA . LEU A 1 595 ? -5.156 -8.216 -6.974 1.00 55.00 595 LEU A CA 1
ATOM 4858 C C . LEU A 1 595 ? -4.268 -7.158 -7.632 1.00 55.00 595 LEU A C 1
ATOM 4860 O O . LEU A 1 595 ? -3.125 -6.970 -7.219 1.00 55.00 595 LEU A O 1
ATOM 4864 N N . THR A 1 596 ? -4.803 -6.436 -8.617 1.00 68.44 596 THR A N 1
ATOM 4865 C CA . THR A 1 596 ? -4.101 -5.326 -9.265 1.00 68.44 596 THR A CA 1
ATOM 4866 C C . THR A 1 596 ? -3.702 -4.257 -8.253 1.00 68.44 596 THR A C 1
ATOM 4868 O O . THR A 1 596 ? -2.531 -3.885 -8.192 1.00 68.44 596 THR A O 1
ATOM 4871 N N . TYR A 1 597 ? -4.634 -3.824 -7.401 1.00 64.50 597 TYR A N 1
ATOM 4872 C CA . TYR A 1 597 ? -4.368 -2.827 -6.365 1.00 64.50 597 TYR A CA 1
ATOM 4873 C C . TYR A 1 597 ? -3.358 -3.321 -5.318 1.00 64.50 597 TYR A C 1
ATOM 4875 O O . TYR A 1 597 ? -2.402 -2.613 -4.998 1.00 64.50 597 TYR A O 1
ATOM 4883 N N . THR A 1 598 ? -3.490 -4.562 -4.839 1.00 64.00 598 THR A N 1
ATOM 4884 C CA . THR A 1 598 ? -2.526 -5.169 -3.907 1.00 64.00 598 THR A CA 1
ATOM 4885 C C . THR A 1 598 ? -1.123 -5.215 -4.507 1.00 64.00 598 THR A C 1
ATOM 4887 O O . THR A 1 598 ? -0.149 -4.910 -3.826 1.00 64.00 598 THR A O 1
ATOM 4890 N N . LYS A 1 599 ? -0.991 -5.563 -5.791 1.00 74.81 599 LYS A N 1
ATOM 4891 C CA . LYS A 1 599 ? 0.308 -5.634 -6.475 1.00 74.81 599 LYS A CA 1
ATOM 4892 C C . LYS A 1 599 ? 0.927 -4.255 -6.696 1.00 74.81 599 LYS A C 1
ATOM 4894 O O . LYS A 1 599 ? 2.141 -4.123 -6.544 1.00 74.81 599 LYS A O 1
ATOM 4899 N N . ILE A 1 600 ? 0.113 -3.236 -6.978 1.00 73.94 600 ILE A N 1
ATOM 4900 C CA . ILE A 1 600 ? 0.546 -1.830 -7.018 1.00 73.94 600 ILE A CA 1
ATOM 4901 C C . ILE A 1 600 ? 1.072 -1.399 -5.645 1.00 73.94 600 ILE A C 1
ATOM 4903 O O . ILE A 1 600 ? 2.192 -0.895 -5.564 1.00 73.94 600 ILE A O 1
ATOM 4907 N N . ARG A 1 601 ? 0.328 -1.672 -4.564 1.00 70.12 601 ARG A N 1
ATOM 4908 C CA . ARG A 1 601 ? 0.768 -1.384 -3.188 1.00 70.12 601 ARG A CA 1
ATOM 4909 C C . ARG A 1 601 ? 2.075 -2.089 -2.833 1.00 70.12 601 ARG A C 1
ATOM 4911 O O . ARG A 1 601 ? 2.993 -1.443 -2.346 1.00 70.12 601 ARG A O 1
ATOM 4918 N N . GLN A 1 602 ? 2.191 -3.385 -3.128 1.00 69.75 602 GLN A N 1
ATOM 4919 C CA . GLN A 1 602 ? 3.415 -4.157 -2.877 1.00 69.75 602 GLN A CA 1
ATOM 4920 C C . GLN A 1 602 ? 4.623 -3.575 -3.629 1.00 69.75 602 GLN A C 1
ATOM 4922 O O . GLN A 1 602 ? 5.705 -3.457 -3.056 1.00 69.75 602 GLN A O 1
ATOM 4927 N N . LEU A 1 603 ? 4.450 -3.176 -4.895 1.00 80.44 603 LEU A N 1
ATOM 4928 C CA . LEU A 1 603 ? 5.513 -2.536 -5.677 1.00 80.44 603 LEU A CA 1
ATOM 4929 C C . LEU A 1 603 ? 5.902 -1.175 -5.091 1.00 80.44 603 LEU A C 1
ATOM 4931 O O . LEU A 1 603 ? 7.089 -0.880 -4.946 1.00 80.44 603 LEU A O 1
ATOM 4935 N N . ARG A 1 604 ? 4.914 -0.366 -4.699 1.00 79.31 604 ARG A N 1
ATOM 4936 C CA . ARG A 1 604 ? 5.151 0.926 -4.051 1.00 79.31 604 ARG A CA 1
ATOM 4937 C C . ARG A 1 604 ? 5.871 0.777 -2.714 1.00 79.31 604 ARG A C 1
ATOM 4939 O O . ARG A 1 604 ? 6.799 1.525 -2.431 1.00 79.31 604 ARG A O 1
ATOM 4946 N N . GLN A 1 605 ? 5.517 -0.239 -1.934 1.00 68.44 605 GLN A N 1
ATOM 4947 C CA . GLN A 1 605 ? 6.195 -0.557 -0.684 1.00 68.44 605 GLN A CA 1
ATOM 4948 C C . GLN A 1 605 ? 7.667 -0.930 -0.913 1.00 68.44 605 GLN A C 1
ATOM 4950 O O . GLN A 1 605 ? 8.527 -0.435 -0.188 1.00 68.44 605 GLN A O 1
ATOM 4955 N N . GLN A 1 606 ? 7.982 -1.754 -1.921 1.00 76.00 606 GLN A N 1
ATOM 4956 C CA . GLN A 1 606 ? 9.378 -2.081 -2.252 1.00 76.00 606 GLN A CA 1
ATOM 4957 C C . GLN A 1 606 ? 10.180 -0.835 -2.648 1.00 76.00 606 GLN A C 1
ATOM 4959 O O . GLN A 1 606 ? 11.319 -0.687 -2.212 1.00 76.00 606 GLN A O 1
ATOM 4964 N N . LEU A 1 607 ? 9.574 0.091 -3.398 1.00 72.19 607 LEU A N 1
ATOM 4965 C CA . LEU A 1 607 ? 10.188 1.382 -3.727 1.00 72.19 607 LEU A CA 1
ATOM 4966 C C . LEU A 1 607 ? 10.439 2.238 -2.487 1.00 72.19 607 LEU A C 1
ATOM 4968 O O . LEU A 1 607 ? 11.513 2.818 -2.369 1.00 72.19 607 LEU A O 1
ATOM 4972 N N . ASN A 1 608 ? 9.482 2.303 -1.560 1.00 67.75 608 ASN A N 1
ATOM 4973 C CA . ASN A 1 608 ? 9.642 3.056 -0.316 1.00 67.75 608 ASN A CA 1
ATOM 4974 C C . ASN A 1 608 ? 10.789 2.477 0.528 1.00 67.75 608 ASN A C 1
ATOM 4976 O O . ASN A 1 608 ? 11.704 3.210 0.887 1.00 67.75 608 ASN A O 1
ATOM 4980 N N . ILE A 1 609 ? 10.813 1.154 0.731 1.00 63.16 609 ILE A N 1
ATOM 4981 C CA . ILE A 1 609 ? 11.898 0.466 1.453 1.00 63.16 609 ILE A CA 1
ATOM 4982 C C . ILE A 1 609 ? 13.252 0.712 0.778 1.00 63.16 609 ILE A C 1
ATOM 4984 O O . ILE A 1 609 ? 14.242 0.971 1.456 1.00 63.16 609 ILE A O 1
ATOM 4988 N N . TYR A 1 610 ? 13.311 0.637 -0.551 1.00 66.94 610 TYR A N 1
ATOM 4989 C CA . TYR A 1 610 ? 14.539 0.894 -1.295 1.00 66.94 610 TYR A CA 1
ATOM 4990 C C . TYR A 1 610 ? 15.025 2.331 -1.117 1.00 66.94 610 TYR A C 1
ATOM 4992 O O . TYR A 1 610 ? 16.175 2.528 -0.744 1.00 66.94 610 TYR A O 1
ATOM 5000 N N . ASN A 1 611 ? 14.149 3.319 -1.305 1.00 63.59 611 ASN A N 1
ATOM 5001 C CA . ASN A 1 611 ? 14.495 4.735 -1.167 1.00 63.59 611 ASN A CA 1
ATOM 5002 C C . ASN A 1 611 ? 14.904 5.117 0.260 1.00 63.59 611 ASN A C 1
ATOM 5004 O O . ASN A 1 611 ? 15.652 6.065 0.433 1.00 63.59 611 ASN A O 1
ATOM 5008 N N . GLU A 1 612 ? 14.417 4.402 1.274 1.00 57.91 612 GLU A N 1
ATOM 5009 C CA . GLU A 1 612 ? 14.843 4.588 2.665 1.00 57.91 612 GLU A CA 1
ATOM 5010 C C . GLU A 1 612 ? 16.230 4.008 2.958 1.00 57.91 612 GLU A C 1
ATOM 5012 O O . GLU A 1 612 ? 16.929 4.509 3.833 1.00 57.91 612 GLU A O 1
ATOM 5017 N N . ASN A 1 613 ? 16.607 2.929 2.271 1.00 52.97 613 ASN A N 1
ATOM 5018 C CA . ASN A 1 613 ? 17.860 2.216 2.518 1.00 52.97 613 ASN A CA 1
ATOM 5019 C C . ASN A 1 613 ? 19.026 2.718 1.648 1.00 52.97 613 ASN A C 1
ATOM 5021 O O . ASN A 1 613 ? 20.157 2.315 1.892 1.00 52.97 613 ASN A O 1
ATOM 5025 N N . HIS A 1 614 ? 18.764 3.560 0.643 1.00 51.41 614 HIS A N 1
ATOM 5026 C CA . HIS A 1 614 ? 19.773 4.095 -0.277 1.00 51.41 614 HIS A CA 1
ATOM 5027 C C . HIS A 1 614 ? 19.832 5.623 -0.135 1.00 51.41 614 HIS A C 1
ATOM 5029 O O . HIS A 1 614 ? 18.792 6.275 -0.162 1.00 51.41 614 HIS A O 1
ATOM 5035 N N . GLN A 1 615 ? 21.038 6.200 -0.022 1.00 41.16 615 GLN A N 1
ATOM 5036 C CA . GLN A 1 615 ? 21.262 7.655 0.117 1.00 41.16 615 GLN A CA 1
ATOM 5037 C C . GLN A 1 615 ? 20.589 8.491 -0.987 1.00 41.16 615 GLN A C 1
ATOM 5039 O O . GLN A 1 615 ? 20.269 9.654 -0.760 1.00 41.16 615 GLN A O 1
ATOM 5044 N N . ARG A 1 616 ? 20.346 7.907 -2.170 1.00 49.47 616 ARG A N 1
ATOM 5045 C CA . ARG A 1 616 ? 19.655 8.550 -3.292 1.00 49.47 616 ARG A CA 1
ATOM 5046 C C . ARG A 1 616 ? 18.275 7.922 -3.486 1.00 49.47 616 ARG A C 1
ATOM 5048 O O . ARG A 1 616 ? 18.153 6.795 -3.968 1.00 49.47 616 ARG A O 1
ATOM 5055 N N . ALA A 1 617 ? 17.224 8.661 -3.136 1.00 52.31 617 ALA A N 1
ATOM 5056 C CA . ALA A 1 617 ? 15.861 8.250 -3.444 1.00 52.31 617 ALA A CA 1
ATOM 5057 C C . ALA A 1 617 ? 15.667 8.178 -4.968 1.00 52.31 617 ALA A C 1
ATOM 5059 O O . ALA A 1 617 ? 16.030 9.107 -5.690 1.00 52.31 617 ALA A O 1
ATOM 5060 N N . LEU A 1 618 ? 15.017 7.120 -5.462 1.00 54.91 618 LEU A N 1
ATOM 5061 C CA . LEU A 1 618 ? 14.426 7.120 -6.796 1.00 54.91 618 LEU A CA 1
ATOM 5062 C C . LEU A 1 618 ? 13.382 8.244 -6.835 1.00 54.91 618 LEU A C 1
ATOM 5064 O O . LEU A 1 618 ? 12.252 8.075 -6.343 1.00 54.91 618 LEU A O 1
ATOM 5068 N N . GLY A 1 619 ? 13.772 9.385 -7.410 1.00 56.31 619 GLY A N 1
ATOM 5069 C CA . GLY A 1 619 ? 12.889 10.446 -7.888 1.00 56.31 619 GLY A CA 1
ATOM 5070 C C . GLY A 1 619 ? 12.023 9.869 -8.997 1.00 56.31 619 GLY A C 1
ATOM 5071 O O . GLY A 1 619 ? 12.344 9.928 -10.178 1.00 56.31 619 GLY A O 1
ATOM 5072 N N . CYS A 1 620 ? 10.978 9.150 -8.601 1.00 65.56 620 CYS A N 1
ATOM 5073 C CA . CYS A 1 620 ? 10.149 8.388 -9.512 1.00 65.56 620 CYS A CA 1
ATOM 5074 C C . CYS A 1 620 ? 8.700 8.822 -9.398 1.00 65.56 620 CYS A C 1
ATOM 5076 O O . CYS A 1 620 ? 8.209 9.153 -8.319 1.00 65.56 620 CYS A O 1
ATOM 5078 N N . ARG A 1 621 ? 8.011 8.781 -10.535 1.00 73.75 621 ARG A N 1
ATOM 5079 C CA . ARG A 1 621 ? 6.561 8.904 -10.616 1.00 73.75 621 ARG A CA 1
ATOM 5080 C C . ARG A 1 621 ? 5.933 7.651 -9.977 1.00 73.75 621 ARG A C 1
ATOM 5082 O O . ARG A 1 621 ? 6.428 6.545 -10.191 1.00 73.75 621 ARG A O 1
ATOM 5089 N N . ARG A 1 622 ? 4.898 7.807 -9.137 1.00 70.25 622 ARG A N 1
ATOM 5090 C CA . ARG A 1 622 ? 4.360 6.718 -8.274 1.00 70.25 622 ARG A CA 1
ATOM 5091 C C . ARG A 1 622 ? 2.844 6.517 -8.336 1.00 70.25 622 ARG A C 1
ATOM 5093 O O . ARG A 1 622 ? 2.319 5.685 -7.587 1.00 70.25 622 ARG A O 1
ATOM 5100 N N . ASP A 1 623 ? 2.141 7.235 -9.206 1.00 75.38 623 ASP A N 1
ATOM 5101 C CA . ASP A 1 623 ? 0.714 6.998 -9.424 1.00 75.38 623 ASP A CA 1
ATOM 5102 C C . ASP A 1 623 ? 0.458 5.582 -9.958 1.00 75.38 623 ASP A C 1
ATOM 5104 O O . ASP A 1 623 ? 1.310 4.961 -10.605 1.00 75.38 623 ASP A O 1
ATOM 5108 N N . ASP A 1 624 ? -0.740 5.076 -9.674 1.00 78.56 624 ASP A N 1
ATOM 5109 C CA . ASP A 1 624 ? -1.164 3.716 -10.010 1.00 78.56 624 ASP A CA 1
ATOM 5110 C C . ASP A 1 624 ? -0.950 3.398 -11.496 1.00 78.56 624 ASP A C 1
ATOM 5112 O O . ASP A 1 624 ? -0.398 2.348 -11.827 1.00 78.56 624 ASP A O 1
ATOM 5116 N N . SER A 1 625 ? -1.323 4.322 -12.391 1.00 83.12 625 SER A N 1
ATOM 5117 C CA . SER A 1 625 ? -1.203 4.155 -13.845 1.00 83.12 625 SER A CA 1
ATOM 5118 C C . SER A 1 625 ? 0.247 3.977 -14.297 1.00 83.12 625 SER A C 1
ATOM 5120 O O . SER A 1 625 ? 0.511 3.179 -15.200 1.00 83.12 625 SER A O 1
ATOM 5122 N N . PHE A 1 626 ? 1.197 4.671 -13.664 1.00 87.88 626 PHE A N 1
ATOM 5123 C CA . PHE A 1 626 ? 2.624 4.523 -13.945 1.00 87.88 626 PHE A CA 1
ATOM 5124 C C . PHE A 1 626 ? 3.182 3.189 -13.432 1.00 87.88 626 PHE A C 1
ATOM 5126 O O . PHE A 1 626 ? 3.811 2.449 -14.193 1.00 87.88 626 PHE A O 1
ATOM 5133 N N . LEU A 1 627 ? 2.906 2.830 -12.174 1.00 87.94 627 LEU A N 1
ATOM 5134 C CA . LEU A 1 627 ? 3.372 1.570 -11.572 1.00 87.94 627 LEU A CA 1
ATOM 5135 C C . LEU A 1 627 ? 2.821 0.338 -12.305 1.00 87.94 627 LEU A C 1
ATOM 5137 O O . LEU A 1 627 ? 3.517 -0.669 -12.486 1.00 87.94 627 LEU A O 1
ATOM 5141 N N . LEU A 1 628 ? 1.588 0.435 -12.798 1.00 91.25 628 LEU A N 1
ATOM 5142 C CA . LEU A 1 628 ? 0.918 -0.624 -13.542 1.00 91.25 628 LEU A CA 1
ATOM 5143 C C . LEU A 1 628 ? 1.648 -1.004 -14.841 1.00 91.25 628 LEU A C 1
ATOM 5145 O O . LEU A 1 628 ? 1.603 -2.170 -15.240 1.00 91.25 628 LEU A O 1
ATOM 5149 N N . ARG A 1 629 ? 2.398 -0.076 -15.459 1.00 94.94 629 ARG A N 1
ATOM 5150 C CA . ARG A 1 629 ? 3.233 -0.343 -16.651 1.00 94.94 629 ARG A CA 1
ATOM 5151 C C . ARG A 1 629 ? 4.257 -1.443 -16.363 1.00 94.94 629 ARG A C 1
ATOM 5153 O O . ARG A 1 629 ? 4.371 -2.416 -17.112 1.00 94.94 629 ARG A O 1
ATOM 5160 N N . PHE A 1 630 ? 4.960 -1.323 -15.238 1.00 95.56 630 PHE A N 1
ATOM 5161 C CA . PHE A 1 630 ? 6.002 -2.258 -14.809 1.00 95.56 630 PHE A CA 1
ATOM 5162 C C . PHE A 1 630 ? 5.413 -3.608 -14.398 1.00 95.56 630 PHE A C 1
ATOM 5164 O O . PHE A 1 630 ? 5.921 -4.658 -14.805 1.00 95.56 630 PHE A O 1
ATOM 5171 N N . LEU A 1 631 ? 4.297 -3.591 -13.661 1.00 95.12 631 LEU A N 1
ATOM 5172 C CA . LEU A 1 631 ? 3.578 -4.810 -13.285 1.00 95.12 631 LEU A CA 1
ATOM 5173 C C . LEU A 1 631 ? 3.116 -5.585 -14.521 1.00 95.12 631 LEU A C 1
ATOM 5175 O O . LEU A 1 631 ? 3.427 -6.769 -14.650 1.00 95.12 631 LEU A O 1
ATOM 5179 N N . ARG A 1 632 ? 2.463 -4.934 -15.488 1.00 95.69 632 ARG A N 1
ATOM 5180 C CA . ARG A 1 632 ? 2.029 -5.587 -16.735 1.00 95.69 632 ARG A CA 1
ATOM 5181 C C . ARG A 1 632 ? 3.201 -6.113 -17.553 1.00 95.69 632 ARG A C 1
ATOM 5183 O O . ARG A 1 632 ? 3.152 -7.249 -18.038 1.00 95.69 632 ARG A O 1
ATOM 5190 N N . ALA A 1 633 ? 4.287 -5.348 -17.660 1.00 95.56 633 ALA A N 1
ATOM 5191 C CA . ALA A 1 633 ? 5.499 -5.781 -18.356 1.00 95.56 633 ALA A CA 1
ATOM 5192 C C . ALA A 1 633 ? 6.098 -7.061 -17.745 1.00 95.56 633 ALA A C 1
ATOM 5194 O O . ALA A 1 633 ? 6.602 -7.927 -18.475 1.00 95.56 633 ALA A O 1
ATOM 5195 N N . LYS A 1 634 ? 5.993 -7.216 -16.420 1.00 95.31 634 LYS A N 1
ATOM 5196 C CA . LYS A 1 634 ? 6.517 -8.359 -15.659 1.00 95.31 634 LYS A CA 1
ATOM 5197 C C . LYS A 1 634 ? 5.449 -9.339 -15.171 1.00 95.31 634 LYS A C 1
ATOM 5199 O O . LYS A 1 634 ? 5.749 -10.168 -14.320 1.00 95.31 634 LYS A O 1
ATOM 5204 N N . LYS A 1 635 ? 4.259 -9.338 -15.785 1.00 94.00 635 LYS A N 1
ATOM 5205 C CA . LYS A 1 635 ? 3.165 -10.280 -15.480 1.00 94.00 635 LYS A CA 1
ATOM 5206 C C . LYS A 1 635 ? 2.787 -10.307 -13.990 1.00 94.00 635 LYS A C 1
ATOM 5208 O O . LYS A 1 635 ? 2.713 -11.373 -13.387 1.00 94.00 635 LYS A O 1
ATOM 5213 N N . PHE A 1 636 ? 2.643 -9.125 -13.397 1.00 91.69 636 PHE A N 1
ATOM 5214 C CA . PHE A 1 636 ? 2.268 -8.922 -11.994 1.00 91.69 636 PHE A CA 1
ATOM 5215 C C . PHE A 1 636 ? 3.215 -9.573 -10.968 1.00 91.69 636 PHE A C 1
ATOM 5217 O O . PHE A 1 636 ? 2.872 -9.732 -9.797 1.00 91.69 636 PHE A O 1
ATOM 5224 N N . ASP A 1 637 ? 4.443 -9.895 -11.379 1.00 93.88 637 ASP A N 1
ATOM 5225 C CA . ASP A 1 637 ? 5.534 -10.256 -10.479 1.00 93.88 637 ASP A CA 1
ATOM 5226 C C . ASP A 1 637 ? 6.162 -8.974 -9.916 1.00 93.88 637 ASP A C 1
ATOM 5228 O O . ASP A 1 637 ? 6.857 -8.244 -10.628 1.00 93.88 637 ASP A O 1
ATOM 5232 N N . VAL A 1 638 ? 5.868 -8.689 -8.644 1.00 89.38 638 VAL A N 1
ATOM 5233 C CA . VAL A 1 638 ? 6.264 -7.447 -7.961 1.00 89.38 638 VAL A CA 1
ATOM 5234 C C . VAL A 1 638 ? 7.777 -7.293 -7.917 1.00 89.38 638 VAL A C 1
ATOM 5236 O O . VAL A 1 638 ? 8.282 -6.229 -8.253 1.00 89.38 638 VAL A O 1
ATOM 5239 N N . GLU A 1 639 ? 8.506 -8.351 -7.566 1.00 91.06 639 GLU A N 1
ATOM 5240 C CA . GLU A 1 639 ? 9.962 -8.291 -7.432 1.00 91.06 639 GLU A CA 1
ATOM 5241 C C . GLU A 1 639 ? 10.626 -8.045 -8.794 1.00 91.06 639 GLU A C 1
ATOM 5243 O O . GLU A 1 639 ? 11.535 -7.224 -8.925 1.00 91.06 639 GLU A O 1
ATOM 5248 N N . LYS A 1 640 ? 10.144 -8.709 -9.853 1.00 94.06 640 LYS A N 1
ATOM 5249 C CA . LYS A 1 640 ? 10.640 -8.459 -11.214 1.00 94.06 640 LYS A CA 1
ATOM 5250 C C . LYS A 1 640 ? 10.271 -7.067 -11.717 1.00 94.06 640 LYS A C 1
ATOM 5252 O O . LYS A 1 640 ? 11.069 -6.475 -12.447 1.00 94.06 640 LYS A O 1
ATOM 5257 N N . ALA A 1 641 ? 9.078 -6.570 -11.388 1.00 94.31 641 ALA A N 1
ATOM 5258 C CA . ALA A 1 641 ? 8.636 -5.221 -11.740 1.00 94.31 641 ALA A CA 1
ATOM 5259 C C . ALA A 1 641 ? 9.503 -4.166 -11.046 1.00 94.31 641 ALA A C 1
ATOM 5261 O O . ALA A 1 641 ? 9.992 -3.252 -11.705 1.00 94.31 641 ALA A O 1
ATOM 5262 N N . PHE A 1 642 ? 9.779 -4.362 -9.759 1.00 92.00 642 PHE A N 1
ATOM 5263 C CA . PHE A 1 642 ? 10.668 -3.522 -8.969 1.00 92.00 642 PHE A CA 1
ATOM 5264 C C . PHE A 1 642 ? 12.089 -3.494 -9.549 1.00 92.00 642 PHE A C 1
ATOM 5266 O O . PHE A 1 642 ? 12.595 -2.418 -9.862 1.00 92.00 642 PHE A O 1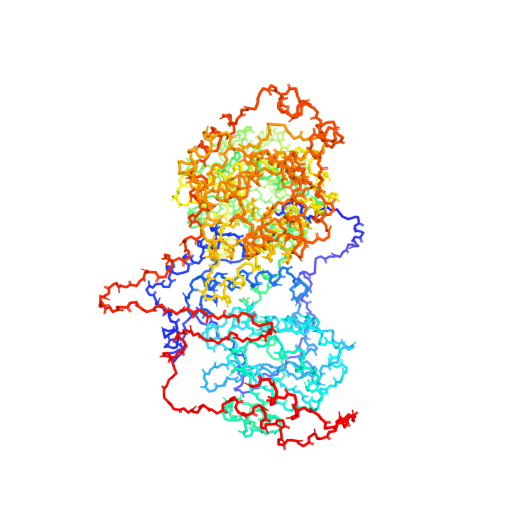
ATOM 5273 N N . LYS A 1 643 ? 12.682 -4.659 -9.852 1.00 91.38 643 LYS A N 1
ATOM 5274 C CA . LYS A 1 643 ? 14.001 -4.749 -10.513 1.00 91.38 643 LYS A CA 1
ATOM 5275 C C . LYS A 1 643 ? 14.046 -4.051 -11.873 1.00 91.38 643 LYS A C 1
ATOM 5277 O O . LYS A 1 643 ? 15.053 -3.442 -12.223 1.00 91.38 643 LYS A O 1
ATOM 5282 N N . MET A 1 644 ? 12.974 -4.142 -12.663 1.00 93.31 644 MET A N 1
ATOM 5283 C CA . MET A 1 644 ? 12.876 -3.415 -13.934 1.00 93.31 644 MET A CA 1
ATOM 5284 C C . MET A 1 644 ? 12.827 -1.905 -13.714 1.00 93.31 644 MET A C 1
ATOM 5286 O O . MET A 1 644 ? 13.489 -1.173 -14.440 1.00 93.31 644 MET A O 1
ATOM 5290 N N . MET A 1 645 ? 12.085 -1.444 -12.710 1.00 90.88 645 MET A N 1
ATOM 5291 C CA . MET A 1 645 ? 11.986 -0.025 -12.384 1.00 90.88 645 MET A CA 1
ATOM 5292 C C . MET A 1 645 ? 13.320 0.541 -11.889 1.00 90.88 645 MET A C 1
ATOM 5294 O O . MET A 1 645 ? 13.733 1.597 -12.355 1.00 90.88 645 MET A O 1
ATOM 5298 N N . GLN A 1 646 ? 14.052 -0.192 -11.044 1.00 88.06 646 GLN A N 1
ATOM 5299 C CA . GLN A 1 646 ? 15.418 0.179 -10.655 1.00 88.06 646 GLN A CA 1
ATOM 5300 C C . GLN A 1 646 ? 16.317 0.347 -11.886 1.00 88.06 646 GLN A C 1
ATOM 5302 O O . GLN A 1 646 ? 16.978 1.370 -12.034 1.00 88.06 646 GLN A O 1
ATOM 5307 N N . LYS A 1 647 ? 16.295 -0.619 -12.817 1.00 89.19 647 LYS A N 1
ATOM 5308 C CA . LYS A 1 647 ? 17.070 -0.535 -14.065 1.00 89.19 647 LYS A CA 1
ATOM 5309 C C . LYS A 1 647 ? 16.635 0.628 -14.954 1.00 89.19 647 LYS A C 1
ATOM 5311 O O . LYS A 1 647 ? 17.487 1.267 -15.551 1.00 89.19 647 LYS A O 1
ATOM 5316 N N . TYR A 1 648 ? 15.336 0.895 -15.057 1.00 90.06 648 TYR A N 1
ATOM 5317 C CA . TYR A 1 648 ? 14.799 2.006 -15.840 1.00 90.06 648 TYR A CA 1
ATOM 5318 C C . TYR A 1 648 ? 15.378 3.350 -15.383 1.00 90.06 648 TYR A C 1
ATOM 5320 O O . TYR A 1 648 ? 15.901 4.091 -16.209 1.00 90.06 648 TYR A O 1
ATOM 5328 N N . TYR A 1 649 ? 15.349 3.633 -14.079 1.00 85.56 649 TYR A N 1
ATOM 5329 C CA . TYR A 1 649 ? 15.907 4.877 -13.540 1.00 85.56 649 TYR A CA 1
ATOM 5330 C C . TYR A 1 649 ? 17.434 4.895 -13.577 1.00 85.56 649 TYR A C 1
ATOM 5332 O O . TYR A 1 649 ? 18.008 5.896 -13.992 1.00 85.56 649 TYR A O 1
ATOM 5340 N N . LYS A 1 650 ? 18.085 3.766 -13.272 1.00 85.19 650 LYS A N 1
ATOM 5341 C CA . LYS A 1 650 ? 19.541 3.622 -13.394 1.00 85.19 650 LYS A CA 1
ATOM 5342 C C . LYS A 1 650 ? 20.035 3.960 -14.803 1.00 85.19 650 LYS A C 1
ATOM 5344 O O . LYS A 1 650 ? 21.035 4.644 -14.958 1.00 85.19 650 LYS A O 1
ATOM 5349 N N . MET A 1 651 ? 19.311 3.530 -15.838 1.00 86.06 651 MET A N 1
ATOM 5350 C CA . MET A 1 651 ? 19.658 3.863 -17.221 1.00 86.06 651 MET A CA 1
ATOM 5351 C C . MET A 1 651 ? 19.510 5.359 -17.529 1.00 86.06 651 MET A C 1
ATOM 5353 O O . MET A 1 651 ? 20.271 5.867 -18.346 1.00 86.06 651 MET A O 1
ATOM 5357 N N . LYS A 1 652 ? 18.556 6.065 -16.903 1.00 84.94 652 LYS A N 1
ATOM 5358 C CA . LYS A 1 652 ? 18.382 7.520 -17.088 1.00 84.94 652 LYS A CA 1
ATOM 5359 C C . LYS A 1 652 ? 19.497 8.309 -16.410 1.00 84.94 652 LYS A C 1
ATOM 5361 O O . LYS A 1 652 ? 19.905 9.340 -16.926 1.00 84.94 652 LYS A O 1
ATOM 5366 N N . GLU A 1 653 ? 19.978 7.799 -15.283 1.00 81.62 653 GLU A N 1
ATOM 5367 C CA . GLU A 1 653 ? 21.041 8.404 -14.486 1.00 81.62 653 GLU A CA 1
ATOM 5368 C C . GLU A 1 653 ? 22.436 8.162 -15.075 1.00 81.62 653 GLU A C 1
ATOM 5370 O O . GLU A 1 653 ? 23.203 9.105 -15.230 1.00 81.62 653 GLU A O 1
ATOM 5375 N N . GLU A 1 654 ? 22.768 6.915 -15.423 1.00 85.00 654 GLU A N 1
ATOM 5376 C CA . GLU A 1 654 ? 24.107 6.554 -15.912 1.00 85.00 654 GLU A CA 1
ATOM 5377 C C . GLU A 1 654 ? 24.326 6.900 -17.390 1.00 85.00 654 GLU A C 1
ATOM 5379 O O . GLU A 1 654 ? 25.470 7.048 -17.812 1.00 85.00 654 GLU A O 1
ATOM 5384 N N . TYR A 1 655 ? 23.247 6.992 -18.178 1.00 86.81 655 TYR A N 1
ATOM 5385 C CA . TYR A 1 655 ? 23.310 7.188 -19.633 1.00 86.81 655 TYR A CA 1
ATOM 5386 C C . TYR A 1 655 ? 22.315 8.254 -20.136 1.00 86.81 655 TYR A C 1
ATOM 5388 O O . TYR A 1 655 ? 21.521 7.985 -21.054 1.00 86.81 655 TYR A O 1
ATOM 5396 N N . PRO A 1 656 ? 22.294 9.465 -19.545 1.00 87.06 656 PRO A N 1
ATOM 5397 C CA . PRO A 1 656 ? 21.343 10.514 -19.911 1.00 87.06 656 PRO A CA 1
ATOM 5398 C C . PRO A 1 656 ? 21.481 10.938 -21.378 1.00 87.06 656 PRO A C 1
ATOM 5400 O O . PRO A 1 656 ? 20.492 11.309 -22.010 1.00 87.06 656 PRO A O 1
ATOM 5403 N N . GLU A 1 657 ? 22.673 10.836 -21.962 1.00 85.44 657 GLU A N 1
ATOM 5404 C CA . GLU A 1 657 ? 22.930 11.168 -23.359 1.00 85.44 657 GLU A CA 1
ATOM 5405 C C . GLU A 1 657 ? 22.080 10.333 -24.320 1.00 85.44 657 GLU A C 1
ATOM 5407 O O . GLU A 1 657 ? 21.584 10.868 -25.303 1.00 85.44 657 GLU A O 1
ATOM 5412 N N . ILE A 1 658 ? 21.812 9.060 -24.023 1.00 85.44 658 ILE A N 1
ATOM 5413 C CA . ILE A 1 658 ? 20.980 8.203 -24.884 1.00 85.44 658 ILE A CA 1
ATOM 5414 C C . ILE A 1 658 ? 19.587 7.918 -24.312 1.00 85.44 658 ILE A C 1
ATOM 5416 O O . ILE A 1 658 ? 18.700 7.522 -25.070 1.00 85.44 658 ILE A O 1
ATOM 5420 N N . PHE A 1 659 ? 19.377 8.093 -23.002 1.00 86.31 659 PHE A N 1
ATOM 5421 C CA . PHE A 1 659 ? 18.167 7.628 -22.315 1.00 86.31 659 PHE A CA 1
ATOM 5422 C C . PHE A 1 659 ? 17.308 8.731 -21.675 1.00 86.31 659 PHE A C 1
ATOM 5424 O O . PHE A 1 659 ? 16.199 8.444 -21.214 1.00 86.31 659 PHE A O 1
ATOM 5431 N N . LYS A 1 660 ? 17.758 9.994 -21.701 1.00 86.06 660 LYS A N 1
ATOM 5432 C CA . LYS A 1 660 ? 16.949 11.152 -21.287 1.00 86.06 660 LYS A CA 1
ATOM 5433 C C . LYS A 1 660 ? 15.687 11.278 -22.141 1.00 86.06 660 LYS A C 1
ATOM 5435 O O . LYS A 1 660 ? 15.744 11.238 -23.376 1.00 86.06 660 LYS A O 1
ATOM 5440 N N . VAL A 1 661 ? 14.552 11.538 -21.497 1.00 87.25 661 VAL A N 1
ATOM 5441 C CA . VAL A 1 661 ? 13.316 11.893 -22.198 1.00 87.25 661 VAL A CA 1
ATOM 5442 C C . VAL A 1 661 ? 13.411 13.355 -22.590 1.00 87.25 661 VAL A C 1
ATOM 5444 O O . VAL A 1 661 ? 13.475 14.258 -21.763 1.00 87.25 661 VAL A O 1
ATOM 5447 N N . SER A 1 662 ? 13.488 13.589 -23.893 1.00 87.81 662 SER A N 1
ATOM 5448 C CA . SER A 1 662 ? 13.620 14.944 -24.426 1.00 87.81 662 SER A CA 1
ATOM 5449 C C . SER A 1 662 ? 12.239 15.540 -24.646 1.00 87.81 662 SER A C 1
ATOM 5451 O O . SER A 1 662 ? 11.377 14.824 -25.165 1.00 87.81 662 SER A O 1
ATOM 5453 N N . PRO A 1 663 ? 12.022 16.825 -24.324 1.00 89.94 663 PRO A N 1
ATOM 5454 C CA . PRO A 1 663 ? 10.814 17.520 -24.734 1.00 89.94 663 PRO A CA 1
ATOM 5455 C C . PRO A 1 663 ? 10.575 17.340 -26.243 1.00 89.94 663 PRO A C 1
ATOM 5457 O O . PRO A 1 663 ? 11.517 17.464 -27.036 1.00 89.94 663 PRO A O 1
ATOM 5460 N N . PRO A 1 664 ? 9.337 17.047 -26.678 1.00 93.75 664 PRO A N 1
ATOM 5461 C CA . PRO A 1 664 ? 8.996 16.935 -28.091 1.00 93.75 664 PRO A CA 1
ATOM 5462 C C . PRO A 1 664 ? 9.454 18.102 -28.962 1.00 93.75 664 PRO A C 1
ATOM 5464 O O . PRO A 1 664 ? 9.867 17.876 -30.099 1.00 93.75 664 PRO A O 1
ATOM 5467 N N . SER A 1 665 ? 9.419 19.330 -28.441 1.00 93.31 665 SER A N 1
ATOM 5468 C CA . SER A 1 665 ? 9.892 20.525 -29.145 1.00 93.31 665 SER A CA 1
ATOM 5469 C C . SER A 1 665 ? 11.389 20.470 -29.467 1.00 93.31 665 SER A C 1
ATOM 5471 O O . SER A 1 665 ? 11.778 20.815 -30.584 1.00 93.31 665 SER A O 1
ATOM 5473 N N . GLU A 1 666 ? 12.223 19.954 -28.558 1.00 92.44 666 GLU A N 1
ATOM 5474 C CA . GLU A 1 666 ? 13.661 19.742 -28.788 1.00 92.44 666 GLU A CA 1
ATOM 5475 C C . GLU A 1 666 ? 13.916 18.679 -29.864 1.00 92.44 666 GLU A C 1
ATOM 5477 O O . GLU A 1 666 ? 14.874 18.770 -30.633 1.00 92.44 666 GLU A O 1
ATOM 5482 N N . MET A 1 667 ? 13.036 17.680 -29.953 1.00 93.19 667 MET A N 1
ATOM 5483 C CA . MET A 1 667 ? 13.128 16.587 -30.927 1.00 93.19 667 MET A CA 1
ATOM 5484 C C . MET A 1 667 ? 12.322 16.845 -32.202 1.00 93.19 667 MET A C 1
ATOM 5486 O O . MET A 1 667 ? 12.247 15.972 -33.071 1.00 93.19 667 MET A O 1
ATOM 5490 N N . LYS A 1 668 ? 11.735 18.037 -32.356 1.00 93.50 668 LYS A N 1
ATOM 5491 C CA . LYS A 1 668 ? 10.818 18.355 -33.456 1.00 93.50 668 LYS A CA 1
ATOM 5492 C C . LYS A 1 668 ? 11.455 18.129 -34.825 1.00 93.50 668 LYS A C 1
ATOM 5494 O O . LYS A 1 668 ? 10.818 17.536 -35.689 1.00 93.50 668 LYS A O 1
ATOM 5499 N N . PHE A 1 669 ? 12.720 18.513 -34.997 1.00 93.56 669 PHE A N 1
ATOM 5500 C CA . PHE A 1 669 ? 13.440 18.321 -36.259 1.00 93.56 669 PHE A CA 1
ATOM 5501 C C . PHE A 1 669 ? 13.561 16.832 -36.641 1.00 93.56 669 PHE A C 1
ATOM 5503 O O . PHE A 1 669 ? 13.354 16.478 -37.799 1.00 93.56 669 PHE A O 1
ATOM 5510 N N . MET A 1 670 ? 13.806 15.940 -35.668 1.00 93.50 670 MET A N 1
ATOM 5511 C CA . MET A 1 670 ? 13.851 14.487 -35.896 1.00 93.50 670 MET A CA 1
ATOM 5512 C C . MET A 1 670 ? 12.481 13.950 -36.322 1.00 93.50 670 MET A C 1
ATOM 5514 O O . MET A 1 670 ? 12.387 13.100 -37.210 1.00 93.50 670 MET A O 1
ATOM 5518 N N . LEU A 1 671 ? 11.406 14.460 -35.712 1.00 92.88 671 LEU A N 1
ATOM 5519 C CA . LEU A 1 671 ? 10.037 14.085 -36.066 1.00 92.88 671 LEU A CA 1
ATOM 5520 C C . LEU A 1 671 ? 9.653 14.604 -37.464 1.00 92.88 671 LEU A C 1
ATOM 5522 O O . LEU A 1 671 ? 9.023 13.878 -38.231 1.00 92.88 671 LEU A O 1
ATOM 5526 N N . GLU A 1 672 ? 10.052 15.824 -37.829 1.00 94.88 672 GLU A N 1
ATOM 5527 C CA . GLU A 1 672 ? 9.799 16.441 -39.143 1.00 94.88 672 GLU A CA 1
ATOM 5528 C C . GLU A 1 672 ? 10.500 15.714 -40.295 1.00 94.88 672 GLU A C 1
ATOM 5530 O O . GLU A 1 672 ? 9.974 15.669 -41.406 1.00 94.88 672 GLU A O 1
ATOM 5535 N N . MET A 1 673 ? 11.633 15.065 -40.027 1.00 94.19 673 MET A N 1
ATOM 5536 C CA . MET A 1 673 ? 12.347 14.253 -41.013 1.00 94.19 673 MET A CA 1
ATOM 5537 C C . MET A 1 673 ? 11.682 12.904 -41.336 1.00 94.19 673 MET A C 1
ATOM 5539 O O . MET A 1 673 ? 12.215 12.137 -42.143 1.00 94.19 673 MET A O 1
ATOM 5543 N N . GLN A 1 674 ? 10.533 12.590 -40.725 1.00 94.62 674 GLN A N 1
ATOM 5544 C CA . GLN A 1 674 ? 9.769 11.372 -41.008 1.00 94.62 674 GLN A CA 1
ATOM 5545 C C . GLN A 1 674 ? 10.559 10.082 -40.685 1.00 94.62 674 GLN A C 1
ATOM 5547 O O . GLN A 1 674 ? 10.392 9.053 -41.337 1.00 94.62 674 GLN A O 1
ATOM 5552 N N . ILE A 1 675 ? 11.457 10.114 -39.695 1.00 94.44 675 ILE A N 1
ATOM 5553 C CA . ILE A 1 675 ? 12.340 8.978 -39.360 1.00 94.44 675 ILE A CA 1
ATOM 5554 C C . ILE A 1 675 ? 11.546 7.792 -38.801 1.00 94.44 675 ILE A C 1
ATOM 5556 O O . ILE A 1 675 ? 11.892 6.639 -39.039 1.00 94.44 675 ILE A O 1
ATOM 5560 N N . GLN A 1 676 ? 10.485 8.067 -38.046 1.00 95.94 676 GLN A N 1
ATOM 5561 C CA . GLN A 1 676 ? 9.796 7.059 -37.248 1.00 95.94 676 GLN A CA 1
ATOM 5562 C C . GLN A 1 676 ? 8.322 7.409 -37.032 1.00 95.94 676 GLN A C 1
ATOM 5564 O O . GLN A 1 676 ? 7.941 8.580 -37.140 1.00 95.94 676 GLN A O 1
ATOM 5569 N N . THR A 1 677 ? 7.505 6.398 -36.725 1.00 96.88 677 THR A N 1
ATOM 5570 C CA . THR A 1 677 ? 6.099 6.572 -36.335 1.00 96.88 677 THR A CA 1
ATOM 5571 C C . THR A 1 677 ? 5.551 5.385 -35.540 1.00 96.88 677 THR A C 1
ATOM 5573 O O . THR A 1 677 ? 5.999 4.245 -35.711 1.00 96.88 677 THR A O 1
ATOM 5576 N N . MET A 1 678 ? 4.536 5.636 -34.712 1.00 96.88 678 MET A N 1
ATOM 5577 C CA . MET A 1 678 ? 3.591 4.601 -34.289 1.00 96.88 678 MET A CA 1
ATOM 5578 C C . MET A 1 678 ? 2.489 4.513 -35.341 1.00 96.88 678 MET A C 1
ATOM 5580 O O . MET A 1 678 ? 1.776 5.485 -35.577 1.00 96.88 678 MET A O 1
ATOM 5584 N N . LEU A 1 679 ? 2.338 3.357 -35.991 1.00 96.44 679 LEU A N 1
ATOM 5585 C CA . LEU A 1 679 ? 1.294 3.194 -37.003 1.00 96.44 679 LEU A CA 1
ATOM 5586 C C . LEU A 1 679 ? -0.097 3.312 -36.351 1.00 96.44 679 LEU A C 1
ATOM 5588 O O . LEU A 1 679 ? -0.299 2.825 -35.234 1.00 96.44 679 LEU A O 1
ATOM 5592 N N . PRO A 1 680 ? -1.077 3.923 -37.040 1.00 91.94 680 PRO A N 1
ATOM 5593 C CA . PRO A 1 680 ? -2.346 4.333 -36.430 1.00 91.94 680 PRO A CA 1
ATOM 5594 C C . PRO A 1 680 ? -3.227 3.154 -35.998 1.00 91.94 680 PRO A C 1
ATOM 5596 O O . PRO A 1 680 ? -4.138 3.308 -35.187 1.00 91.94 680 PRO A O 1
ATOM 5599 N N . LYS A 1 681 ? -2.971 1.957 -36.538 1.00 93.12 681 LYS A N 1
ATOM 5600 C CA . LYS A 1 681 ? -3.733 0.743 -36.245 1.00 93.12 681 LYS A CA 1
ATOM 5601 C C . LYS A 1 681 ? -2.854 -0.300 -35.565 1.00 93.12 681 LYS A C 1
ATOM 5603 O O . LYS A 1 681 ? -1.723 -0.551 -35.977 1.00 93.12 681 LYS A O 1
ATOM 5608 N N . LYS A 1 682 ? -3.426 -0.944 -34.549 1.00 93.88 682 LYS A N 1
ATOM 5609 C CA . LYS A 1 682 ? -2.880 -2.159 -33.937 1.00 93.88 682 LYS A CA 1
ATOM 5610 C C . LYS A 1 682 ? -3.205 -3.369 -34.811 1.00 93.88 682 LYS A C 1
ATOM 5612 O O . LYS A 1 682 ? -4.171 -3.339 -35.572 1.00 93.88 682 LYS A O 1
ATOM 5617 N N . ASP A 1 683 ? -2.425 -4.433 -34.683 1.00 93.56 683 ASP A N 1
ATOM 5618 C CA . ASP A 1 683 ? -2.714 -5.679 -35.397 1.00 93.56 683 ASP A CA 1
ATOM 5619 C C . ASP A 1 683 ? -3.857 -6.497 -34.783 1.00 93.56 683 ASP A C 1
ATOM 5621 O O . ASP A 1 683 ? -4.434 -6.124 -33.758 1.00 93.56 683 ASP A O 1
ATOM 5625 N N . GLU A 1 684 ? -4.187 -7.640 -35.393 1.00 90.12 684 GLU A N 1
ATOM 5626 C CA . GLU A 1 684 ? -5.267 -8.525 -34.938 1.00 90.12 684 GLU A CA 1
ATOM 5627 C C . GLU A 1 684 ? -5.072 -9.071 -33.514 1.00 90.12 684 GLU A C 1
ATOM 5629 O O . GLU A 1 684 ? -6.020 -9.528 -32.875 1.00 90.12 684 GLU A O 1
ATOM 5634 N N . HIS A 1 685 ? -3.854 -9.000 -32.979 1.00 90.12 685 HIS A N 1
ATOM 5635 C CA . HIS A 1 685 ? -3.540 -9.379 -31.608 1.00 90.12 685 HIS A CA 1
ATOM 5636 C C . HIS A 1 685 ? -3.533 -8.175 -30.656 1.00 90.12 685 HIS A C 1
ATOM 5638 O O . HIS A 1 685 ? -3.168 -8.325 -29.484 1.00 90.12 685 HIS A O 1
ATOM 5644 N N . GLY A 1 686 ? -3.922 -6.989 -31.121 1.00 91.12 686 GLY A N 1
ATOM 5645 C CA . GLY A 1 686 ? -3.902 -5.753 -30.351 1.00 91.12 686 GLY A CA 1
ATOM 5646 C C . GLY A 1 686 ? -2.488 -5.269 -30.037 1.00 91.12 686 GLY A C 1
ATOM 5647 O O . GLY A 1 686 ? -2.303 -4.596 -29.026 1.00 91.12 686 GLY A O 1
ATOM 5648 N N . ARG A 1 687 ? -1.478 -5.643 -30.835 1.00 96.12 687 ARG A N 1
ATOM 5649 C CA . ARG A 1 687 ? -0.099 -5.160 -30.672 1.00 96.12 687 ARG A CA 1
ATOM 5650 C C . ARG A 1 687 ? 0.061 -3.835 -31.410 1.00 96.12 687 ARG A C 1
ATOM 5652 O O . ARG A 1 687 ? -0.364 -3.709 -32.557 1.00 96.12 687 ARG A O 1
ATOM 5659 N N . GLN A 1 688 ? 0.689 -2.862 -30.759 1.00 97.75 688 GLN A N 1
ATOM 5660 C CA . GLN A 1 688 ? 1.066 -1.602 -31.399 1.00 97.75 688 GLN A CA 1
ATOM 5661 C C . GLN A 1 688 ? 2.231 -1.849 -32.362 1.00 97.75 688 GLN A C 1
ATOM 5663 O O . GLN A 1 688 ? 3.127 -2.632 -32.040 1.00 97.75 688 GLN A O 1
ATOM 5668 N N . ILE A 1 689 ? 2.227 -1.194 -33.525 1.00 98.25 689 ILE A N 1
ATOM 5669 C CA . ILE A 1 689 ? 3.298 -1.321 -34.519 1.00 98.25 689 ILE A CA 1
ATOM 5670 C C . ILE A 1 689 ? 4.112 -0.028 -34.530 1.00 98.25 689 ILE A C 1
ATOM 5672 O O . ILE A 1 689 ? 3.569 1.052 -34.764 1.00 98.25 689 ILE A O 1
ATOM 5676 N N . TYR A 1 690 ? 5.405 -0.157 -34.258 1.00 98.25 690 TYR A N 1
ATOM 5677 C CA . TYR A 1 690 ? 6.394 0.911 -34.318 1.00 98.25 690 TYR A CA 1
ATOM 5678 C C . TYR A 1 690 ? 7.255 0.730 -35.566 1.00 98.25 690 TYR A C 1
ATOM 5680 O O . TYR A 1 690 ? 7.715 -0.382 -35.818 1.00 98.25 690 TYR A O 1
ATOM 5688 N N . LEU A 1 691 ? 7.481 1.793 -36.335 1.00 98.06 691 LEU A N 1
ATOM 5689 C CA . LEU A 1 691 ? 8.278 1.762 -37.560 1.00 98.06 691 LEU A CA 1
ATOM 5690 C C . LEU A 1 691 ? 9.394 2.802 -37.484 1.00 98.06 691 LEU A C 1
ATOM 5692 O O . LEU A 1 691 ? 9.123 3.970 -37.210 1.00 98.06 691 LEU A O 1
ATOM 5696 N N . PHE A 1 692 ? 10.627 2.376 -37.755 1.00 97.06 692 PHE A N 1
ATOM 5697 C CA . PHE A 1 692 ? 11.830 3.210 -37.768 1.00 97.06 692 PHE A CA 1
ATOM 5698 C C . PHE A 1 692 ? 12.585 3.059 -39.099 1.00 97.06 692 PHE A C 1
ATOM 5700 O O . PHE A 1 692 ? 12.788 1.933 -39.559 1.00 97.06 692 PHE A O 1
ATOM 5707 N N . ARG A 1 693 ? 13.005 4.175 -39.711 1.00 96.12 693 ARG A N 1
ATOM 5708 C CA . ARG A 1 693 ? 13.652 4.239 -41.035 1.00 96.12 693 ARG A CA 1
ATOM 5709 C C . ARG A 1 693 ? 15.073 4.782 -40.943 1.00 96.12 693 ARG A C 1
ATOM 5711 O O . ARG A 1 693 ? 15.276 5.979 -40.739 1.00 96.12 693 ARG A O 1
ATOM 5718 N N . VAL A 1 694 ? 16.054 3.909 -41.160 1.00 92.81 694 VAL A N 1
ATOM 5719 C CA . VAL A 1 694 ? 17.481 4.247 -41.041 1.00 92.81 694 VAL A CA 1
ATOM 5720 C C . VAL A 1 694 ? 17.932 5.239 -42.109 1.00 92.81 694 VAL A C 1
ATOM 5722 O O . VAL A 1 694 ? 18.731 6.116 -41.802 1.00 92.81 694 VAL A O 1
ATOM 5725 N N . GLU A 1 695 ? 17.396 5.175 -43.331 1.00 92.06 695 GLU A N 1
ATOM 5726 C CA . GLU A 1 695 ? 17.803 6.062 -44.435 1.00 92.06 695 GLU A CA 1
ATOM 5727 C C . GLU A 1 695 ? 17.643 7.556 -44.128 1.00 92.06 695 GLU A C 1
ATOM 5729 O O . GLU A 1 695 ? 18.309 8.392 -44.739 1.00 92.06 695 GLU A O 1
ATOM 5734 N N . LYS A 1 696 ? 16.757 7.906 -43.190 1.00 92.06 696 LYS A N 1
ATOM 5735 C CA . LYS A 1 696 ? 16.540 9.291 -42.772 1.00 92.06 696 LYS A CA 1
ATOM 5736 C C . LYS A 1 696 ? 17.564 9.750 -41.732 1.00 92.06 696 LYS A C 1
ATOM 5738 O O . LYS A 1 696 ? 17.714 10.949 -41.534 1.00 92.06 696 LYS A O 1
ATOM 5743 N N . CYS A 1 697 ? 18.296 8.843 -41.094 1.00 89.94 697 CYS A N 1
ATOM 5744 C CA . CYS A 1 697 ? 19.308 9.159 -40.093 1.00 89.94 697 CYS A CA 1
ATOM 5745 C C . CYS A 1 697 ? 20.680 9.385 -40.743 1.00 89.94 697 CYS A C 1
ATOM 5747 O O . CYS A 1 697 ? 21.518 8.492 -40.731 1.00 89.94 697 CYS A O 1
ATOM 5749 N N . ASP A 1 698 ? 20.932 10.576 -41.295 1.00 88.62 698 ASP A N 1
ATOM 5750 C CA . ASP A 1 698 ? 22.251 10.920 -41.852 1.00 88.62 698 ASP A CA 1
ATOM 5751 C C . ASP A 1 698 ? 23.323 10.930 -40.739 1.00 88.62 698 ASP A C 1
ATOM 5753 O O . ASP A 1 698 ? 23.328 11.843 -39.902 1.00 88.62 698 ASP A O 1
ATOM 5757 N N . PRO A 1 699 ? 24.269 9.968 -40.723 1.00 85.44 699 PRO A N 1
ATOM 5758 C CA . PRO A 1 699 ? 25.191 9.810 -39.608 1.00 85.44 699 PRO A CA 1
ATOM 5759 C C . PRO A 1 699 ? 26.246 10.915 -39.541 1.00 85.44 699 PRO A C 1
ATOM 5761 O O . PRO A 1 699 ? 26.985 11.001 -38.562 1.00 85.44 699 PRO A O 1
ATOM 5764 N N . TYR A 1 700 ? 26.362 11.765 -40.561 1.00 87.56 700 TYR A N 1
ATOM 5765 C CA . TYR A 1 700 ? 27.264 12.919 -40.545 1.00 87.56 700 TYR A CA 1
ATOM 5766 C C . TYR A 1 700 ? 26.599 14.189 -40.018 1.00 87.56 700 TYR A C 1
ATOM 5768 O O . TYR A 1 700 ? 27.303 15.127 -39.655 1.00 87.56 700 TYR A O 1
ATOM 5776 N N . LYS A 1 701 ? 25.264 14.219 -39.961 1.00 88.25 701 LYS A N 1
ATOM 5777 C CA . LYS A 1 701 ? 24.492 15.372 -39.476 1.00 88.25 701 LYS A CA 1
ATOM 5778 C C . LYS A 1 701 ? 23.841 15.123 -38.127 1.00 88.25 701 LYS A C 1
ATOM 5780 O O . LYS A 1 701 ? 23.593 16.076 -37.400 1.00 88.25 701 LYS A O 1
ATOM 5785 N N . ILE A 1 702 ? 23.546 13.863 -37.815 1.00 88.81 702 ILE A N 1
ATOM 5786 C CA . ILE A 1 702 ? 22.738 13.492 -36.658 1.00 88.81 702 ILE A CA 1
ATOM 5787 C C . ILE A 1 702 ? 23.601 12.690 -35.690 1.00 88.81 702 ILE A C 1
ATOM 5789 O O . ILE A 1 702 ? 24.009 11.561 -36.001 1.00 88.81 702 ILE A O 1
ATOM 5793 N N . PRO A 1 703 ? 23.891 13.263 -34.513 1.00 88.38 703 PRO A N 1
ATOM 5794 C CA . PRO A 1 703 ? 24.557 12.538 -33.448 1.00 88.38 703 PRO A CA 1
ATOM 5795 C C . PRO A 1 703 ? 23.739 11.314 -33.011 1.00 88.38 703 PRO A C 1
ATOM 5797 O O . PRO A 1 703 ? 22.507 11.308 -33.058 1.00 88.38 703 PRO A O 1
ATOM 5800 N N . VAL A 1 704 ? 24.431 10.243 -32.614 1.00 85.38 704 VAL A N 1
ATOM 5801 C CA . VAL A 1 704 ? 23.793 8.957 -32.276 1.00 85.38 704 VAL A CA 1
ATOM 5802 C C . VAL A 1 704 ? 22.817 9.077 -31.107 1.00 85.38 704 VAL A C 1
ATOM 5804 O O . VAL A 1 704 ? 21.770 8.433 -31.084 1.00 85.38 704 VAL A O 1
ATOM 5807 N N . ASP A 1 705 ? 23.154 9.923 -30.146 1.00 87.88 705 ASP A N 1
ATOM 5808 C CA . ASP A 1 705 ? 22.387 10.210 -28.945 1.00 87.88 705 ASP A CA 1
ATOM 5809 C C . ASP A 1 705 ? 20.996 10.761 -29.274 1.00 87.88 705 ASP A C 1
ATOM 5811 O O . ASP A 1 705 ? 20.010 10.298 -28.704 1.00 87.88 705 ASP A O 1
ATOM 5815 N N . TYR A 1 706 ? 20.866 11.621 -30.289 1.00 90.50 706 TYR A N 1
ATOM 5816 C CA . TYR A 1 706 ? 19.559 12.090 -30.765 1.00 90.50 706 TYR A CA 1
ATOM 5817 C C . TYR A 1 706 ? 18.721 10.963 -31.371 1.00 90.50 706 TYR A C 1
ATOM 5819 O O . TYR A 1 706 ? 17.502 10.932 -31.185 1.00 90.50 706 TYR A O 1
ATOM 5827 N N . VAL A 1 707 ? 19.348 10.005 -32.061 1.00 90.44 707 VAL A N 1
ATOM 5828 C CA . VAL A 1 707 ? 18.640 8.824 -32.575 1.00 90.44 707 VAL A CA 1
ATOM 5829 C C . VAL A 1 707 ? 18.089 8.001 -31.410 1.00 90.44 707 VAL A C 1
ATOM 5831 O O . VAL A 1 707 ? 16.905 7.657 -31.414 1.00 90.44 707 VAL A O 1
ATOM 5834 N N . PHE A 1 708 ? 18.888 7.744 -30.373 1.00 89.94 708 PHE A N 1
ATOM 5835 C CA . PHE A 1 708 ? 18.427 7.015 -29.188 1.00 89.94 708 PHE A CA 1
ATOM 5836 C C . PHE A 1 708 ? 17.347 7.768 -28.409 1.00 89.94 708 PHE A C 1
ATOM 5838 O O . PHE A 1 708 ? 16.277 7.204 -28.179 1.00 89.94 708 PHE A O 1
ATOM 5845 N N . ARG A 1 709 ? 17.558 9.050 -28.098 1.00 91.19 709 ARG A N 1
ATOM 5846 C CA . ARG A 1 709 ? 16.579 9.904 -27.404 1.00 91.19 709 ARG A CA 1
ATOM 5847 C C . ARG A 1 709 ? 15.259 10.000 -28.174 1.00 91.19 709 ARG A C 1
ATOM 5849 O O . ARG A 1 709 ? 14.193 9.974 -27.563 1.00 91.19 709 ARG A O 1
ATOM 5856 N N . SER A 1 710 ? 15.301 10.020 -29.512 1.00 92.88 710 SER A N 1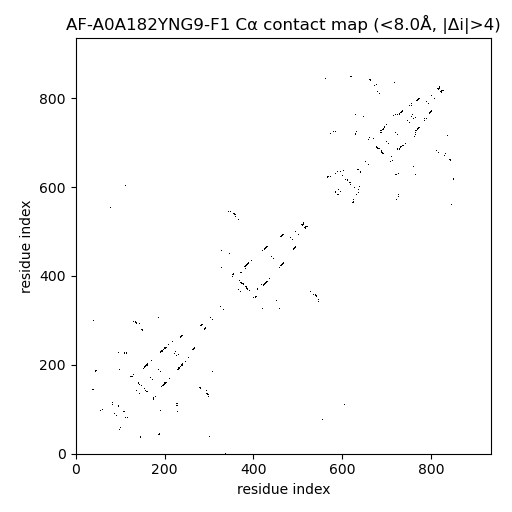
ATOM 5857 C CA . SER A 1 710 ? 14.084 9.993 -30.341 1.00 92.88 710 SER A CA 1
ATOM 5858 C C . SER A 1 710 ? 13.329 8.664 -30.233 1.00 92.88 710 SER A C 1
ATOM 5860 O O . SER A 1 710 ? 12.099 8.663 -30.176 1.00 92.88 710 SER A O 1
ATOM 5862 N N . ASN A 1 711 ? 14.040 7.537 -30.144 1.00 92.81 711 ASN A N 1
ATOM 5863 C CA . ASN A 1 711 ? 13.425 6.229 -29.925 1.00 92.81 711 ASN A CA 1
ATOM 5864 C C . ASN A 1 711 ? 12.859 6.117 -28.503 1.00 92.81 711 ASN A C 1
ATOM 5866 O O . ASN A 1 711 ? 11.759 5.603 -28.330 1.00 92.81 711 ASN A O 1
ATOM 5870 N N . VAL A 1 712 ? 13.563 6.630 -27.490 1.00 92.69 712 VAL A N 1
ATOM 5871 C CA . VAL A 1 712 ? 13.062 6.692 -26.107 1.00 92.69 712 VAL A CA 1
ATOM 5872 C C . VAL A 1 712 ? 11.764 7.489 -26.049 1.00 92.69 712 VAL A C 1
ATOM 5874 O O . VAL A 1 712 ? 10.788 6.987 -25.505 1.00 92.69 712 VAL A O 1
ATOM 5877 N N . LEU A 1 713 ? 11.706 8.658 -26.696 1.00 93.88 713 LEU A N 1
ATOM 5878 C CA . LEU A 1 713 ? 10.481 9.454 -26.809 1.00 93.88 713 LEU A CA 1
ATOM 5879 C C . LEU A 1 713 ? 9.319 8.640 -27.406 1.00 93.88 713 LEU A C 1
ATOM 5881 O O . LEU A 1 713 ? 8.216 8.642 -26.863 1.00 93.88 713 LEU A O 1
ATOM 5885 N N . ALA A 1 714 ? 9.575 7.892 -28.484 1.00 95.12 714 ALA A N 1
ATOM 5886 C CA . ALA A 1 714 ? 8.567 7.038 -29.107 1.00 95.12 714 ALA A CA 1
ATOM 5887 C C . ALA A 1 714 ? 8.099 5.902 -28.179 1.00 95.12 714 ALA A C 1
ATOM 5889 O O . ALA A 1 714 ? 6.908 5.600 -28.109 1.00 95.12 714 ALA A O 1
ATOM 5890 N N . LEU A 1 715 ? 9.015 5.267 -27.447 1.00 95.12 715 LEU A N 1
ATOM 5891 C CA . LEU A 1 715 ? 8.674 4.200 -26.505 1.00 95.12 715 LEU A CA 1
ATOM 5892 C C . LEU A 1 715 ? 7.900 4.734 -25.287 1.00 95.12 715 LEU A C 1
ATOM 5894 O O . LEU A 1 715 ? 6.963 4.070 -24.833 1.00 95.12 715 LEU A O 1
ATOM 5898 N N . GLU A 1 716 ? 8.247 5.925 -24.789 1.00 93.31 716 GLU A N 1
ATOM 5899 C CA . GLU A 1 716 ? 7.530 6.603 -23.698 1.00 93.31 716 GLU A CA 1
ATOM 5900 C C . GLU A 1 716 ? 6.106 6.976 -24.109 1.00 93.31 716 GLU A C 1
ATOM 5902 O O . GLU A 1 716 ? 5.188 6.864 -23.299 1.00 93.31 716 GLU A O 1
ATOM 5907 N N . ASP A 1 717 ? 5.896 7.356 -25.370 1.00 93.56 717 ASP A N 1
ATOM 5908 C CA . ASP A 1 717 ? 4.559 7.559 -25.927 1.00 93.56 717 ASP A CA 1
ATOM 5909 C C . ASP A 1 717 ? 3.776 6.235 -26.000 1.00 93.56 717 ASP A C 1
ATOM 5911 O O . ASP A 1 717 ? 2.678 6.111 -25.449 1.00 93.56 717 ASP A O 1
ATOM 5915 N N . ALA A 1 718 ? 4.374 5.190 -26.585 1.00 95.06 718 ALA A N 1
ATOM 5916 C CA . ALA A 1 718 ? 3.721 3.889 -26.747 1.00 95.06 718 ALA A CA 1
ATOM 5917 C C . ALA A 1 718 ? 3.274 3.257 -25.425 1.00 95.06 718 ALA A C 1
ATOM 5919 O O . ALA A 1 718 ? 2.207 2.633 -25.368 1.00 95.06 718 ALA A O 1
ATOM 5920 N N . VAL A 1 719 ? 4.077 3.377 -24.365 1.00 94.44 719 VAL A N 1
ATOM 5921 C CA . VAL A 1 719 ? 3.782 2.718 -23.087 1.00 94.44 719 VAL A CA 1
ATOM 5922 C C . VAL A 1 719 ? 2.622 3.362 -22.329 1.00 94.44 719 VAL A C 1
ATOM 5924 O O . VAL A 1 719 ? 2.061 2.722 -21.442 1.00 94.44 719 VAL A O 1
ATOM 5927 N N . ARG A 1 720 ? 2.192 4.576 -22.694 1.00 91.88 720 ARG A N 1
ATOM 5928 C CA . ARG A 1 720 ? 1.018 5.234 -22.089 1.00 91.88 720 ARG A CA 1
ATOM 5929 C C . ARG A 1 720 ? -0.276 4.478 -22.364 1.00 91.88 720 ARG A C 1
ATOM 5931 O O . ARG A 1 720 ? -1.170 4.473 -21.525 1.00 91.88 720 ARG A O 1
ATOM 5938 N N . SER A 1 721 ? -0.376 3.799 -23.509 1.00 93.06 721 SER A N 1
ATOM 5939 C CA . SER A 1 721 ? -1.576 3.051 -23.887 1.00 93.06 721 SER A CA 1
ATOM 5940 C C . SER A 1 721 ? -1.682 1.722 -23.119 1.00 93.06 721 SER A C 1
ATOM 5942 O O . SER A 1 721 ? -0.843 0.838 -23.327 1.00 93.06 721 SER A O 1
ATOM 5944 N N . PRO A 1 722 ? -2.734 1.498 -22.302 1.00 93.12 722 PRO A N 1
ATOM 5945 C CA . PRO A 1 722 ? -2.954 0.217 -21.623 1.00 93.12 722 PRO A CA 1
ATOM 5946 C C . PRO A 1 722 ? -3.068 -0.956 -22.603 1.00 93.12 722 PRO A C 1
ATOM 5948 O O . PRO A 1 722 ? -2.558 -2.047 -22.353 1.00 93.12 722 PRO A O 1
ATOM 5951 N N . GLU A 1 723 ? -3.673 -0.714 -23.767 1.00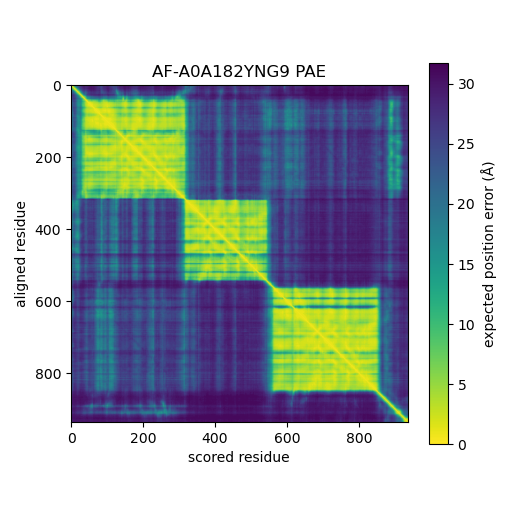 94.56 723 GLU A N 1
ATOM 5952 C CA . GLU A 1 723 ? -3.763 -1.696 -24.846 1.00 94.56 723 GLU A CA 1
ATOM 5953 C C . GLU A 1 723 ? -2.377 -2.107 -25.349 1.00 94.56 723 GLU A C 1
ATOM 5955 O O . GLU A 1 723 ? -2.135 -3.292 -25.552 1.00 94.56 723 GLU A O 1
ATOM 5960 N N . THR A 1 724 ? -1.438 -1.167 -25.486 1.00 96.06 724 THR A N 1
ATOM 5961 C CA . THR A 1 724 ? -0.047 -1.466 -25.866 1.00 96.06 724 THR A CA 1
ATOM 5962 C C . THR A 1 724 ? 0.705 -2.188 -24.749 1.00 96.06 724 THR A C 1
ATOM 5964 O O . THR A 1 724 ? 1.444 -3.135 -25.025 1.00 96.06 724 THR A O 1
ATOM 5967 N N . GLN A 1 725 ? 0.486 -1.822 -23.482 1.00 96.25 725 GLN A N 1
ATOM 5968 C CA . GLN A 1 725 ? 1.064 -2.534 -22.332 1.00 96.25 725 GLN A CA 1
ATOM 5969 C C . GLN A 1 725 ? 0.644 -4.020 -22.330 1.00 96.25 725 GLN A C 1
ATOM 5971 O O . GLN A 1 725 ? 1.468 -4.913 -22.102 1.00 96.25 725 GLN A O 1
ATOM 5976 N N . ILE A 1 726 ? -0.626 -4.302 -22.648 1.00 95.56 726 ILE A N 1
ATOM 5977 C CA . ILE A 1 726 ? -1.223 -5.649 -22.623 1.00 95.56 726 ILE A CA 1
ATOM 5978 C C . ILE A 1 726 ? -1.002 -6.421 -23.926 1.00 95.56 726 ILE A C 1
ATOM 5980 O O . ILE A 1 726 ? -0.687 -7.614 -23.908 1.00 95.56 726 ILE A O 1
ATOM 5984 N N . GLY A 1 727 ? -1.163 -5.777 -25.074 1.00 95.38 727 GLY A N 1
ATOM 5985 C CA . GLY A 1 727 ? -0.972 -6.363 -26.397 1.00 95.38 727 GLY A CA 1
ATOM 5986 C C . GLY A 1 727 ? 0.503 -6.597 -26.699 1.00 95.38 727 GLY A C 1
ATOM 5987 O O . GLY A 1 727 ? 0.890 -7.694 -27.113 1.00 95.38 727 GLY A O 1
ATOM 5988 N N . GLY A 1 728 ? 1.342 -5.622 -26.357 1.00 95.81 728 GLY A N 1
ATOM 5989 C CA . GLY A 1 728 ? 2.765 -5.568 -26.666 1.00 95.81 728 GLY A CA 1
ATOM 5990 C C . GLY A 1 728 ? 3.073 -4.735 -27.911 1.00 95.81 728 GLY A C 1
ATOM 5991 O O . GLY A 1 728 ? 2.176 -4.194 -28.554 1.00 95.81 728 GLY A O 1
ATOM 5992 N N . LEU A 1 729 ? 4.361 -4.659 -28.246 1.00 97.19 729 LEU A N 1
ATOM 5993 C CA . LEU A 1 729 ? 4.894 -3.849 -29.344 1.00 97.19 729 LEU A CA 1
ATOM 5994 C C . LEU A 1 729 ? 5.524 -4.739 -30.425 1.00 97.19 729 LEU A C 1
ATOM 5996 O O . LEU A 1 729 ? 6.286 -5.656 -30.106 1.00 97.19 729 LEU A O 1
ATOM 6000 N N . VAL A 1 730 ? 5.224 -4.467 -31.690 1.00 98.12 730 VAL A N 1
ATOM 6001 C CA . VAL A 1 730 ? 5.904 -5.012 -32.872 1.00 98.12 730 VAL A CA 1
ATOM 6002 C C . VAL A 1 730 ? 6.756 -3.901 -33.468 1.00 98.12 730 VAL A C 1
ATOM 6004 O O . VAL A 1 730 ? 6.256 -2.806 -33.697 1.00 98.12 730 VAL A O 1
ATOM 6007 N N . VAL A 1 731 ? 8.038 -4.170 -33.698 1.00 97.88 731 VAL A N 1
ATOM 6008 C CA . VAL A 1 731 ? 8.988 -3.182 -34.219 1.00 97.88 731 VAL A CA 1
ATOM 6009 C C . VAL A 1 731 ? 9.342 -3.533 -35.657 1.00 97.88 731 VAL A C 1
ATOM 6011 O O . VAL A 1 731 ? 9.760 -4.657 -35.922 1.00 97.88 731 VAL A O 1
ATOM 6014 N N . LEU A 1 732 ? 9.189 -2.578 -36.568 1.00 98.19 732 LEU A N 1
ATOM 6015 C CA . LEU A 1 732 ? 9.635 -2.639 -37.954 1.00 98.19 732 LEU A CA 1
ATOM 6016 C C . LEU A 1 732 ? 10.874 -1.751 -38.091 1.00 98.19 732 LEU A C 1
ATOM 6018 O O . LEU A 1 732 ? 10.802 -0.541 -37.879 1.00 98.19 732 LEU A O 1
ATOM 6022 N N . LEU A 1 733 ? 12.007 -2.360 -38.418 1.00 96.38 733 LEU A N 1
ATOM 6023 C CA . LEU A 1 733 ? 13.271 -1.674 -38.657 1.00 96.38 733 LEU A CA 1
ATOM 6024 C C . LEU A 1 733 ? 13.555 -1.714 -40.150 1.00 96.38 733 LEU A C 1
ATOM 6026 O O . LEU A 1 733 ? 13.937 -2.755 -40.684 1.00 96.38 733 LEU A O 1
ATOM 6030 N N . ASP A 1 734 ? 13.355 -0.588 -40.820 1.00 96.56 734 ASP A N 1
ATOM 6031 C CA . ASP A 1 734 ? 13.759 -0.427 -42.205 1.00 96.56 734 ASP A CA 1
ATOM 6032 C C . ASP A 1 734 ? 15.220 0.016 -42.257 1.00 96.56 734 ASP A C 1
ATOM 6034 O O . ASP A 1 734 ? 15.558 1.166 -41.964 1.00 96.56 734 ASP A O 1
ATOM 6038 N N . MET A 1 735 ? 16.086 -0.935 -42.596 1.00 93.88 735 MET A N 1
ATOM 6039 C CA . MET A 1 735 ? 17.533 -0.763 -42.651 1.00 93.88 735 MET A CA 1
ATOM 6040 C C . MET A 1 735 ? 18.011 -0.243 -44.011 1.00 93.88 735 MET A C 1
ATOM 6042 O O . MET A 1 735 ? 19.224 -0.182 -44.239 1.00 93.88 735 MET A O 1
ATOM 6046 N N . ALA A 1 736 ? 17.099 0.161 -44.906 1.00 92.56 736 ALA A N 1
ATOM 6047 C CA . ALA A 1 736 ? 17.469 0.878 -46.117 1.00 92.56 736 ALA A CA 1
ATOM 6048 C C . ALA A 1 736 ? 18.360 2.079 -45.757 1.00 92.56 736 ALA A C 1
ATOM 6050 O O . ALA A 1 736 ? 18.117 2.787 -44.781 1.00 92.56 736 ALA A O 1
ATOM 6051 N N . GLY A 1 737 ? 19.444 2.275 -46.509 1.00 89.06 737 GLY A N 1
ATOM 6052 C CA . GLY A 1 737 ? 20.415 3.343 -46.248 1.00 89.06 737 GLY A CA 1
ATOM 6053 C C . GLY A 1 737 ? 21.424 3.070 -45.122 1.00 89.06 737 GLY A C 1
ATOM 6054 O O . GLY A 1 737 ? 22.319 3.892 -44.919 1.00 89.06 737 GLY A O 1
ATOM 6055 N N . LEU A 1 738 ? 21.370 1.921 -44.433 1.00 88.69 738 LEU A N 1
ATOM 6056 C CA . LEU A 1 738 ? 22.378 1.542 -43.436 1.00 88.69 738 LEU A CA 1
ATOM 6057 C C . LEU A 1 738 ? 23.748 1.321 -44.095 1.00 88.69 738 LEU A C 1
ATOM 6059 O O . LEU A 1 738 ? 24.054 0.216 -44.527 1.00 88.69 738 LEU A O 1
ATOM 6063 N N . GLY A 1 739 ? 24.591 2.352 -44.143 1.00 85.44 739 GLY A N 1
ATOM 6064 C CA . GLY A 1 739 ? 25.996 2.288 -44.584 1.00 85.44 739 GLY A CA 1
ATOM 6065 C C . GLY A 1 739 ? 27.013 2.108 -43.444 1.00 85.44 739 GLY A C 1
ATOM 6066 O O . GLY A 1 739 ? 26.679 2.302 -42.278 1.00 85.44 739 GLY A O 1
ATOM 6067 N N . PHE A 1 740 ? 28.286 1.848 -43.767 1.00 81.00 740 PHE A N 1
ATOM 6068 C CA . PHE A 1 740 ? 29.373 1.676 -42.780 1.00 81.00 740 PHE A CA 1
ATOM 6069 C C . PHE A 1 740 ? 29.580 2.868 -41.834 1.00 81.00 740 PHE A C 1
ATOM 6071 O O . PHE A 1 740 ? 30.025 2.682 -40.707 1.00 81.00 740 PHE A O 1
ATOM 6078 N N . ALA A 1 741 ? 29.216 4.086 -42.241 1.00 81.75 741 ALA A N 1
ATOM 6079 C CA . ALA A 1 741 ? 29.261 5.259 -41.366 1.00 81.75 741 ALA A CA 1
ATOM 6080 C C . ALA A 1 741 ? 28.364 5.115 -40.119 1.00 81.75 741 ALA A C 1
ATOM 6082 O O . ALA A 1 741 ? 28.649 5.736 -39.094 1.00 81.75 741 ALA A O 1
ATOM 6083 N N . HIS A 1 742 ? 27.333 4.266 -40.189 1.00 81.38 742 HIS A N 1
ATOM 6084 C CA . HIS A 1 742 ? 26.460 3.904 -39.072 1.00 81.38 742 HIS A CA 1
ATOM 6085 C C . HIS A 1 742 ? 27.106 2.885 -38.121 1.00 81.38 742 HIS A C 1
ATOM 6087 O O . HIS A 1 742 ? 26.575 2.653 -37.042 1.00 81.38 742 HIS A O 1
ATOM 6093 N N . ALA A 1 743 ? 28.261 2.290 -38.456 1.00 68.94 743 ALA A N 1
ATOM 6094 C CA . ALA A 1 743 ? 28.956 1.340 -37.579 1.00 68.94 743 ALA A CA 1
ATOM 6095 C C . ALA A 1 743 ? 29.349 1.959 -36.226 1.00 68.94 743 ALA A C 1
ATOM 6097 O O . ALA A 1 743 ? 29.446 1.246 -35.230 1.00 68.94 743 ALA A O 1
ATOM 6098 N N . ARG A 1 744 ? 29.480 3.293 -36.155 1.00 67.50 744 ARG A N 1
ATOM 6099 C CA . ARG A 1 744 ? 29.656 4.033 -34.894 1.00 67.50 744 ARG A CA 1
ATOM 6100 C C . ARG A 1 744 ? 28.494 3.830 -33.904 1.00 67.50 744 ARG A C 1
ATOM 6102 O O . ARG A 1 744 ? 28.678 4.002 -32.708 1.00 67.50 744 ARG A O 1
ATOM 6109 N N . TYR A 1 745 ? 27.317 3.432 -34.393 1.00 70.94 745 TYR A N 1
ATOM 6110 C CA . TYR A 1 745 ? 26.125 3.123 -33.596 1.00 70.94 745 TYR A CA 1
ATOM 6111 C C . TYR A 1 745 ? 26.133 1.689 -33.036 1.00 70.94 745 TYR A C 1
ATOM 6113 O O . TYR A 1 745 ? 25.235 1.312 -32.290 1.00 70.94 745 TYR A O 1
ATOM 6121 N N . LEU A 1 746 ? 27.138 0.881 -33.393 1.00 68.12 746 LEU A N 1
ATOM 6122 C CA . LEU A 1 746 ? 27.217 -0.555 -33.108 1.00 68.12 746 LEU A CA 1
ATOM 6123 C C . LEU A 1 746 ? 28.420 -0.924 -32.235 1.00 68.12 746 LEU A C 1
ATOM 6125 O O . LEU A 1 746 ? 28.877 -2.068 -32.261 1.00 68.12 746 LEU A O 1
ATOM 6129 N N . SER A 1 747 ? 28.950 0.028 -31.459 1.00 79.56 747 SER A N 1
ATOM 6130 C CA . SER A 1 747 ? 29.972 -0.302 -30.466 1.00 79.56 747 SER A CA 1
ATOM 6131 C C . SER A 1 747 ? 29.422 -1.371 -29.504 1.00 79.56 747 SER A C 1
ATOM 6133 O O . SER A 1 747 ? 28.242 -1.311 -29.145 1.00 79.56 747 SER A O 1
ATOM 6135 N N . PRO A 1 748 ? 30.232 -2.349 -29.051 1.00 78.69 748 PRO A N 1
ATOM 6136 C CA . PRO A 1 748 ? 29.766 -3.370 -28.110 1.00 78.69 748 PRO A CA 1
ATOM 6137 C C . PRO A 1 748 ? 29.109 -2.777 -26.854 1.00 78.69 748 PRO A C 1
ATOM 6139 O O . PRO A 1 748 ? 28.146 -3.339 -26.334 1.00 78.69 748 PRO A O 1
ATOM 6142 N N . HIS A 1 749 ? 29.582 -1.607 -26.412 1.00 82.31 749 HIS A N 1
ATOM 6143 C CA . HIS A 1 749 ? 28.999 -0.850 -25.309 1.00 82.31 749 HIS A CA 1
ATOM 6144 C C . HIS A 1 749 ? 27.563 -0.380 -25.615 1.00 82.31 749 HIS A C 1
ATOM 6146 O O . HIS A 1 749 ? 26.636 -0.747 -24.892 1.00 82.31 749 HIS A O 1
ATOM 6152 N N . LEU A 1 750 ? 27.346 0.351 -26.718 1.00 80.75 750 LEU A N 1
ATOM 6153 C CA . LEU A 1 750 ? 26.011 0.821 -27.120 1.00 80.75 750 LEU A CA 1
ATOM 6154 C C . LEU A 1 750 ? 25.071 -0.342 -27.464 1.00 80.75 750 LEU A C 1
ATOM 6156 O O . LEU A 1 750 ? 23.883 -0.302 -27.140 1.00 80.75 750 LEU A O 1
ATOM 6160 N N . ALA A 1 751 ? 25.599 -1.409 -28.066 1.00 82.94 751 ALA A N 1
ATOM 6161 C CA . ALA A 1 751 ? 24.863 -2.632 -28.367 1.00 82.94 751 ALA A CA 1
ATOM 6162 C C . ALA A 1 751 ? 24.337 -3.303 -27.087 1.00 82.94 751 ALA A C 1
ATOM 6164 O O . ALA A 1 751 ? 23.144 -3.604 -26.996 1.00 82.94 751 ALA A O 1
ATOM 6165 N N . LYS A 1 752 ? 25.193 -3.473 -26.068 1.00 86.00 752 LYS A N 1
ATOM 6166 C CA . LYS A 1 752 ? 24.796 -3.994 -24.750 1.00 86.00 752 LYS A CA 1
ATOM 6167 C C . LYS A 1 752 ? 23.708 -3.123 -24.119 1.00 86.00 752 LYS A C 1
ATOM 6169 O O . LYS A 1 752 ? 22.695 -3.659 -23.675 1.00 86.00 752 LYS A O 1
ATOM 6174 N N . LYS A 1 753 ? 23.868 -1.796 -24.142 1.00 84.88 753 LYS A N 1
ATOM 6175 C CA . LYS A 1 753 ? 22.907 -0.844 -23.555 1.00 84.88 753 LYS A CA 1
ATOM 6176 C C . LYS A 1 753 ? 21.555 -0.848 -24.259 1.00 84.88 753 LYS A C 1
ATOM 6178 O O . LYS A 1 753 ? 20.520 -0.932 -23.604 1.00 84.88 753 LYS A O 1
ATOM 6183 N N . THR A 1 754 ? 21.556 -0.865 -25.589 1.00 82.94 754 THR A N 1
ATOM 6184 C CA . THR A 1 754 ? 20.334 -0.982 -26.401 1.00 82.94 754 THR A CA 1
ATOM 6185 C C . THR A 1 754 ? 19.574 -2.261 -26.060 1.00 82.94 754 THR A C 1
ATOM 6187 O O . THR A 1 754 ? 18.356 -2.246 -25.873 1.00 82.94 754 THR A O 1
ATOM 6190 N N . VAL A 1 755 ? 20.294 -3.378 -25.927 1.00 85.88 755 VAL A N 1
ATOM 6191 C CA . VAL A 1 755 ? 19.695 -4.646 -25.513 1.00 85.88 755 VAL A CA 1
ATOM 6192 C C . VAL A 1 755 ? 19.147 -4.540 -24.088 1.00 85.88 755 VAL A C 1
ATOM 6194 O O . VAL A 1 755 ? 17.989 -4.887 -23.875 1.00 85.88 755 VAL A O 1
ATOM 6197 N N . GLU A 1 756 ? 19.904 -4.015 -23.123 1.00 86.19 756 GLU A N 1
ATOM 6198 C CA . GLU A 1 756 ? 19.441 -3.807 -21.740 1.00 86.19 756 GLU A CA 1
ATOM 6199 C C . GLU A 1 756 ? 18.132 -3.005 -21.671 1.00 86.19 756 GLU A C 1
ATOM 6201 O O . GLU A 1 756 ? 17.187 -3.446 -21.011 1.00 86.19 756 GLU A O 1
ATOM 6206 N N . VAL A 1 757 ? 18.017 -1.903 -22.418 1.00 82.56 757 VAL A N 1
ATOM 6207 C CA . VAL A 1 757 ? 16.778 -1.113 -22.521 1.00 82.56 757 VAL A CA 1
ATOM 6208 C C . VAL A 1 757 ? 15.606 -1.977 -22.984 1.00 82.56 757 VAL A C 1
ATOM 6210 O O . VAL A 1 757 ? 14.570 -2.029 -22.317 1.00 82.56 757 VAL A O 1
ATOM 6213 N N . VAL A 1 758 ? 15.777 -2.704 -24.091 1.00 83.81 758 VAL A N 1
ATOM 6214 C CA . VAL A 1 758 ? 14.707 -3.480 -24.738 1.00 83.81 758 VAL A CA 1
ATOM 6215 C C . VAL A 1 758 ? 14.222 -4.664 -23.890 1.00 83.81 758 VAL A C 1
ATOM 6217 O O . VAL A 1 758 ? 13.024 -4.949 -23.863 1.00 83.81 758 VAL A O 1
ATOM 6220 N N . GLN A 1 759 ? 15.109 -5.401 -23.213 1.00 83.94 759 GLN A N 1
ATOM 6221 C CA . GLN A 1 759 ? 14.701 -6.590 -22.434 1.00 83.94 759 GLN A CA 1
ATOM 6222 C C . GLN A 1 759 ? 14.461 -6.319 -20.944 1.00 83.94 759 GLN A C 1
ATOM 6224 O O . GLN A 1 759 ? 13.670 -7.040 -20.319 1.00 83.94 759 GLN A O 1
ATOM 6229 N N . GLU A 1 760 ? 15.131 -5.326 -20.357 1.00 83.62 760 GLU A N 1
ATOM 6230 C CA . GLU A 1 760 ? 15.275 -5.224 -18.902 1.00 83.62 760 GLU A CA 1
ATOM 6231 C C . GLU A 1 760 ? 14.833 -3.896 -18.293 1.00 83.62 760 GLU A C 1
ATOM 6233 O O . GLU A 1 760 ? 14.403 -3.940 -17.142 1.00 83.62 760 GLU A O 1
ATOM 6238 N N . ALA A 1 761 ? 14.899 -2.777 -19.020 1.00 86.12 761 ALA A N 1
ATOM 6239 C CA . ALA A 1 761 ? 14.628 -1.448 -18.462 1.00 86.12 761 ALA A CA 1
ATOM 6240 C C . ALA A 1 761 ? 13.264 -0.872 -18.882 1.00 86.12 761 ALA A C 1
ATOM 6242 O O . ALA A 1 761 ? 12.537 -0.359 -18.040 1.00 86.12 761 ALA A O 1
ATOM 6243 N N . PHE A 1 762 ? 12.861 -0.980 -20.151 1.00 91.31 762 PHE A N 1
ATOM 6244 C CA . PHE A 1 762 ? 11.630 -0.325 -20.607 1.00 91.31 762 PHE A CA 1
ATOM 6245 C C . PHE A 1 762 ? 10.371 -1.155 -20.278 1.00 91.31 762 PHE A C 1
ATOM 6247 O O . PHE A 1 762 ? 10.343 -2.345 -20.616 1.00 91.31 762 PHE A O 1
ATOM 6254 N N . PRO A 1 763 ? 9.300 -0.580 -19.685 1.00 94.19 763 PRO A N 1
ATOM 6255 C CA . PRO A 1 763 ? 8.095 -1.320 -19.284 1.00 94.19 763 PRO A CA 1
ATOM 6256 C C . PRO A 1 763 ? 7.163 -1.685 -20.462 1.00 94.19 763 PRO A C 1
ATOM 6258 O O . PRO A 1 763 ? 5.944 -1.537 -20.402 1.00 94.19 763 PRO A O 1
ATOM 6261 N N . LEU A 1 764 ? 7.735 -2.218 -21.545 1.00 94.56 764 LEU A N 1
ATOM 6262 C CA . LEU A 1 764 ? 7.043 -2.677 -22.746 1.00 94.56 764 LEU A CA 1
ATOM 6263 C C . LEU A 1 764 ? 7.270 -4.170 -23.000 1.00 94.56 764 LEU A C 1
ATOM 6265 O O . LEU A 1 764 ? 8.303 -4.762 -22.683 1.00 94.56 764 LEU A O 1
ATOM 6269 N N . ARG A 1 765 ? 6.283 -4.804 -23.638 1.00 93.88 765 ARG A N 1
ATOM 6270 C CA . ARG A 1 765 ? 6.354 -6.210 -24.055 1.00 93.88 765 ARG A CA 1
ATOM 6271 C C . ARG A 1 765 ? 6.636 -6.284 -25.549 1.00 93.88 765 ARG A C 1
ATOM 6273 O O . ARG A 1 765 ? 5.707 -6.429 -26.336 1.00 93.88 765 ARG A O 1
ATOM 6280 N N . PHE A 1 766 ? 7.904 -6.260 -25.943 1.00 94.88 766 PHE A N 1
ATOM 6281 C CA . PHE A 1 766 ? 8.301 -6.476 -27.340 1.00 94.88 766 PHE A CA 1
ATOM 6282 C C . PHE A 1 766 ? 7.887 -7.877 -27.804 1.00 94.88 766 PHE A C 1
ATOM 6284 O O . PHE A 1 766 ? 8.196 -8.869 -27.136 1.00 94.88 766 PHE A O 1
ATOM 6291 N N . LYS A 1 767 ? 7.143 -7.989 -28.904 1.00 95.56 767 LYS A N 1
ATOM 6292 C CA . LYS A 1 767 ? 6.567 -9.246 -29.413 1.00 95.56 767 LYS A CA 1
ATOM 6293 C C . LYS A 1 767 ? 7.274 -9.748 -30.666 1.00 95.56 767 LYS A C 1
ATOM 6295 O O . LYS A 1 767 ? 7.413 -10.962 -30.778 1.00 95.56 767 LYS A O 1
ATOM 6300 N N . ALA A 1 768 ? 7.746 -8.849 -31.525 1.00 96.75 768 ALA A N 1
ATOM 6301 C CA . ALA A 1 768 ? 8.517 -9.160 -32.725 1.00 96.75 768 ALA A CA 1
ATOM 6302 C C . ALA A 1 768 ? 9.366 -7.951 -33.155 1.00 96.75 768 ALA A C 1
ATOM 6304 O O . ALA A 1 768 ? 8.981 -6.810 -32.895 1.00 96.75 768 ALA A O 1
ATOM 6305 N N . PHE A 1 769 ? 10.493 -8.226 -33.806 1.00 96.69 769 PHE A N 1
ATOM 6306 C CA . PHE A 1 769 ? 11.348 -7.275 -34.511 1.00 96.69 769 PHE A CA 1
ATOM 6307 C C . PHE A 1 769 ? 11.458 -7.751 -35.958 1.00 96.69 769 PHE A C 1
ATOM 6309 O O . PHE A 1 769 ? 12.037 -8.804 -36.212 1.00 96.69 769 PHE A O 1
ATOM 6316 N N . HIS A 1 770 ? 10.884 -7.007 -36.892 1.00 97.88 770 HIS A N 1
ATOM 6317 C CA . HIS A 1 770 ? 10.950 -7.281 -38.320 1.00 97.88 770 HIS A CA 1
ATOM 6318 C C . HIS A 1 770 ? 11.966 -6.338 -38.944 1.00 97.88 770 HIS A C 1
ATOM 6320 O O . HIS A 1 770 ? 11.777 -5.124 -38.923 1.00 97.88 770 HIS A O 1
ATOM 6326 N N . VAL A 1 771 ? 13.049 -6.897 -39.466 1.00 96.81 771 VAL A N 1
ATOM 6327 C CA . VAL A 1 771 ? 14.117 -6.145 -40.123 1.00 96.81 771 VAL A CA 1
ATOM 6328 C C . VAL A 1 771 ? 13.914 -6.256 -41.629 1.00 96.81 771 VAL A C 1
ATOM 6330 O O . VAL A 1 771 ? 13.751 -7.359 -42.152 1.00 96.81 771 VAL A O 1
ATOM 6333 N N . LEU A 1 772 ? 13.854 -5.106 -42.290 1.00 96.75 772 LEU A N 1
ATOM 6334 C CA . LEU A 1 772 ? 13.614 -4.948 -43.720 1.00 96.75 772 LEU A CA 1
ATOM 6335 C C . LEU A 1 772 ? 14.835 -4.304 -44.359 1.00 96.75 772 LEU A C 1
ATOM 6337 O O . LEU A 1 772 ? 15.491 -3.471 -43.731 1.00 96.75 772 LEU A O 1
ATOM 6341 N N . HIS A 1 773 ? 15.097 -4.649 -45.617 1.00 95.19 773 HIS A N 1
ATOM 6342 C CA . HIS A 1 773 ? 16.183 -4.079 -46.415 1.00 95.19 773 HIS A CA 1
ATOM 6343 C C . HIS A 1 773 ? 17.546 -4.144 -45.710 1.00 95.19 773 HIS A C 1
ATOM 6345 O O . HIS A 1 773 ? 18.389 -3.259 -45.876 1.00 95.19 773 HIS A O 1
ATOM 6351 N N . GLU A 1 774 ? 17.778 -5.176 -44.895 1.00 92.56 774 GLU A N 1
ATOM 6352 C CA . GLU A 1 774 ? 19.054 -5.338 -44.220 1.00 92.56 774 GLU A CA 1
ATOM 6353 C C . GLU A 1 774 ? 20.187 -5.594 -45.228 1.00 92.56 774 GLU A C 1
ATOM 6355 O O . GLU A 1 774 ? 20.036 -6.407 -46.146 1.00 92.56 774 GLU A O 1
ATOM 6360 N N . PRO A 1 775 ? 21.336 -4.902 -45.099 1.00 87.38 775 PRO A N 1
ATOM 6361 C CA . PRO A 1 775 ? 22.458 -5.106 -46.005 1.00 87.38 775 PRO A CA 1
ATOM 6362 C C . PRO A 1 775 ? 23.107 -6.475 -45.776 1.00 87.38 775 PRO A C 1
ATOM 6364 O O . PRO A 1 775 ? 22.993 -7.061 -44.701 1.00 87.38 775 PRO A O 1
ATOM 6367 N N . PHE A 1 776 ? 23.883 -6.955 -46.754 1.00 83.69 776 PHE A N 1
ATOM 6368 C CA . PHE A 1 776 ? 24.534 -8.274 -46.688 1.00 83.69 776 PHE A CA 1
ATOM 6369 C C . PHE A 1 776 ? 25.420 -8.485 -45.439 1.00 83.69 776 PHE A C 1
ATOM 6371 O O . PHE A 1 776 ? 25.657 -9.619 -45.040 1.00 83.69 776 PHE A O 1
ATOM 6378 N N . TYR A 1 777 ? 25.920 -7.409 -44.819 1.00 81.88 777 TYR A N 1
ATOM 6379 C CA . TYR A 1 777 ? 26.738 -7.458 -43.601 1.00 81.88 777 TYR A CA 1
ATOM 6380 C C . TYR A 1 777 ? 25.932 -7.351 -42.296 1.00 81.88 777 TYR A C 1
ATOM 6382 O O . TYR A 1 777 ? 26.522 -7.301 -41.215 1.00 81.88 777 TYR A O 1
ATOM 6390 N N . PHE A 1 778 ? 24.598 -7.323 -42.345 1.00 85.62 778 PHE A N 1
ATOM 6391 C CA . PHE A 1 778 ? 23.760 -7.237 -41.145 1.00 85.62 778 PHE A CA 1
ATOM 6392 C C . PHE A 1 778 ? 23.937 -8.441 -40.208 1.00 85.62 778 PHE A C 1
ATOM 6394 O O . PHE A 1 778 ? 23.835 -8.299 -38.990 1.00 85.62 778 PHE A O 1
ATOM 6401 N N . ASP A 1 779 ? 24.309 -9.609 -40.732 1.00 84.31 779 ASP A N 1
ATOM 6402 C CA . ASP A 1 779 ? 24.646 -10.770 -39.904 1.00 84.31 779 ASP A CA 1
ATOM 6403 C C . ASP A 1 779 ? 25.821 -10.507 -38.950 1.00 84.31 779 ASP A C 1
ATOM 6405 O O . ASP A 1 779 ? 25.824 -11.026 -37.830 1.00 84.31 779 ASP A O 1
ATOM 6409 N N . ALA A 1 780 ? 26.779 -9.656 -39.337 1.00 81.56 780 ALA A N 1
ATOM 6410 C CA . ALA A 1 780 ? 27.861 -9.224 -38.453 1.00 81.56 780 ALA A CA 1
ATOM 6411 C C . ALA A 1 780 ? 27.334 -8.322 -37.324 1.00 81.56 780 ALA A C 1
ATOM 6413 O O . ALA A 1 780 ? 27.732 -8.472 -36.171 1.00 81.56 780 ALA A O 1
ATOM 6414 N N . ILE A 1 781 ? 26.370 -7.448 -37.626 1.00 83.56 781 ILE A N 1
ATOM 6415 C CA . ILE A 1 781 ? 25.686 -6.606 -36.632 1.00 83.56 781 ILE A CA 1
ATOM 6416 C C . ILE A 1 781 ? 24.939 -7.486 -35.624 1.00 83.56 781 ILE A C 1
ATOM 6418 O O . ILE A 1 781 ? 25.071 -7.321 -34.409 1.00 83.56 781 ILE A O 1
ATOM 6422 N N . LEU A 1 782 ? 24.200 -8.484 -36.113 1.00 83.94 782 LEU A N 1
ATOM 6423 C CA . LEU A 1 782 ? 23.549 -9.463 -35.249 1.00 83.94 782 LEU A CA 1
ATOM 6424 C C . LEU A 1 782 ? 24.553 -10.281 -34.443 1.00 83.94 782 LEU A C 1
ATOM 6426 O O . LEU A 1 782 ? 24.252 -10.618 -33.303 1.00 83.94 782 LEU A O 1
ATOM 6430 N N . ALA A 1 783 ? 25.726 -10.607 -34.987 1.00 84.88 783 ALA A N 1
ATOM 6431 C CA . ALA A 1 783 ? 26.777 -11.296 -34.242 1.00 84.88 783 ALA A CA 1
ATOM 6432 C C . ALA A 1 783 ? 27.287 -10.469 -33.052 1.00 84.88 783 ALA A C 1
ATOM 6434 O O . ALA A 1 783 ? 27.539 -11.050 -32.001 1.00 84.88 783 ALA A O 1
ATOM 6435 N N . VAL A 1 784 ? 27.340 -9.137 -33.169 1.00 84.62 784 VAL A N 1
ATOM 6436 C CA . VAL A 1 784 ? 27.672 -8.229 -32.053 1.00 84.62 784 VAL A CA 1
ATOM 6437 C C . VAL A 1 784 ? 26.548 -8.169 -31.010 1.00 84.62 784 VAL A C 1
ATOM 6439 O O . VAL A 1 784 ? 26.822 -8.119 -29.815 1.00 84.62 784 VAL A O 1
ATOM 6442 N N . LEU A 1 785 ? 25.279 -8.218 -31.428 1.00 84.81 785 LEU A N 1
ATOM 6443 C CA . LEU A 1 785 ? 24.126 -8.179 -30.511 1.00 84.81 785 LEU A CA 1
ATOM 6444 C C . LEU A 1 785 ? 23.852 -9.527 -29.822 1.00 84.81 785 LEU A C 1
ATOM 6446 O O . LEU A 1 785 ? 23.408 -9.569 -28.672 1.00 84.81 785 LEU A O 1
ATOM 6450 N N . LYS A 1 786 ? 24.099 -10.645 -30.517 1.00 85.56 786 LYS A N 1
ATOM 6451 C CA . LYS A 1 786 ? 23.770 -12.018 -30.088 1.00 85.56 786 LYS A CA 1
ATOM 6452 C C . LYS A 1 786 ? 24.250 -12.370 -28.671 1.00 85.56 786 LYS A C 1
ATOM 6454 O O . LYS A 1 786 ? 23.437 -12.988 -27.978 1.00 85.56 786 LYS A O 1
ATOM 6459 N N . PRO A 1 787 ? 25.472 -12.012 -28.225 1.00 88.44 787 PRO A N 1
ATOM 6460 C CA . PRO A 1 787 ? 25.955 -12.303 -26.874 1.00 88.44 787 PRO A CA 1
ATOM 6461 C C . PRO A 1 787 ? 25.094 -11.700 -25.759 1.00 88.44 787 PRO A C 1
ATOM 6463 O O . PRO A 1 787 ? 24.962 -12.300 -24.699 1.00 88.44 787 PRO A O 1
ATOM 6466 N N . PHE A 1 788 ? 24.469 -10.545 -26.002 1.00 86.94 788 PHE A N 1
ATOM 6467 C CA . PHE A 1 788 ? 23.674 -9.832 -24.995 1.00 86.94 788 PHE A CA 1
ATOM 6468 C C . PHE A 1 788 ? 22.183 -10.207 -25.034 1.00 86.94 788 PHE A C 1
ATOM 6470 O O . PHE A 1 788 ? 21.458 -10.036 -24.049 1.00 86.94 788 PHE A O 1
ATOM 6477 N N . LEU A 1 789 ? 21.706 -10.714 -26.177 1.00 88.12 789 LEU A N 1
ATOM 6478 C CA . LEU A 1 789 ? 20.301 -11.048 -26.404 1.00 88.12 789 LEU A CA 1
ATOM 6479 C C . LEU A 1 789 ? 19.888 -12.333 -25.683 1.00 88.12 789 LEU A C 1
ATOM 6481 O O . LEU A 1 789 ? 20.362 -13.426 -26.001 1.00 88.12 789 LEU A O 1
ATOM 6485 N N . LYS A 1 790 ? 18.876 -12.227 -24.817 1.00 89.31 790 LYS A N 1
ATOM 6486 C CA . LYS A 1 790 ? 18.174 -13.402 -24.277 1.00 89.31 790 LYS A CA 1
ATOM 6487 C C . LYS A 1 790 ? 17.514 -14.200 -25.403 1.00 89.31 790 LYS A C 1
ATOM 6489 O O . LYS A 1 790 ? 16.923 -13.620 -26.318 1.00 89.31 790 LYS A O 1
ATOM 6494 N N . ASP A 1 791 ? 17.475 -15.527 -25.271 1.00 89.38 791 ASP A N 1
ATOM 6495 C CA . ASP A 1 791 ? 16.859 -16.439 -26.254 1.00 89.38 791 ASP A CA 1
ATOM 6496 C C . ASP A 1 791 ? 15.439 -16.035 -26.666 1.00 89.38 791 ASP A C 1
ATOM 6498 O O . ASP A 1 791 ? 15.036 -16.169 -27.822 1.00 89.38 791 ASP A O 1
ATOM 6502 N N . LYS A 1 792 ? 14.671 -15.503 -25.710 1.00 88.00 792 LYS A N 1
ATOM 6503 C CA . LYS A 1 792 ? 13.314 -15.005 -25.943 1.00 88.00 792 LYS A CA 1
ATOM 6504 C C . LYS A 1 792 ? 13.268 -13.864 -26.962 1.00 88.00 792 LYS A C 1
ATOM 6506 O O . LYS A 1 792 ? 12.324 -13.829 -27.741 1.00 88.00 792 LYS A O 1
ATOM 6511 N N . ILE A 1 793 ? 14.222 -12.932 -26.935 1.00 89.56 793 ILE A N 1
ATOM 6512 C CA . ILE A 1 793 ? 14.297 -11.826 -27.902 1.00 89.56 793 ILE A CA 1
ATOM 6513 C C . ILE A 1 793 ? 14.946 -12.304 -29.197 1.00 89.56 793 ILE A C 1
ATOM 6515 O O . ILE A 1 793 ? 14.433 -11.993 -30.265 1.00 89.56 793 ILE A O 1
ATOM 6519 N N . ARG A 1 794 ? 15.984 -13.146 -29.125 1.00 90.81 794 ARG A N 1
ATOM 6520 C CA . ARG A 1 794 ? 16.637 -13.723 -30.311 1.00 90.81 794 ARG A CA 1
ATOM 6521 C C . ARG A 1 794 ? 15.640 -14.420 -31.245 1.00 90.81 794 ARG A C 1
ATOM 6523 O O . ARG A 1 794 ? 15.671 -14.193 -32.445 1.00 90.81 794 ARG A O 1
ATOM 6530 N N . ARG A 1 795 ? 14.703 -15.202 -30.691 1.00 93.94 795 ARG A N 1
ATOM 6531 C CA . ARG A 1 795 ? 13.631 -15.880 -31.454 1.00 93.94 795 ARG A CA 1
ATOM 6532 C C . ARG A 1 795 ? 12.566 -14.948 -32.048 1.00 93.94 795 ARG A C 1
ATOM 6534 O O . ARG A 1 795 ? 11.708 -15.417 -32.786 1.00 93.94 795 ARG A O 1
ATOM 6541 N N . ARG A 1 796 ? 12.572 -13.666 -31.684 1.00 94.81 796 ARG A N 1
ATOM 6542 C CA . ARG A 1 796 ? 11.598 -12.656 -32.127 1.00 94.81 796 ARG A CA 1
ATOM 6543 C C . ARG A 1 796 ? 12.144 -11.738 -33.213 1.00 94.81 796 ARG A C 1
ATOM 6545 O O . ARG A 1 796 ? 11.417 -10.849 -33.638 1.00 94.81 796 ARG A O 1
ATOM 6552 N N . ILE A 1 797 ? 13.400 -11.917 -33.613 1.00 94.81 797 ILE A N 1
ATOM 6553 C CA . ILE A 1 797 ? 14.014 -11.172 -34.709 1.00 94.81 797 ILE A CA 1
ATOM 6554 C C . ILE A 1 797 ? 13.746 -11.941 -36.002 1.00 94.81 797 ILE A C 1
ATOM 6556 O O . ILE A 1 797 ? 14.100 -13.115 -36.118 1.00 94.81 797 ILE A O 1
ATOM 6560 N N . HIS A 1 798 ? 13.114 -11.275 -36.959 1.00 95.50 798 HIS A N 1
ATOM 6561 C CA . HIS A 1 798 ? 12.761 -11.803 -38.268 1.00 95.50 798 HIS A CA 1
ATOM 6562 C C . HIS A 1 798 ? 13.428 -10.938 -39.336 1.00 95.50 798 HIS A C 1
ATOM 6564 O O . HIS A 1 798 ? 13.176 -9.738 -39.403 1.00 95.50 798 HIS A O 1
ATOM 6570 N N . LEU A 1 799 ? 14.293 -11.552 -40.140 1.00 95.25 799 LEU A N 1
ATOM 6571 C CA . LEU A 1 799 ? 14.967 -10.906 -41.263 1.00 95.25 799 LEU A CA 1
ATOM 6572 C C . LEU A 1 799 ? 14.171 -11.160 -42.540 1.00 95.25 799 LEU A C 1
ATOM 6574 O O . LEU A 1 799 ? 13.782 -12.303 -42.809 1.00 95.25 799 LEU A O 1
ATOM 6578 N N . HIS A 1 800 ? 13.891 -10.106 -43.298 1.00 95.88 800 HIS A N 1
ATOM 6579 C CA . HIS A 1 800 ? 13.047 -10.184 -44.489 1.00 95.88 800 HIS A CA 1
ATOM 6580 C C . HIS A 1 800 ? 13.800 -9.879 -45.785 1.00 95.88 800 HIS A C 1
ATOM 6582 O O . HIS A 1 800 ? 13.264 -10.146 -46.867 1.00 95.88 800 HIS A O 1
ATOM 6588 N N . GLY A 1 801 ? 15.020 -9.349 -45.709 1.00 92.62 801 GLY A N 1
ATOM 6589 C CA . GLY A 1 801 ? 15.767 -8.834 -46.845 1.00 92.62 801 GLY A CA 1
ATOM 6590 C C . GLY A 1 801 ? 14.926 -7.829 -47.622 1.00 92.62 801 GLY A C 1
ATOM 6591 O O . GLY A 1 801 ? 14.223 -6.992 -47.059 1.00 92.62 801 GLY A O 1
ATOM 6592 N N . ASN A 1 802 ? 14.918 -7.988 -48.943 1.00 90.44 802 ASN A N 1
ATOM 6593 C CA . ASN A 1 802 ? 14.090 -7.184 -49.847 1.00 90.44 802 ASN A CA 1
ATOM 6594 C C . ASN A 1 802 ? 12.686 -7.784 -50.080 1.00 90.44 802 ASN A C 1
ATOM 6596 O O . ASN A 1 802 ? 11.939 -7.326 -50.945 1.00 90.44 802 ASN A O 1
ATOM 6600 N N . SER A 1 803 ? 12.313 -8.850 -49.362 1.00 92.38 803 SER A N 1
ATOM 6601 C CA . SER A 1 803 ? 11.064 -9.579 -49.594 1.00 92.38 803 SER A CA 1
ATOM 6602 C C . SER A 1 803 ? 9.922 -9.013 -48.752 1.00 92.38 803 SER A C 1
ATOM 6604 O O . SER A 1 803 ? 9.581 -9.560 -47.703 1.00 92.38 803 SER A O 1
ATOM 6606 N N . ILE A 1 804 ? 9.232 -7.988 -49.255 1.00 91.19 804 ILE A N 1
ATOM 6607 C CA . ILE A 1 804 ? 8.036 -7.418 -48.600 1.00 91.19 804 ILE A CA 1
ATOM 6608 C C . ILE A 1 804 ? 6.950 -8.488 -48.354 1.00 91.19 804 ILE A C 1
ATOM 6610 O O . ILE A 1 804 ? 6.306 -8.520 -47.308 1.00 91.19 804 ILE A O 1
ATOM 6614 N N . SER A 1 805 ? 6.799 -9.455 -49.262 1.00 91.88 805 SER A N 1
ATOM 6615 C CA . SER A 1 805 ? 5.881 -10.591 -49.084 1.00 91.88 805 SER A CA 1
ATOM 6616 C C . SER A 1 805 ? 6.214 -11.478 -47.872 1.00 91.88 805 SER A C 1
ATOM 6618 O O . SER A 1 805 ? 5.336 -12.170 -47.362 1.00 91.88 805 SER A O 1
ATOM 6620 N N . SER A 1 806 ? 7.465 -11.464 -47.393 1.00 95.62 806 SER A N 1
ATOM 6621 C CA . SER A 1 806 ? 7.883 -12.152 -46.167 1.00 95.62 806 SER A CA 1
ATOM 6622 C C . SER A 1 806 ? 7.343 -11.430 -44.931 1.00 95.62 806 SER A C 1
ATOM 6624 O O . SER A 1 806 ? 6.839 -12.089 -44.024 1.00 95.62 806 SER A O 1
ATOM 6626 N N . LEU A 1 807 ? 7.363 -10.091 -44.924 1.00 95.44 807 LEU A N 1
ATOM 6627 C CA . LEU A 1 807 ? 6.764 -9.262 -43.870 1.00 95.44 807 LEU A CA 1
ATOM 6628 C C . LEU A 1 807 ? 5.250 -9.478 -43.776 1.00 95.44 807 LEU A C 1
ATOM 6630 O O . LEU A 1 807 ? 4.715 -9.631 -42.680 1.00 95.44 807 LEU A O 1
ATOM 6634 N N . HIS A 1 808 ? 4.565 -9.564 -44.921 1.00 95.38 808 HIS A N 1
ATOM 6635 C CA . HIS A 1 808 ? 3.104 -9.731 -44.980 1.00 95.38 808 HIS A CA 1
ATOM 6636 C C . HIS A 1 808 ? 2.589 -11.043 -44.376 1.00 95.38 808 HIS A C 1
ATOM 6638 O O . HIS A 1 808 ? 1.394 -11.172 -44.128 1.00 95.38 808 HIS A O 1
ATOM 6644 N N . LYS A 1 809 ? 3.473 -12.011 -44.100 1.00 94.50 809 LYS A N 1
ATOM 6645 C CA . LYS A 1 809 ? 3.132 -13.224 -43.335 1.00 94.50 809 LYS A CA 1
ATOM 6646 C C . LYS A 1 809 ? 2.937 -12.950 -41.842 1.00 94.50 809 LYS A C 1
ATOM 6648 O O . LYS A 1 809 ? 2.352 -13.779 -41.153 1.00 94.50 809 LYS A O 1
ATOM 6653 N N . TYR A 1 810 ? 3.469 -11.834 -41.349 1.00 94.06 810 TYR A N 1
ATOM 6654 C CA . TYR A 1 810 ? 3.480 -11.469 -39.934 1.00 94.06 810 TYR A CA 1
ATOM 6655 C C . TYR A 1 810 ? 2.664 -10.212 -39.630 1.00 94.06 810 TYR A C 1
ATOM 6657 O O . TYR A 1 810 ? 2.164 -10.084 -38.514 1.00 94.06 810 TYR A O 1
ATOM 6665 N N . VAL A 1 811 ? 2.562 -9.286 -40.589 1.00 94.94 811 VAL A N 1
ATOM 6666 C CA . VAL A 1 811 ? 1.848 -8.012 -40.438 1.00 94.94 811 VAL A CA 1
ATOM 6667 C C . VAL A 1 811 ? 0.933 -7.792 -41.639 1.00 94.94 811 VAL A C 1
ATOM 6669 O O . VAL A 1 811 ? 1.387 -7.828 -42.782 1.00 94.94 811 VAL A O 1
ATOM 6672 N N . SER A 1 812 ? -0.357 -7.558 -41.384 1.00 96.19 812 SER A N 1
ATOM 6673 C CA . SER A 1 812 ? -1.346 -7.325 -42.443 1.00 96.19 812 SER A CA 1
ATOM 6674 C C . SER A 1 812 ? -1.015 -6.088 -43.286 1.00 96.19 812 SER A C 1
ATOM 6676 O O . SER A 1 812 ? -0.608 -5.047 -42.768 1.00 96.19 812 SER A O 1
ATOM 6678 N N . LYS A 1 813 ? -1.277 -6.182 -44.595 1.00 96.25 813 LYS A N 1
ATOM 6679 C CA . LYS A 1 813 ? -1.147 -5.070 -45.550 1.00 96.25 813 LYS A CA 1
ATOM 6680 C C . LYS A 1 813 ? -1.994 -3.858 -45.162 1.00 96.25 813 LYS A C 1
ATOM 6682 O O . LYS A 1 813 ? -1.575 -2.729 -45.388 1.00 96.25 813 LYS A O 1
ATOM 6687 N N . ASP A 1 814 ? -3.146 -4.074 -44.530 1.00 96.06 814 ASP A N 1
ATOM 6688 C CA . ASP A 1 814 ? -4.058 -2.998 -44.111 1.00 96.06 814 ASP A CA 1
ATOM 6689 C C . ASP A 1 814 ? -3.517 -2.141 -42.958 1.00 96.06 814 ASP A C 1
ATOM 6691 O O . ASP A 1 814 ? -4.131 -1.138 -42.587 1.00 96.06 814 ASP A O 1
ATOM 6695 N N . LEU A 1 815 ? -2.384 -2.545 -42.380 1.00 96.00 815 LEU A N 1
ATOM 6696 C CA . LEU A 1 815 ? -1.708 -1.870 -41.278 1.00 96.00 815 LEU A CA 1
ATOM 6697 C C . LEU A 1 815 ? -0.422 -1.172 -41.722 1.00 96.00 815 LEU A C 1
ATOM 6699 O O . LEU A 1 815 ? 0.213 -0.524 -40.899 1.00 96.00 815 LEU A O 1
ATOM 6703 N N . LEU A 1 816 ? -0.014 -1.326 -42.984 1.00 97.06 816 LEU A N 1
ATOM 6704 C CA . LEU A 1 816 ? 1.284 -0.881 -43.481 1.00 97.06 816 LEU A CA 1
ATOM 6705 C C . LEU A 1 816 ? 1.145 0.277 -44.486 1.00 97.06 816 LEU A C 1
ATOM 6707 O O . LEU A 1 816 ? 0.176 0.313 -45.252 1.00 97.06 816 LEU A O 1
ATOM 6711 N N . PRO A 1 817 ? 2.122 1.198 -44.528 1.00 96.81 817 PRO A N 1
ATOM 6712 C CA . PRO A 1 817 ? 2.256 2.168 -45.612 1.00 96.81 817 PRO A CA 1
ATOM 6713 C C . PRO A 1 817 ? 2.542 1.518 -46.975 1.00 96.81 817 PRO A C 1
ATOM 6715 O O . PRO A 1 817 ? 2.978 0.363 -47.060 1.00 96.81 817 PRO A O 1
ATOM 6718 N N . ALA A 1 818 ? 2.334 2.277 -48.049 1.00 96.38 818 ALA A N 1
ATOM 6719 C CA . ALA A 1 818 ? 2.506 1.837 -49.434 1.00 96.38 818 ALA A CA 1
ATOM 6720 C C . ALA A 1 818 ? 3.949 1.400 -49.746 1.00 96.38 818 ALA A C 1
ATOM 6722 O O . ALA A 1 818 ? 4.156 0.429 -50.474 1.00 96.38 818 ALA A O 1
ATOM 6723 N N . GLU A 1 819 ? 4.941 2.049 -49.137 1.00 94.50 819 GLU A N 1
ATOM 6724 C CA . GLU A 1 819 ? 6.373 1.729 -49.237 1.00 94.50 819 GLU A CA 1
ATOM 6725 C C . GLU A 1 819 ? 6.689 0.309 -48.749 1.00 94.50 819 GLU A C 1
ATOM 6727 O O . GLU A 1 819 ? 7.638 -0.320 -49.208 1.00 94.50 819 GLU A O 1
ATOM 6732 N N . TYR A 1 820 ? 5.846 -0.228 -47.866 1.00 95.75 820 TYR A N 1
ATOM 6733 C CA . TYR A 1 820 ? 5.942 -1.582 -47.324 1.00 95.75 820 TYR A CA 1
ATOM 6734 C C . TYR A 1 820 ? 4.863 -2.505 -47.912 1.00 95.75 820 TYR A C 1
ATOM 6736 O O . TYR A 1 820 ? 4.496 -3.521 -47.316 1.00 95.75 820 TYR A O 1
ATOM 6744 N N . GLY A 1 821 ? 4.336 -2.154 -49.093 1.00 94.19 821 GLY A N 1
ATOM 6745 C CA . GLY A 1 821 ? 3.334 -2.920 -49.838 1.00 94.19 821 GLY A CA 1
ATOM 6746 C C . GLY A 1 821 ? 1.966 -3.000 -49.157 1.00 94.19 821 GLY A C 1
ATOM 6747 O O . GLY A 1 821 ? 1.264 -4.000 -49.339 1.00 94.19 821 GLY A O 1
ATOM 6748 N N . GLY A 1 822 ? 1.630 -2.004 -48.334 1.00 95.31 822 GLY A N 1
ATOM 6749 C CA . GLY A 1 822 ? 0.371 -1.914 -47.605 1.00 95.31 822 GLY A CA 1
ATOM 6750 C C . GLY A 1 822 ? -0.646 -0.931 -48.189 1.00 95.31 822 GLY A C 1
ATOM 6751 O O . GLY A 1 822 ? -0.422 -0.309 -49.226 1.00 95.31 822 GLY A O 1
ATOM 6752 N N . ASN A 1 823 ? -1.782 -0.811 -47.499 1.00 95.50 823 ASN A N 1
ATOM 6753 C CA . ASN A 1 823 ? -2.980 -0.103 -47.963 1.00 95.50 823 ASN A CA 1
ATOM 6754 C C . ASN A 1 823 ? -3.265 1.208 -47.203 1.00 95.50 823 ASN A C 1
ATOM 6756 O O . ASN A 1 823 ? -4.289 1.837 -47.460 1.00 95.50 823 ASN A O 1
ATOM 6760 N N . LEU A 1 824 ? -2.403 1.637 -46.268 1.00 92.06 824 LEU A N 1
ATOM 6761 C CA . LEU A 1 824 ? -2.615 2.874 -45.493 1.00 92.06 824 LEU A CA 1
ATOM 6762 C C . LEU A 1 824 ? -2.333 4.168 -46.278 1.00 92.06 824 LEU A C 1
ATOM 6764 O O . LEU A 1 824 ? -2.630 5.251 -45.783 1.00 92.06 824 LEU A O 1
ATOM 6768 N N . GLY A 1 825 ? -1.789 4.062 -47.493 1.00 93.62 825 GLY A N 1
ATOM 6769 C CA . GLY A 1 825 ? -1.257 5.196 -48.250 1.00 93.62 825 GLY A CA 1
ATOM 6770 C C . GLY A 1 825 ? 0.240 5.412 -47.993 1.00 93.62 825 GLY A C 1
ATOM 6771 O O . GLY A 1 825 ? 0.874 4.559 -47.368 1.00 93.62 825 GLY A O 1
ATOM 6772 N N . PRO A 1 826 ? 0.831 6.499 -48.520 1.00 95.75 826 PRO A N 1
ATOM 6773 C CA . PRO A 1 826 ? 2.243 6.818 -48.309 1.00 95.75 826 PRO A CA 1
ATOM 6774 C C . PRO A 1 826 ? 2.580 6.970 -46.825 1.00 95.75 826 PRO A C 1
ATOM 6776 O O . PRO A 1 826 ? 1.727 7.364 -46.028 1.00 95.75 826 PRO A O 1
ATOM 6779 N N . PHE A 1 827 ? 3.826 6.689 -46.455 1.00 95.94 827 PHE A N 1
ATOM 6780 C CA . PHE A 1 827 ? 4.303 6.917 -45.099 1.00 95.94 827 PHE A CA 1
ATOM 6781 C C . PHE A 1 827 ? 4.165 8.399 -44.741 1.00 95.94 827 PHE A C 1
ATOM 6783 O O . PHE A 1 827 ? 4.771 9.260 -45.382 1.00 95.94 827 PHE A O 1
ATOM 6790 N N . ASP A 1 828 ? 3.439 8.675 -43.663 1.00 94.94 828 ASP A N 1
ATOM 6791 C CA . ASP A 1 828 ? 3.365 9.993 -43.051 1.00 94.94 828 ASP A CA 1
ATOM 6792 C C . ASP A 1 828 ? 3.241 9.859 -41.530 1.00 94.94 828 ASP A C 1
ATOM 6794 O O . ASP A 1 828 ? 2.362 9.168 -41.014 1.00 94.94 828 ASP A O 1
ATOM 6798 N N . ASN A 1 829 ? 4.137 10.518 -40.802 1.00 96.06 829 ASN A N 1
ATOM 6799 C CA . ASN A 1 829 ? 4.121 10.583 -39.348 1.00 96.06 829 ASN A CA 1
ATOM 6800 C C . ASN A 1 829 ? 3.463 11.859 -38.808 1.00 96.06 829 ASN A C 1
ATOM 6802 O O . ASN A 1 829 ? 3.483 12.056 -37.598 1.00 96.06 829 ASN A O 1
ATOM 6806 N N . THR A 1 830 ? 2.894 12.722 -39.656 1.00 95.50 830 THR A N 1
ATOM 6807 C CA . THR A 1 830 ? 2.381 14.045 -39.261 1.00 95.50 830 THR A CA 1
ATOM 6808 C C . THR A 1 830 ? 1.361 13.979 -38.125 1.00 95.50 830 THR A C 1
ATOM 6810 O O . THR A 1 830 ? 1.480 14.750 -37.175 1.00 95.50 830 THR A O 1
ATOM 6813 N N . GLU A 1 831 ? 0.405 13.049 -38.176 1.00 93.81 831 GLU A N 1
ATOM 6814 C CA . GLU A 1 831 ? -0.612 12.870 -37.125 1.00 93.81 831 GLU A CA 1
ATOM 6815 C C . GLU A 1 831 ? 0.014 12.453 -35.784 1.00 93.81 831 GLU A C 1
ATOM 6817 O O . GLU A 1 831 ? -0.254 13.051 -34.739 1.00 93.81 831 GLU A O 1
ATOM 6822 N N . TRP A 1 832 ? 0.909 11.463 -35.814 1.00 95.56 832 TRP A N 1
ATOM 6823 C CA . TRP A 1 832 ? 1.612 10.994 -34.620 1.00 95.56 832 TRP A CA 1
ATOM 6824 C C . TRP A 1 832 ? 2.564 12.059 -34.059 1.00 95.56 832 TRP A C 1
ATOM 6826 O O . TRP A 1 832 ? 2.583 12.304 -32.855 1.00 95.56 832 TRP A O 1
ATOM 6836 N N . ARG A 1 833 ? 3.296 12.763 -34.930 1.00 95.81 833 ARG A N 1
ATOM 6837 C CA . ARG A 1 833 ? 4.134 13.913 -34.568 1.00 95.81 833 ARG A CA 1
ATOM 6838 C C . ARG A 1 833 ? 3.309 14.979 -33.859 1.00 95.81 833 ARG A C 1
ATOM 6840 O O . ARG A 1 833 ? 3.744 15.463 -32.820 1.00 95.81 833 ARG A O 1
ATOM 6847 N N . GLN A 1 834 ? 2.151 15.347 -34.410 1.00 94.44 834 GLN A N 1
ATOM 6848 C CA . GLN A 1 834 ? 1.282 16.347 -33.793 1.00 94.44 834 GLN A CA 1
ATOM 6849 C C . GLN A 1 834 ? 0.802 15.871 -32.421 1.00 94.44 834 GLN A C 1
ATOM 6851 O O . GLN A 1 834 ? 0.920 16.611 -31.456 1.00 94.44 834 GLN A O 1
ATOM 6856 N N . THR A 1 835 ? 0.396 14.604 -32.308 1.00 92.00 835 THR A N 1
ATOM 6857 C CA . THR A 1 835 ? -0.010 14.002 -31.029 1.00 92.00 835 THR A CA 1
ATOM 6858 C C . THR A 1 835 ? 1.097 14.082 -29.975 1.00 92.00 835 THR A C 1
ATOM 6860 O O . THR A 1 835 ? 0.831 14.429 -28.826 1.00 92.00 835 THR A O 1
ATOM 6863 N N . ILE A 1 836 ? 2.346 13.778 -30.337 1.00 92.38 836 ILE A N 1
ATOM 6864 C CA . ILE A 1 836 ? 3.481 13.873 -29.408 1.00 92.38 836 ILE A CA 1
ATOM 6865 C C . ILE A 1 836 ? 3.750 15.329 -29.011 1.00 92.38 836 ILE A C 1
ATOM 6867 O O . ILE A 1 836 ? 3.961 15.593 -27.829 1.00 92.38 836 ILE A O 1
ATOM 6871 N N . LEU A 1 837 ? 3.715 16.268 -29.964 1.00 92.12 837 LEU A N 1
ATOM 6872 C CA . LEU A 1 837 ? 3.901 17.700 -29.697 1.00 92.12 837 LEU A CA 1
ATOM 6873 C C . LEU A 1 837 ? 2.794 18.263 -28.792 1.00 92.12 837 LEU A C 1
ATOM 6875 O O . LEU A 1 837 ? 3.092 18.979 -27.844 1.00 92.12 837 LEU A O 1
ATOM 6879 N N . ASP A 1 838 ? 1.538 17.875 -29.012 1.00 91.00 838 ASP A N 1
ATOM 6880 C CA . ASP A 1 838 ? 0.399 18.288 -28.181 1.00 91.00 838 ASP A CA 1
ATOM 6881 C C . ASP A 1 838 ? 0.509 17.759 -26.737 1.00 91.00 838 ASP A C 1
ATOM 6883 O O . ASP A 1 838 ? -0.087 18.312 -25.814 1.00 91.00 838 ASP A O 1
ATOM 6887 N N . ASN A 1 839 ? 1.300 16.702 -26.524 1.00 87.00 839 ASN A N 1
ATOM 6888 C CA . ASN A 1 839 ? 1.593 16.117 -25.217 1.00 87.00 839 ASN A CA 1
ATOM 6889 C C . ASN A 1 839 ? 2.938 16.583 -24.629 1.00 87.00 839 ASN A C 1
ATOM 6891 O O . ASN A 1 839 ? 3.451 15.941 -23.716 1.00 87.00 839 ASN A O 1
ATOM 6895 N N . GLU A 1 840 ? 3.523 17.683 -25.107 1.00 89.44 840 GLU A N 1
ATOM 6896 C CA . GLU A 1 840 ? 4.846 18.159 -24.676 1.00 89.44 840 GLU A CA 1
ATOM 6897 C C . GLU A 1 840 ? 5.027 18.216 -23.154 1.00 89.44 840 GLU A C 1
ATOM 6899 O O . GLU A 1 840 ? 6.007 17.677 -22.630 1.00 89.44 840 GLU A O 1
ATOM 6904 N N . GLN A 1 841 ? 4.047 18.769 -22.436 1.00 82.44 841 GLN A N 1
ATOM 6905 C CA . GLN A 1 841 ? 4.114 18.900 -20.980 1.00 82.44 841 GLN A CA 1
ATOM 6906 C C . GLN A 1 841 ? 4.276 17.548 -20.270 1.00 82.44 841 GLN A C 1
ATOM 6908 O O . GLN A 1 841 ? 5.034 17.456 -19.313 1.00 82.44 841 GLN A O 1
ATOM 6913 N N . TYR A 1 842 ? 3.644 16.478 -20.769 1.00 85.06 842 TYR A N 1
ATOM 6914 C CA . TYR A 1 842 ? 3.779 15.138 -20.187 1.00 85.06 842 TYR A CA 1
ATOM 6915 C C . TYR A 1 842 ? 5.240 14.665 -20.171 1.00 85.06 842 TYR A C 1
ATOM 6917 O O . TYR A 1 842 ? 5.693 14.075 -19.191 1.00 85.06 842 TYR A O 1
ATOM 6925 N N . PHE A 1 843 ? 5.980 14.909 -21.254 1.00 88.56 843 PHE A N 1
ATOM 6926 C CA . PHE A 1 843 ? 7.371 14.472 -21.373 1.00 88.56 843 PHE A CA 1
ATOM 6927 C C . PHE A 1 843 ? 8.311 15.334 -20.525 1.00 88.56 843 PHE A C 1
ATOM 6929 O O . PHE A 1 843 ? 9.243 14.796 -19.930 1.00 88.56 843 PHE A O 1
ATOM 6936 N N . ILE A 1 844 ? 8.032 16.638 -20.417 1.00 84.12 844 ILE A N 1
ATOM 6937 C CA . ILE A 1 844 ? 8.740 17.548 -19.504 1.00 84.12 844 ILE A CA 1
ATOM 6938 C C . ILE A 1 844 ? 8.553 17.087 -18.054 1.00 84.12 844 ILE A C 1
ATOM 6940 O O . ILE A 1 844 ? 9.527 16.936 -17.314 1.00 84.12 844 ILE A O 1
ATOM 6944 N N . ASP A 1 845 ? 7.311 16.808 -17.658 1.00 78.19 845 ASP A N 1
ATOM 6945 C CA . ASP A 1 845 ? 6.968 16.351 -16.311 1.00 78.19 845 ASP A CA 1
ATOM 6946 C C . ASP A 1 845 ? 7.657 15.019 -15.990 1.00 78.19 845 ASP A C 1
ATOM 6948 O O . ASP A 1 845 ? 8.250 14.858 -14.923 1.00 78.19 845 ASP A O 1
ATOM 6952 N N . LEU A 1 846 ? 7.629 14.072 -16.935 1.00 79.88 846 LEU A N 1
ATOM 6953 C CA . LEU A 1 846 ? 8.258 12.760 -16.785 1.00 79.88 846 LEU A CA 1
ATOM 6954 C C . LEU A 1 846 ? 9.767 12.859 -16.531 1.00 79.88 846 LEU A C 1
ATOM 6956 O O . LEU A 1 846 ? 10.290 12.083 -15.732 1.00 79.88 846 LEU A O 1
ATOM 6960 N N . GLU A 1 847 ? 10.450 13.801 -17.184 1.00 80.81 847 GLU A N 1
ATOM 6961 C CA . GLU A 1 847 ? 11.873 14.055 -16.950 1.00 80.81 847 GLU A CA 1
ATOM 6962 C C . GLU A 1 847 ? 12.109 14.809 -15.632 1.00 80.81 847 GLU A C 1
ATOM 6964 O O . GLU A 1 847 ? 13.062 14.526 -14.912 1.00 80.81 847 GLU A O 1
ATOM 6969 N N . THR A 1 848 ? 11.194 15.701 -15.243 1.00 70.81 848 THR A N 1
ATOM 6970 C CA . THR A 1 848 ? 11.279 16.471 -13.987 1.00 70.81 848 THR A CA 1
ATOM 6971 C C . THR A 1 848 ? 11.234 15.563 -12.757 1.00 70.81 848 THR A C 1
ATOM 6973 O O . THR A 1 848 ? 11.964 15.802 -11.793 1.00 70.81 848 THR A O 1
ATOM 6976 N N . TYR A 1 849 ? 10.457 14.471 -12.796 1.00 64.06 849 TYR A N 1
ATOM 6977 C CA . TYR A 1 849 ? 10.457 13.468 -11.724 1.00 64.06 849 TYR A CA 1
ATOM 6978 C C . TYR A 1 849 ? 11.859 12.910 -11.437 1.00 64.06 849 TYR A C 1
ATOM 6980 O O . TYR A 1 849 ? 12.164 12.688 -10.266 1.00 64.06 849 TYR A O 1
ATOM 6988 N N . ASN A 1 850 ? 12.719 12.767 -12.456 1.00 59.28 850 ASN A N 1
ATOM 6989 C CA . ASN A 1 850 ? 14.095 12.287 -12.280 1.00 59.28 850 ASN A CA 1
ATOM 6990 C C . ASN A 1 850 ? 14.974 13.293 -11.514 1.00 59.28 850 ASN A C 1
ATOM 6992 O O . ASN A 1 850 ? 15.880 12.878 -10.799 1.00 59.28 850 ASN A O 1
ATOM 6996 N N . HIS A 1 851 ? 14.707 14.599 -11.643 1.00 49.72 851 HIS A N 1
ATOM 6997 C CA . HIS A 1 851 ? 15.533 15.681 -11.086 1.00 49.72 851 HIS A CA 1
ATOM 6998 C C . HIS A 1 851 ? 15.106 16.148 -9.684 1.00 49.72 851 HIS A C 1
ATOM 7000 O O . HIS A 1 851 ? 15.905 16.752 -8.969 1.00 49.72 851 HIS A O 1
ATOM 7006 N N . LEU A 1 852 ? 13.891 15.813 -9.228 1.00 46.94 852 LEU A N 1
ATOM 7007 C CA . LEU A 1 852 ? 13.442 16.071 -7.846 1.00 46.94 852 LEU A CA 1
ATOM 7008 C C . LEU A 1 852 ? 14.315 15.368 -6.779 1.00 46.94 852 LEU A C 1
ATOM 7010 O O . LEU A 1 852 ? 14.184 15.667 -5.594 1.00 46.94 852 LEU A O 1
ATOM 7014 N N . SER A 1 853 ? 15.233 14.474 -7.178 1.00 41.84 853 SER A N 1
ATOM 7015 C CA . SER A 1 853 ? 16.261 13.912 -6.293 1.00 41.84 853 SER A CA 1
ATOM 7016 C C . SER A 1 853 ? 17.303 14.936 -5.825 1.00 41.84 853 SER A C 1
ATOM 7018 O O . SER A 1 853 ? 17.915 14.720 -4.787 1.00 41.84 853 SER A O 1
ATOM 7020 N N . GLU A 1 854 ? 17.527 16.028 -6.566 1.00 34.41 854 GLU A N 1
ATOM 7021 C CA . GLU A 1 854 ? 18.569 17.022 -6.244 1.00 34.41 854 GLU A CA 1
ATOM 7022 C C . GLU A 1 854 ? 18.036 18.186 -5.392 1.00 34.41 854 GLU A C 1
ATOM 7024 O O . GLU A 1 854 ? 18.721 18.664 -4.489 1.00 34.41 854 GLU A O 1
ATOM 7029 N N . SER A 1 855 ? 16.784 18.613 -5.595 1.00 31.08 855 SER A N 1
ATOM 7030 C CA . SER A 1 855 ? 16.215 19.768 -4.880 1.00 31.08 855 SER A CA 1
ATOM 7031 C C . SER A 1 855 ? 15.796 19.475 -3.436 1.00 31.08 855 SER A C 1
ATOM 7033 O O . SER A 1 855 ? 15.691 20.399 -2.632 1.00 31.08 855 SER A O 1
ATOM 7035 N N . CYS A 1 856 ? 15.567 18.208 -3.074 1.00 31.23 856 CYS A N 1
ATOM 7036 C CA . CYS A 1 856 ? 15.202 17.834 -1.702 1.00 31.23 856 CYS A CA 1
ATOM 7037 C C . CYS A 1 856 ? 16.365 17.936 -0.693 1.00 31.23 856 CYS A C 1
ATOM 7039 O O . CYS A 1 856 ? 16.117 17.796 0.502 1.00 31.23 856 CYS A O 1
ATOM 7041 N N . TYR A 1 857 ? 17.592 18.238 -1.141 1.00 29.88 857 TYR A N 1
ATOM 7042 C CA . TYR A 1 857 ? 18.775 18.399 -0.281 1.00 29.88 857 TYR A CA 1
ATOM 7043 C C . TYR A 1 857 ? 19.278 19.849 -0.142 1.00 29.88 857 TYR A C 1
ATOM 7045 O O . TYR A 1 857 ? 20.204 20.091 0.627 1.00 29.88 857 TYR A O 1
ATOM 7053 N N . GLN A 1 858 ? 18.675 20.835 -0.824 1.00 25.84 858 GLN A N 1
ATOM 7054 C CA . GLN A 1 858 ? 19.163 22.231 -0.822 1.00 25.84 858 GLN A CA 1
ATOM 7055 C C . GLN A 1 858 ? 18.333 23.235 0.002 1.00 25.84 858 GLN A C 1
ATOM 7057 O O . GLN A 1 858 ? 18.414 24.440 -0.223 1.00 25.84 858 GLN A O 1
ATOM 7062 N N . LEU A 1 859 ? 17.586 22.792 1.015 1.00 27.38 859 LEU A N 1
ATOM 7063 C CA . LEU A 1 859 ? 17.041 23.705 2.034 1.00 27.38 859 LEU A CA 1
ATOM 7064 C C . LEU A 1 859 ? 17.940 23.726 3.279 1.00 27.38 859 LEU A C 1
ATOM 7066 O O . LEU A 1 859 ? 17.547 23.329 4.371 1.00 27.38 859 LEU A O 1
ATOM 7070 N N . GLY A 1 860 ? 19.165 24.214 3.089 1.00 27.73 860 GLY A N 1
ATOM 7071 C CA . GLY A 1 860 ? 20.068 24.682 4.141 1.00 27.73 860 GLY A CA 1
ATOM 7072 C C . GLY A 1 860 ? 20.610 26.064 3.749 1.00 27.73 860 GLY A C 1
ATOM 7073 O O . GLY A 1 860 ? 20.704 26.344 2.553 1.00 27.73 860 GLY A O 1
ATOM 7074 N N . PRO A 1 861 ? 20.923 26.971 4.694 1.00 28.20 861 PRO A N 1
ATOM 7075 C CA . PRO A 1 861 ? 21.305 28.333 4.345 1.00 28.20 861 PRO A CA 1
ATOM 7076 C C . PRO A 1 861 ? 22.633 28.329 3.586 1.00 28.20 861 PRO A C 1
ATOM 7078 O O . PRO A 1 861 ? 23.637 27.811 4.072 1.00 28.20 861 PRO A O 1
ATOM 7081 N N . SER A 1 862 ? 22.634 28.953 2.412 1.00 28.97 862 SER A N 1
ATOM 7082 C CA . SER A 1 862 ? 23.829 29.275 1.642 1.00 28.97 862 SER A CA 1
ATOM 7083 C C . SER A 1 862 ? 24.793 30.128 2.470 1.00 28.97 862 SER A C 1
ATOM 7085 O O . SER A 1 862 ? 24.462 31.265 2.807 1.00 28.97 862 SER A O 1
ATOM 7087 N N . ASN A 1 863 ? 25.995 29.619 2.730 1.00 27.84 863 ASN A N 1
ATOM 7088 C CA . ASN A 1 863 ? 27.174 30.435 3.001 1.00 27.84 863 ASN A CA 1
ATOM 7089 C C . ASN A 1 863 ? 28.315 29.921 2.121 1.00 27.84 863 ASN A C 1
ATOM 7091 O O . ASN A 1 863 ? 28.581 28.723 2.080 1.00 27.84 863 ASN A O 1
ATOM 7095 N N . GLY A 1 864 ? 28.903 30.841 1.358 1.00 29.80 864 GLY A N 1
ATOM 7096 C CA . GLY A 1 864 ? 29.822 30.547 0.267 1.00 29.80 864 GLY A CA 1
ATOM 7097 C C . GLY A 1 864 ? 31.219 30.096 0.684 1.00 29.80 864 GLY A C 1
ATOM 7098 O O . GLY A 1 864 ? 31.636 30.230 1.833 1.00 29.80 864 GLY A O 1
ATOM 7099 N N . GLY A 1 865 ? 31.943 29.614 -0.321 1.00 25.88 865 GLY A N 1
ATOM 7100 C CA . GLY A 1 865 ? 33.365 29.310 -0.283 1.00 25.88 865 GLY A CA 1
ATOM 7101 C C . GLY A 1 865 ? 33.753 28.532 -1.536 1.00 25.88 865 GLY A C 1
ATOM 7102 O O . GLY A 1 865 ? 33.345 27.386 -1.688 1.00 25.88 865 GLY A O 1
ATOM 7103 N N . ASP A 1 866 ? 34.485 29.191 -2.432 1.00 29.38 866 ASP A N 1
ATOM 7104 C CA . ASP A 1 866 ? 35.093 28.627 -3.640 1.00 29.38 866 ASP A CA 1
ATOM 7105 C C . ASP A 1 866 ? 36.026 27.442 -3.329 1.00 29.38 866 ASP A C 1
ATOM 7107 O O . ASP A 1 866 ? 36.681 27.423 -2.284 1.00 29.38 866 ASP A O 1
ATOM 7111 N N . GLY A 1 867 ? 36.147 26.494 -4.267 1.00 26.14 867 GLY A N 1
ATOM 7112 C CA . GLY A 1 867 ? 37.168 25.444 -4.209 1.00 26.14 867 GLY A CA 1
ATOM 7113 C C . GLY A 1 867 ? 36.948 24.287 -5.185 1.00 26.14 867 GLY A C 1
ATOM 7114 O O . GLY A 1 867 ? 36.374 23.274 -4.809 1.00 26.14 867 GLY A O 1
ATOM 7115 N N . ASP A 1 868 ? 37.391 24.498 -6.423 1.00 25.17 868 ASP A N 1
ATOM 7116 C CA . ASP A 1 868 ? 37.968 23.572 -7.412 1.00 25.17 868 ASP A CA 1
ATOM 7117 C C . ASP A 1 868 ? 37.517 22.098 -7.491 1.00 25.17 868 ASP A C 1
ATOM 7119 O O . ASP A 1 868 ? 37.663 21.283 -6.582 1.00 25.17 868 ASP A O 1
ATOM 7123 N N . ALA A 1 869 ? 37.058 21.750 -8.695 1.00 29.27 869 ALA A N 1
ATOM 7124 C CA . ALA A 1 869 ? 36.740 20.407 -9.148 1.00 29.27 869 ALA A CA 1
ATOM 7125 C C . ALA A 1 869 ? 38.005 19.605 -9.497 1.00 29.27 869 ALA A C 1
ATOM 7127 O O . ALA A 1 869 ? 38.795 20.036 -10.337 1.00 29.27 869 ALA A O 1
ATOM 7128 N N . GLU A 1 870 ? 38.119 18.384 -8.971 1.00 25.66 870 GLU A N 1
ATOM 7129 C CA . GLU A 1 870 ? 38.928 17.327 -9.582 1.00 25.66 870 GLU A CA 1
ATOM 7130 C C . GLU A 1 870 ? 38.080 16.076 -9.837 1.00 25.66 870 GLU A C 1
ATOM 7132 O O .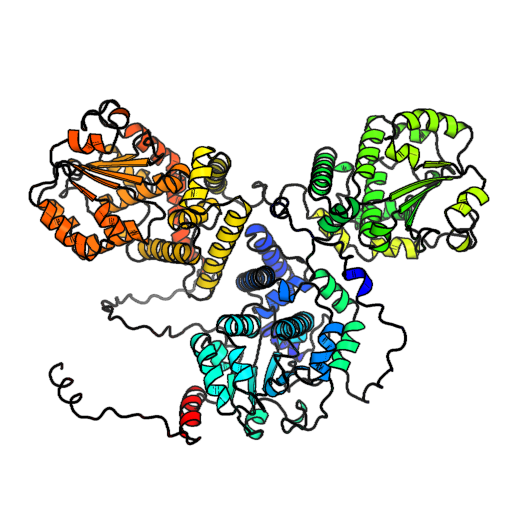 GLU A 1 870 ? 37.382 15.549 -8.971 1.00 25.66 870 GLU A O 1
ATOM 7137 N N . SER A 1 871 ? 38.134 15.641 -11.093 1.00 28.61 871 SER A N 1
ATOM 7138 C CA . SER A 1 871 ? 37.541 14.437 -11.660 1.00 28.61 871 SER A CA 1
ATOM 7139 C C . SER A 1 871 ? 38.222 13.170 -11.143 1.00 28.61 871 SER A C 1
ATOM 7141 O O . SER A 1 871 ? 39.450 13.095 -11.176 1.00 28.61 871 SER A O 1
ATOM 7143 N N . ILE A 1 872 ? 37.450 12.136 -10.799 1.00 24.73 872 ILE A N 1
ATOM 7144 C CA . ILE A 1 872 ? 37.979 10.777 -10.620 1.00 24.73 872 ILE A CA 1
ATOM 7145 C C . ILE A 1 872 ? 37.423 9.879 -11.723 1.00 24.73 872 ILE A C 1
ATOM 7147 O O . ILE A 1 872 ? 36.225 9.614 -11.805 1.00 24.73 872 ILE A O 1
ATOM 7151 N N . ASP A 1 873 ? 38.344 9.455 -12.582 1.00 23.81 873 ASP A N 1
ATOM 7152 C CA . ASP A 1 873 ? 38.162 8.521 -13.681 1.00 23.81 873 ASP A CA 1
ATOM 7153 C C . ASP A 1 873 ? 38.393 7.075 -13.194 1.00 23.81 873 ASP A C 1
ATOM 7155 O O . ASP A 1 873 ? 39.256 6.812 -12.355 1.00 23.81 873 ASP A O 1
ATOM 7159 N N . SER A 1 874 ? 37.669 6.134 -13.802 1.00 25.88 874 SER A N 1
ATOM 7160 C CA . SER A 1 874 ? 37.902 4.677 -13.838 1.00 25.88 874 SER A CA 1
ATOM 7161 C C . SER A 1 874 ? 37.830 3.827 -12.545 1.00 25.88 874 SER A C 1
ATOM 7163 O O . SER A 1 874 ? 38.785 3.717 -11.786 1.00 25.88 874 SER A O 1
ATOM 7165 N N . LEU A 1 875 ? 36.757 3.028 -12.416 1.00 24.83 875 LEU A N 1
ATOM 7166 C CA . LEU A 1 875 ? 36.796 1.708 -11.763 1.00 24.83 875 LEU A CA 1
ATOM 7167 C C . LEU A 1 875 ? 36.042 0.681 -12.626 1.00 24.83 875 LEU A C 1
ATOM 7169 O O . LEU A 1 875 ? 34.858 0.824 -12.929 1.00 24.83 875 LEU A O 1
ATOM 7173 N N . GLN A 1 876 ? 36.776 -0.340 -13.069 1.00 24.41 876 GLN A N 1
ATOM 7174 C CA . GLN A 1 876 ? 36.282 -1.495 -13.816 1.00 24.41 876 GLN A CA 1
ATOM 7175 C C . GLN A 1 876 ? 35.584 -2.476 -12.861 1.00 24.41 876 GLN A C 1
ATOM 7177 O O . GLN A 1 876 ? 36.128 -2.826 -11.818 1.00 24.41 876 GLN A O 1
ATOM 7182 N N . PHE A 1 877 ? 34.388 -2.939 -13.235 1.00 25.44 877 PHE A N 1
ATOM 7183 C CA . PHE A 1 877 ? 33.618 -3.938 -12.490 1.00 25.44 877 PHE A CA 1
ATOM 7184 C C . PHE A 1 877 ? 34.217 -5.343 -12.663 1.00 25.44 877 PHE A C 1
ATOM 7186 O O . PHE A 1 877 ? 34.133 -5.920 -13.748 1.00 25.44 877 PHE A O 1
ATOM 7193 N N . GLY A 1 878 ? 34.779 -5.892 -11.585 1.00 22.52 878 GLY A N 1
ATOM 7194 C CA . GLY A 1 878 ? 34.917 -7.333 -11.373 1.00 22.52 878 GLY A CA 1
ATOM 7195 C C . GLY A 1 878 ? 33.725 -7.849 -10.563 1.00 22.52 878 GLY A C 1
ATOM 7196 O O . GLY A 1 878 ? 33.307 -7.208 -9.602 1.00 22.52 878 GLY A O 1
ATOM 7197 N N . ASP A 1 879 ? 33.153 -8.975 -10.983 1.00 32.09 879 ASP A N 1
ATOM 7198 C CA . ASP A 1 879 ? 32.040 -9.643 -10.307 1.00 32.09 879 ASP A CA 1
ATOM 7199 C C . ASP A 1 879 ? 32.467 -10.167 -8.922 1.00 32.09 879 ASP A C 1
ATOM 7201 O O . ASP A 1 879 ? 33.094 -11.218 -8.836 1.00 32.09 879 ASP A O 1
ATOM 7205 N N . THR A 1 880 ? 32.077 -9.480 -7.845 1.00 24.28 880 THR A N 1
ATOM 7206 C CA . THR A 1 880 ? 31.935 -10.046 -6.489 1.00 24.28 880 THR A CA 1
ATOM 7207 C C . THR A 1 880 ? 30.943 -9.212 -5.678 1.00 24.28 880 THR A C 1
ATOM 7209 O O . THR A 1 880 ? 31.012 -7.986 -5.659 1.00 24.28 880 THR A O 1
ATOM 7212 N N . GLU A 1 881 ? 29.996 -9.895 -5.033 1.00 31.97 881 GLU A N 1
ATOM 7213 C CA . GLU A 1 881 ? 29.084 -9.344 -4.028 1.00 31.97 881 GLU A CA 1
ATOM 7214 C C . GLU A 1 881 ? 29.861 -8.777 -2.823 1.00 31.97 881 GLU A C 1
ATOM 7216 O O . GLU A 1 881 ? 30.942 -9.272 -2.514 1.00 31.97 881 GLU A O 1
ATOM 7221 N N . THR A 1 882 ? 29.224 -7.840 -2.102 1.00 24.84 882 THR A N 1
ATOM 7222 C CA . THR A 1 882 ? 29.585 -7.212 -0.805 1.00 24.84 882 THR A CA 1
ATOM 7223 C C . THR A 1 882 ? 30.413 -5.910 -0.838 1.00 24.84 882 THR A C 1
ATOM 7225 O O . THR A 1 882 ? 31.568 -5.894 -1.235 1.00 24.84 882 THR A O 1
ATOM 7228 N N . GLU A 1 883 ? 29.781 -4.798 -0.422 1.00 26.98 883 GLU A N 1
ATOM 7229 C CA . GLU A 1 883 ? 30.028 -4.018 0.817 1.00 26.98 883 GLU A CA 1
ATOM 7230 C C . GLU A 1 883 ? 29.671 -2.527 0.615 1.00 26.98 883 GLU A C 1
ATOM 7232 O O . GLU A 1 883 ? 30.455 -1.740 0.092 1.00 26.98 883 GLU A O 1
ATOM 7237 N N . ASP A 1 884 ? 28.471 -2.134 1.067 1.00 25.70 884 ASP A N 1
ATOM 7238 C CA . ASP A 1 884 ? 28.089 -0.729 1.250 1.00 25.70 884 ASP A CA 1
ATOM 7239 C C . ASP A 1 884 ? 28.733 -0.212 2.550 1.00 25.70 884 ASP A C 1
ATOM 7241 O O . ASP A 1 884 ? 28.328 -0.603 3.650 1.00 25.70 884 ASP A O 1
ATOM 7245 N N . SER A 1 885 ? 29.738 0.659 2.428 1.00 25.25 885 SER A N 1
ATOM 7246 C CA . SER A 1 885 ? 30.345 1.394 3.545 1.00 25.25 885 SER A CA 1
ATOM 7247 C C . SER A 1 885 ? 29.939 2.879 3.523 1.00 25.25 885 SER A C 1
ATOM 7249 O O . SER A 1 885 ? 30.184 3.588 2.558 1.00 25.25 885 SER A O 1
ATOM 7251 N N . GLU A 1 886 ? 29.248 3.261 4.607 1.00 33.22 886 GLU A N 1
ATOM 7252 C CA . GLU A 1 886 ? 29.051 4.557 5.301 1.00 33.22 886 GLU A CA 1
ATOM 7253 C C . GLU A 1 886 ? 29.117 5.914 4.551 1.00 33.22 886 GLU A C 1
ATOM 7255 O O . GLU A 1 886 ? 30.089 6.220 3.875 1.00 33.22 886 GLU A O 1
ATOM 7260 N N . PHE A 1 887 ? 28.159 6.827 4.816 1.00 26.27 887 PHE A N 1
ATOM 7261 C CA . PHE A 1 887 ? 28.246 7.877 5.868 1.00 26.27 887 PHE A CA 1
ATOM 7262 C C . PHE A 1 887 ? 26.995 8.796 5.894 1.00 26.27 887 PHE A C 1
ATOM 7264 O O . PHE A 1 887 ? 26.524 9.208 4.843 1.00 26.27 887 PHE A O 1
ATOM 7271 N N . ASP A 1 888 ? 26.449 9.114 7.083 1.00 31.08 888 ASP A N 1
ATOM 7272 C CA . ASP A 1 888 ? 26.255 10.515 7.523 1.00 31.08 888 ASP A CA 1
ATOM 7273 C C . ASP A 1 888 ? 25.740 10.682 8.974 1.00 31.08 888 ASP A C 1
ATOM 7275 O O . ASP A 1 888 ? 25.156 9.792 9.593 1.00 31.08 888 ASP A O 1
ATOM 7279 N N . GLU A 1 889 ? 26.060 11.857 9.517 1.00 31.28 889 GLU A N 1
ATOM 7280 C CA . GLU A 1 889 ? 26.524 12.200 10.871 1.00 31.28 889 GLU A CA 1
ATOM 7281 C C . GLU A 1 889 ? 25.505 12.365 12.027 1.00 31.28 889 GLU A C 1
ATOM 7283 O O . GLU A 1 889 ? 25.905 12.739 13.137 1.00 31.28 889 GLU A O 1
ATOM 7288 N N . ASP A 1 890 ? 24.214 12.080 11.854 1.00 39.12 890 ASP A N 1
ATOM 7289 C CA . ASP A 1 890 ? 23.186 12.536 12.815 1.00 39.12 890 ASP A CA 1
ATOM 7290 C C . ASP A 1 890 ? 23.140 11.790 14.169 1.00 39.12 890 ASP A C 1
ATOM 7292 O O . ASP A 1 890 ? 22.688 12.351 15.168 1.00 39.12 890 ASP A O 1
ATOM 7296 N N . ASP A 1 891 ? 23.674 10.564 14.270 1.00 34.78 891 ASP A N 1
ATOM 7297 C CA . ASP A 1 891 ? 23.737 9.810 15.544 1.00 34.78 891 ASP A CA 1
ATOM 7298 C C . ASP A 1 891 ? 24.937 10.242 16.437 1.00 34.78 891 ASP A C 1
ATOM 7300 O O . ASP A 1 891 ? 25.021 9.850 17.604 1.00 34.78 891 ASP A O 1
ATOM 7304 N N . ARG A 1 892 ? 25.882 11.071 15.942 1.00 33.31 892 ARG A N 1
ATOM 7305 C CA . ARG A 1 892 ? 27.101 11.454 16.701 1.00 33.31 892 ARG A CA 1
ATOM 7306 C C . ARG A 1 892 ? 26.912 12.625 17.667 1.00 33.31 892 ARG A C 1
ATOM 7308 O O . ARG A 1 892 ? 27.682 12.737 18.621 1.00 33.31 892 ARG A O 1
ATOM 7315 N N . ARG A 1 893 ? 25.907 13.489 17.482 1.00 34.47 893 ARG A N 1
ATOM 7316 C CA . ARG A 1 893 ? 25.761 14.713 18.304 1.00 34.47 893 ARG A CA 1
ATOM 7317 C C . ARG A 1 893 ? 25.188 14.488 19.709 1.00 34.47 893 ARG A C 1
ATOM 7319 O O . ARG A 1 893 ? 25.201 15.419 20.506 1.00 34.47 893 ARG A O 1
ATOM 7326 N N . VAL A 1 894 ? 24.760 13.269 20.051 1.00 37.69 894 VAL A N 1
ATOM 7327 C CA . VAL A 1 894 ? 24.162 12.952 21.369 1.00 37.69 894 VAL A CA 1
ATOM 7328 C C . VAL A 1 894 ? 25.014 11.968 22.194 1.00 37.69 894 VAL A C 1
ATOM 7330 O O . VAL A 1 894 ? 24.682 11.655 23.334 1.00 37.69 894 VAL A O 1
ATOM 7333 N N . LEU A 1 895 ? 26.163 11.510 21.679 1.00 31.42 895 LEU A N 1
ATOM 7334 C CA . LEU A 1 895 ? 27.035 10.561 22.381 1.00 31.42 895 LEU A CA 1
ATOM 7335 C C . LEU A 1 895 ? 28.474 11.082 22.519 1.00 31.42 895 LEU A C 1
ATOM 7337 O O . LEU A 1 895 ? 29.319 10.805 21.674 1.00 31.42 895 LEU A O 1
ATOM 7341 N N . SER A 1 896 ? 28.803 11.766 23.625 1.00 25.84 896 SER A N 1
ATOM 7342 C CA . SER A 1 896 ? 30.184 11.792 24.153 1.00 25.84 896 SER A CA 1
ATOM 7343 C C . SER A 1 896 ? 30.248 12.300 25.616 1.00 25.84 896 SER A C 1
ATOM 7345 O O . SER A 1 896 ? 29.366 13.073 25.991 1.00 25.84 896 SER A O 1
ATOM 7347 N N . PRO A 1 897 ? 31.262 11.925 26.443 1.00 34.62 897 PRO A N 1
ATOM 7348 C CA . PRO A 1 897 ? 32.586 11.459 26.020 1.00 34.62 897 PRO A CA 1
ATOM 7349 C C . PRO A 1 897 ? 33.077 10.116 26.612 1.00 34.62 897 PRO A C 1
ATOM 7351 O O . PRO A 1 897 ? 32.838 9.777 27.767 1.00 34.62 897 PRO A O 1
ATOM 7354 N N . LYS A 1 898 ? 33.922 9.444 25.809 1.00 30.88 898 LYS A N 1
ATOM 7355 C CA . LYS A 1 898 ? 34.876 8.356 26.135 1.00 30.88 898 LYS A CA 1
ATOM 7356 C C . LYS A 1 898 ? 34.300 6.968 26.479 1.00 30.88 898 LYS A C 1
ATOM 7358 O O . LYS A 1 898 ? 34.086 6.669 27.648 1.00 30.88 898 LYS A O 1
ATOM 7363 N N . ARG A 1 899 ? 34.295 6.050 25.493 1.00 30.69 899 ARG A N 1
ATOM 7364 C CA . ARG A 1 899 ? 35.021 4.748 25.538 1.00 30.69 899 ARG A CA 1
ATOM 7365 C C . ARG A 1 899 ? 34.773 3.856 24.298 1.00 30.69 899 ARG A C 1
ATOM 7367 O O . ARG A 1 899 ? 33.681 3.356 24.091 1.00 30.69 899 ARG A O 1
ATOM 7374 N N . ASN A 1 900 ? 35.887 3.580 23.612 1.00 32.31 900 ASN A N 1
ATOM 7375 C CA . ASN A 1 900 ? 36.303 2.353 22.910 1.00 32.31 900 ASN A CA 1
ATOM 7376 C C . ASN A 1 900 ? 35.668 1.911 21.574 1.00 32.31 900 ASN A C 1
ATOM 7378 O O . ASN A 1 900 ? 34.665 1.208 21.528 1.00 32.31 900 ASN A O 1
ATOM 7382 N N . ALA A 1 901 ? 36.469 2.103 20.521 1.00 27.78 901 ALA A N 1
ATOM 7383 C CA . ALA A 1 901 ? 36.498 1.356 19.262 1.00 27.78 901 ALA A CA 1
ATOM 7384 C C . ALA A 1 901 ? 36.997 -0.106 19.437 1.00 27.78 901 ALA A C 1
ATOM 7386 O O . ALA A 1 901 ? 38.030 -0.488 18.896 1.00 27.78 901 ALA A O 1
ATOM 7387 N N . ARG A 1 902 ? 36.307 -0.930 20.243 1.00 30.83 902 ARG A N 1
ATOM 7388 C CA . ARG A 1 902 ? 36.675 -2.349 20.502 1.00 30.83 902 ARG A CA 1
ATOM 7389 C C . ARG A 1 902 ? 35.604 -3.383 20.116 1.00 30.83 902 ARG A C 1
ATOM 7391 O O . ARG A 1 902 ? 35.778 -4.561 20.404 1.00 30.83 902 ARG A O 1
ATOM 7398 N N . SER A 1 903 ? 34.491 -2.987 19.501 1.00 36.41 903 SER A N 1
ATOM 7399 C CA . SER A 1 903 ? 33.345 -3.885 19.271 1.00 36.41 903 SER A CA 1
ATOM 7400 C C . SER A 1 903 ? 33.488 -4.821 18.065 1.00 36.41 903 SER A C 1
ATOM 7402 O O . SER A 1 903 ? 32.932 -5.913 18.109 1.00 36.41 903 SER A O 1
ATOM 7404 N N . ILE A 1 904 ? 34.253 -4.454 17.030 1.00 33.25 904 ILE A N 1
ATOM 7405 C CA . ILE A 1 904 ? 34.333 -5.244 15.783 1.00 33.25 904 ILE A CA 1
ATOM 7406 C C . ILE A 1 904 ? 35.335 -6.409 15.897 1.00 33.25 904 ILE A C 1
ATOM 7408 O O . ILE A 1 904 ? 35.053 -7.505 15.428 1.00 33.25 904 ILE A O 1
ATOM 7412 N N . GLN A 1 905 ? 36.440 -6.241 16.635 1.00 35.25 905 GLN A N 1
ATOM 7413 C CA . GLN A 1 905 ? 37.426 -7.316 16.864 1.00 35.25 905 GLN A CA 1
ATOM 7414 C C . GLN A 1 905 ? 36.943 -8.427 17.820 1.00 35.25 905 GLN A C 1
ATOM 7416 O O . GLN A 1 905 ? 37.530 -9.503 17.861 1.00 35.25 905 GLN A O 1
ATOM 7421 N N . ASN A 1 906 ? 35.855 -8.209 18.567 1.00 44.47 906 ASN A N 1
ATOM 7422 C CA . ASN A 1 906 ? 35.380 -9.174 19.562 1.00 44.47 906 ASN A CA 1
ATOM 7423 C C . ASN A 1 906 ? 34.644 -10.379 18.962 1.00 44.47 906 ASN A C 1
ATOM 7425 O O . ASN A 1 906 ? 34.624 -11.429 19.594 1.00 44.47 906 ASN A O 1
ATOM 7429 N N . ILE A 1 907 ? 34.013 -10.263 17.789 1.00 40.31 907 ILE A N 1
ATOM 7430 C CA . ILE A 1 907 ? 33.192 -11.366 17.262 1.00 40.31 907 ILE A CA 1
ATOM 7431 C C . ILE A 1 907 ? 34.095 -12.531 16.842 1.00 40.31 907 ILE A C 1
ATOM 7433 O O . ILE A 1 907 ? 33.881 -13.652 17.294 1.00 40.31 907 ILE A O 1
ATOM 7437 N N . GLU A 1 908 ? 35.152 -12.263 16.076 1.00 40.88 908 GLU A N 1
ATOM 7438 C CA . GLU A 1 908 ? 36.113 -13.286 15.638 1.00 40.88 908 GLU A CA 1
ATOM 7439 C C . GLU A 1 908 ? 36.977 -13.818 16.795 1.00 40.88 908 GLU A C 1
ATOM 7441 O O . GLU A 1 908 ? 37.198 -15.026 16.891 1.00 40.88 908 GLU A O 1
ATOM 7446 N N . GLU A 1 909 ? 37.382 -12.967 17.748 1.00 41.66 909 GLU A N 1
ATOM 7447 C CA . GLU A 1 909 ? 38.111 -13.414 18.948 1.00 41.66 909 GLU A CA 1
ATOM 7448 C C . GLU A 1 909 ? 37.266 -14.303 19.876 1.00 41.66 909 GLU A C 1
ATOM 7450 O O . GLU A 1 909 ? 37.811 -15.210 20.507 1.00 41.66 909 GLU A O 1
ATOM 7455 N N . ILE A 1 910 ? 35.948 -14.084 19.971 1.00 43.75 910 ILE A N 1
ATOM 7456 C CA . ILE A 1 910 ? 35.037 -14.939 20.754 1.00 43.75 910 ILE A CA 1
ATOM 7457 C C . ILE A 1 910 ? 34.867 -16.315 20.089 1.00 43.75 910 ILE A C 1
ATOM 7459 O O . ILE A 1 910 ? 34.769 -17.316 20.806 1.00 43.75 910 ILE A O 1
ATOM 7463 N N . PHE A 1 911 ? 34.888 -16.393 18.752 1.00 41.91 911 PHE A N 1
ATOM 7464 C CA . PHE A 1 911 ? 34.887 -17.670 18.025 1.00 41.91 911 PHE A CA 1
ATOM 7465 C C . PHE A 1 911 ? 36.209 -18.432 18.196 1.00 41.91 911 PHE A C 1
ATOM 7467 O O . PHE A 1 911 ? 36.193 -19.648 18.377 1.00 41.91 911 PHE A O 1
ATOM 7474 N N . LEU A 1 912 ? 37.342 -17.725 18.238 1.00 42.62 912 LEU A N 1
ATOM 7475 C CA . LEU A 1 912 ? 38.668 -18.328 18.418 1.00 42.62 912 LEU A CA 1
ATOM 7476 C C . LEU A 1 912 ? 38.970 -18.737 19.874 1.00 42.62 912 LEU A C 1
ATOM 7478 O O . LEU A 1 912 ? 39.650 -19.736 20.099 1.00 42.62 912 LEU A O 1
ATOM 7482 N N . LYS A 1 913 ? 38.450 -18.024 20.886 1.00 38.50 913 LYS A N 1
ATOM 7483 C CA . LYS A 1 913 ? 38.711 -18.327 22.313 1.00 38.50 913 LYS A CA 1
ATOM 7484 C C . LYS A 1 913 ? 37.938 -19.517 22.886 1.00 38.50 913 LYS A C 1
ATOM 7486 O O . LYS A 1 913 ? 38.339 -20.019 23.933 1.00 38.50 913 LYS A O 1
ATOM 7491 N N . ASN A 1 914 ? 36.853 -19.961 22.248 1.00 40.69 914 ASN A N 1
ATOM 7492 C CA . ASN A 1 914 ? 35.964 -20.996 22.797 1.00 40.69 914 ASN A CA 1
ATOM 7493 C C . ASN A 1 914 ? 36.196 -22.418 22.244 1.00 40.69 914 ASN A C 1
ATOM 7495 O O . ASN A 1 914 ? 35.403 -23.305 22.542 1.00 40.69 914 ASN A O 1
ATOM 7499 N N . GLY A 1 915 ? 37.287 -22.660 21.505 1.00 36.69 915 GLY A N 1
ATOM 7500 C CA . GLY A 1 915 ? 37.822 -24.010 21.276 1.00 36.69 915 GLY A CA 1
ATOM 7501 C C . GLY A 1 915 ? 36.901 -24.990 20.538 1.00 36.69 915 GLY A C 1
ATOM 7502 O O . GLY A 1 915 ? 36.665 -26.088 21.035 1.00 36.69 915 GLY A O 1
ATOM 7503 N N . TYR A 1 916 ? 36.423 -24.629 19.344 1.00 36.84 916 TYR A N 1
ATOM 7504 C CA . TYR A 1 916 ? 35.712 -25.550 18.450 1.00 36.84 916 TYR A CA 1
ATOM 7505 C C . TYR A 1 916 ? 36.543 -25.853 17.198 1.00 36.84 916 TYR A C 1
ATOM 7507 O O . TYR A 1 916 ? 36.249 -25.386 16.101 1.00 36.84 916 TYR A O 1
ATOM 7515 N N . ASP A 1 917 ? 37.584 -26.665 17.379 1.00 38.91 917 ASP A N 1
ATOM 7516 C CA . ASP A 1 917 ? 38.170 -27.447 16.292 1.00 38.91 917 ASP A CA 1
ATOM 7517 C C . ASP A 1 917 ? 37.267 -28.659 16.023 1.00 38.91 917 ASP A C 1
ATOM 7519 O O . ASP A 1 917 ? 37.031 -29.471 16.920 1.00 38.91 917 ASP A O 1
ATOM 7523 N N . GLY A 1 918 ? 36.790 -28.820 14.785 1.00 29.89 918 GLY A N 1
ATOM 7524 C CA . GLY A 1 918 ? 36.294 -30.122 14.332 1.00 29.89 918 GLY A CA 1
ATOM 7525 C C . GLY A 1 918 ? 35.119 -30.117 13.361 1.00 29.89 918 GLY A C 1
ATOM 7526 O O . GLY A 1 918 ? 34.025 -30.523 13.730 1.00 29.89 918 GLY A O 1
ATOM 7527 N N . MET A 1 919 ? 35.373 -29.784 12.093 1.00 27.16 919 MET A N 1
ATOM 7528 C CA . MET A 1 919 ? 34.941 -30.615 10.955 1.00 27.16 919 MET A CA 1
ATOM 7529 C C . MET A 1 919 ? 35.702 -30.195 9.689 1.00 27.16 919 MET A C 1
ATOM 7531 O O . MET A 1 919 ? 35.149 -29.673 8.726 1.00 27.16 919 MET A O 1
ATOM 7535 N N . ALA A 1 920 ? 37.014 -30.434 9.702 1.00 27.61 920 ALA A N 1
ATOM 7536 C CA . ALA A 1 920 ? 37.804 -30.522 8.484 1.00 27.61 920 ALA A CA 1
ATOM 7537 C C . ALA A 1 920 ? 37.770 -31.980 7.997 1.00 27.61 920 ALA A C 1
ATOM 7539 O O . ALA A 1 920 ? 38.336 -32.866 8.636 1.00 27.61 920 ALA A O 1
ATOM 7540 N N . LEU A 1 921 ? 37.113 -32.231 6.863 1.00 26.52 921 LEU A N 1
ATOM 7541 C CA . LEU A 1 921 ? 37.373 -33.405 6.029 1.00 26.52 921 LEU A CA 1
ATOM 7542 C C . LEU A 1 921 ? 38.152 -32.941 4.792 1.00 26.52 921 LEU A C 1
ATOM 7544 O O . LEU A 1 921 ? 37.591 -32.417 3.839 1.00 26.52 921 LEU A O 1
ATOM 7548 N N . SER A 1 922 ? 39.472 -33.095 4.906 1.00 30.11 922 SER A N 1
ATOM 7549 C CA . SER A 1 922 ? 40.473 -33.372 3.867 1.00 30.11 922 SER A CA 1
ATOM 7550 C C . SER A 1 922 ? 40.227 -32.890 2.428 1.00 30.11 922 SER A C 1
ATOM 7552 O O . SER A 1 922 ? 39.569 -33.583 1.654 1.00 30.11 922 SER A O 1
ATOM 7554 N N . VAL A 1 923 ? 40.966 -31.853 2.018 1.00 28.95 923 VAL A N 1
ATOM 7555 C CA . VAL A 1 923 ? 41.667 -31.836 0.721 1.00 28.95 923 VAL A CA 1
ATOM 7556 C C . VAL A 1 923 ? 43.055 -31.213 0.941 1.00 28.95 923 VAL A C 1
ATOM 7558 O O . VAL A 1 923 ? 43.190 -30.013 1.147 1.00 28.95 923 VAL A O 1
ATOM 7561 N N . SER A 1 924 ? 44.085 -32.061 0.962 1.00 32.03 924 SER A N 1
ATOM 7562 C CA . SER A 1 924 ? 45.493 -31.710 0.707 1.00 32.03 924 SER A CA 1
ATOM 7563 C C . SER A 1 924 ? 45.600 -31.099 -0.697 1.00 32.03 924 SER A C 1
ATOM 7565 O O . SER A 1 924 ? 44.954 -31.616 -1.599 1.00 32.03 924 SER A O 1
ATOM 7567 N N . GLY A 1 925 ? 46.352 -30.053 -1.012 1.00 32.66 925 GLY A N 1
ATOM 7568 C CA . GLY A 1 925 ? 47.682 -29.660 -0.572 1.00 32.66 925 GLY A CA 1
ATOM 7569 C C . GLY A 1 925 ? 48.444 -29.264 -1.848 1.00 32.66 925 GLY A C 1
ATOM 7570 O O . GLY A 1 925 ? 48.349 -29.976 -2.841 1.00 32.66 925 GLY A O 1
ATOM 7571 N N . THR A 1 926 ? 49.151 -28.130 -1.790 1.00 40.47 926 THR A N 1
ATOM 7572 C CA . THR A 1 926 ? 50.198 -27.662 -2.726 1.00 40.47 926 THR A CA 1
ATOM 7573 C C . THR A 1 926 ? 49.809 -27.457 -4.198 1.00 40.47 926 THR A C 1
ATOM 7575 O O . THR A 1 926 ? 49.955 -28.380 -4.985 1.00 40.47 926 THR A O 1
ATOM 7578 N N . ASP A 1 927 ? 49.388 -26.232 -4.551 1.00 36.62 927 ASP A N 1
ATOM 7579 C CA . ASP A 1 927 ? 49.745 -25.559 -5.831 1.00 36.62 927 ASP A CA 1
ATOM 7580 C C . ASP A 1 927 ? 49.254 -24.091 -5.949 1.00 36.62 927 ASP A C 1
ATOM 7582 O O . ASP A 1 927 ? 49.441 -23.449 -6.975 1.00 36.62 927 ASP A O 1
ATOM 7586 N N . LEU A 1 928 ? 48.700 -23.488 -4.889 1.00 35.47 928 LEU A N 1
ATOM 7587 C CA . LEU A 1 928 ? 48.210 -22.098 -4.941 1.00 35.47 928 LEU A CA 1
ATOM 7588 C C . LEU A 1 928 ? 49.297 -21.012 -4.833 1.00 35.47 928 LEU A C 1
ATOM 7590 O O . LEU A 1 928 ? 49.045 -19.868 -5.191 1.00 35.47 928 LEU A O 1
ATOM 7594 N N . GLU A 1 929 ? 50.510 -21.345 -4.387 1.00 38.09 929 GLU A N 1
ATOM 7595 C CA . GLU A 1 929 ? 51.608 -20.365 -4.312 1.00 38.09 929 GLU A CA 1
ATOM 7596 C C . GLU A 1 929 ? 52.347 -20.185 -5.650 1.00 38.09 929 GLU A C 1
ATOM 7598 O O . GLU A 1 929 ? 53.060 -19.202 -5.817 1.00 38.09 929 GLU A O 1
ATOM 7603 N N . LYS A 1 930 ? 52.144 -21.075 -6.636 1.00 37.28 930 LYS A N 1
ATOM 7604 C CA . LYS A 1 930 ? 52.752 -20.949 -7.974 1.00 37.28 930 LYS A CA 1
ATOM 7605 C C . LYS A 1 930 ? 51.882 -20.214 -8.995 1.00 37.28 930 LYS A C 1
ATOM 7607 O O . LYS A 1 930 ? 52.437 -19.574 -9.878 1.00 37.28 930 LYS A O 1
ATOM 7612 N N . GLU A 1 931 ? 50.557 -20.237 -8.859 1.00 37.03 931 GLU A N 1
ATOM 7613 C CA . GLU A 1 931 ? 49.658 -19.495 -9.764 1.00 37.03 931 GLU A CA 1
ATOM 7614 C C . GLU A 1 931 ? 49.544 -17.998 -9.426 1.00 37.03 931 GLU A C 1
ATOM 7616 O O . GLU A 1 931 ? 49.155 -17.202 -10.277 1.00 37.03 931 GLU A O 1
ATOM 7621 N N . VAL A 1 932 ? 49.922 -17.578 -8.213 1.00 39.81 932 VAL A N 1
ATOM 7622 C CA . VAL A 1 932 ? 49.842 -16.164 -7.795 1.00 39.81 932 VAL A CA 1
ATOM 7623 C C . VAL A 1 932 ? 51.063 -15.343 -8.245 1.00 39.81 932 VAL A C 1
ATOM 7625 O O . VAL A 1 932 ? 50.974 -14.121 -8.351 1.00 39.81 932 VAL A O 1
ATOM 7628 N N . GLU A 1 933 ? 52.189 -15.985 -8.569 1.00 39.50 933 GLU A N 1
ATOM 7629 C CA . GLU A 1 933 ? 53.411 -15.298 -9.024 1.00 39.50 933 GLU A CA 1
ATOM 7630 C C . GLU A 1 933 ? 53.488 -15.146 -10.559 1.00 39.50 933 GLU A C 1
ATOM 7632 O O . GLU A 1 933 ? 54.209 -14.280 -11.038 1.00 39.50 933 GLU A O 1
ATOM 7637 N N . GLU A 1 934 ? 52.720 -15.922 -11.337 1.00 37.56 934 GLU A N 1
ATOM 7638 C CA . GLU A 1 934 ? 52.601 -15.754 -12.804 1.00 37.56 934 GLU A CA 1
ATOM 7639 C C . GLU A 1 934 ? 51.497 -14.759 -13.225 1.00 37.56 934 GLU A C 1
ATOM 7641 O O . GLU A 1 934 ? 51.359 -14.452 -14.409 1.00 37.56 934 GLU A O 1
ATOM 7646 N N . LEU A 1 935 ? 50.727 -14.226 -12.268 1.00 37.44 935 LEU A N 1
ATOM 7647 C CA . LEU A 1 935 ? 49.688 -13.208 -12.492 1.00 37.44 935 LEU A CA 1
ATOM 7648 C C . LEU A 1 935 ? 50.026 -11.821 -11.904 1.00 37.44 935 LEU A C 1
ATOM 7650 O O . LEU A 1 935 ? 49.181 -10.923 -11.941 1.00 37.44 935 LEU A O 1
ATOM 7654 N N . LYS A 1 936 ? 51.250 -11.629 -11.397 1.00 32.69 936 LYS A N 1
ATOM 7655 C CA . LYS A 1 936 ? 51.866 -10.308 -11.175 1.00 32.69 936 LYS A CA 1
ATOM 7656 C C . LYS A 1 936 ? 52.781 -9.972 -12.343 1.00 32.69 936 LYS A C 1
ATOM 7658 O O . LYS A 1 936 ? 52.829 -8.774 -12.701 1.00 32.69 936 LYS A O 1
#

pLDDT: mean 75.15, std 21.19, range [22.52, 98.25]

Radius of gyration: 35.66 Å; Cα contacts (8 Å, |Δi|>4): 1187; chains: 1; bounding box: 111×64×98 Å

Solvent-accessible surface area (backbone atoms only — not comparable to full-atom values): 53646 Å² total; per-residue (Å²): 129,96,70,81,88,76,89,72,95,68,88,72,73,94,71,73,77,61,81,83,64,74,76,78,63,74,89,79,75,84,80,73,80,77,59,90,93,65,64,70,71,78,58,70,58,88,73,58,60,71,76,54,42,51,54,33,40,77,38,54,56,42,84,90,50,46,65,59,50,50,49,52,36,51,48,49,47,64,58,66,55,84,48,83,72,93,67,79,50,67,77,67,47,44,23,29,22,46,47,36,46,52,35,43,70,57,15,48,53,36,49,36,40,28,50,52,52,45,73,75,41,47,80,47,45,59,87,71,46,76,75,79,47,41,61,44,22,77,54,55,26,43,35,58,51,69,39,40,37,92,87,67,26,47,36,38,37,37,27,57,29,56,56,47,66,93,83,48,51,70,63,56,56,49,26,49,53,46,53,52,52,55,59,46,33,64,20,53,61,33,15,64,60,10,30,32,40,37,41,33,30,53,69,55,44,68,76,59,46,72,70,56,42,66,69,49,46,51,53,53,47,33,61,55,71,58,36,46,46,48,37,63,59,38,34,39,39,29,38,58,52,81,57,45,57,68,47,45,65,63,42,57,87,74,57,48,70,77,52,53,78,27,56,42,82,32,38,85,45,44,73,63,48,46,75,80,39,48,39,79,39,28,34,47,93,68,66,19,76,31,84,79,64,63,27,56,62,50,53,60,48,47,78,68,37,63,73,57,51,53,50,56,54,65,63,44,80,62,59,64,72,59,48,37,30,24,60,40,41,79,61,35,62,67,59,22,48,55,39,53,53,52,47,52,53,50,40,71,76,40,53,72,48,41,69,76,69,56,55,77,77,42,49,72,61,54,75,49,62,31,62,55,64,51,97,54,56,33,78,72,51,15,39,34,34,39,36,35,48,40,52,55,54,67,88,83,54,54,68,35,56,59,39,24,54,47,45,61,53,48,54,61,46,66,72,35,66,58,28,42,73,48,6,38,34,37,40,37,36,38,44,73,58,56,83,71,49,61,79,57,69,39,74,66,51,50,50,52,53,51,51,53,62,72,50,48,55,48,59,38,67,36,37,39,36,27,48,56,52,82,74,45,56,58,56,46,62,64,49,55,77,76,50,55,73,71,57,62,76,31,54,45,81,33,46,87,45,47,71,69,44,40,77,56,40,49,40,69,75,28,41,42,92,69,67,18,68,57,41,86,70,85,65,59,69,70,51,46,48,75,55,69,76,44,50,73,70,56,38,57,60,56,74,58,58,91,54,64,99,80,55,76,91,76,61,69,88,86,58,91,66,65,59,52,57,57,48,49,41,40,50,51,57,73,67,51,55,68,73,56,51,54,46,28,27,75,76,23,63,50,57,60,74,63,55,48,49,53,43,48,50,53,34,52,49,52,51,52,56,47,34,73,77,36,100,68,47,77,34,61,80,76,52,67,62,60,48,46,32,29,24,49,46,41,40,60,34,42,69,60,16,45,55,21,49,54,42,36,53,48,43,36,70,79,37,40,71,41,50,36,58,56,38,36,77,82,44,38,68,58,52,73,61,56,27,48,39,65,47,97,51,55,49,100,73,43,24,35,35,37,40,39,38,40,58,61,60,48,63,90,81,46,62,67,37,60,58,38,21,52,49,45,41,52,51,60,56,50,48,62,39,61,57,28,33,62,42,7,34,34,39,36,39,36,32,42,72,68,48,77,77,51,52,79,69,58,41,70,66,53,37,46,50,55,45,43,38,64,78,50,24,50,48,50,34,76,66,38,36,40,37,29,41,53,52,95,62,44,65,58,56,48,60,66,40,51,86,66,48,53,69,78,57,56,77,25,58,43,83,33,41,87,39,55,75,59,48,51,77,80,44,60,40,78,62,26,32,40,91,64,72,20,69,64,40,72,82,74,31,64,70,53,47,48,55,48,48,77,43,29,66,60,39,45,52,61,42,48,33,57,53,55,54,62,65,77,73,65,89,61,87,90,75,89,81,89,81,84,91,80,89,87,81,90,84,84,89,72,97,70,88,88,83,93,77,86,89,85,73,80,79,58,85,84,65,83,85,88,87,78,102,58,73,78,68,45,60,63,50,55,62,65,73,66,70,79,86,84,86,83,81,84,82,85,77,91,66,73,79,63,63,60,67,78,73,110

InterPro domains:
  IPR001251 CRAL-TRIO lipid binding domain [PF00650] (142-288)
  IPR001251 CRAL-TRIO lipid binding domain [PF00650] (368-516)
  IPR001251 CRAL-TRIO lipid binding domain [PF00650] (677-822)
  IPR001251 CRAL-TRIO lipid binding domain [PS50191] (129-294)
  IPR001251 CRAL-TRIO lipid binding domain [PS50191] (362-522)
  IPR001251 CRAL-TRIO lipid binding domain [PS50191] (666-828)
  IPR001251 CRAL-TRIO lipid binding domain [SM00516] (136-291)
  IPR001251 CRAL-TRIO lipid binding domain [SM00516] (367-519)
  IPR001251 CRAL-TRIO lipid binding domain [SM00516] (662-825)
  IPR001251 CRAL-TRIO lipid binding domain [cd00170] (138-289)
  IPR001251 CRAL-TRIO lipid binding domain [cd00170] (372-517)
  IPR001251 CRAL-TRIO lipid binding domain [cd00170] (669-823)
  IPR011074 CRAL/TRIO, N-terminal domain [PF03765] (600-647)
  IPR011074 CRAL/TRIO, N-terminal domain [SM01100] (89-114)
  IPR011074 CRAL/TRIO, N-terminal domain [SM01100] (318-343)
  IPR011074 CRAL/TRIO, N-terminal domain [SM01100] (623-648)
  IPR036273 CRAL/TRIO, N-terminal domain superfamily [SSF46938] (56-130)
  IPR036273 CRAL/TRIO, N-terminal domain superfamily [SSF46938] (305-355)
  IPR036273 CRAL/TRIO, N-terminal domain superfamily [SSF46938] (593-660)
  IPR036865 CRAL-TRIO lipid binding domain superfamily [G3DSA:3.40.525.10] (137-282)

Organism: Anopheles stephensi (NCBI:txid30069)

Secondary structure (DSSP, 8-state):
-TTTT-S----------GGGGSS---S----PPPPTT--------SSPPHHHHHHHHHTT--TTTHHHHHHHHHHHHHHH-S---S--SHHHHHHHHHTTTT-HHHHHHHHHHHHHHHHH-GGGTTT--TTTTHHHHHTTSEEEEEEE-TTS-EEEEEETTT--TTTS-HHHHHHHHHHHHHHHHT-HHHHHH-EEEEEE-TT--HHHHHT--HHHHHHHHIIIIISSSS-EEEEEEES--THHHHHHHHHGGG--HHHHTTEEEEET-HHHHHTTS-GGGSBGGGT-SB----HHHHHHHHTT-HHHHHHHHHHS-S-HHHHHHHHHTTT-HHHHHHHHHHHHHHHHH-GGGS--S-GGGGHHHHTTTSEEEEEEE-TTS-EEEEEEGGG--TTT--HHHHHHHHHHHHHHHHH-HHHHHH-EEEEEE-TT--GGGGGT--HHHHHHHHHHHHHSS-S-EEEEEES--HHHHHHHHHHGGGS-HHHHHHEEEESS-HHHHHTTS-GGGS-GGGT-SS-SS--HHHHHHHHHT-HHHHHTTTSS-SS-TT-GGGS-SS-TTHHHHHHHHHHHHHT--HHHHHHHHHHH---HHHHHHHHHHHHHHHHHHHHHHSSS------SHHHHHHHHHHTTT-HHHHHHHHHHHHHHHHH-HHHH----TTTTHHHHHTT-EEE-SS--TT--EEEEEEGGG--TTTS-HHHHHHHHHHHHHHHHT-HHHHHH-EEEEEE-TT--GGGGGGG-HHHHHHHHHIIIIISS--EEEEEEES--TTHHHHHHHHTTT--HHHHTTEEE-TT-HHHHTTTS-GGGS-GGGT-SS-S---HHHHHHHHHTHHHHHHHHHHHHHHHHTT--S-----------------------------TTSTT--S---S-SSHHHHHHHHHT-------------HHHHTTS--

Nearest PDB structures (foldseek):
  1r5l-assembly1_A  TM=9.610E-01  e=3.337E-16  Homo sapiens
  6zpd-assembly1_A  TM=9.421E-01  e=4.941E-15  Homo sapiens
  5mug-assembly1_A  TM=9.420E-01  e=6.996E-15  Homo sapiens
  1oiz-assembly2_B  TM=9.081E-01  e=2.808E-15  Homo sapiens
  3w67-assembly1_B  TM=9.076E-01  e=2.577E-14  Mus musculus